Protein AF-0000000074848102 (afdb_homodimer)

Foldseek 3Di:
DCPCPPCPCPPPPPPCPDDPPDPDDPDPPDCVDDDPPPPDPPPPVPPDPPDPPPPPPPPDPPCVVPPVPPVQVPDPPWDWDFDAFFLWAAADQPDPPVVVVCVVVQQADRLQWFWFAWDDAPRKIKTATFQAQHQGNHQAGIFIWDDDPNHIHTAHPLHSVQDDPLPQNHARGFAYWDAQRVQQKIKTWGCCKHNLLDPDIRLRYATKIWIFRVVVSGDTPDIAGDDCVARNSNFWDWHYKDFALVFLPRPDTAKMWIATQRVLWIKIAGPVVSDIHIDHDPQQWADPPQWAAAPRDIDDDGTGKAAWEAALGRQKIWTFTQSFQWIKIAGVVQVVDRPHDGHVGMDTQDGHPARFHYWYDWNFWIKTDHQNQLFIKIQRQNVQCVVVVHDSSPGHGDDMDTSDHDSQQSHHFHYWFFAPVQKIKTKHANCVCSSVVNRDSPQPSHTGITMIITHHNTHHSSDRDPPPPPPPPD/DCPCPPPPCPPPDPPCPPPCPPPDDPPPPPPVDDDPPPPDPPPPVPPDPPDPPPPPPPPDPPCVVPPVPPVVVPDPPWDWDFDAFFLWAAADQPDPPVVVVCVVVQQADRLQWFWFAWDDAPRKIKTATFQAQHQGNHQAGIFIWDDDPNHIHTAHPLHSVQDDPLPQNHARGFAYWDAQRVQQKIKTWGCCKHNLLHPDIRLRYATKIWIFRVVVSGDTPDIAGADCVARNSNFWDWHYKDFALVFLPRPDTAKMWIATQRVLWIKIAGPVVSDIHIDHDPQQFADDPQWAAAPRDIDDDGTGKAAWEAALRRQKIWTFTQSFQWIKIAGVVQVVDRPHDGHVGMDTQDGDPARFHYWYDWNFWIKTDHQNQLFIKIQRQNVQCVVVVHDSSPGHGDDMDTSDHDSQQSHHFHYWFFDPVQKIKTKHANCVCSSVVNRDSPQPSHTGITMIITHHRTHGSSDRDPPPPPPPPD

Organism: Aplysia californica (NCBI:txid6500)

Sequence (948 aa):
MSFSLIRLTLVVSLLALSHGATFTGWAEDEINGDDQQGELFQDLFKSVIQNPEESNSDKDEDDCSYDGKDDLWLRWPPKAKLIHEWMTVEYKLGCPGVEEILVDYGEYVPHANWISGIDVYKDEVYITAPRVKNARGIPSGLNRVVKKDGKSLLEPYPNLSWHRLGRCSALQMPMSIEIDPNSGYMYVIDAGRVGITSSTPGNYCPAKIMILNLNDNGRLVRSHDLPDSVVSRTSNFLNDIVLDYVTPDGPEVRYAYMTDTGDASLVVFDFQRNSSWIFKDKSMQTDENSVMTINGVNYTLNFPINGIAMSPNFDYVYYSVIGSKKLFQIPTSVLRNKDADFGTHVRDLGEKAGSSDGMIAGKKNIYYGALERNAVYEWQRSRDIESQKVSEGQVNVTHERKLDSDHVTMQWPDSFTLDVKGYLWFTSERAQLFLNNKMDFSGSQGANFRIFRIYVDDVSYLTKPKNVKQWWDWMSFSLIRLTLVVSLLALSHGATFTGWAEDEINGDDQQGELFQDLFKSVIQNPEESNSDKDEDDCSYDGKDDLWLRWPPKAKLIHEWMTVEYKLGCPGVEEILVDYGEYVPHANWISGIDVYKDEVYITAPRVKNARGIPSGLNRVVKKDGKSLLEPYPNLSWHRLGRCSALQMPMSIEIDPNSGYMYVIDAGRVGITSSTPGNYCPAKIMILNLNDNGRLVRSHDLPDSVVSRTSNFLNDIVLDYVTPDGPEVRYAYMTDTGDASLVVFDFQRNSSWIFKDKSMQTDENSVMTINGVNYTLNFPINGIAMSPNFDYVYYSVIGSKKLFQIPTSVLRNKDADFGTHVRDLGEKAGSSDGMIAGKKNIYYGALERNAVYEWQRSRDIESQKVSEGQVNVTHERKLDSDHVTMQWPDSFTLDVKGYLWFTSERAQLFLNNKMDFSGSQGANFRIFRIYVDDVSYLTKPKNVKQWWDW

Radius of gyration: 36.61 Å; Cα contacts (8 Å, |Δi|>4): 2185; chains: 2; bounding box: 105×109×101 Å

Solvent-accessible surface area (backbone atoms only — not comparable to full-atom values): 51719 Å² total; per-residue (Å²): 134,86,81,77,77,79,74,82,70,84,75,78,82,75,80,73,87,68,86,70,87,72,81,76,82,81,75,76,77,78,79,72,78,86,79,74,85,70,67,73,78,67,66,75,73,62,68,74,74,68,74,82,70,74,79,73,74,74,69,72,80,69,73,76,63,71,63,75,71,63,76,69,79,71,64,77,75,52,64,67,39,81,75,44,60,26,65,54,58,42,71,49,79,87,38,69,39,48,62,60,51,31,40,76,71,47,38,39,33,50,86,56,45,51,66,46,18,35,37,64,57,97,91,40,44,34,36,16,28,43,22,43,66,33,66,57,14,54,62,43,23,36,24,35,60,43,77,56,96,94,35,60,26,36,27,42,44,74,37,52,50,44,30,39,76,76,42,70,93,26,48,53,13,28,33,24,51,42,64,40,80,82,79,36,38,34,42,35,39,24,35,16,32,20,6,68,75,39,98,71,50,45,60,67,26,59,20,31,42,38,31,26,28,60,85,56,77,41,41,76,73,48,76,44,75,41,54,57,90,64,41,40,47,84,50,53,34,48,43,32,64,46,76,28,41,66,38,67,81,42,93,55,73,40,34,37,42,30,20,20,33,52,65,27,30,42,37,34,37,34,64,83,75,69,45,72,45,64,47,72,52,75,86,25,46,44,46,83,87,31,70,46,47,46,93,85,42,78,40,80,49,88,39,16,19,32,16,42,29,40,42,42,61,38,54,35,38,35,38,28,15,40,21,32,36,45,36,34,37,34,48,35,75,44,67,76,33,86,82,48,68,59,80,84,55,51,38,78,31,43,62,52,100,30,30,24,45,23,30,34,27,23,71,51,34,35,36,34,17,17,39,57,66,10,23,36,33,32,38,38,49,52,57,31,22,62,76,66,70,45,55,79,92,66,44,52,66,78,46,68,46,79,58,44,67,34,85,76,73,26,28,38,32,38,23,41,35,47,34,94,84,14,31,39,34,35,26,14,40,35,52,76,31,54,80,63,75,59,60,70,77,85,46,89,82,44,63,45,34,36,34,35,37,28,69,67,79,39,31,31,29,72,61,61,80,75,76,70,75,72,77,66,81,120,137,87,81,79,81,81,78,83,71,86,75,80,81,76,78,71,85,65,84,73,79,73,80,76,81,82,75,76,76,76,76,71,77,86,80,73,86,70,68,74,77,65,66,75,73,62,70,76,74,65,74,82,69,79,76,74,74,77,70,73,80,71,74,73,60,70,64,74,70,60,77,69,79,72,65,77,75,54,62,66,40,81,75,44,60,27,65,54,60,44,70,50,76,87,38,70,40,49,62,61,51,31,41,75,69,47,38,38,32,50,86,57,44,53,68,46,19,35,39,64,59,96,92,39,43,35,36,17,28,43,22,43,64,36,66,57,14,53,62,43,23,36,25,36,60,43,78,55,95,93,35,61,27,34,27,42,44,72,37,50,51,44,28,42,75,76,42,69,92,27,48,52,14,28,35,24,52,43,65,41,81,84,79,36,36,33,42,33,39,23,34,16,31,19,7,68,76,40,97,71,50,43,60,67,25,60,20,29,42,37,32,25,28,61,87,56,77,41,41,78,74,48,74,43,76,41,55,57,91,63,41,39,46,84,51,53,33,49,46,32,61,44,77,29,40,66,39,68,81,44,92,53,73,40,34,37,42,30,22,20,31,51,68,28,30,43,36,37,36,33,62,83,74,69,44,70,45,66,46,74,53,76,84,24,45,42,47,84,86,32,69,45,48,47,93,85,42,78,40,80,48,87,38,16,21,33,15,40,29,40,42,41,63,37,54,34,37,34,39,26,12,38,20,31,35,45,35,34,37,34,49,36,75,46,65,75,33,85,82,46,69,60,78,85,54,51,40,80,30,44,63,51,98,30,29,25,46,22,30,34,28,23,71,52,33,37,37,33,16,17,40,57,64,11,21,37,34,34,38,38,49,54,57,31,22,61,73,66,71,44,54,78,93,67,45,52,66,78,46,68,45,77,56,44,70,34,84,77,73,26,29,37,31,38,22,41,34,46,32,95,85,15,29,40,34,35,26,15,40,35,52,77,30,55,80,65,74,60,60,70,77,85,46,88,81,44,65,46,34,35,32,35,37,27,70,68,80,40,32,31,29,71,61,61,79,73,74,69,73,72,72,68,80,119

Structure (mmCIF, N/CA/C/O backbone):
data_AF-0000000074848102-model_v1
#
loop_
_entity.id
_entity.type
_entity.pdbx_description
1 polymer 'Protein yellow'
#
loop_
_atom_site.group_PDB
_atom_site.id
_atom_site.type_symbol
_atom_site.label_atom_id
_atom_site.label_alt_id
_atom_site.label_comp_id
_atom_site.label_asym_id
_atom_site.label_entity_id
_atom_site.label_seq_id
_atom_site.pdbx_PDB_ins_code
_atom_site.Cartn_x
_atom_site.Cartn_y
_atom_site.Cartn_z
_atom_site.occupancy
_atom_site.B_iso_or_equiv
_atom_site.auth_seq_id
_atom_site.auth_comp_id
_atom_site.auth_asym_id
_atom_site.auth_atom_id
_atom_site.pdbx_PDB_model_num
ATOM 1 N N . MET A 1 1 ? -48.75 18.562 46.188 1 21.56 1 MET A N 1
ATOM 2 C CA . MET A 1 1 ? -49.312 17.219 46.125 1 21.56 1 MET A CA 1
ATOM 3 C C . MET A 1 1 ? -48.25 16.203 45.719 1 21.56 1 MET A C 1
ATOM 5 O O . MET A 1 1 ? -47.406 16.5 44.875 1 21.56 1 MET A O 1
ATOM 9 N N . SER A 1 2 ? -48 14.992 46.5 1 20.81 2 SER A N 1
ATOM 10 C CA . SER A 1 2 ? -46.906 14.219 47.062 1 20.81 2 SER A CA 1
ATOM 11 C C . SER A 1 2 ? -46.344 13.227 46.031 1 20.81 2 SER A C 1
ATOM 13 O O . SER A 1 2 ? -46.875 12.117 45.906 1 20.81 2 SER A O 1
ATOM 15 N N . PHE A 1 3 ? -46.25 13.711 44.75 1 23.52 3 PHE A N 1
ATOM 16 C CA . PHE A 1 3 ? -46.094 12.789 43.625 1 23.52 3 PHE A CA 1
ATOM 17 C C . PHE A 1 3 ? -44.906 11.875 43.844 1 23.52 3 PHE A C 1
ATOM 19 O O . PHE A 1 3 ? -43.781 12.352 44.062 1 23.52 3 PHE A O 1
ATOM 26 N N . SER A 1 4 ? -45.062 10.648 44.344 1 20.78 4 SER A N 1
ATOM 27 C CA . SER A 1 4 ? -44.562 9.453 45 1 20.78 4 SER A CA 1
ATOM 28 C C . SER A 1 4 ? -43.5 8.773 44.125 1 20.78 4 SER A C 1
ATOM 30 O O . SER A 1 4 ? -43.781 8.281 43.031 1 20.78 4 SER A O 1
ATOM 32 N N . LEU A 1 5 ? -42.188 9.352 44.125 1 20.94 5 LEU A N 1
ATOM 33 C CA . LEU A 1 5 ? -40.906 9.195 43.438 1 20.94 5 LEU A CA 1
ATOM 34 C C . LEU A 1 5 ? -40.406 7.762 43.562 1 20.94 5 LEU A C 1
ATOM 36 O O . LEU A 1 5 ? -40.062 7.305 44.656 1 20.94 5 LEU A O 1
ATOM 40 N N . ILE A 1 6 ? -41.188 6.852 42.906 1 19.09 6 ILE A N 1
ATOM 41 C CA . ILE A 1 6 ? -41.031 5.418 43.156 1 19.09 6 ILE A CA 1
ATOM 42 C C . ILE A 1 6 ? -39.562 5.031 42.938 1 19.09 6 ILE A C 1
ATOM 44 O O . ILE A 1 6 ? -38.969 5.375 41.906 1 19.09 6 ILE A O 1
ATOM 48 N N . ARG A 1 7 ? -38.719 4.656 43.969 1 18.56 7 ARG A N 1
ATOM 49 C CA . ARG A 1 7 ? -37.438 4.328 44.531 1 18.56 7 ARG A CA 1
ATOM 50 C C . ARG A 1 7 ? -36.844 3.088 43.875 1 18.56 7 ARG A C 1
ATOM 52 O O . ARG A 1 7 ? -36.906 1.988 44.406 1 18.56 7 ARG A O 1
ATOM 59 N N . LEU A 1 8 ? -37.25 2.812 42.5 1 18.89 8 LEU A N 1
ATOM 60 C CA . LEU A 1 8 ? -36.969 1.404 42.219 1 18.89 8 LEU A CA 1
ATOM 61 C C . LEU A 1 8 ? -35.469 1.096 42.375 1 18.89 8 LEU A C 1
ATOM 63 O O . LEU A 1 8 ? -34.656 1.754 41.75 1 18.89 8 LEU A O 1
ATOM 67 N N . THR A 1 9 ? -34.906 0.411 43.469 1 18.2 9 THR A N 1
ATOM 68 C CA . THR A 1 9 ? -33.75 -0.065 44.219 1 18.2 9 THR A CA 1
ATOM 69 C C . THR A 1 9 ? -32.938 -1.046 43.406 1 18.2 9 THR A C 1
ATOM 71 O O . THR A 1 9 ? -31.953 -1.609 43.906 1 18.2 9 THR A O 1
ATOM 74 N N . LEU A 1 10 ? -33.031 -1.078 42 1 19.98 10 LEU A N 1
ATOM 75 C CA . LEU A 1 10 ? -32.5 -2.363 41.531 1 19.98 10 LEU A CA 1
ATOM 76 C C . LEU A 1 10 ? -31.031 -2.521 41.875 1 19.98 10 LEU A C 1
ATOM 78 O O . LEU A 1 10 ? -30.219 -1.666 41.531 1 19.98 10 LEU A O 1
ATOM 82 N N . VAL A 1 11 ? -30.531 -3.355 42.844 1 18.28 11 VAL A N 1
ATOM 83 C CA . VAL A 1 11 ? -29.422 -3.826 43.688 1 18.28 11 VAL A CA 1
ATOM 84 C C . VAL A 1 11 ? -28.375 -4.508 42.812 1 18.28 11 VAL A C 1
ATOM 86 O O . VAL A 1 11 ? -28.547 -5.652 42.406 1 18.28 11 VAL A O 1
ATOM 89 N N . VAL A 1 12 ? -28.031 -4.066 41.562 1 19.19 12 VAL A N 1
ATOM 90 C CA . VAL A 1 12 ? -27.25 -5.012 40.75 1 19.19 12 VAL A CA 1
ATOM 91 C C . VAL A 1 12 ? -25.875 -5.23 41.406 1 19.19 12 VAL A C 1
ATOM 93 O O . VAL A 1 12 ? -25.172 -4.27 41.688 1 19.19 12 VAL A O 1
ATOM 96 N N . SER A 1 13 ? -25.594 -6.387 42.062 1 18.19 13 SER A N 1
ATOM 97 C CA . SER A 1 13 ? -24.578 -7.039 42.875 1 18.19 13 SER A CA 1
ATOM 98 C C . SER A 1 13 ? -23.219 -7.035 42.156 1 18.19 13 SER A C 1
ATOM 100 O O . SER A 1 13 ? -23.078 -7.559 41.062 1 18.19 13 SER A O 1
ATOM 102 N N . LEU A 1 14 ? -22.406 -6.047 42.281 1 19.11 14 LEU A N 1
ATOM 103 C CA . LEU A 1 14 ? -21.062 -5.656 41.844 1 19.11 14 LEU A CA 1
ATOM 104 C C . LEU A 1 14 ? -20.016 -6.66 42.312 1 19.11 14 LEU A C 1
ATOM 106 O O . LEU A 1 14 ? -19.719 -6.734 43.5 1 19.11 14 LEU A O 1
ATOM 110 N N . LEU A 1 15 ? -20.172 -8.031 41.844 1 18.66 15 LEU A N 1
ATOM 111 C CA . LEU A 1 15 ? -19.234 -9.016 42.375 1 18.66 15 LEU A CA 1
ATOM 112 C C . LEU A 1 15 ? -17.797 -8.5 42.25 1 18.66 15 LEU A C 1
ATOM 114 O O . LEU A 1 15 ? -17.422 -7.938 41.219 1 18.66 15 LEU A O 1
ATOM 118 N N . ALA A 1 16 ? -17.047 -8.422 43.281 1 18.48 16 ALA A N 1
ATOM 119 C CA . ALA A 1 16 ? -15.82 -7.953 43.938 1 18.48 16 ALA A CA 1
ATOM 120 C C . ALA A 1 16 ? -14.602 -8.664 43.344 1 18.48 16 ALA A C 1
ATOM 122 O O . ALA A 1 16 ? -13.961 -9.477 44 1 18.48 16 ALA A O 1
ATOM 123 N N . LEU A 1 17 ? -14.633 -9.188 42 1 19.3 17 LEU A N 1
ATOM 124 C CA . LEU A 1 17 ? -13.555 -10.156 41.844 1 19.3 17 LEU A CA 1
ATOM 125 C C . LEU A 1 17 ? -12.195 -9.516 42.125 1 19.3 17 LEU A C 1
ATOM 127 O O . LEU A 1 17 ? -11.852 -8.484 41.531 1 19.3 17 LEU A O 1
ATOM 131 N N . SER A 1 18 ? -11.539 -9.781 43.25 1 17.14 18 SER A N 1
ATOM 132 C CA . SER A 1 18 ? -10.445 -9.438 44.156 1 17.14 18 SER A CA 1
ATOM 133 C C . SER A 1 18 ? -9.094 -9.547 43.438 1 17.14 18 SER A C 1
ATOM 135 O O . SER A 1 18 ? -8.125 -8.891 43.844 1 17.14 18 SER A O 1
ATOM 137 N N . HIS A 1 19 ? -8.867 -10.516 42.438 1 21.25 19 HIS A N 1
ATOM 138 C CA . HIS A 1 19 ? -7.609 -11.219 42.656 1 21.25 19 HIS A CA 1
ATOM 139 C C . HIS A 1 19 ? -6.414 -10.312 42.406 1 21.25 19 HIS A C 1
ATOM 141 O O . HIS A 1 19 ? -6.426 -9.539 41.438 1 21.25 19 HIS A O 1
ATOM 147 N N . GLY A 1 20 ? -5.566 -10 43.281 1 18.11 20 GLY A N 1
ATOM 148 C CA . GLY A 1 20 ? -4.418 -9.219 43.719 1 18.11 20 GLY A CA 1
ATOM 149 C C . GLY A 1 20 ? -3.16 -9.516 42.906 1 18.11 20 GLY A C 1
ATOM 150 O O . GLY A 1 20 ? -2.059 -9.141 43.344 1 18.11 20 GLY A O 1
ATOM 151 N N . ALA A 1 21 ? -3.141 -10.359 41.75 1 20.06 21 ALA A N 1
ATOM 152 C CA . ALA A 1 21 ? -1.855 -11.008 41.5 1 20.06 21 ALA A CA 1
ATOM 153 C C . ALA A 1 21 ? -0.747 -9.969 41.312 1 20.06 21 ALA A C 1
ATOM 155 O O . ALA A 1 21 ? -0.878 -9.047 40.531 1 20.06 21 ALA A O 1
ATOM 156 N N . THR A 1 22 ? 0.042 -9.797 42.219 1 18.02 22 THR A N 1
ATOM 157 C CA . THR A 1 22 ? 1.157 -8.922 42.562 1 18.02 22 THR A CA 1
ATOM 158 C C . THR A 1 22 ? 2.289 -9.062 41.562 1 18.02 22 THR A C 1
ATOM 160 O O . THR A 1 22 ? 2.727 -10.18 41.281 1 18.02 22 THR A O 1
ATOM 163 N N . PHE A 1 23 ? 2.461 -8.242 40.594 1 18.34 23 PHE A N 1
ATOM 164 C CA . PHE A 1 23 ? 3.408 -8.078 39.5 1 18.34 23 PHE A CA 1
ATOM 165 C C . PHE A 1 23 ? 4.832 -7.961 40.031 1 18.34 23 PHE A C 1
ATOM 167 O O . PHE A 1 23 ? 5.199 -6.945 40.625 1 18.34 23 PHE A O 1
ATOM 174 N N . THR A 1 24 ? 5.258 -9.07 40.562 1 18.7 24 THR A N 1
ATOM 175 C CA . THR A 1 24 ? 6.555 -8.992 41.25 1 18.7 24 THR A CA 1
ATOM 176 C C . THR A 1 24 ? 7.613 -8.422 40.312 1 18.7 24 THR A C 1
ATOM 178 O O . THR A 1 24 ? 7.43 -8.398 39.094 1 18.7 24 THR A O 1
ATOM 181 N N . GLY A 1 25 ? 8.859 -8.344 40.719 1 18.06 25 GLY A N 1
ATOM 182 C CA . GLY A 1 25 ? 10.086 -7.562 40.812 1 18.06 25 GLY A CA 1
ATOM 183 C C . GLY A 1 25 ? 11.07 -7.852 39.688 1 18.06 25 GLY A C 1
ATOM 184 O O . GLY A 1 25 ? 11.32 -9.008 39.375 1 18.06 25 GLY A O 1
ATOM 185 N N . TRP A 1 26 ? 11.148 -7.02 38.625 1 18.53 26 TRP A N 1
ATOM 186 C CA . TRP A 1 26 ? 11.961 -6.879 37.438 1 18.53 26 TRP A CA 1
ATOM 187 C C . TRP A 1 26 ? 13.445 -6.949 37.75 1 18.53 26 TRP A C 1
ATOM 189 O O . TRP A 1 26 ? 13.969 -6.094 38.469 1 18.53 26 TRP A O 1
ATOM 199 N N . ALA A 1 27 ? 13.859 -8.109 38.188 1 18.44 27 ALA A N 1
ATOM 200 C CA . ALA A 1 27 ? 15.25 -8.211 38.625 1 18.44 27 ALA A CA 1
ATOM 201 C C . ALA A 1 27 ? 16.188 -7.641 37.562 1 18.44 27 ALA A C 1
ATOM 203 O O . ALA A 1 27 ? 15.953 -7.781 36.375 1 18.44 27 ALA A O 1
ATOM 204 N N . GLU A 1 28 ? 17.188 -6.75 37.844 1 20.09 28 GLU A N 1
ATOM 205 C CA . GLU A 1 28 ? 18.281 -5.887 37.406 1 20.09 28 GLU A CA 1
ATOM 206 C C . GLU A 1 28 ? 19.359 -6.684 36.688 1 20.09 28 GLU A C 1
ATOM 208 O O . GLU A 1 28 ? 20.469 -6.184 36.469 1 20.09 28 GLU A O 1
ATOM 213 N N . ASP A 1 29 ? 19.031 -7.871 36.156 1 20.38 29 ASP A N 1
ATOM 214 C CA . ASP A 1 29 ? 20.266 -8.602 35.906 1 20.38 29 ASP A CA 1
ATOM 215 C C . ASP A 1 29 ? 21.156 -7.84 34.906 1 20.38 29 ASP A C 1
ATOM 217 O O . ASP A 1 29 ? 20.672 -7.23 33.969 1 20.38 29 ASP A O 1
ATOM 221 N N . GLU A 1 30 ? 22.375 -7.617 35.281 1 21.72 30 GLU A N 1
ATOM 222 C CA . GLU A 1 30 ? 23.578 -6.902 34.906 1 21.72 30 GLU A CA 1
ATOM 223 C C . GLU A 1 30 ? 24.062 -7.34 33.5 1 21.72 30 GLU A C 1
ATOM 225 O O . GLU A 1 30 ? 24.531 -8.469 33.344 1 21.72 30 GLU A O 1
ATOM 230 N N . ILE A 1 31 ? 23.281 -6.984 32.5 1 21.19 31 ILE A N 1
ATOM 231 C CA . ILE A 1 31 ? 23.641 -7.316 31.125 1 21.19 31 ILE A CA 1
ATOM 232 C C . ILE A 1 31 ? 25.047 -6.789 30.812 1 21.19 31 ILE A C 1
ATOM 234 O O . ILE A 1 31 ? 25.25 -5.578 30.719 1 21.19 31 ILE A O 1
ATOM 238 N N . ASN A 1 32 ? 26.094 -7.305 31.375 1 21.16 32 ASN A N 1
ATOM 239 C CA . ASN A 1 32 ? 27.469 -6.863 31.188 1 21.16 32 ASN A CA 1
ATOM 240 C C . ASN A 1 32 ? 27.875 -6.961 29.719 1 21.16 32 ASN A C 1
ATOM 242 O O . ASN A 1 32 ? 29.062 -6.867 29.406 1 21.16 32 ASN A O 1
ATOM 246 N N . GLY A 1 33 ? 27.047 -7.664 28.875 1 20.42 33 GLY A N 1
ATOM 247 C CA . GLY A 1 33 ? 27.797 -8.125 27.719 1 20.42 33 GLY A CA 1
ATOM 248 C C . GLY A 1 33 ? 28.406 -6.992 26.906 1 20.42 33 GLY A C 1
ATOM 249 O O . GLY A 1 33 ? 27.922 -5.859 26.953 1 20.42 33 GLY A O 1
ATOM 250 N N . ASP A 1 34 ? 29.562 -7.102 26.25 1 20.45 34 ASP A N 1
ATOM 251 C CA . ASP A 1 34 ? 30.594 -6.328 25.562 1 20.45 34 ASP A CA 1
ATOM 252 C C . ASP A 1 34 ? 30.016 -5.602 24.344 1 20.45 34 ASP A C 1
ATOM 254 O O . ASP A 1 34 ? 29.172 -6.152 23.625 1 20.45 34 ASP A O 1
ATOM 258 N N . ASP A 1 35 ? 30.125 -4.227 24.188 1 20.58 35 ASP A N 1
ATOM 259 C CA . ASP A 1 35 ? 29.781 -2.969 23.547 1 20.58 35 ASP A CA 1
ATOM 260 C C . ASP A 1 35 ? 30.156 -2.99 22.062 1 20.58 35 ASP A C 1
ATOM 262 O O . ASP A 1 35 ? 30.078 -1.969 21.375 1 20.58 35 ASP A O 1
ATOM 266 N N . GLN A 1 36 ? 30.891 -3.986 21.547 1 19.03 36 GLN A N 1
ATOM 267 C CA . GLN A 1 36 ? 31.719 -3.549 20.422 1 19.03 36 GLN A CA 1
ATOM 268 C C . GLN A 1 36 ? 30.859 -3.311 19.188 1 19.03 36 GLN A C 1
ATOM 270 O O . GLN A 1 36 ? 31.328 -2.709 18.219 1 19.03 36 GLN A O 1
ATOM 275 N N . GLN A 1 37 ? 29.719 -4.027 18.969 1 18.22 37 GLN A N 1
ATOM 276 C CA . GLN A 1 37 ? 29.312 -4.254 17.594 1 18.22 37 GLN A CA 1
ATOM 277 C C . GLN A 1 37 ? 28.672 -3.008 16.984 1 18.22 37 GLN A C 1
ATOM 279 O O . GLN A 1 37 ? 27.641 -3.094 16.328 1 18.22 37 GLN A O 1
ATOM 284 N N . GLY A 1 38 ? 28.75 -1.833 17.547 1 19.5 38 GLY A N 1
ATOM 285 C CA . GLY A 1 38 ? 28 -0.655 17.141 1 19.5 38 GLY A CA 1
ATOM 286 C C . GLY A 1 38 ? 28.297 -0.201 15.727 1 19.5 38 GLY A C 1
ATOM 287 O O . GLY A 1 38 ? 27.609 0.659 15.188 1 19.5 38 GLY A O 1
ATOM 288 N N . GLU A 1 39 ? 29.5 -0.336 15.242 1 20.7 39 GLU A N 1
ATOM 289 C CA . GLU A 1 39 ? 30.062 0.59 14.266 1 20.7 39 GLU A CA 1
ATOM 290 C C . GLU A 1 39 ? 29.516 0.323 12.875 1 20.7 39 GLU A C 1
ATOM 292 O O . GLU A 1 39 ? 29.641 1.165 11.977 1 20.7 39 GLU A O 1
ATOM 297 N N . LEU A 1 40 ? 29.125 -0.915 12.57 1 19.88 40 LEU A N 1
ATOM 298 C CA . LEU A 1 40 ? 29.172 -1.254 11.148 1 19.88 40 LEU A CA 1
ATOM 299 C C . LEU A 1 40 ? 28 -0.629 10.406 1 19.88 40 LEU A C 1
ATOM 301 O O . LEU A 1 40 ? 28 -0.574 9.172 1 19.88 40 LEU A O 1
ATOM 305 N N . PHE A 1 41 ? 26.938 -0.216 11.102 1 19.12 41 PHE A N 1
ATOM 306 C CA . PHE A 1 41 ? 25.75 0.07 10.312 1 19.12 41 PHE A CA 1
ATOM 307 C C . PHE A 1 41 ? 25.906 1.383 9.555 1 19.12 41 PHE A C 1
ATOM 309 O O . PHE A 1 41 ? 24.969 1.823 8.875 1 19.12 41 PHE A O 1
ATOM 316 N N . GLN A 1 42 ? 26.922 2.189 9.914 1 19.06 42 GLN A N 1
ATOM 317 C CA . GLN A 1 42 ? 26.906 3.566 9.43 1 19.06 42 GLN A CA 1
ATOM 318 C C . GLN A 1 42 ? 27.094 3.623 7.918 1 19.06 42 GLN A C 1
ATOM 320 O O . GLN A 1 42 ? 26.609 4.543 7.258 1 19.06 42 GLN A O 1
ATOM 325 N N . ASP A 1 43 ? 28.016 2.861 7.383 1 20.5 43 ASP A N 1
ATOM 326 C CA . ASP A 1 43 ? 28.734 3.244 6.164 1 20.5 43 ASP A CA 1
ATOM 327 C C . ASP A 1 43 ? 27.844 3.07 4.934 1 20.5 43 ASP A C 1
ATOM 329 O O . ASP A 1 43 ? 28.234 3.426 3.822 1 20.5 43 ASP A O 1
ATOM 333 N N . LEU A 1 44 ? 26.797 2.24 5.012 1 19.53 44 LEU A N 1
ATOM 334 C CA . LEU A 1 44 ? 26.297 1.791 3.713 1 19.53 44 LEU A CA 1
ATOM 335 C C . LEU A 1 44 ? 25.547 2.91 3 1 19.53 44 LEU A C 1
ATOM 337 O O . LEU A 1 44 ? 25.188 2.77 1.832 1 19.53 44 LEU A O 1
ATOM 341 N N . PHE A 1 45 ? 25.188 3.98 3.744 1 20.19 45 PHE A N 1
ATOM 342 C CA . PHE A 1 45 ? 24.281 4.902 3.064 1 20.19 45 PHE A CA 1
ATOM 343 C C . PHE A 1 45 ? 25.047 5.789 2.092 1 20.19 45 PHE A C 1
ATOM 345 O O . PHE A 1 45 ? 24.531 6.805 1.624 1 20.19 45 PHE A O 1
ATOM 352 N N . LYS A 1 46 ? 26.359 5.703 2.168 1 21.25 46 LYS A N 1
ATOM 353 C CA . LYS A 1 46 ? 27.016 6.809 1.473 1 21.25 46 LYS A CA 1
ATOM 354 C C . LYS A 1 46 ? 26.625 6.844 0 1 21.25 46 LYS A C 1
ATOM 356 O O . LYS A 1 46 ? 26.672 7.902 -0.636 1 21.25 46 LYS A O 1
ATOM 361 N N . SER A 1 47 ? 26.672 5.723 -0.694 1 19.8 47 SER A N 1
ATOM 362 C CA . SER A 1 47 ? 27.141 5.828 -2.07 1 19.8 47 SER A CA 1
ATOM 363 C C . SER A 1 47 ? 26.125 6.52 -2.959 1 19.8 47 SER A C 1
ATOM 365 O O . SER A 1 47 ? 26.453 6.996 -4.047 1 19.8 47 SER A O 1
ATOM 367 N N . VAL A 1 48 ? 24.828 6.34 -2.674 1 20.2 48 VAL A N 1
ATOM 368 C CA . VAL A 1 48 ? 24.078 6.332 -3.922 1 20.2 48 VAL A CA 1
ATOM 369 C C . VAL A 1 48 ? 23.844 7.766 -4.398 1 20.2 48 VAL A C 1
ATOM 371 O O . VAL A 1 48 ? 23.078 7.996 -5.34 1 20.2 48 VAL A O 1
ATOM 374 N N . ILE A 1 49 ? 24.328 8.727 -3.555 1 20.81 49 ILE A N 1
ATOM 375 C CA . ILE A 1 49 ? 23.719 9.953 -4.047 1 20.81 49 ILE A CA 1
ATOM 376 C C . ILE A 1 49 ? 24.391 10.375 -5.352 1 20.81 49 ILE A C 1
ATOM 378 O O . ILE A 1 49 ? 25.484 10.945 -5.344 1 20.81 49 ILE A O 1
ATOM 382 N N . GLN A 1 50 ? 24.641 9.453 -6.281 1 19.83 50 GLN A N 1
ATOM 383 C CA . GLN A 1 50 ? 25.312 9.992 -7.457 1 19.83 50 GLN A CA 1
ATOM 384 C C . GLN A 1 50 ? 24.562 11.18 -8.031 1 19.83 50 GLN A C 1
ATOM 386 O O . GLN A 1 50 ? 23.328 11.25 -7.938 1 19.83 50 GLN A O 1
ATOM 391 N N . ASN A 1 51 ? 25.25 12.289 -8.141 1 20.95 51 ASN A N 1
ATOM 392 C CA . ASN A 1 51 ? 25 13.594 -8.75 1 20.95 51 ASN A CA 1
ATOM 393 C C . ASN A 1 51 ? 24.391 13.461 -10.141 1 20.95 51 ASN A C 1
ATOM 395 O O . ASN A 1 51 ? 24.922 12.742 -10.992 1 20.95 51 ASN A O 1
ATOM 399 N N . PRO A 1 52 ? 23.141 13.828 -10.273 1 21.81 52 PRO A N 1
ATOM 400 C CA . PRO A 1 52 ? 22.453 13.766 -11.562 1 21.81 52 PRO A CA 1
ATOM 401 C C . PRO A 1 52 ? 23.156 14.594 -12.641 1 21.81 52 PRO A C 1
ATOM 403 O O . PRO A 1 52 ? 23.125 15.828 -12.594 1 21.81 52 PRO A O 1
ATOM 406 N N . GLU A 1 53 ? 24.547 14.586 -12.719 1 21.36 53 GLU A N 1
ATOM 407 C CA . GLU A 1 53 ? 24.984 15.422 -13.828 1 21.36 53 GLU A CA 1
ATOM 408 C C . GLU A 1 53 ? 24.156 15.156 -15.078 1 21.36 53 GLU A C 1
ATOM 410 O O . GLU A 1 53 ? 23.641 14.055 -15.266 1 21.36 53 GLU A O 1
ATOM 415 N N . GLU A 1 54 ? 23.875 16.281 -15.82 1 22.69 54 GLU A N 1
ATOM 416 C CA . GLU A 1 54 ? 23.094 16.688 -16.984 1 22.69 54 GLU A CA 1
ATOM 417 C C . GLU A 1 54 ? 23.516 15.922 -18.234 1 22.69 54 GLU A C 1
ATOM 419 O O . GLU A 1 54 ? 23.125 16.266 -19.344 1 22.69 54 GLU A O 1
ATOM 424 N N . SER A 1 55 ? 24.328 14.805 -18.109 1 20.58 55 SER A N 1
ATOM 425 C CA . SER A 1 55 ? 24.891 14.586 -19.422 1 20.58 55 SER A CA 1
ATOM 426 C C . SER A 1 55 ? 23.797 14.422 -20.484 1 20.58 55 SER A C 1
ATOM 428 O O . SER A 1 55 ? 22.812 13.719 -20.25 1 20.58 55 SER A O 1
ATOM 430 N N . ASN A 1 56 ? 23.641 15.438 -21.359 1 22.84 56 ASN A N 1
ATOM 431 C CA . ASN A 1 56 ? 22.906 15.641 -22.609 1 22.84 56 ASN A CA 1
ATOM 432 C C . ASN A 1 56 ? 23.031 14.438 -23.531 1 22.84 56 ASN A C 1
ATOM 434 O O . ASN A 1 56 ? 22.828 14.555 -24.734 1 22.84 56 ASN A O 1
ATOM 438 N N . SER A 1 57 ? 23.766 13.352 -23.016 1 21.31 57 SER A N 1
ATOM 439 C CA . SER A 1 57 ? 24.172 12.562 -24.172 1 21.31 57 SER A CA 1
ATOM 440 C C . SER A 1 57 ? 22.953 12.141 -25 1 21.31 57 SER A C 1
ATOM 442 O O . SER A 1 57 ? 21.891 11.836 -24.453 1 21.31 57 SER A O 1
ATOM 444 N N . ASP A 1 58 ? 22.891 12.508 -26.234 1 22.84 58 ASP A N 1
ATOM 445 C CA . ASP A 1 58 ? 22.141 12.25 -27.453 1 22.84 58 ASP A CA 1
ATOM 446 C C . ASP A 1 58 ? 21.891 10.75 -27.641 1 22.84 58 ASP A C 1
ATOM 448 O O . ASP A 1 58 ? 22.703 10.055 -28.25 1 22.84 58 ASP A O 1
ATOM 452 N N . LYS A 1 59 ? 21.844 10.039 -26.469 1 23.55 59 LYS A N 1
ATOM 453 C CA . LYS A 1 59 ? 21.906 8.633 -26.859 1 23.55 59 LYS A CA 1
ATOM 454 C C . LYS A 1 59 ? 20.828 8.297 -27.891 1 23.55 59 LYS A C 1
ATOM 456 O O . LYS A 1 59 ? 19.672 8.688 -27.734 1 23.55 59 LYS A O 1
ATOM 461 N N . ASP A 1 60 ? 21.281 8.094 -29.016 1 21.73 60 ASP A N 1
ATOM 462 C CA . ASP A 1 60 ? 20.688 7.469 -30.203 1 21.73 60 ASP A CA 1
ATOM 463 C C . ASP A 1 60 ? 19.75 6.328 -29.797 1 21.73 60 ASP A C 1
ATOM 465 O O . ASP A 1 60 ? 20.109 5.473 -28.984 1 21.73 60 ASP A O 1
ATOM 469 N N . GLU A 1 61 ? 18.5 6.684 -29.641 1 23.19 61 GLU A N 1
ATOM 470 C CA . GLU A 1 61 ? 17.328 5.816 -29.562 1 23.19 61 GLU A CA 1
ATOM 471 C C . GLU A 1 61 ? 17.547 4.539 -30.375 1 23.19 61 GLU A C 1
ATOM 473 O O . GLU A 1 61 ? 17.375 4.535 -31.594 1 23.19 61 GLU A O 1
ATOM 478 N N . ASP A 1 62 ? 18.766 3.938 -30.156 1 21.44 62 ASP A N 1
ATOM 479 C CA . ASP A 1 62 ? 18.984 2.742 -30.953 1 21.44 62 ASP A CA 1
ATOM 480 C C . ASP A 1 62 ? 17.734 1.878 -31.016 1 21.44 62 ASP A C 1
ATOM 482 O O . ASP A 1 62 ? 16.906 1.911 -30.094 1 21.44 62 ASP A O 1
ATOM 486 N N . ASP A 1 63 ? 17.453 1.354 -32.219 1 23.8 63 ASP A N 1
ATOM 487 C CA . ASP A 1 63 ? 16.625 0.452 -32.969 1 23.8 63 ASP A CA 1
ATOM 488 C C . ASP A 1 63 ? 16.406 -0.871 -32.25 1 23.8 63 ASP A C 1
ATOM 490 O O . ASP A 1 63 ? 17.234 -1.78 -32.344 1 23.8 63 ASP A O 1
ATOM 494 N N . CYS A 1 64 ? 16.109 -0.734 -31.016 1 25.16 64 CYS A N 1
ATOM 495 C CA . CYS A 1 64 ? 15.828 -2.02 -30.391 1 25.16 64 CYS A CA 1
ATOM 496 C C . CYS A 1 64 ? 14.828 -2.822 -31.203 1 25.16 64 CYS A C 1
ATOM 498 O O . CYS A 1 64 ? 13.727 -3.119 -30.75 1 25.16 64 CYS A O 1
ATOM 500 N N . SER A 1 65 ? 14.656 -2.299 -32.562 1 25.45 65 SER A N 1
ATOM 501 C CA . SER A 1 65 ? 13.93 -3.246 -33.406 1 25.45 65 SER A CA 1
ATOM 502 C C . SER A 1 65 ? 14.5 -4.652 -33.25 1 25.45 65 SER A C 1
ATOM 504 O O . SER A 1 65 ? 15.633 -4.914 -33.656 1 25.45 65 SER A O 1
ATOM 506 N N . TYR A 1 66 ? 14.312 -5.129 -32.094 1 27.3 66 TYR A N 1
ATOM 507 C CA . TYR A 1 66 ? 14.539 -6.566 -32.156 1 27.3 66 TYR A CA 1
ATOM 508 C C . TYR A 1 66 ? 14.016 -7.125 -33.5 1 27.3 66 TYR A C 1
ATOM 510 O O . TYR A 1 66 ? 12.812 -7.086 -33.75 1 27.3 66 TYR A O 1
ATOM 518 N N . ASP A 1 67 ? 14.711 -6.809 -34.562 1 29.95 67 ASP A N 1
ATOM 519 C CA . ASP A 1 67 ? 14.523 -7.594 -35.781 1 29.95 67 ASP A CA 1
ATOM 520 C C . ASP A 1 67 ? 14.383 -9.078 -35.469 1 29.95 67 ASP A C 1
ATOM 522 O O . ASP A 1 67 ? 15.242 -9.664 -34.812 1 29.95 67 ASP A O 1
ATOM 526 N N . GLY A 1 68 ? 13.227 -9.453 -35.25 1 29.62 68 GLY A N 1
ATOM 527 C CA . GLY A 1 68 ? 12.789 -10.836 -35.125 1 29.62 68 GLY A CA 1
ATOM 528 C C . GLY A 1 68 ? 13.625 -11.797 -35.938 1 29.62 68 GLY A C 1
ATOM 529 O O . GLY A 1 68 ? 13.297 -12.984 -36.031 1 29.62 68 GLY A O 1
ATOM 530 N N . LYS A 1 69 ? 14.25 -11.125 -36.969 1 31.28 69 LYS A N 1
ATOM 531 C CA . LYS A 1 69 ? 14.734 -12.148 -37.906 1 31.28 69 LYS A CA 1
ATOM 532 C C . LYS A 1 69 ? 15.922 -12.914 -37.281 1 31.28 69 LYS A C 1
ATOM 534 O O . LYS A 1 69 ? 17.031 -12.883 -37.844 1 31.28 69 LYS A O 1
ATOM 539 N N . ASP A 1 70 ? 16.078 -12.898 -36.031 1 32.56 70 ASP A N 1
ATOM 540 C CA . ASP A 1 70 ? 17.172 -13.836 -35.781 1 32.56 70 ASP A CA 1
ATOM 541 C C . ASP A 1 70 ? 16.922 -15.172 -36.5 1 32.56 70 ASP A C 1
ATOM 543 O O . ASP A 1 70 ? 15.82 -15.727 -36.406 1 32.56 70 ASP A O 1
ATOM 547 N N . ASP A 1 71 ? 17.547 -15.383 -37.562 1 33.75 71 ASP A N 1
ATOM 548 C CA . ASP A 1 71 ? 17.641 -16.656 -38.281 1 33.75 71 ASP A CA 1
ATOM 549 C C . ASP A 1 71 ? 17.812 -17.812 -37.281 1 33.75 71 ASP A C 1
ATOM 551 O O . ASP A 1 71 ? 18.938 -18.172 -36.938 1 33.75 71 ASP A O 1
ATOM 555 N N . LEU A 1 72 ? 17.109 -17.953 -36.344 1 37.44 72 LEU A N 1
ATOM 556 C CA . LEU A 1 72 ? 16.938 -18.984 -35.312 1 37.44 72 LEU A CA 1
ATOM 557 C C . LEU A 1 72 ? 17.062 -20.375 -35.938 1 37.44 72 LEU A C 1
ATOM 559 O O . LEU A 1 72 ? 17.062 -21.391 -35.219 1 37.44 72 LEU A O 1
ATOM 563 N N . TRP A 1 73 ? 16.938 -20.453 -37.281 1 38.16 73 TRP A N 1
ATOM 564 C CA . TRP A 1 73 ? 16.891 -21.797 -37.844 1 38.16 73 TRP A CA 1
ATOM 565 C C . TRP A 1 73 ? 18.234 -22.5 -37.656 1 38.16 73 TRP A C 1
ATOM 567 O O . TRP A 1 73 ? 18.344 -23.703 -37.938 1 38.16 73 TRP A O 1
ATOM 577 N N . LEU A 1 74 ? 19.422 -21.859 -37.562 1 38.94 74 LEU A N 1
ATOM 578 C CA . LEU A 1 74 ? 20.688 -22.562 -37.75 1 38.94 74 LEU A CA 1
ATOM 579 C C . LEU A 1 74 ? 21.047 -23.391 -36.531 1 38.94 74 LEU A C 1
ATOM 581 O O . LEU A 1 74 ? 21.906 -24.266 -36.594 1 38.94 74 LEU A O 1
ATOM 585 N N . ARG A 1 75 ? 21.031 -22.906 -35.156 1 42.84 75 ARG A N 1
ATOM 586 C CA . ARG A 1 75 ? 21.688 -23.734 -34.125 1 42.84 75 ARG A CA 1
ATOM 587 C C . ARG A 1 75 ? 20.75 -24.828 -33.625 1 42.84 75 ARG A C 1
ATOM 589 O O . ARG A 1 75 ? 19.969 -24.625 -32.688 1 42.84 75 ARG A O 1
ATOM 596 N N . TRP A 1 76 ? 20.297 -25.734 -34.344 1 46.25 76 TRP A N 1
ATOM 597 C CA . TRP A 1 76 ? 19.719 -27 -33.906 1 46.25 76 TRP A CA 1
ATOM 598 C C . TRP A 1 76 ? 20.766 -27.891 -33.219 1 46.25 76 TRP A C 1
ATOM 600 O O . TRP A 1 76 ? 21.875 -28.031 -33.75 1 46.25 76 TRP A O 1
ATOM 610 N N . PRO A 1 77 ? 20.297 -28.266 -31.891 1 61.03 77 PRO A N 1
ATOM 611 C CA . PRO A 1 77 ? 18.984 -28.141 -31.25 1 61.03 77 PRO A CA 1
ATOM 612 C C . PRO A 1 77 ? 18.844 -26.844 -30.453 1 61.03 77 PRO A C 1
ATOM 614 O O . PRO A 1 77 ? 19.828 -26.312 -29.953 1 61.03 77 PRO A O 1
ATOM 617 N N . PRO A 1 78 ? 17.641 -26.297 -30.453 1 74.5 78 PRO A N 1
ATOM 618 C CA . PRO A 1 78 ? 17.422 -25.047 -29.719 1 74.5 78 PRO A CA 1
ATOM 619 C C . PRO A 1 78 ? 17.797 -25.172 -28.234 1 74.5 78 PRO A C 1
ATOM 621 O O . PRO A 1 78 ? 17.688 -26.25 -27.656 1 74.5 78 PRO A O 1
ATOM 624 N N . LYS A 1 79 ? 18.516 -24.266 -27.766 1 89.06 79 LYS A N 1
ATOM 625 C CA . LYS A 1 79 ? 18.875 -24.156 -26.359 1 89.06 79 LYS A CA 1
ATOM 626 C C . LYS A 1 79 ? 17.906 -23.266 -25.609 1 89.06 79 LYS A C 1
ATOM 628 O O . LYS A 1 79 ? 17.375 -22.297 -26.172 1 89.06 79 LYS A O 1
ATOM 633 N N . ALA A 1 80 ? 17.625 -23.734 -24.375 1 97 80 ALA A N 1
ATOM 634 C CA . ALA A 1 80 ? 16.75 -22.922 -23.531 1 97 80 ALA A CA 1
ATOM 635 C C . ALA A 1 80 ? 17.359 -21.547 -23.25 1 97 80 ALA A C 1
ATOM 637 O O . ALA A 1 80 ? 18.562 -21.453 -23 1 97 80 ALA A O 1
ATOM 638 N N . LYS A 1 81 ? 16.547 -20.547 -23.359 1 97.44 81 LYS A N 1
ATOM 639 C CA . LYS A 1 81 ? 16.953 -19.188 -23.047 1 97.44 81 LYS A CA 1
ATOM 640 C C . LYS A 1 81 ? 16.453 -18.766 -21.656 1 97.44 81 LYS A C 1
ATOM 642 O O . LYS A 1 81 ? 15.281 -18.953 -21.344 1 97.44 81 LYS A O 1
ATOM 647 N N . LEU A 1 82 ? 17.359 -18.281 -20.875 1 97.56 82 LEU A N 1
ATOM 648 C CA . LEU A 1 82 ? 17 -17.719 -19.578 1 97.56 82 LEU A CA 1
ATOM 649 C C . LEU A 1 82 ? 16.312 -16.375 -19.766 1 97.56 82 LEU A C 1
ATOM 651 O O . LEU A 1 82 ? 16.875 -15.445 -20.359 1 97.56 82 LEU A O 1
ATOM 655 N N . ILE A 1 83 ? 15.094 -16.188 -19.219 1 97.88 83 ILE A N 1
ATOM 656 C CA . ILE A 1 83 ? 14.305 -14.984 -19.438 1 97.88 83 ILE A CA 1
ATOM 657 C C . ILE A 1 83 ? 14.281 -14.156 -18.156 1 97.88 83 ILE A C 1
ATOM 659 O O . ILE A 1 83 ? 14.43 -12.93 -18.188 1 97.88 83 ILE A O 1
ATOM 663 N N . HIS A 1 84 ? 14.023 -14.773 -17.047 1 98.19 84 HIS A N 1
ATOM 664 C CA . HIS A 1 84 ? 13.992 -14.141 -15.734 1 98.19 84 HIS A CA 1
ATOM 665 C C . HIS A 1 84 ? 14.758 -14.961 -14.703 1 98.19 84 HIS A C 1
ATOM 667 O O . HIS A 1 84 ? 14.812 -16.188 -14.797 1 98.19 84 HIS A O 1
ATOM 673 N N . GLU A 1 85 ? 15.297 -14.32 -13.68 1 97.56 85 GLU A N 1
ATOM 674 C CA . GLU A 1 85 ? 15.914 -15.023 -12.562 1 97.56 85 GLU A CA 1
ATOM 675 C C . GLU A 1 85 ? 15.891 -14.18 -11.297 1 97.56 85 GLU A C 1
ATOM 677 O O . GLU A 1 85 ? 15.797 -12.945 -11.359 1 97.56 85 GLU A O 1
ATOM 682 N N . TRP A 1 86 ? 15.922 -14.812 -10.188 1 97.81 86 TRP A N 1
ATOM 683 C CA . TRP A 1 86 ? 15.922 -14.172 -8.883 1 97.81 86 TRP A CA 1
ATOM 684 C C . TRP A 1 86 ? 16.828 -14.914 -7.906 1 97.81 86 TRP A C 1
ATOM 686 O O . TRP A 1 86 ? 16.875 -16.141 -7.91 1 97.81 86 TRP A O 1
ATOM 696 N N . MET A 1 87 ? 17.609 -14.102 -7.152 1 96.62 87 MET A N 1
ATOM 697 C CA . MET A 1 87 ? 18.188 -14.68 -5.938 1 96.62 87 MET A CA 1
ATOM 698 C C . MET A 1 87 ? 17.125 -14.852 -4.859 1 96.62 87 MET A C 1
ATOM 700 O O . MET A 1 87 ? 16.984 -15.93 -4.289 1 96.62 87 MET A O 1
ATOM 704 N N . THR A 1 88 ? 16.5 -13.742 -4.555 1 96.75 88 THR A N 1
ATOM 705 C CA . THR A 1 88 ? 15.266 -13.688 -3.768 1 96.75 88 THR A CA 1
ATOM 706 C C . THR A 1 88 ? 14.141 -13.047 -4.57 1 96.75 88 THR A C 1
ATOM 708 O O . THR A 1 88 ? 14.367 -12.094 -5.32 1 96.75 88 THR A O 1
ATOM 711 N N . VAL A 1 89 ? 12.922 -13.57 -4.383 1 96.75 89 VAL A N 1
ATOM 712 C CA . VAL A 1 89 ? 11.789 -13.016 -5.117 1 96.75 89 VAL A CA 1
ATOM 713 C C . VAL A 1 89 ? 11.469 -11.617 -4.609 1 96.75 89 VAL A C 1
ATOM 715 O O . VAL A 1 89 ? 11.297 -11.406 -3.408 1 96.75 89 VAL A O 1
ATOM 718 N N . GLU A 1 90 ? 11.438 -10.727 -5.543 1 96.38 90 GLU A N 1
ATOM 719 C CA . GLU A 1 90 ? 11.156 -9.328 -5.23 1 96.38 90 GLU A CA 1
ATOM 720 C C . GLU A 1 90 ? 9.844 -8.867 -5.871 1 96.38 90 GLU A C 1
ATOM 722 O O . GLU A 1 90 ? 9.414 -9.422 -6.883 1 96.38 90 GLU A O 1
ATOM 727 N N . TYR A 1 91 ? 9.289 -7.781 -5.273 1 97.06 91 TYR A N 1
ATOM 728 C CA . TYR A 1 91 ? 7.949 -7.379 -5.691 1 97.06 91 TYR A CA 1
ATOM 729 C C . TYR A 1 91 ? 7.926 -5.914 -6.109 1 97.06 91 TYR A C 1
ATOM 731 O O . TYR A 1 91 ? 8.688 -5.102 -5.586 1 97.06 91 TYR A O 1
ATOM 739 N N . LYS A 1 92 ? 7.145 -5.648 -7.02 1 95.06 92 LYS A N 1
ATOM 740 C CA . LYS A 1 92 ? 6.652 -4.305 -7.297 1 95.06 92 LYS A CA 1
ATOM 741 C C . LYS A 1 92 ? 5.273 -4.082 -6.688 1 95.06 92 LYS A C 1
ATOM 743 O O . LYS A 1 92 ? 4.258 -4.434 -7.293 1 95.06 92 LYS A O 1
ATOM 748 N N . LEU A 1 93 ? 5.176 -3.428 -5.586 1 90.12 93 LEU A N 1
ATOM 749 C CA . LEU A 1 93 ? 3.936 -3.352 -4.82 1 90.12 93 LEU A CA 1
ATOM 750 C C . LEU A 1 93 ? 3.186 -2.059 -5.125 1 90.12 93 LEU A C 1
ATOM 752 O O . LEU A 1 93 ? 2.105 -1.819 -4.582 1 90.12 93 LEU A O 1
ATOM 756 N N . GLY A 1 94 ? 3.494 -1.23 -6.059 1 78 94 GLY A N 1
ATOM 757 C CA . GLY A 1 94 ? 2.734 -0.145 -6.66 1 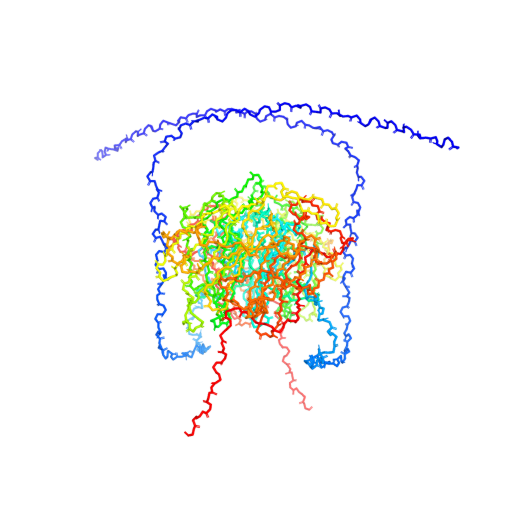78 94 GLY A CA 1
ATOM 758 C C . GLY A 1 94 ? 2.902 1.175 -5.934 1 78 94 GLY A C 1
ATOM 759 O O . GLY A 1 94 ? 3.229 2.191 -6.547 1 78 94 GLY A O 1
ATOM 760 N N . CYS A 1 95 ? 2.531 1.23 -4.559 1 84.38 95 CYS A N 1
ATOM 761 C CA . CYS A 1 95 ? 2.521 2.51 -3.857 1 84.38 95 CYS A CA 1
ATOM 762 C C . CYS A 1 95 ? 3.748 2.65 -2.963 1 84.38 95 CYS A C 1
ATOM 764 O O . CYS A 1 95 ? 4.109 1.714 -2.246 1 84.38 95 CYS A O 1
ATOM 766 N N . PRO A 1 96 ? 4.344 3.854 -3.139 1 86.31 96 PRO A N 1
ATOM 767 C CA . PRO A 1 96 ? 5.488 4.094 -2.256 1 86.31 96 PRO A CA 1
ATOM 768 C C . PRO A 1 96 ? 5.141 3.926 -0.779 1 86.31 96 PRO A C 1
ATOM 770 O O . PRO A 1 96 ? 4.055 4.316 -0.348 1 86.31 96 PRO A O 1
ATOM 773 N N . GLY A 1 97 ? 6.062 3.205 -0.075 1 88.38 97 GLY A N 1
ATOM 774 C CA . GLY A 1 97 ? 5.891 3.037 1.359 1 88.38 97 GLY A CA 1
ATOM 775 C C . GLY A 1 97 ? 5.266 1.708 1.733 1 88.38 97 GLY A C 1
ATOM 776 O O . GLY A 1 97 ? 5.402 1.247 2.869 1 88.38 97 GLY A O 1
ATOM 777 N N . VAL A 1 98 ? 4.602 1.133 0.781 1 90.25 98 VAL A N 1
ATOM 778 C CA . VAL A 1 98 ? 3.863 -0.091 1.072 1 90.25 98 VAL A CA 1
ATOM 779 C C . VAL A 1 98 ? 4.84 -1.223 1.386 1 90.25 98 VAL A C 1
ATOM 781 O O . VAL A 1 98 ? 4.629 -1.99 2.328 1 90.25 98 VAL A O 1
ATOM 784 N N . GLU A 1 99 ? 5.875 -1.297 0.604 1 92.06 99 GLU A N 1
ATOM 785 C CA . GLU A 1 99 ? 6.859 -2.354 0.834 1 92.06 99 GLU A CA 1
ATOM 786 C C . GLU A 1 99 ? 7.414 -2.289 2.254 1 92.06 99 GLU A C 1
ATOM 788 O O . GLU A 1 99 ? 7.492 -3.307 2.943 1 92.06 99 GLU A O 1
ATOM 793 N N . GLU A 1 100 ? 7.777 -1.106 2.654 1 88.44 100 GLU A N 1
ATOM 794 C CA . GLU A 1 100 ? 8.328 -0.929 3.996 1 88.44 100 GLU A CA 1
ATOM 795 C C . GLU A 1 100 ? 7.324 -1.352 5.066 1 88.44 100 GLU A C 1
ATOM 797 O O . GLU A 1 100 ? 7.691 -1.982 6.055 1 88.44 100 GLU A O 1
ATOM 802 N N . ILE A 1 101 ? 6.141 -1.034 4.844 1 87.12 101 ILE A N 1
ATOM 803 C CA . ILE A 1 101 ? 5.086 -1.372 5.793 1 87.12 101 ILE A CA 1
ATOM 804 C C . ILE A 1 101 ? 4.934 -2.889 5.875 1 87.12 101 ILE A C 1
ATOM 806 O O . ILE A 1 101 ? 4.867 -3.453 6.969 1 87.12 101 ILE A O 1
ATOM 810 N N . LEU A 1 102 ? 4.926 -3.529 4.754 1 92.38 102 LEU A N 1
ATOM 811 C CA . LEU A 1 102 ? 4.762 -4.977 4.723 1 92.38 102 LEU A CA 1
ATOM 812 C C . LEU A 1 102 ? 5.953 -5.676 5.371 1 92.38 102 LEU A C 1
ATOM 814 O O . LEU A 1 102 ? 5.785 -6.668 6.078 1 92.38 102 LEU A O 1
ATOM 818 N N . VAL A 1 103 ? 7.109 -5.164 5.117 1 93.12 103 VAL A N 1
ATOM 819 C CA . VAL A 1 103 ? 8.305 -5.73 5.727 1 93.12 103 VAL A CA 1
ATOM 820 C C . VAL A 1 103 ? 8.242 -5.562 7.242 1 93.12 103 VAL A C 1
ATOM 822 O O . VAL A 1 103 ? 8.477 -6.512 7.992 1 93.12 103 VAL A O 1
ATOM 825 N N . ASP A 1 104 ? 7.844 -4.422 7.738 1 88.94 104 ASP A N 1
ATOM 826 C CA . ASP A 1 104 ? 7.785 -4.121 9.164 1 88.94 104 ASP A CA 1
ATOM 827 C C . ASP A 1 104 ? 6.82 -5.062 9.883 1 88.94 104 ASP A C 1
ATOM 829 O O . ASP A 1 104 ? 7.059 -5.445 11.031 1 88.94 104 ASP A O 1
ATOM 833 N N . TYR A 1 105 ? 5.82 -5.453 9.164 1 89.06 105 TYR A N 1
ATOM 834 C CA . TYR A 1 105 ? 4.797 -6.242 9.844 1 89.06 105 TYR A CA 1
ATOM 835 C C . TYR A 1 105 ? 4.93 -7.723 9.5 1 89.06 105 TYR A C 1
ATOM 837 O O . TYR A 1 105 ? 4.047 -8.523 9.82 1 89.06 105 TYR A O 1
ATOM 845 N N . GLY A 1 106 ? 5.98 -8.094 8.727 1 91.31 106 GLY A N 1
ATOM 846 C CA . GLY A 1 106 ? 6.27 -9.492 8.438 1 91.31 106 GLY A CA 1
ATOM 847 C C . GLY A 1 106 ? 5.414 -10.062 7.324 1 91.31 106 GLY A C 1
ATOM 848 O O . GLY A 1 106 ? 5.332 -11.281 7.16 1 91.31 106 GLY A O 1
ATOM 849 N N . GLU A 1 107 ? 4.781 -9.172 6.594 1 91.88 107 GLU A N 1
ATOM 850 C CA . GLU A 1 107 ? 3.943 -9.617 5.48 1 91.88 107 GLU A CA 1
ATOM 851 C C . GLU A 1 107 ? 4.762 -9.773 4.203 1 91.88 107 GLU A C 1
ATOM 853 O O . GLU A 1 107 ? 4.289 -10.367 3.23 1 91.88 107 GLU A O 1
ATOM 858 N N . TYR A 1 108 ? 5.996 -9.242 4.316 1 96.12 108 TYR A N 1
ATOM 859 C CA . TYR A 1 108 ? 6.977 -9.5 3.268 1 96.12 108 TYR A CA 1
ATOM 860 C C . TYR A 1 108 ? 8.32 -9.883 3.861 1 96.12 108 TYR A C 1
ATOM 862 O O . TYR A 1 108 ? 9 -9.055 4.473 1 96.12 108 TYR A O 1
ATOM 870 N N . VAL A 1 109 ? 8.625 -11.086 3.598 1 96.31 109 VAL A N 1
ATOM 871 C CA . VAL A 1 109 ? 9.922 -11.656 3.957 1 96.31 109 VAL A CA 1
ATOM 872 C C . VAL A 1 109 ? 10.602 -12.227 2.713 1 96.31 109 VAL A C 1
ATOM 874 O O . VAL A 1 109 ? 10.219 -13.297 2.227 1 96.31 109 VAL A O 1
ATOM 877 N N . PRO A 1 110 ? 11.602 -11.609 2.193 1 94.12 110 PRO A N 1
ATOM 878 C CA . PRO A 1 110 ? 12.164 -11.953 0.887 1 94.12 110 PRO A CA 1
ATOM 879 C C . PRO A 1 110 ? 12.523 -13.43 0.773 1 94.12 110 PRO A C 1
ATOM 881 O O . PRO A 1 110 ? 12.172 -14.086 -0.213 1 94.12 110 PRO A O 1
ATOM 884 N N . HIS A 1 111 ? 13.109 -14.102 1.789 1 95.12 111 HIS A N 1
ATOM 885 C CA . HIS A 1 111 ? 13.602 -15.469 1.711 1 95.12 111 HIS A CA 1
ATOM 886 C C . HIS A 1 111 ? 12.469 -16.484 1.881 1 95.12 111 HIS A C 1
ATOM 888 O O . HIS A 1 111 ? 12.672 -17.688 1.719 1 95.12 111 HIS A O 1
ATOM 894 N N . ALA A 1 112 ? 11.289 -15.922 2.156 1 96 112 ALA A N 1
ATOM 895 C CA . ALA A 1 112 ? 10.148 -16.812 2.348 1 96 112 ALA A CA 1
ATOM 896 C C . ALA A 1 112 ? 9.461 -17.125 1.021 1 96 112 ALA A C 1
ATOM 898 O O . ALA A 1 112 ? 8.641 -18.047 0.936 1 96 112 ALA A O 1
ATOM 899 N N . ASN A 1 113 ? 9.781 -16.406 0.009 1 97.06 113 ASN A N 1
ATOM 900 C CA . ASN A 1 113 ? 9.062 -16.484 -1.259 1 97.06 113 ASN A CA 1
ATOM 901 C C . ASN A 1 113 ? 9.703 -17.484 -2.213 1 97.06 113 ASN A C 1
ATOM 903 O O . ASN A 1 113 ? 10.93 -17.641 -2.232 1 97.06 113 ASN A O 1
ATOM 907 N N . TRP A 1 114 ? 8.836 -18.125 -2.984 1 95.12 114 TRP A N 1
ATOM 908 C CA . TRP A 1 114 ? 9.195 -19.078 -4.031 1 95.12 114 TRP A CA 1
ATOM 909 C C . TRP A 1 114 ? 8.25 -18.953 -5.223 1 95.12 114 TRP A C 1
ATOM 911 O O . TRP A 1 114 ? 7.203 -18.312 -5.133 1 95.12 114 TRP A O 1
ATOM 921 N N . ILE A 1 115 ? 8.703 -19.484 -6.406 1 98 115 ILE A N 1
ATOM 922 C CA . ILE A 1 115 ? 7.828 -19.453 -7.578 1 98 115 ILE A CA 1
ATOM 923 C C . ILE A 1 115 ? 7.52 -20.875 -8.023 1 98 115 ILE A C 1
ATOM 925 O O . ILE A 1 115 ? 8.289 -21.797 -7.746 1 98 115 ILE A O 1
ATOM 929 N N . SER A 1 116 ? 6.414 -21.047 -8.727 1 97.44 116 SER A N 1
ATOM 930 C CA . SER A 1 116 ? 6.055 -22.391 -9.18 1 97.44 116 SER A CA 1
ATOM 931 C C . SER A 1 116 ? 5.273 -22.344 -10.492 1 97.44 116 SER A C 1
ATOM 933 O O . SER A 1 116 ? 5.863 -22.281 -11.57 1 97.44 116 SER A O 1
ATOM 935 N N . GLY A 1 117 ? 3.959 -22.109 -10.445 1 98.12 117 GLY A N 1
ATOM 936 C CA . GLY A 1 117 ? 3.096 -22.094 -11.609 1 98.12 117 GLY A CA 1
ATOM 937 C C . GLY A 1 117 ? 3.445 -21.016 -12.609 1 98.12 117 GLY A C 1
ATOM 938 O O . GLY A 1 117 ? 3.859 -19.922 -12.219 1 98.12 117 GLY A O 1
ATOM 939 N N . ILE A 1 118 ? 3.205 -21.344 -13.922 1 98.81 118 ILE A N 1
ATOM 940 C CA . ILE A 1 118 ? 3.508 -20.344 -14.953 1 98.81 118 ILE A CA 1
ATOM 941 C C . ILE A 1 118 ? 2.508 -20.469 -16.094 1 98.81 118 ILE A C 1
ATOM 943 O O . ILE A 1 118 ? 2.059 -21.578 -16.422 1 98.81 118 ILE A O 1
ATOM 947 N N . ASP A 1 119 ? 2.176 -19.422 -16.672 1 98.75 119 ASP A N 1
ATOM 948 C CA . ASP A 1 119 ? 1.488 -19.359 -17.953 1 98.75 119 ASP A CA 1
ATOM 949 C C . ASP A 1 119 ? 1.748 -18.016 -18.656 1 98.75 119 ASP A C 1
ATOM 951 O O . ASP A 1 119 ? 2.307 -17.094 -18.047 1 98.75 119 ASP A O 1
ATOM 955 N N . VAL A 1 120 ? 1.524 -18.016 -19.938 1 98.62 120 VAL A N 1
ATOM 956 C CA . VAL A 1 120 ? 1.818 -16.828 -20.75 1 98.62 120 VAL A CA 1
ATOM 957 C C . VAL A 1 120 ? 0.6 -16.469 -21.594 1 98.62 120 VAL A C 1
ATOM 959 O O . VAL A 1 120 ? -0.083 -17.359 -22.125 1 98.62 120 VAL A O 1
ATOM 962 N N . TYR A 1 121 ? 0.331 -15.227 -21.688 1 98.25 121 TYR A N 1
ATOM 963 C CA . TYR A 1 121 ? -0.748 -14.711 -22.516 1 98.25 121 TYR A CA 1
ATOM 964 C C . TYR A 1 121 ? -0.37 -13.359 -23.125 1 98.25 121 TYR A C 1
ATOM 966 O O . TYR A 1 121 ? -0.033 -12.422 -22.391 1 98.25 121 TYR A O 1
ATOM 974 N N . LYS A 1 122 ? -0.346 -13.211 -24.469 1 96.31 122 LYS A N 1
ATOM 975 C CA . LYS A 1 122 ? -0.004 -11.992 -25.188 1 96.31 122 LYS A CA 1
ATOM 976 C C . LYS A 1 122 ? 1.312 -11.406 -24.688 1 96.31 122 LYS A C 1
ATOM 978 O O . LYS A 1 122 ? 1.38 -10.227 -24.328 1 96.31 122 LYS A O 1
ATOM 983 N N . ASP A 1 123 ? 2.291 -12.273 -24.469 1 94.06 123 ASP A N 1
ATOM 984 C CA . ASP A 1 123 ? 3.684 -11.945 -24.172 1 94.06 123 ASP A CA 1
ATOM 985 C C . ASP A 1 123 ? 3.854 -11.531 -22.719 1 94.06 123 ASP A C 1
ATOM 987 O O . ASP A 1 123 ? 4.938 -11.102 -22.312 1 94.06 123 ASP A O 1
ATOM 991 N N . GLU A 1 124 ? 2.742 -11.609 -21.953 1 98.06 124 GLU A N 1
ATOM 992 C CA . GLU A 1 124 ? 2.85 -11.398 -20.516 1 98.06 124 GLU A CA 1
ATOM 993 C C . GLU A 1 124 ? 2.998 -12.719 -19.766 1 98.06 124 GLU A C 1
ATOM 995 O O . GLU A 1 124 ? 2.314 -13.695 -20.078 1 98.06 124 GLU A O 1
ATOM 1000 N N . VAL A 1 125 ? 3.918 -12.688 -18.781 1 98.69 125 VAL A N 1
ATOM 1001 C CA . VAL A 1 125 ? 4.18 -13.891 -18 1 98.69 125 VAL A CA 1
ATOM 1002 C C . VAL A 1 125 ? 3.461 -13.797 -16.656 1 98.69 125 VAL A C 1
ATOM 1004 O O . VAL A 1 125 ? 3.598 -12.805 -15.938 1 98.69 125 VAL A O 1
ATOM 1007 N N . TYR A 1 126 ? 2.67 -14.789 -16.391 1 98.88 126 TYR A N 1
ATOM 1008 C CA . TYR A 1 126 ? 2.008 -14.93 -15.102 1 98.88 126 TYR A CA 1
ATOM 1009 C C . TYR A 1 126 ? 2.592 -16.094 -14.312 1 98.88 126 TYR A C 1
ATOM 1011 O O . TYR A 1 126 ? 2.877 -17.156 -14.883 1 98.88 126 TYR A O 1
ATOM 1019 N N . ILE A 1 127 ? 2.781 -15.852 -13.016 1 98.81 127 ILE A N 1
ATOM 1020 C CA . ILE A 1 127 ? 3.451 -16.859 -12.195 1 98.81 127 ILE A CA 1
ATOM 1021 C C . ILE A 1 127 ? 2.801 -16.922 -10.82 1 98.81 127 ILE A C 1
ATOM 1023 O O . ILE A 1 127 ? 2.232 -15.938 -10.352 1 98.81 127 ILE A O 1
ATOM 1027 N N . THR A 1 128 ? 2.812 -18.047 -10.188 1 98.75 128 THR A N 1
ATOM 1028 C CA . THR A 1 128 ? 2.363 -18.172 -8.805 1 98.75 128 THR A CA 1
ATOM 1029 C C . THR A 1 128 ? 3.551 -18.172 -7.844 1 98.75 128 THR A C 1
ATOM 1031 O O . THR A 1 128 ? 4.641 -18.641 -8.203 1 98.75 128 THR A O 1
ATOM 1034 N N . ALA A 1 129 ? 3.408 -17.578 -6.719 1 98.31 129 ALA A N 1
ATOM 1035 C CA . ALA A 1 129 ? 4.27 -17.672 -5.543 1 98.31 129 ALA A CA 1
ATOM 1036 C C . ALA A 1 129 ? 3.525 -18.281 -4.359 1 98.31 129 ALA A C 1
ATOM 1038 O O . ALA A 1 129 ? 3.109 -17.578 -3.443 1 98.31 129 ALA A O 1
ATOM 1039 N N . PRO A 1 130 ? 3.438 -19.578 -4.359 1 97.12 130 PRO A N 1
ATOM 1040 C CA . PRO A 1 130 ? 2.494 -20.219 -3.441 1 97.12 130 PRO A CA 1
ATOM 1041 C C . PRO A 1 130 ? 2.986 -20.219 -1.995 1 97.12 130 PRO A C 1
ATOM 1043 O O . PRO A 1 130 ? 4.184 -20.375 -1.745 1 97.12 130 PRO A O 1
ATOM 1046 N N . ARG A 1 131 ? 2.094 -20.109 -1.082 1 97.06 131 ARG A N 1
ATOM 1047 C CA . ARG A 1 131 ? 2.338 -20.141 0.356 1 97.06 131 ARG A CA 1
ATOM 1048 C C . ARG A 1 131 ? 2.361 -21.562 0.88 1 97.06 131 ARG A C 1
ATOM 1050 O O . ARG A 1 131 ? 1.689 -21.891 1.862 1 97.06 131 ARG A O 1
ATOM 1057 N N . VAL A 1 132 ? 3.234 -22.312 0.353 1 94.62 132 VAL A N 1
ATOM 1058 C CA . VAL A 1 132 ? 3.277 -23.734 0.661 1 94.62 132 VAL A CA 1
ATOM 1059 C C . VAL A 1 132 ? 4.035 -23.953 1.968 1 94.62 132 VAL A C 1
ATOM 1061 O O . VAL A 1 132 ? 3.523 -24.609 2.887 1 94.62 132 VAL A O 1
ATOM 1064 N N . LYS A 1 133 ? 5.203 -23.484 1.973 1 89.75 133 LYS A N 1
ATOM 1065 C CA . LYS A 1 133 ? 6.09 -23.672 3.121 1 89.75 133 LYS A CA 1
ATOM 1066 C C . LYS A 1 133 ? 5.816 -22.609 4.191 1 89.75 133 LYS A C 1
ATOM 1068 O O . LYS A 1 133 ? 5.73 -22.938 5.379 1 89.75 133 LYS A O 1
ATOM 1073 N N . ASN A 1 134 ? 5.621 -21.422 3.744 1 87.31 134 ASN A N 1
ATOM 1074 C CA . ASN A 1 134 ? 5.383 -20.266 4.609 1 87.31 134 ASN A CA 1
ATOM 1075 C C . ASN A 1 134 ? 3.984 -19.688 4.41 1 87.31 134 ASN A C 1
ATOM 1077 O O . ASN A 1 134 ? 3.604 -19.359 3.287 1 87.31 134 ASN A O 1
ATOM 1081 N N . ALA A 1 135 ? 3.287 -19.562 5.52 1 91.25 135 ALA A N 1
ATOM 1082 C CA . ALA A 1 135 ? 1.937 -19.016 5.441 1 91.25 135 ALA A CA 1
ATOM 1083 C C . ALA A 1 135 ? 1.973 -17.5 5.289 1 91.25 135 ALA A C 1
ATOM 1085 O O . ALA A 1 135 ? 1.067 -16.906 4.699 1 91.25 135 ALA A O 1
ATOM 1086 N N . ARG A 1 136 ? 3.004 -16.953 5.816 1 91.38 136 ARG A N 1
ATOM 1087 C CA . ARG A 1 136 ? 3.143 -15.508 5.832 1 91.38 136 ARG A CA 1
ATOM 1088 C C . ARG A 1 136 ? 4.449 -15.07 5.18 1 91.38 136 ARG A C 1
ATOM 1090 O O . ARG A 1 136 ? 5.277 -15.914 4.816 1 91.38 136 ARG A O 1
ATOM 1097 N N . GLY A 1 137 ? 4.531 -13.742 4.906 1 95.88 137 GLY A N 1
ATOM 1098 C CA . GLY A 1 137 ? 5.75 -13.188 4.34 1 95.88 137 GLY A CA 1
ATOM 1099 C C . GLY A 1 137 ? 5.754 -13.188 2.822 1 95.88 137 GLY A C 1
ATOM 1100 O O . GLY A 1 137 ? 6.762 -12.836 2.199 1 95.88 137 GLY A O 1
ATOM 1101 N N . ILE A 1 138 ? 4.684 -13.586 2.301 1 97.75 138 ILE A N 1
ATOM 1102 C CA . ILE A 1 138 ? 4.488 -13.625 0.855 1 97.75 138 ILE A CA 1
ATOM 1103 C C . ILE A 1 138 ? 3.363 -12.68 0.458 1 97.75 138 ILE A C 1
ATOM 1105 O O . ILE A 1 138 ? 2.184 -13.008 0.605 1 97.75 138 ILE A O 1
ATOM 1109 N N . PRO A 1 139 ? 3.729 -11.555 -0.125 1 95.75 139 PRO A N 1
ATOM 1110 C CA . PRO A 1 139 ? 2.73 -10.508 -0.363 1 95.75 139 PRO A CA 1
ATOM 1111 C C . PRO A 1 139 ? 1.598 -10.977 -1.276 1 95.75 139 PRO A C 1
ATOM 1113 O O . PRO A 1 139 ? 0.437 -10.617 -1.055 1 95.75 139 PRO A O 1
ATOM 1116 N N . SER A 1 140 ? 1.929 -11.719 -2.293 1 97.25 140 SER A N 1
ATOM 1117 C CA . SER A 1 140 ? 0.926 -12.148 -3.264 1 97.25 140 SER A CA 1
ATOM 1118 C C . SER A 1 140 ? 1.293 -13.492 -3.881 1 97.25 140 SER A C 1
ATOM 1120 O O . SER A 1 140 ? 2.459 -13.742 -4.191 1 97.25 140 SER A O 1
ATOM 1122 N N . GLY A 1 141 ? 0.256 -14.305 -4.074 1 98.25 141 GLY A N 1
ATOM 1123 C CA . GLY A 1 141 ? 0.458 -15.648 -4.598 1 98.25 141 GLY A CA 1
ATOM 1124 C C . GLY A 1 141 ? 0.323 -15.727 -6.109 1 98.25 141 GLY A C 1
ATOM 1125 O O . GLY A 1 141 ? 0.786 -16.688 -6.73 1 98.25 141 GLY A O 1
ATOM 1126 N N . LEU A 1 142 ? -0.344 -14.836 -6.723 1 98.81 142 LEU A N 1
ATOM 1127 C CA . LEU A 1 142 ? -0.49 -14.727 -8.172 1 98.81 142 LEU A CA 1
ATOM 1128 C C . LEU A 1 142 ? 0.042 -13.383 -8.664 1 98.81 142 LEU A C 1
ATOM 1130 O O . LEU A 1 142 ? -0.316 -12.336 -8.133 1 98.81 142 LEU A O 1
ATOM 1134 N N . ASN A 1 143 ? 0.903 -13.492 -9.688 1 98.81 143 ASN A N 1
ATOM 1135 C CA . ASN A 1 143 ? 1.621 -12.289 -10.094 1 98.81 143 ASN A CA 1
ATOM 1136 C C . ASN A 1 143 ? 1.825 -12.234 -11.602 1 98.81 143 ASN A C 1
ATOM 1138 O O . ASN A 1 143 ? 1.809 -13.273 -12.273 1 98.81 143 ASN A O 1
ATOM 1142 N N . ARG A 1 144 ? 2.006 -11.062 -12.094 1 98.69 144 ARG A N 1
ATOM 1143 C CA . ARG A 1 144 ? 2.607 -10.812 -13.406 1 98.69 144 ARG A CA 1
ATOM 1144 C C . ARG A 1 144 ? 4.09 -10.477 -13.266 1 98.69 144 ARG A C 1
ATOM 1146 O O . ARG A 1 144 ? 4.484 -9.742 -12.359 1 98.69 144 ARG A O 1
ATOM 1153 N N . VAL A 1 145 ? 4.895 -11 -14.094 1 98.75 145 VAL A N 1
ATOM 1154 C CA . VAL A 1 145 ? 6.32 -10.688 -14.047 1 98.75 145 VAL A CA 1
ATOM 1155 C C . VAL A 1 145 ? 6.594 -9.414 -14.844 1 98.75 145 VAL A C 1
ATOM 1157 O O . VAL A 1 145 ? 6.184 -9.289 -16 1 98.75 145 VAL A O 1
ATOM 1160 N N . VAL A 1 146 ? 7.273 -8.508 -14.203 1 97.88 146 VAL A N 1
ATOM 1161 C CA . VAL A 1 146 ? 7.617 -7.258 -14.867 1 97.88 146 VAL A CA 1
ATOM 1162 C C . VAL A 1 146 ? 9.109 -6.984 -14.719 1 97.88 146 VAL A C 1
ATOM 1164 O O . VAL A 1 146 ? 9.75 -7.48 -13.781 1 97.88 146 VAL A O 1
ATOM 1167 N N . LYS A 1 147 ? 9.641 -6.262 -15.648 1 96.25 147 LYS A N 1
ATOM 1168 C CA . LYS A 1 147 ? 11.031 -5.824 -15.57 1 96.25 147 LYS A CA 1
ATOM 1169 C C . LYS A 1 147 ? 11.125 -4.328 -15.289 1 96.25 147 LYS A C 1
ATOM 1171 O O . LYS A 1 147 ? 10.422 -3.527 -15.906 1 96.25 147 LYS A O 1
ATOM 1176 N N . LYS A 1 148 ? 11.844 -4.035 -14.273 1 93.19 148 LYS A N 1
ATOM 1177 C CA . LYS A 1 148 ? 12.133 -2.648 -13.93 1 93.19 148 LYS A CA 1
ATOM 1178 C C . LYS A 1 148 ? 13.602 -2.465 -13.562 1 93.19 148 LYS A C 1
ATOM 1180 O O . LYS A 1 148 ? 14.133 -3.189 -12.719 1 93.19 148 LYS A O 1
ATOM 1185 N N . ASP A 1 149 ? 14.258 -1.507 -14.18 1 91.88 149 ASP A N 1
ATOM 1186 C CA . ASP A 1 149 ? 15.656 -1.184 -13.922 1 91.88 149 ASP A CA 1
ATOM 1187 C C . ASP A 1 149 ? 16.531 -2.432 -14 1 91.88 149 ASP A C 1
ATOM 1189 O O . ASP A 1 149 ? 17.359 -2.678 -13.109 1 91.88 149 ASP A O 1
ATOM 1193 N N . GLY A 1 150 ? 16.234 -3.342 -15.008 1 92.44 150 GLY A N 1
ATOM 1194 C CA . GLY A 1 150 ? 17.047 -4.523 -15.273 1 92.44 150 GLY A CA 1
ATOM 1195 C C . GLY A 1 150 ? 16.734 -5.672 -14.328 1 92.44 150 GLY A C 1
ATOM 1196 O O . GLY A 1 150 ? 17.359 -6.734 -14.414 1 92.44 150 GLY A O 1
ATOM 1197 N N . LYS A 1 151 ? 15.766 -5.445 -13.477 1 95.12 151 LYS A N 1
ATOM 1198 C CA . LYS A 1 151 ? 15.406 -6.484 -12.516 1 95.12 151 LYS A CA 1
ATOM 1199 C C . LYS A 1 151 ? 14.023 -7.059 -12.82 1 95.12 151 LYS A C 1
ATOM 1201 O O . LYS A 1 151 ? 13.133 -6.34 -13.273 1 95.12 151 LYS A O 1
ATOM 1206 N N . SER A 1 152 ? 13.914 -8.359 -12.602 1 97.62 152 SER A N 1
ATOM 1207 C CA . SER A 1 152 ? 12.602 -9 -12.664 1 97.62 152 SER A CA 1
ATOM 1208 C C . SER A 1 152 ? 11.867 -8.859 -11.336 1 97.62 152 SER A C 1
ATOM 1210 O O . SER A 1 152 ? 12.438 -9.117 -10.273 1 97.62 152 SER A O 1
ATOM 1212 N N . LEU A 1 153 ? 10.672 -8.445 -11.398 1 98.25 153 LEU A N 1
ATOM 1213 C CA . LEU A 1 153 ? 9.828 -8.258 -10.219 1 98.25 153 LEU A CA 1
ATOM 1214 C C . LEU A 1 153 ? 8.477 -8.938 -10.398 1 98.25 153 LEU A C 1
ATOM 1216 O O . LEU A 1 153 ? 8.023 -9.125 -11.531 1 98.25 153 LEU A O 1
ATOM 1220 N N . LEU A 1 154 ? 7.906 -9.312 -9.281 1 98.5 154 LEU A N 1
ATOM 1221 C CA . LEU A 1 154 ? 6.535 -9.797 -9.281 1 98.5 154 LEU A CA 1
ATOM 1222 C C . LEU A 1 154 ? 5.559 -8.68 -8.945 1 98.5 154 LEU A C 1
ATOM 1224 O O . LEU A 1 154 ? 5.738 -7.977 -7.945 1 98.5 154 LEU A O 1
ATOM 1228 N N . GLU A 1 155 ? 4.641 -8.477 -9.766 1 97.62 155 GLU A N 1
ATOM 1229 C CA . GLU A 1 155 ? 3.549 -7.547 -9.516 1 97.62 155 GLU A CA 1
ATOM 1230 C C . GLU A 1 155 ? 2.26 -8.281 -9.164 1 97.62 155 GLU A C 1
ATOM 1232 O O . GLU A 1 155 ? 1.747 -9.062 -9.969 1 97.62 155 GLU A O 1
ATOM 1237 N N . PRO A 1 156 ? 1.71 -7.984 -7.965 1 97.5 156 PRO A N 1
ATOM 1238 C CA . PRO A 1 156 ? 0.487 -8.695 -7.582 1 97.5 156 PRO A CA 1
ATOM 1239 C C . PRO A 1 156 ? -0.597 -8.625 -8.656 1 97.5 156 PRO A C 1
ATOM 1241 O O . PRO A 1 156 ? -0.854 -7.555 -9.211 1 97.5 156 PRO A O 1
ATOM 1244 N N . TYR A 1 157 ? -1.163 -9.773 -8.914 1 98.19 157 TYR A N 1
ATOM 1245 C CA . TYR A 1 157 ? -2.25 -9.82 -9.883 1 98.19 157 TYR A CA 1
ATOM 1246 C C . TYR A 1 157 ? -3.506 -10.422 -9.266 1 98.19 157 TYR A C 1
ATOM 1248 O O . TYR A 1 157 ? -3.449 -11.477 -8.625 1 98.19 157 TYR A O 1
ATOM 1256 N N . PRO A 1 158 ? -4.68 -9.922 -9.5 1 97.06 158 PRO A N 1
ATOM 1257 C CA . PRO A 1 158 ? -4.953 -8.664 -10.195 1 97.06 158 PRO A CA 1
ATOM 1258 C C . PRO A 1 158 ? -4.398 -7.445 -9.461 1 97.06 158 PRO A C 1
ATOM 1260 O O . PRO A 1 158 ? -4.066 -6.438 -10.086 1 97.06 158 PRO A O 1
ATOM 1263 N N . ASN A 1 159 ? -4.383 -7.488 -8.141 1 94.56 159 ASN A N 1
ATOM 1264 C CA . ASN A 1 159 ? -3.74 -6.508 -7.266 1 94.56 159 ASN A CA 1
ATOM 1265 C C . ASN A 1 159 ? -3.543 -7.059 -5.855 1 94.56 159 ASN A C 1
ATOM 1267 O O . ASN A 1 159 ? -3.879 -8.211 -5.582 1 94.56 159 ASN A O 1
ATOM 1271 N N . LEU A 1 160 ? -3.023 -6.223 -5.008 1 94.19 160 LEU A N 1
ATOM 1272 C CA . LEU A 1 160 ? -2.611 -6.664 -3.68 1 94.19 160 LEU A CA 1
ATOM 1273 C C . LEU A 1 160 ? -3.82 -7.078 -2.848 1 94.19 160 LEU A C 1
ATOM 1275 O O . LEU A 1 160 ? -3.732 -8.008 -2.037 1 94.19 160 LEU A O 1
ATOM 1279 N N . SER A 1 161 ? -5 -6.465 -3.02 1 91.94 161 SER A N 1
ATOM 1280 C CA . SER A 1 161 ? -6.18 -6.727 -2.203 1 91.94 161 SER A CA 1
ATOM 1281 C C . SER A 1 161 ? -6.707 -8.141 -2.428 1 91.94 161 SER A C 1
ATOM 1283 O O . SER A 1 161 ? -7.406 -8.688 -1.574 1 91.94 161 SER A O 1
ATOM 1285 N N . TRP A 1 162 ? -6.285 -8.766 -3.506 1 96.19 162 TRP A N 1
ATOM 1286 C CA . TRP A 1 162 ? -6.758 -10.094 -3.879 1 96.19 162 TRP A CA 1
ATOM 1287 C C . TRP A 1 162 ? -5.992 -11.18 -3.127 1 96.19 162 TRP A C 1
ATO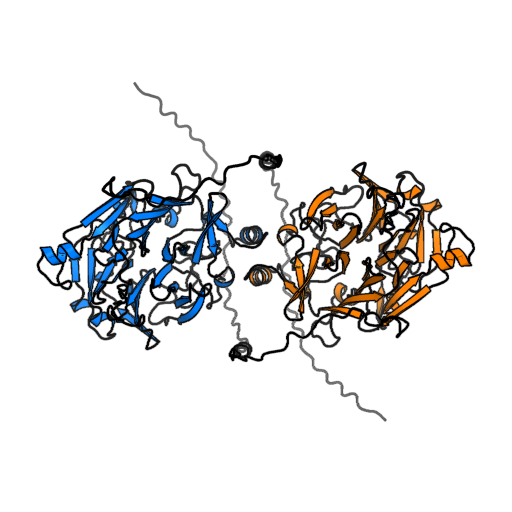M 1289 O O . TRP A 1 162 ? -6.242 -12.367 -3.318 1 96.19 162 TRP A O 1
ATOM 1299 N N . HIS A 1 163 ? -5.133 -10.805 -2.229 1 95.81 163 HIS A N 1
ATOM 1300 C CA . HIS A 1 163 ? -4.258 -11.797 -1.611 1 95.81 163 HIS A CA 1
ATOM 1301 C C . HIS A 1 163 ? -4.305 -11.703 -0.09 1 95.81 163 HIS A C 1
ATOM 1303 O O . HIS A 1 163 ? -3.395 -12.18 0.594 1 95.81 163 HIS A O 1
ATOM 1309 N N . ARG A 1 164 ? -5.348 -11.164 0.392 1 90.94 164 ARG A N 1
ATOM 1310 C CA . ARG A 1 164 ? -5.516 -11.039 1.837 1 90.94 164 ARG A CA 1
ATOM 1311 C C . ARG A 1 164 ? -5.781 -12.398 2.475 1 90.94 164 ARG A C 1
ATOM 1313 O O . ARG A 1 164 ? -6.77 -13.062 2.156 1 90.94 164 ARG A O 1
ATOM 1320 N N . LEU A 1 165 ? -4.957 -12.781 3.395 1 92.25 165 LEU A N 1
ATOM 1321 C CA . LEU A 1 165 ? -5.125 -14.055 4.09 1 92.25 165 LEU A CA 1
ATOM 1322 C C . LEU A 1 165 ? -6.383 -14.047 4.949 1 92.25 165 LEU A C 1
ATOM 1324 O O . LEU A 1 165 ? -6.691 -13.039 5.59 1 92.25 165 LEU A O 1
ATOM 1328 N N . GLY A 1 166 ? -7.078 -15.172 4.887 1 90.94 166 GLY A N 1
ATOM 1329 C CA . GLY A 1 166 ? -8.258 -15.312 5.719 1 90.94 166 GLY A CA 1
ATOM 1330 C C . GLY A 1 166 ? -9.531 -14.859 5.031 1 90.94 166 GLY A C 1
ATOM 1331 O O . GLY A 1 166 ? -10.633 -15.211 5.453 1 90.94 166 GLY A O 1
ATOM 1332 N N . ARG A 1 167 ? -9.453 -14.008 4.055 1 92.19 167 ARG A N 1
ATOM 1333 C CA . ARG A 1 167 ? -10.602 -13.609 3.254 1 92.19 167 ARG A CA 1
ATOM 1334 C C . ARG A 1 167 ? -10.875 -14.617 2.143 1 92.19 167 ARG A C 1
ATOM 1336 O O . ARG A 1 167 ? -10.172 -14.633 1.127 1 92.19 167 ARG A O 1
ATOM 1343 N N . CYS A 1 168 ? -11.867 -15.297 2.186 1 96.25 168 CYS A N 1
ATOM 1344 C CA . CYS A 1 168 ? -12.07 -16.469 1.341 1 96.25 168 CYS A CA 1
ATOM 1345 C C . CYS A 1 168 ? -12.414 -16.062 -0.086 1 96.25 168 CYS A C 1
ATOM 1347 O O . CYS A 1 168 ? -12.344 -16.875 -1.006 1 96.25 168 CYS A O 1
ATOM 1349 N N . SER A 1 169 ? -12.773 -14.812 -0.259 1 95.5 169 SER A N 1
ATOM 1350 C CA . SER A 1 169 ? -12.977 -14.336 -1.622 1 95.5 169 SER A CA 1
ATOM 1351 C C . SER A 1 169 ? -11.656 -13.969 -2.285 1 95.5 169 SER A C 1
ATOM 1353 O O . SER A 1 169 ? -11.602 -13.742 -3.496 1 95.5 169 SER A O 1
ATOM 1355 N N . ALA A 1 170 ? -10.602 -13.945 -1.502 1 96.25 170 ALA A N 1
ATOM 1356 C CA . ALA A 1 170 ? -9.258 -13.672 -2.008 1 96.25 170 ALA A CA 1
ATOM 1357 C C . ALA A 1 170 ? -8.461 -14.953 -2.172 1 96.25 170 ALA A C 1
ATOM 1359 O O . ALA A 1 170 ? -8.883 -16.016 -1.722 1 96.25 170 ALA A O 1
ATOM 1360 N N . LEU A 1 171 ? -7.367 -14.867 -2.848 1 98.12 171 LEU A N 1
ATOM 1361 C CA . LEU A 1 171 ? -6.473 -16 -3.049 1 98.12 171 LEU A CA 1
ATOM 1362 C C . LEU A 1 171 ? -5.66 -16.281 -1.789 1 98.12 171 LEU A C 1
ATOM 1364 O O . LEU A 1 171 ? -5.055 -15.367 -1.221 1 98.12 171 LEU A O 1
ATOM 1368 N N . GLN A 1 172 ? -5.648 -17.562 -1.389 1 97.62 172 GLN A N 1
ATOM 1369 C CA . GLN A 1 172 ? -4.875 -17.984 -0.221 1 97.62 172 GLN A CA 1
ATOM 1370 C C . GLN A 1 172 ? -3.557 -18.625 -0.632 1 97.62 172 GLN A C 1
ATOM 1372 O O . GLN A 1 172 ? -2.482 -18.156 -0.264 1 97.62 172 GLN A O 1
ATOM 1377 N N . MET A 1 173 ? -3.646 -19.641 -1.45 1 97.81 173 MET A N 1
ATOM 1378 C CA . MET A 1 173 ? -2.484 -20.344 -1.981 1 97.81 173 MET A CA 1
ATOM 1379 C C . MET A 1 173 ? -2.738 -20.812 -3.41 1 97.81 173 MET A C 1
ATOM 1381 O O . MET A 1 173 ? -2.955 -22 -3.65 1 97.81 173 MET A O 1
ATOM 1385 N N . PRO A 1 174 ? -2.742 -19.859 -4.309 1 98.38 174 PRO A N 1
ATOM 1386 C CA . PRO A 1 174 ? -2.793 -20.297 -5.707 1 98.38 174 PRO A CA 1
ATOM 1387 C C . PRO A 1 174 ? -1.569 -21.109 -6.117 1 98.38 174 PRO A C 1
ATOM 1389 O O . PRO A 1 174 ? -0.438 -20.641 -6.004 1 98.38 174 PRO A O 1
ATOM 1392 N N . MET A 1 175 ? -1.806 -22.266 -6.555 1 96.94 175 MET A N 1
ATOM 1393 C CA . MET A 1 175 ? -0.702 -23.172 -6.871 1 96.94 175 MET A CA 1
ATOM 1394 C C . MET A 1 175 ? -0.427 -23.188 -8.367 1 96.94 175 MET A C 1
ATOM 1396 O O . MET A 1 175 ? 0.729 -23.141 -8.797 1 96.94 175 MET A O 1
ATOM 1400 N N . SER A 1 176 ? -1.461 -23.328 -9.148 1 97.81 176 SER A N 1
ATOM 1401 C CA . SER A 1 176 ? -1.289 -23.438 -10.594 1 97.81 176 SER A CA 1
ATOM 1402 C C . SER A 1 176 ? -2.344 -22.625 -11.336 1 97.81 176 SER A C 1
ATOM 1404 O O . SER A 1 176 ? -3.365 -22.25 -10.758 1 97.81 176 SER A O 1
ATOM 1406 N N . ILE A 1 177 ? -1.981 -22.344 -12.562 1 98.75 177 ILE A N 1
ATOM 1407 C CA . ILE A 1 177 ? -2.861 -21.594 -13.453 1 98.75 177 ILE A CA 1
ATOM 1408 C C . ILE A 1 177 ? -2.859 -22.234 -14.836 1 98.75 177 ILE A C 1
ATOM 1410 O O . ILE A 1 177 ? -1.881 -22.875 -15.234 1 98.75 177 ILE A O 1
ATOM 1414 N N . GLU A 1 178 ? -3.941 -22.141 -15.508 1 98.75 178 GLU A N 1
ATOM 1415 C CA . GLU A 1 178 ? -4.086 -22.5 -16.922 1 98.75 178 GLU A CA 1
ATOM 1416 C C . GLU A 1 178 ? -4.852 -21.422 -17.688 1 98.75 178 GLU A C 1
ATOM 1418 O O . GLU A 1 178 ? -5.945 -21.016 -17.281 1 98.75 178 GLU A O 1
ATOM 1423 N N . ILE A 1 179 ? -4.203 -20.969 -18.734 1 98.75 179 ILE A N 1
ATOM 1424 C CA . ILE A 1 179 ? -4.836 -19.906 -19.516 1 98.75 179 ILE A CA 1
ATOM 1425 C C . ILE A 1 179 ? -5.355 -20.469 -20.828 1 98.75 179 ILE A C 1
ATOM 1427 O O . ILE A 1 179 ? -4.613 -21.109 -21.578 1 98.75 179 ILE A O 1
ATOM 1431 N N . ASP A 1 180 ? -6.613 -20.266 -21.062 1 98 180 ASP A N 1
ATOM 1432 C CA . ASP A 1 180 ? -7.191 -20.531 -22.375 1 98 180 ASP A CA 1
ATOM 1433 C C . ASP A 1 180 ? -6.824 -19.422 -23.375 1 98 180 ASP A C 1
ATOM 1435 O O . ASP A 1 180 ? -7.34 -18.312 -23.281 1 98 180 ASP A O 1
ATOM 1439 N N . PRO A 1 181 ? -5.973 -19.766 -24.344 1 97.06 181 PRO A N 1
ATOM 1440 C CA . PRO A 1 181 ? -5.52 -18.703 -25.234 1 97.06 181 PRO A CA 1
ATOM 1441 C C . PRO A 1 181 ? -6.633 -18.188 -26.156 1 97.06 181 PRO A C 1
ATOM 1443 O O . PRO A 1 181 ? -6.488 -17.125 -26.766 1 97.06 181 PRO A O 1
ATOM 1446 N N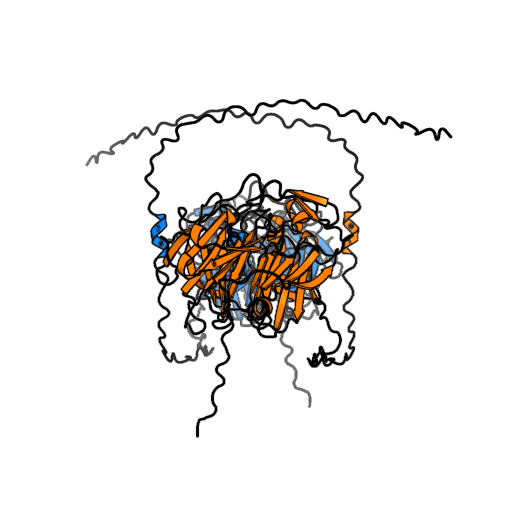 . ASN A 1 182 ? -7.719 -18.922 -26.234 1 95.94 182 ASN A N 1
ATOM 1447 C CA . ASN A 1 182 ? -8.82 -18.531 -27.109 1 95.94 182 ASN A CA 1
ATOM 1448 C C . ASN A 1 182 ? -9.703 -17.469 -26.453 1 95.94 182 ASN A C 1
ATOM 1450 O O . ASN A 1 182 ? -10.141 -16.531 -27.109 1 95.94 182 ASN A O 1
ATOM 1454 N N . SER A 1 183 ? -9.945 -17.547 -25.172 1 96.19 183 SER A N 1
ATOM 1455 C CA . SER A 1 183 ? -10.859 -16.656 -24.469 1 96.19 183 SER A CA 1
ATOM 1456 C C . SER A 1 183 ? -10.102 -15.578 -23.703 1 96.19 183 SER A C 1
ATOM 1458 O O . SER A 1 183 ? -10.648 -14.508 -23.422 1 96.19 183 SER A O 1
ATOM 1460 N N . GLY A 1 184 ? -8.891 -15.961 -23.328 1 98 184 GLY A N 1
ATOM 1461 C CA . GLY A 1 184 ? -8.141 -15.086 -22.422 1 98 184 GLY A CA 1
ATOM 1462 C C . GLY A 1 184 ? -8.516 -15.273 -20.969 1 98 184 GLY A C 1
ATOM 1463 O O . GLY A 1 184 ? -8.203 -14.422 -20.125 1 98 184 GLY A O 1
ATOM 1464 N N . TYR A 1 185 ? -9.25 -16.359 -20.688 1 98.69 185 TYR A N 1
ATOM 1465 C CA . TYR A 1 185 ? -9.594 -16.672 -19.297 1 98.69 185 TYR A CA 1
ATOM 1466 C C . TYR A 1 185 ? -8.477 -17.453 -18.625 1 98.69 185 TYR A C 1
ATOM 1468 O O . TYR A 1 185 ? -7.941 -18.406 -19.188 1 98.69 185 TYR A O 1
ATOM 1476 N N . MET A 1 186 ? -8.117 -16.969 -17.469 1 98.88 186 MET A N 1
ATOM 1477 C CA . MET A 1 186 ? -7.168 -17.688 -16.625 1 98.88 186 MET A CA 1
ATOM 1478 C C . MET A 1 186 ? -7.898 -18.484 -15.547 1 98.88 186 MET A C 1
ATOM 1480 O O . MET A 1 186 ? -8.688 -17.938 -14.781 1 98.88 186 MET A O 1
ATOM 1484 N N . TYR A 1 187 ? -7.668 -19.75 -15.516 1 98.88 187 TYR A N 1
ATOM 1485 C CA . TYR A 1 187 ? -8.172 -20.625 -14.469 1 98.88 187 TYR A CA 1
ATOM 1486 C C . TYR A 1 187 ? -7.133 -20.828 -13.375 1 98.88 187 TYR A C 1
ATOM 1488 O O . TYR A 1 187 ? -6.051 -21.359 -13.625 1 98.88 187 TYR A O 1
ATOM 1496 N N . VAL A 1 188 ? -7.461 -20.359 -12.172 1 98.88 188 VAL A N 1
ATOM 1497 C CA . VAL A 1 188 ? -6.555 -20.422 -11.031 1 98.88 188 VAL A CA 1
ATOM 1498 C C . VAL A 1 188 ? -7.07 -21.438 -10.008 1 98.88 188 VAL A C 1
ATOM 1500 O O . VAL A 1 188 ? -8.242 -21.391 -9.617 1 98.88 188 VAL A O 1
ATOM 1503 N N . ILE A 1 189 ? -6.234 -22.359 -9.602 1 98.75 189 ILE A N 1
ATOM 1504 C CA . ILE A 1 189 ? -6.645 -23.25 -8.523 1 98.75 189 ILE A CA 1
ATOM 1505 C C . ILE A 1 189 ? -5.965 -22.844 -7.223 1 98.75 189 ILE A C 1
ATOM 1507 O O . ILE A 1 189 ? -4.762 -22.578 -7.199 1 98.75 189 ILE A O 1
ATOM 1511 N N . ASP A 1 190 ? -6.77 -22.719 -6.242 1 98.62 190 ASP A N 1
ATOM 1512 C CA . ASP A 1 190 ? -6.367 -22.297 -4.906 1 98.62 190 ASP A CA 1
ATOM 1513 C C . ASP A 1 190 ? -6.707 -23.359 -3.865 1 98.62 190 ASP A C 1
ATOM 1515 O O . ASP A 1 190 ? -7.879 -23.703 -3.682 1 98.62 190 ASP A O 1
ATOM 1519 N N . ALA A 1 191 ? -5.699 -23.812 -3.158 1 97.75 191 ALA A N 1
ATOM 1520 C CA . ALA A 1 191 ? -5.887 -24.891 -2.199 1 97.75 191 ALA A CA 1
ATOM 1521 C C . ALA A 1 191 ? -6.688 -24.422 -0.988 1 97.75 191 ALA A C 1
ATOM 1523 O O . ALA A 1 191 ? -7.215 -25.25 -0.23 1 97.75 191 ALA A O 1
ATOM 1524 N N . GLY A 1 192 ? -6.723 -23.125 -0.758 1 97.81 192 GLY A N 1
ATOM 1525 C CA . GLY A 1 192 ? -7.457 -22.578 0.368 1 97.81 192 GLY A CA 1
ATOM 1526 C C . GLY A 1 192 ? -6.711 -22.703 1.684 1 97.81 192 GLY A C 1
ATOM 1527 O O . GLY A 1 192 ? -7.16 -22.172 2.707 1 97.81 192 GLY A O 1
ATOM 1528 N N . ARG A 1 193 ? -5.586 -23.391 1.63 1 96.62 193 ARG A N 1
ATOM 1529 C CA . ARG A 1 193 ? -4.707 -23.609 2.773 1 96.62 193 ARG A CA 1
ATOM 1530 C C . ARG A 1 193 ? -3.361 -22.922 2.572 1 96.62 193 ARG A C 1
ATOM 1532 O O . ARG A 1 193 ? -2.98 -22.609 1.443 1 96.62 193 ARG A O 1
ATOM 1539 N N . VAL A 1 194 ? -2.713 -22.672 3.729 1 96.75 194 VAL A N 1
ATOM 1540 C CA . VAL A 1 194 ? -1.373 -22.094 3.635 1 96.75 194 VAL A CA 1
ATOM 1541 C C . VAL A 1 194 ? -0.439 -22.797 4.617 1 96.75 194 VAL A C 1
ATOM 1543 O O . VAL A 1 194 ? -0.895 -23.422 5.578 1 96.75 194 VAL A O 1
ATOM 1546 N N . GLY A 1 195 ? 0.845 -22.734 4.281 1 95.62 195 GLY A N 1
ATOM 1547 C CA . GLY A 1 195 ? 1.833 -23.344 5.16 1 95.62 195 GLY A CA 1
ATOM 1548 C C . GLY A 1 195 ? 1.651 -24.844 5.324 1 95.62 195 GLY A C 1
ATOM 1549 O O . GLY A 1 195 ? 1.755 -25.375 6.434 1 95.62 195 GLY A O 1
ATOM 1550 N N . ILE A 1 196 ? 1.403 -25.5 4.297 1 92.25 196 ILE A N 1
ATOM 1551 C CA . ILE A 1 196 ? 0.928 -26.875 4.41 1 92.25 196 ILE A CA 1
ATOM 1552 C C . ILE A 1 196 ? 2.09 -27.797 4.781 1 92.25 196 ILE A C 1
ATOM 1554 O O . ILE A 1 196 ? 1.879 -28.906 5.254 1 92.25 196 ILE A O 1
ATOM 1558 N N . THR A 1 197 ? 3.301 -27.391 4.582 1 87.56 197 THR A N 1
ATOM 1559 C CA . THR A 1 197 ? 4.438 -28.219 4.953 1 87.56 197 THR A CA 1
ATOM 1560 C C . THR A 1 197 ? 4.992 -27.797 6.316 1 87.56 197 THR A C 1
ATOM 1562 O O . THR A 1 197 ? 5.996 -28.344 6.773 1 87.56 197 THR A O 1
ATOM 1565 N N . SER A 1 198 ? 4.332 -26.859 6.902 1 86.38 198 SER A N 1
ATOM 1566 C CA . SER A 1 198 ? 4.719 -26.438 8.242 1 86.38 198 SER A CA 1
ATOM 1567 C C . SER A 1 198 ? 3.996 -27.234 9.312 1 86.38 198 SER A C 1
ATOM 1569 O O . SER A 1 198 ? 3.117 -28.047 9 1 86.38 198 SER A O 1
ATOM 1571 N N . SER A 1 199 ? 4.43 -26.953 10.57 1 85.94 199 SER A N 1
ATOM 1572 C CA . SER A 1 199 ? 3.828 -27.672 11.695 1 85.94 199 SER A CA 1
ATOM 1573 C C . SER A 1 199 ? 2.447 -27.109 12.023 1 85.94 199 SER A C 1
ATOM 1575 O O . SER A 1 199 ? 1.658 -27.75 12.711 1 85.94 199 SER A O 1
ATOM 1577 N N . THR A 1 200 ? 2.146 -25.953 11.508 1 89.56 200 THR A N 1
ATOM 1578 C CA . THR A 1 200 ? 0.871 -25.328 11.828 1 89.56 200 THR A CA 1
ATOM 1579 C C . THR A 1 200 ? 0.226 -24.734 10.578 1 89.56 200 THR A C 1
ATOM 1581 O O . THR A 1 200 ? 0.109 -23.516 10.445 1 89.56 200 THR A O 1
ATOM 1584 N N . PRO A 1 201 ? -0.278 -25.562 9.734 1 93.06 201 PRO A N 1
ATOM 1585 C CA . PRO A 1 201 ? -0.918 -25.047 8.516 1 93.06 201 PRO A CA 1
ATOM 1586 C C . PRO A 1 201 ? -2.16 -24.219 8.812 1 93.06 201 PRO A C 1
ATOM 1588 O O . PRO A 1 201 ? -2.855 -24.469 9.805 1 93.06 201 PRO A O 1
ATOM 1591 N N . GLY A 1 202 ? -2.375 -23.219 8.055 1 94.12 202 GLY A N 1
ATOM 1592 C CA . GLY A 1 202 ? -3.617 -22.453 8.078 1 94.12 202 GLY A CA 1
ATOM 1593 C C . GLY A 1 202 ? -4.656 -22.984 7.105 1 94.12 202 GLY A C 1
ATOM 1594 O O . GLY A 1 202 ? -4.445 -22.953 5.891 1 94.12 202 GLY A O 1
ATOM 1595 N N . ASN A 1 203 ? -5.742 -23.469 7.613 1 95.31 203 ASN A N 1
ATOM 1596 C CA . ASN A 1 203 ? -6.844 -23.984 6.801 1 95.31 203 ASN A CA 1
ATOM 1597 C C . ASN A 1 203 ? -8.008 -22.984 6.762 1 95.31 203 ASN A C 1
ATOM 1599 O O . ASN A 1 203 ? -9.117 -23.312 7.188 1 95.31 203 ASN A O 1
ATOM 1603 N N . TYR A 1 204 ? -7.84 -21.859 6.184 1 92.12 204 TYR A N 1
ATOM 1604 C CA . TYR A 1 204 ? -8.711 -20.703 6.316 1 92.12 204 TYR A CA 1
ATOM 1605 C C . TYR A 1 204 ? -9.961 -20.844 5.461 1 92.12 204 TYR A C 1
ATOM 1607 O O . TYR A 1 204 ? -11.047 -20.438 5.863 1 92.12 204 TYR A O 1
ATOM 1615 N N . CYS A 1 205 ? -9.812 -21.375 4.215 1 97.06 205 CYS A N 1
ATOM 1616 C CA . CYS A 1 205 ? -10.867 -21.312 3.209 1 97.06 205 CYS A CA 1
ATOM 1617 C C . CYS A 1 205 ? -11.023 -22.641 2.49 1 97.06 205 CYS A C 1
ATOM 1619 O O . CYS A 1 205 ? -10.117 -23.469 2.514 1 97.06 205 CYS A O 1
ATOM 1621 N N . PRO A 1 206 ? -12.164 -22.891 1.86 1 97.62 206 PRO A N 1
ATOM 1622 C CA . PRO A 1 206 ? -12.266 -24.031 0.943 1 97.62 206 PRO A CA 1
ATOM 1623 C C . PRO A 1 206 ? -11.367 -23.875 -0.281 1 97.62 206 PRO A C 1
ATOM 1625 O O . PRO A 1 206 ? -11.07 -22.766 -0.704 1 97.62 206 PRO A O 1
ATOM 1628 N N . ALA A 1 207 ? -10.961 -25.078 -0.74 1 98.5 207 ALA A N 1
ATOM 1629 C CA . ALA A 1 207 ? -10.312 -25.031 -2.051 1 98.5 207 ALA A CA 1
ATOM 1630 C C . ALA A 1 207 ? -11.25 -24.453 -3.104 1 98.5 207 ALA A C 1
ATOM 1632 O O . ALA A 1 207 ? -12.477 -24.531 -2.973 1 98.5 207 ALA A O 1
ATOM 1633 N N . LYS A 1 208 ? -10.656 -23.844 -4.098 1 98.62 208 LYS A N 1
ATOM 1634 C CA . LYS A 1 208 ? -11.531 -23.203 -5.078 1 98.62 208 LYS A CA 1
ATOM 1635 C C . LYS A 1 208 ? -10.844 -23.078 -6.434 1 98.62 208 LYS A C 1
ATOM 1637 O O . LYS A 1 208 ? -9.625 -23.203 -6.527 1 98.62 208 LYS A O 1
ATOM 1642 N N . ILE A 1 209 ? -11.648 -22.891 -7.5 1 98.69 209 ILE A N 1
ATOM 1643 C CA . ILE A 1 209 ? -11.234 -22.484 -8.836 1 98.69 209 ILE A CA 1
ATOM 1644 C C . ILE A 1 209 ? -11.734 -21.078 -9.125 1 98.69 209 ILE A C 1
ATOM 1646 O O . ILE A 1 209 ? -12.93 -20.797 -9.016 1 98.69 209 ILE A O 1
ATOM 1650 N N . MET A 1 210 ? -10.812 -20.172 -9.398 1 98.56 210 MET A N 1
ATOM 1651 C CA . MET A 1 210 ? -11.188 -18.828 -9.805 1 98.56 210 MET A CA 1
ATOM 1652 C C . MET A 1 210 ? -10.859 -18.594 -11.273 1 98.56 210 MET A C 1
ATOM 1654 O O . MET A 1 210 ? -9.797 -19 -11.75 1 98.56 210 MET A O 1
ATOM 1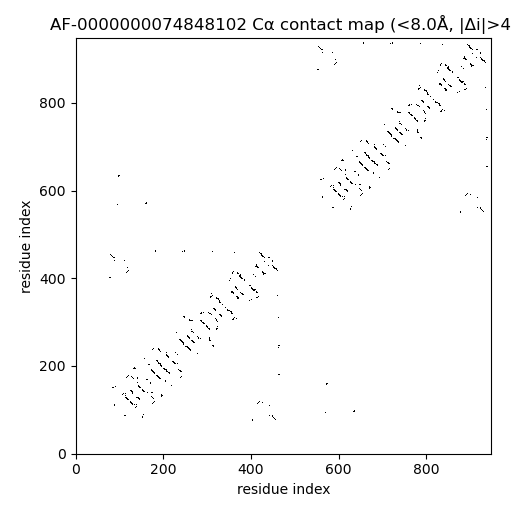658 N N . ILE A 1 211 ? -11.797 -17.984 -11.961 1 98.75 211 ILE A N 1
ATOM 1659 C CA . ILE A 1 211 ? -11.609 -17.656 -13.367 1 98.75 211 ILE A CA 1
ATOM 1660 C C . ILE A 1 211 ? -11.5 -16.156 -13.539 1 98.75 211 ILE A C 1
ATOM 1662 O O . ILE A 1 211 ? -12.414 -15.406 -13.18 1 98.75 211 ILE A O 1
ATOM 1666 N N . LEU A 1 212 ? -10.367 -15.711 -14.102 1 98.81 212 LEU A N 1
ATOM 1667 C CA . LEU A 1 212 ? -10.094 -14.289 -14.297 1 98.81 212 LEU A CA 1
ATOM 1668 C C . LEU A 1 212 ? -10.023 -13.953 -15.781 1 98.81 212 LEU A C 1
ATOM 1670 O O . LEU A 1 212 ? -9.461 -14.711 -16.562 1 98.81 212 LEU A O 1
ATOM 1674 N N . ASN A 1 213 ? -10.594 -12.828 -16.156 1 98.62 213 ASN A N 1
ATOM 1675 C CA . ASN A 1 213 ? -10.531 -12.344 -17.531 1 98.62 213 ASN A CA 1
ATOM 1676 C C . ASN A 1 213 ? -9.305 -11.461 -17.766 1 98.62 213 ASN A C 1
ATOM 1678 O O . ASN A 1 213 ? -9.273 -10.312 -17.328 1 98.62 213 ASN A O 1
ATOM 1682 N N . LEU A 1 214 ? -8.367 -11.977 -18.516 1 98.69 214 LEU A N 1
ATOM 1683 C CA . LEU A 1 214 ? -7.113 -11.25 -18.719 1 98.69 214 LEU A CA 1
ATOM 1684 C C . LEU A 1 214 ? -7.312 -10.078 -19.688 1 98.69 214 LEU A C 1
ATOM 1686 O O . LEU A 1 214 ? -6.484 -9.172 -19.734 1 98.69 214 LEU A O 1
ATOM 1690 N N . ASN A 1 215 ? -8.367 -10.109 -20.422 1 98 215 ASN A N 1
ATOM 1691 C CA . ASN A 1 215 ? -8.656 -9.031 -21.359 1 98 215 ASN A CA 1
ATOM 1692 C C . ASN A 1 215 ? -9.391 -7.879 -20.688 1 98 215 ASN A C 1
ATOM 1694 O O . ASN A 1 215 ? -9.656 -6.852 -21.312 1 98 215 ASN A O 1
ATOM 1698 N N . ASP A 1 216 ? -9.742 -8.039 -19.453 1 97.38 216 ASP A N 1
ATOM 1699 C CA . ASP A 1 216 ? -10.438 -7.023 -18.672 1 97.38 216 ASP A CA 1
ATOM 1700 C C . ASP A 1 216 ? -9.789 -6.852 -17.297 1 97.38 216 ASP A C 1
ATOM 1702 O O . ASP A 1 216 ? -10.469 -6.941 -16.266 1 97.38 216 ASP A O 1
ATOM 1706 N N . ASN A 1 217 ? -8.555 -6.73 -17.266 1 94.25 217 ASN A N 1
ATOM 1707 C CA . ASN A 1 217 ? -7.719 -6.391 -16.125 1 94.25 217 ASN A CA 1
ATOM 1708 C C . ASN A 1 217 ? -7.902 -7.383 -14.984 1 94.25 217 ASN A C 1
ATOM 1710 O O . ASN A 1 217 ? -7.977 -6.988 -13.82 1 94.25 217 ASN A O 1
ATOM 1714 N N . GLY A 1 218 ? -8.117 -8.609 -15.352 1 97.62 218 GLY A N 1
ATOM 1715 C CA . GLY A 1 218 ? -8.219 -9.648 -14.336 1 97.62 218 GLY A CA 1
ATOM 1716 C C . GLY A 1 218 ? -9.562 -9.672 -13.641 1 97.62 218 GLY A C 1
ATOM 1717 O O . GLY A 1 218 ? -9.68 -10.18 -12.523 1 97.62 218 GLY A O 1
ATOM 1718 N N . ARG A 1 219 ? -10.586 -9.125 -14.203 1 96.94 219 ARG A N 1
ATOM 1719 C CA . ARG A 1 219 ? -11.93 -9.172 -13.625 1 96.94 219 ARG A CA 1
ATOM 1720 C C . ARG A 1 219 ? -12.352 -10.609 -13.336 1 96.94 219 ARG A C 1
ATOM 1722 O O . ARG A 1 219 ? -12.156 -11.5 -14.164 1 96.94 219 ARG A O 1
ATOM 1729 N N . LEU A 1 220 ? -12.898 -10.836 -12.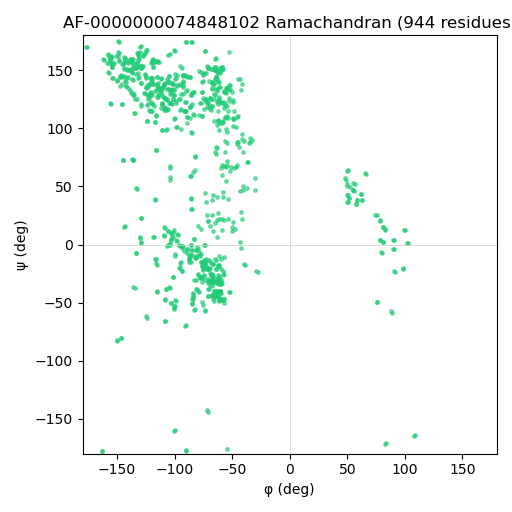195 1 97.81 220 LEU A N 1
ATOM 1730 C CA . LEU A 1 220 ? -13.398 -12.148 -11.82 1 97.81 220 LEU A CA 1
ATOM 1731 C C . LEU A 1 220 ? -14.602 -12.531 -12.664 1 97.81 220 LEU A C 1
ATOM 1733 O O . LEU A 1 220 ? -15.602 -11.812 -12.695 1 97.81 220 LEU A O 1
ATOM 1737 N N . VAL A 1 221 ? -14.492 -13.555 -13.359 1 97.25 221 VAL A N 1
ATOM 1738 C CA . VAL A 1 221 ? -15.609 -14.086 -14.133 1 97.25 221 VAL A CA 1
ATOM 1739 C C . VAL A 1 221 ? -16.469 -14.977 -13.25 1 97.25 221 VAL A C 1
ATOM 1741 O O . VAL A 1 221 ? -17.703 -14.844 -13.234 1 97.25 221 VAL A O 1
ATOM 1744 N N . ARG A 1 222 ? -15.812 -15.945 -12.539 1 95.88 222 ARG A N 1
ATOM 1745 C CA . ARG A 1 222 ? -16.5 -16.875 -11.648 1 95.88 222 ARG A CA 1
ATOM 1746 C C . ARG A 1 222 ? -15.539 -17.438 -10.609 1 95.88 222 ARG A C 1
ATOM 1748 O O . ARG A 1 222 ? -14.336 -17.547 -10.859 1 95.88 222 ARG A O 1
ATOM 1755 N N . SER A 1 223 ? -16.094 -17.719 -9.453 1 96.88 223 SER A N 1
ATOM 1756 C CA . SER A 1 223 ? -15.391 -18.453 -8.406 1 96.88 223 SER A CA 1
ATOM 1757 C C . SER A 1 223 ? -16.203 -19.656 -7.945 1 96.88 223 SER A C 1
ATOM 1759 O O . SER A 1 223 ? -17.406 -19.562 -7.723 1 96.88 223 SER A O 1
ATOM 1761 N N . HIS A 1 224 ? -15.531 -20.797 -7.902 1 96.69 224 HIS A N 1
ATOM 1762 C CA . HIS A 1 224 ? -16.188 -22.031 -7.488 1 96.69 224 HIS A CA 1
ATOM 1763 C C . HIS A 1 224 ? -15.477 -22.656 -6.297 1 96.69 224 HIS A C 1
ATOM 1765 O O . HIS A 1 224 ? -14.352 -23.156 -6.426 1 96.69 224 HIS A O 1
ATOM 1771 N N . ASP A 1 225 ? -16.219 -22.703 -5.215 1 97.06 225 ASP A N 1
ATOM 1772 C CA . ASP A 1 225 ? -15.68 -23.453 -4.078 1 97.06 225 ASP A CA 1
ATOM 1773 C C . ASP A 1 225 ? -15.82 -24.953 -4.297 1 97.06 225 ASP A C 1
ATOM 1775 O O . ASP A 1 225 ? -16.828 -25.422 -4.824 1 97.06 225 ASP A O 1
ATOM 1779 N N . LEU A 1 226 ? -14.836 -25.703 -3.938 1 98.5 226 LEU A N 1
ATOM 1780 C CA . LEU A 1 226 ? -14.922 -27.156 -3.92 1 98.5 226 LEU A CA 1
ATOM 1781 C C . LEU A 1 226 ? -15.352 -27.656 -2.545 1 98.5 226 LEU A C 1
ATOM 1783 O O . LEU A 1 226 ? -14.758 -27.281 -1.53 1 98.5 226 LEU A O 1
ATOM 1787 N N . PRO A 1 227 ? -16.359 -28.5 -2.529 1 97.5 227 PRO A N 1
ATOM 1788 C CA . PRO A 1 227 ? -16.844 -29 -1.234 1 97.5 227 PRO A CA 1
ATOM 1789 C C . PRO A 1 227 ? -15.766 -29.766 -0.46 1 97.5 227 PRO A C 1
ATOM 1791 O O . PRO A 1 227 ? -14.977 -30.5 -1.055 1 97.5 227 PRO A O 1
ATOM 1794 N N . ASP A 1 228 ? -15.859 -29.688 0.825 1 96.38 228 ASP A N 1
ATOM 1795 C CA . ASP A 1 228 ? -14.906 -30.359 1.698 1 96.38 228 ASP A CA 1
ATOM 1796 C C . ASP A 1 228 ? -14.945 -31.859 1.492 1 96.38 228 ASP A C 1
ATOM 1798 O O . ASP A 1 228 ? -13.938 -32.562 1.704 1 96.38 228 ASP A O 1
ATOM 1802 N N . SER A 1 229 ? -16.078 -32.312 1.065 1 96.56 229 SER A N 1
ATOM 1803 C CA . SER A 1 229 ? -16.25 -33.75 0.835 1 96.56 229 SER A CA 1
ATOM 1804 C C . SER A 1 229 ? -15.469 -34.188 -0.398 1 96.56 229 SER A C 1
ATOM 1806 O O . SER A 1 229 ? -15.188 -35.375 -0.557 1 96.56 229 SER A O 1
ATOM 1808 N N . VAL A 1 230 ? -15.141 -33.344 -1.259 1 98 230 VAL A N 1
ATOM 1809 C CA . VAL A 1 230 ? -14.414 -33.625 -2.488 1 98 230 VAL A CA 1
ATOM 1810 C C . VAL A 1 230 ? -12.938 -33.281 -2.314 1 98 230 VAL A C 1
ATOM 1812 O O . VAL A 1 230 ? -12.062 -34.125 -2.512 1 98 230 VAL A O 1
ATOM 1815 N N . VAL A 1 231 ? -12.68 -32.094 -1.889 1 98.38 231 VAL A N 1
ATOM 1816 C CA . VAL A 1 231 ? -11.328 -31.625 -1.599 1 98.38 231 VAL A CA 1
ATOM 1817 C C . VAL A 1 231 ? -11.234 -31.203 -0.133 1 98.38 231 VAL A C 1
ATOM 1819 O O . VAL A 1 231 ? -11.789 -30.172 0.263 1 98.38 231 VAL A O 1
ATOM 1822 N N . SER A 1 232 ? -10.438 -31.922 0.596 1 97.94 232 SER A N 1
ATOM 1823 C CA . SER A 1 232 ? -10.391 -31.719 2.041 1 97.94 232 SER A CA 1
ATOM 1824 C C . SER A 1 232 ? -9.797 -30.359 2.391 1 97.94 232 SER A C 1
ATOM 1826 O O . SER A 1 232 ? -8.766 -29.953 1.844 1 97.94 232 SER A O 1
ATOM 1828 N N . ARG A 1 233 ? -10.391 -29.734 3.346 1 95.12 233 ARG A N 1
ATOM 1829 C CA . ARG A 1 233 ? -9.914 -28.438 3.818 1 95.12 233 ARG A CA 1
ATOM 1830 C C . ARG A 1 233 ? -8.633 -28.578 4.629 1 95.12 233 ARG A C 1
ATOM 1832 O O . ARG A 1 233 ? -7.902 -27.609 4.824 1 95.12 233 ARG A O 1
ATOM 1839 N N . THR A 1 234 ? -8.328 -29.719 5.062 1 96.12 234 THR A N 1
ATOM 1840 C CA . THR A 1 234 ? -7.25 -29.859 6.031 1 96.12 234 THR A CA 1
ATOM 1841 C C . THR A 1 234 ? -6.102 -30.688 5.445 1 96.12 234 THR A C 1
ATOM 1843 O O . THR A 1 234 ? -4.996 -30.688 5.988 1 96.12 234 THR A O 1
ATOM 1846 N N . SER A 1 235 ? -6.371 -31.344 4.301 1 96.62 235 SER A N 1
ATOM 1847 C CA . SER A 1 235 ? -5.301 -32.25 3.883 1 96.62 235 SER A CA 1
ATOM 1848 C C . SER A 1 235 ? -4.988 -32.094 2.398 1 96.62 235 SER A C 1
ATOM 1850 O O . SER A 1 235 ? -3.979 -32.594 1.911 1 96.62 235 SER A O 1
ATOM 1852 N N . ASN A 1 236 ? -5.789 -31.297 1.671 1 97.44 236 ASN A N 1
ATOM 1853 C CA . ASN A 1 236 ? -5.543 -31.203 0.236 1 97.44 236 ASN A CA 1
ATOM 1854 C C . ASN A 1 236 ? -4.258 -30.438 -0.059 1 97.44 236 ASN A C 1
ATOM 1856 O O . ASN A 1 236 ? -3.756 -29.703 0.795 1 97.44 236 ASN A O 1
ATOM 1860 N N . PHE A 1 237 ? -3.688 -30.781 -1.157 1 96.94 237 PHE A N 1
ATOM 1861 C CA . PHE A 1 237 ? -2.66 -30.016 -1.856 1 96.94 237 PHE A CA 1
ATOM 1862 C C . PHE A 1 237 ? -2.93 -29.984 -3.355 1 96.94 237 PHE A C 1
ATOM 1864 O O . PHE A 1 237 ? -2.248 -30.672 -4.125 1 96.94 237 PHE A O 1
ATOM 1871 N N . LEU A 1 238 ? -3.971 -29.188 -3.701 1 97.38 238 LEU A N 1
ATOM 1872 C CA . LEU A 1 238 ? -4.262 -29 -5.117 1 97.38 238 LEU A CA 1
ATOM 1873 C C . LEU A 1 238 ? -3.035 -28.484 -5.863 1 97.38 238 LEU A C 1
ATOM 1875 O O . LEU A 1 238 ? -2.42 -27.5 -5.445 1 97.38 238 LEU A O 1
ATOM 1879 N N . ASN A 1 239 ? -2.711 -29.094 -6.941 1 96.69 239 ASN A N 1
ATOM 1880 C CA . ASN A 1 239 ? -1.388 -28.797 -7.48 1 96.69 239 ASN A CA 1
ATOM 1881 C C . ASN A 1 239 ? -1.464 -28.328 -8.93 1 96.69 239 ASN A C 1
ATOM 1883 O O . ASN A 1 239 ? -1.073 -27.203 -9.242 1 96.69 239 ASN A O 1
ATOM 1887 N N . ASP A 1 240 ? -1.98 -29.188 -9.898 1 98.19 240 ASP A N 1
ATOM 1888 C CA . ASP A 1 240 ? -2.008 -28.812 -11.305 1 98.19 240 ASP A CA 1
ATOM 1889 C C . ASP A 1 240 ? -3.416 -28.938 -11.883 1 98.19 240 ASP A C 1
ATOM 1891 O O . ASP A 1 240 ? -4.266 -29.625 -11.312 1 98.19 240 ASP A O 1
ATOM 1895 N N . ILE A 1 241 ? -3.596 -28.312 -13.07 1 98.81 241 ILE A N 1
ATOM 1896 C CA . ILE A 1 241 ? -4.922 -28.234 -13.68 1 98.81 241 ILE A CA 1
ATOM 1897 C C . ILE A 1 241 ? -4.797 -28.344 -15.195 1 98.81 241 ILE A C 1
ATOM 1899 O O . ILE A 1 241 ? -3.834 -27.844 -15.789 1 98.81 241 ILE A O 1
ATOM 1903 N N . VAL A 1 242 ? -5.781 -29 -15.852 1 98.88 242 VAL A N 1
ATOM 1904 C CA . VAL A 1 242 ? -5.996 -28.938 -17.297 1 98.88 242 VAL A CA 1
ATOM 1905 C C . VAL A 1 242 ? -7.473 -28.672 -17.578 1 98.88 242 VAL A C 1
ATOM 1907 O O . VAL A 1 242 ? -8.328 -28.891 -16.719 1 98.88 242 VAL A O 1
ATOM 1910 N N . LEU A 1 243 ? -7.723 -28.188 -18.75 1 98.88 243 LEU A N 1
ATOM 1911 C CA . LEU A 1 243 ? -9.062 -27.797 -19.156 1 98.88 243 LEU A CA 1
ATOM 1912 C C . LEU A 1 243 ? -9.555 -28.688 -20.312 1 98.88 243 LEU A C 1
ATOM 1914 O O . LEU A 1 243 ? -8.773 -29.062 -21.188 1 98.88 243 LEU A O 1
ATOM 1918 N N . ASP A 1 244 ? -10.859 -28.969 -20.281 1 98.81 244 ASP A N 1
ATOM 1919 C CA . ASP A 1 244 ? -11.469 -29.875 -21.25 1 98.81 244 ASP A CA 1
ATOM 1920 C C . ASP A 1 244 ? -12.609 -29.203 -22 1 98.81 244 ASP A C 1
ATOM 1922 O O . ASP A 1 244 ? -13.648 -28.891 -21.422 1 98.81 244 ASP A O 1
ATOM 1926 N N . TYR A 1 245 ? -12.445 -29.156 -23.297 1 97.62 245 TYR A N 1
ATOM 1927 C CA . TYR A 1 245 ? -13.492 -28.656 -24.172 1 97.62 245 TYR A CA 1
ATOM 1928 C C . TYR A 1 245 ? -14.422 -29.781 -24.609 1 97.62 245 TYR A C 1
ATOM 1930 O O . TYR A 1 245 ? -15.414 -29.547 -25.297 1 97.62 245 TYR A O 1
ATOM 1938 N N . VAL A 1 246 ? -14.117 -30.906 -24.234 1 97.56 246 VAL A N 1
ATOM 1939 C CA . VAL A 1 246 ? -14.828 -32.125 -24.625 1 97.56 246 VAL A CA 1
ATOM 1940 C C . VAL A 1 246 ? -14.469 -32.5 -26.062 1 97.56 246 VAL A C 1
ATOM 1942 O O . VAL A 1 246 ? -14.102 -33.625 -26.344 1 97.56 246 VAL A O 1
ATOM 1945 N N . THR A 1 247 ? -14.547 -31.516 -26.984 1 95.81 247 THR A N 1
ATOM 1946 C CA . THR A 1 247 ? -14.102 -31.672 -28.359 1 95.81 247 THR A CA 1
ATOM 1947 C C . THR A 1 247 ? -13.25 -30.469 -28.781 1 95.81 247 THR A C 1
ATOM 1949 O O . THR A 1 247 ? -13.375 -29.391 -28.219 1 95.81 247 THR A O 1
ATOM 1952 N N . PRO A 1 248 ? -12.359 -30.734 -29.75 1 94.06 248 PRO A N 1
ATOM 1953 C CA . PRO A 1 248 ? -11.453 -29.656 -30.156 1 94.06 248 PRO A CA 1
ATOM 1954 C C . PRO A 1 248 ? -12.203 -28.406 -30.625 1 94.06 248 PRO A C 1
ATOM 1956 O O . PRO A 1 248 ? -11.68 -27.297 -30.516 1 94.06 248 PRO A O 1
ATOM 1959 N N . ASP A 1 249 ? -13.422 -28.547 -31.109 1 92 249 ASP A N 1
ATOM 1960 C CA . ASP A 1 249 ? -14.195 -27.438 -31.641 1 92 249 ASP A CA 1
ATOM 1961 C C . ASP A 1 249 ? -15.234 -26.953 -30.625 1 92 249 ASP A C 1
ATOM 1963 O O . ASP A 1 249 ? -16.156 -26.203 -30.969 1 92 249 ASP A O 1
ATOM 1967 N N . GLY A 1 250 ? -15.117 -27.422 -29.438 1 92.69 250 GLY A N 1
ATOM 1968 C CA . GLY A 1 250 ? -16.047 -26.984 -28.406 1 92.69 250 GLY A CA 1
ATOM 1969 C C . GLY A 1 250 ? -16.031 -25.484 -28.188 1 92.69 250 GLY A C 1
ATOM 1970 O O . GLY A 1 250 ? -14.977 -24.859 -28.297 1 92.69 250 GLY A O 1
ATOM 1971 N N . PRO A 1 251 ? -17.109 -24.891 -27.766 1 91.69 251 PRO A N 1
ATOM 1972 C CA . PRO A 1 251 ? -17.203 -23.422 -27.688 1 91.69 251 PRO A CA 1
ATOM 1973 C C . PRO A 1 251 ? -16.594 -22.875 -26.406 1 91.69 251 PRO A C 1
ATOM 1975 O O . PRO A 1 251 ? -16.172 -21.703 -26.375 1 91.69 251 PRO A O 1
ATOM 1978 N N . GLU A 1 252 ? -16.672 -23.688 -25.344 1 95.19 252 GLU A N 1
ATOM 1979 C CA . GLU A 1 252 ? -16.125 -23.25 -24.062 1 95.19 252 GLU A CA 1
ATOM 1980 C C . GLU A 1 252 ? -15.602 -24.422 -23.25 1 95.19 252 GLU A C 1
ATOM 1982 O O . GLU A 1 252 ? -15.883 -25.578 -23.562 1 95.19 252 GLU A O 1
ATOM 1987 N N . VAL A 1 253 ? -14.844 -24.156 -22.266 1 97.81 253 VAL A N 1
ATOM 1988 C CA . VAL A 1 253 ? -14.352 -25.172 -21.344 1 97.81 253 VAL A CA 1
ATOM 1989 C C . VAL A 1 253 ? -15.516 -25.766 -20.562 1 97.81 253 VAL A C 1
ATOM 1991 O O . VAL A 1 253 ? -16.312 -25.047 -19.969 1 97.81 253 VAL A O 1
ATOM 1994 N N . ARG A 1 254 ? -15.547 -27.078 -20.562 1 98.19 254 ARG A N 1
ATOM 1995 C CA . ARG A 1 254 ? -16.656 -27.75 -19.906 1 98.19 254 ARG A CA 1
ATOM 1996 C C . ARG A 1 254 ? -16.203 -28.406 -18.594 1 98.19 254 ARG A C 1
ATOM 1998 O O . ARG A 1 254 ? -16.969 -28.453 -17.625 1 98.19 254 ARG A O 1
ATOM 2005 N N . TYR A 1 255 ? -15 -28.969 -18.609 1 98.75 255 TYR A N 1
ATOM 2006 C CA . TYR A 1 255 ? -14.477 -29.625 -17.422 1 98.75 255 TYR A CA 1
ATOM 2007 C C . TYR A 1 255 ? -13.078 -29.125 -17.094 1 98.75 255 TYR A C 1
ATOM 2009 O O . TYR A 1 255 ? -12.367 -28.609 -17.969 1 98.75 255 TYR A O 1
ATOM 2017 N N . ALA A 1 256 ? -12.797 -29.188 -15.852 1 98.88 256 ALA A N 1
ATOM 2018 C CA . ALA A 1 256 ? -11.414 -29.078 -15.391 1 98.88 256 ALA A CA 1
ATOM 2019 C C . ALA A 1 256 ? -10.992 -30.344 -14.625 1 98.88 256 ALA A C 1
ATOM 2021 O O . ALA A 1 256 ? -11.805 -30.953 -13.93 1 98.88 256 ALA A O 1
ATOM 2022 N N . TYR A 1 257 ? -9.797 -30.766 -14.828 1 98.94 257 TYR A N 1
ATOM 2023 C CA . TYR A 1 257 ? -9.188 -31.844 -14.055 1 98.94 257 TYR A CA 1
ATOM 2024 C C . TYR A 1 257 ? -7.984 -31.344 -13.266 1 98.94 257 TYR A C 1
ATOM 2026 O O . TYR A 1 257 ? -7.141 -30.625 -13.797 1 98.94 257 TYR A O 1
ATOM 2034 N N . MET A 1 258 ? -7.977 -31.734 -11.984 1 98.88 258 MET A N 1
ATOM 2035 C CA . MET A 1 258 ? -6.934 -31.25 -11.086 1 98.88 258 MET A CA 1
ATOM 2036 C C . MET A 1 258 ? -6.312 -32.406 -10.305 1 98.88 258 MET A C 1
ATOM 2038 O O . MET A 1 258 ? -7.004 -33.344 -9.953 1 98.88 258 MET A O 1
ATOM 2042 N N . THR A 1 259 ? -5.062 -32.281 -10.102 1 98.69 259 THR A N 1
ATOM 2043 C CA . THR A 1 259 ? -4.418 -33.219 -9.211 1 98.69 259 THR A CA 1
ATOM 2044 C C . THR A 1 259 ? -4.379 -32.688 -7.781 1 98.69 259 THR A C 1
ATOM 2046 O O . THR A 1 259 ? -4.152 -31.5 -7.566 1 98.69 259 THR A O 1
ATOM 2049 N N . ASP A 1 260 ? -4.691 -33.531 -6.879 1 98.31 260 ASP A N 1
ATOM 2050 C CA . ASP A 1 260 ? -4.508 -33.25 -5.453 1 98.31 260 ASP A CA 1
ATOM 2051 C C . ASP A 1 260 ? -3.395 -34.125 -4.871 1 98.31 260 ASP A C 1
ATOM 2053 O O . ASP A 1 260 ? -3.627 -35.25 -4.492 1 98.31 260 ASP A O 1
ATOM 2057 N N . THR A 1 261 ? -2.24 -33.5 -4.781 1 96.81 261 THR A N 1
ATOM 2058 C CA . THR A 1 261 ? -1.059 -34.219 -4.312 1 96.81 261 THR A CA 1
ATOM 2059 C C . THR A 1 261 ? -1.199 -34.594 -2.838 1 96.81 261 THR A C 1
ATOM 2061 O O . THR A 1 261 ? -0.664 -35.594 -2.395 1 96.81 261 THR A O 1
ATOM 2064 N N . GLY A 1 262 ? -1.907 -33.844 -2.078 1 95.69 262 GLY A N 1
ATOM 2065 C CA . GLY A 1 262 ? -2.086 -34.094 -0.658 1 95.69 262 GLY A CA 1
ATOM 2066 C C . GLY A 1 262 ? -2.854 -35.375 -0.377 1 95.69 262 GLY A C 1
ATOM 2067 O O . GLY A 1 262 ? -2.432 -36.188 0.444 1 95.69 262 GLY A O 1
ATOM 2068 N N . ASP A 1 263 ? -3.9 -35.531 -1.144 1 97.12 263 ASP A N 1
ATOM 2069 C CA . ASP A 1 263 ? -4.785 -36.656 -0.88 1 97.12 263 ASP A CA 1
ATOM 2070 C C . ASP A 1 263 ? -4.66 -37.719 -1.97 1 97.12 263 ASP A C 1
ATOM 2072 O O . ASP A 1 263 ? -5.426 -38.688 -1.992 1 97.12 263 ASP A O 1
ATOM 2076 N N . ALA A 1 264 ? -3.723 -37.594 -2.852 1 97.62 264 ALA A N 1
ATOM 2077 C CA . ALA A 1 264 ? -3.488 -38.531 -3.953 1 97.62 264 ALA A CA 1
ATOM 2078 C C . ALA A 1 264 ? -4.781 -38.812 -4.711 1 97.62 264 ALA A C 1
ATOM 2080 O O . ALA A 1 264 ? -5.223 -39.969 -4.777 1 97.62 264 ALA A O 1
ATOM 2081 N N . SER A 1 265 ? -5.309 -37.812 -5.297 1 98.5 265 SER A N 1
ATOM 2082 C CA . SER A 1 265 ? -6.582 -37.938 -5.996 1 98.5 265 SER A CA 1
ATOM 2083 C C . SER A 1 265 ? -6.625 -37.062 -7.238 1 98.5 265 SER A C 1
ATOM 2085 O O . SER A 1 265 ? -5.809 -36.156 -7.387 1 98.5 265 SER A O 1
ATOM 2087 N N . LEU A 1 266 ? -7.438 -37.469 -8.133 1 98.81 266 LEU A N 1
ATOM 2088 C CA . LEU A 1 266 ? -7.781 -36.656 -9.297 1 98.81 266 LEU A CA 1
ATOM 2089 C C . LEU A 1 266 ? -9.164 -36 -9.133 1 98.81 266 LEU A C 1
ATOM 2091 O O . LEU A 1 266 ? -10.156 -36.719 -8.953 1 98.81 266 LEU A O 1
ATOM 2095 N N . VAL A 1 267 ? -9.227 -34.688 -9.172 1 98.88 267 VAL A N 1
ATOM 2096 C CA . VAL A 1 267 ? -10.461 -33.938 -8.953 1 98.88 267 VAL A CA 1
ATOM 2097 C C . VAL A 1 267 ? -11.055 -33.5 -10.297 1 98.88 267 VAL A C 1
ATOM 2099 O O . VAL A 1 267 ? -10.328 -33.031 -11.18 1 98.88 267 VAL A O 1
ATOM 2102 N N . VAL A 1 268 ? -12.344 -33.719 -10.414 1 98.94 268 VAL A N 1
ATOM 2103 C CA . VAL A 1 268 ? -13.062 -33.281 -11.602 1 98.94 268 VAL A CA 1
ATOM 2104 C C . VAL A 1 268 ? -14.047 -32.188 -11.242 1 98.94 268 VAL A C 1
ATOM 2106 O O . VAL A 1 268 ? -14.727 -32.25 -10.219 1 98.94 268 VAL A O 1
ATOM 2109 N N . PHE A 1 269 ? -14.07 -31.156 -12.023 1 98.81 269 PHE A N 1
ATOM 2110 C CA . PHE A 1 269 ? -15.086 -30.125 -11.898 1 98.81 269 PHE A CA 1
ATOM 2111 C C . PHE A 1 269 ? -15.852 -29.953 -13.211 1 98.81 269 PHE A C 1
ATOM 2113 O O . PHE A 1 269 ? -15.242 -29.781 -14.266 1 98.81 269 PHE A O 1
ATOM 2120 N N . ASP A 1 270 ? -17.125 -30 -13.164 1 98.56 270 ASP A N 1
ATOM 2121 C CA . ASP A 1 270 ? -18.031 -29.75 -14.273 1 98.56 270 ASP A CA 1
ATOM 2122 C C . ASP A 1 270 ? -18.609 -28.328 -14.203 1 98.56 270 ASP A C 1
ATOM 2124 O O . ASP A 1 270 ? -19.5 -28.062 -13.406 1 98.56 270 ASP A O 1
ATOM 2128 N N . PHE A 1 271 ? -18.172 -27.5 -15.094 1 97.19 271 PHE A N 1
ATOM 2129 C CA . PHE A 1 271 ? -18.562 -26.094 -15.023 1 97.19 271 PHE A CA 1
ATOM 2130 C C . PHE A 1 271 ? -20.031 -25.906 -15.391 1 97.19 271 PHE A C 1
ATOM 2132 O O . PHE A 1 271 ? -20.672 -24.969 -14.938 1 97.19 271 PHE A O 1
ATOM 2139 N N . GLN A 1 272 ? -20.547 -26.703 -16.234 1 94.62 272 GLN A N 1
ATOM 2140 C CA . GLN A 1 272 ? -21.938 -26.594 -16.641 1 94.62 272 GLN A CA 1
ATOM 2141 C C . GLN A 1 272 ? -22.891 -26.984 -15.516 1 94.62 272 GLN A C 1
ATOM 2143 O O . GLN A 1 272 ? -23.891 -26.312 -15.281 1 94.62 272 GLN A O 1
ATOM 2148 N N . ARG A 1 273 ? -22.531 -27.953 -14.805 1 95.44 273 ARG A N 1
ATOM 2149 C CA . ARG A 1 273 ? -23.406 -28.453 -13.758 1 95.44 273 ARG A CA 1
ATOM 2150 C C . ARG A 1 273 ? -23 -27.938 -12.391 1 95.44 273 ARG A C 1
ATOM 2152 O O . ARG A 1 273 ? -23.688 -28.172 -11.391 1 95.44 273 ARG A O 1
ATOM 2159 N N . ASN A 1 274 ? -21.875 -27.297 -12.359 1 95.25 274 ASN A N 1
ATOM 2160 C CA . ASN A 1 274 ? -21.328 -26.781 -11.109 1 95.25 274 ASN A CA 1
ATOM 2161 C C . ASN A 1 274 ? -21.203 -27.891 -10.055 1 95.25 274 ASN A C 1
ATOM 2163 O O . ASN A 1 274 ? -21.719 -27.75 -8.945 1 95.25 274 ASN A O 1
ATOM 2167 N N . SER A 1 275 ? -20.594 -28.859 -10.445 1 97 275 SER A N 1
ATOM 2168 C CA . SER A 1 275 ? -20.406 -30 -9.562 1 97 275 SER A CA 1
ATOM 2169 C C . SER A 1 275 ? -18.984 -30.562 -9.68 1 97 275 SER A C 1
ATOM 2171 O O . SER A 1 275 ? -18.312 -30.344 -10.68 1 97 275 SER A O 1
ATOM 2173 N N . SER A 1 276 ? -18.609 -31.25 -8.625 1 98.56 276 SER A N 1
ATOM 2174 C CA . SER A 1 276 ? -17.266 -31.812 -8.578 1 98.56 276 SER A CA 1
ATOM 2175 C C . SER A 1 276 ? -17.281 -33.219 -7.953 1 98.56 276 SER A C 1
ATOM 2177 O O . SER A 1 276 ? -18.172 -33.531 -7.172 1 98.56 276 SER A O 1
ATOM 2179 N N . TRP A 1 277 ? -16.359 -34.062 -8.359 1 98.69 277 TRP A N 1
ATOM 2180 C CA . TRP A 1 277 ? -16.125 -35.375 -7.758 1 98.69 277 TRP A CA 1
ATOM 2181 C C . TRP A 1 277 ? -14.656 -35.75 -7.875 1 98.69 277 TRP A C 1
ATOM 2183 O O . TRP A 1 277 ? -13.844 -35.031 -8.453 1 98.69 277 TRP A O 1
ATOM 2193 N N . ILE A 1 278 ? -14.312 -36.906 -7.25 1 98.69 278 ILE A N 1
ATOM 2194 C CA . ILE A 1 278 ? -12.906 -37.312 -7.227 1 98.69 278 ILE A CA 1
ATOM 2195 C C . ILE A 1 278 ? -12.773 -38.781 -7.621 1 98.69 278 ILE A C 1
ATOM 2197 O O . ILE A 1 278 ? -13.742 -39.531 -7.57 1 98.69 278 ILE A O 1
ATOM 2201 N N . PHE A 1 279 ? -11.633 -39.094 -8.07 1 98.75 279 PHE A N 1
ATOM 2202 C CA . PHE A 1 279 ? -11.172 -40.469 -8.227 1 98.75 279 PHE A CA 1
ATOM 2203 C C . PHE A 1 279 ? -9.906 -40.719 -7.406 1 98.75 279 PHE A C 1
ATOM 2205 O O . PHE A 1 279 ? -9.047 -39.844 -7.312 1 98.75 279 PHE A O 1
ATOM 2212 N N . LYS A 1 280 ? -9.812 -41.844 -6.871 1 98.25 280 LYS A N 1
ATOM 2213 C CA . LYS A 1 280 ? -8.594 -42.375 -6.246 1 98.25 280 LYS A CA 1
ATOM 2214 C C . LYS A 1 280 ? -8.195 -43.719 -6.84 1 98.25 280 LYS A C 1
ATOM 2216 O O . LYS A 1 280 ? -9.055 -44.531 -7.199 1 98.25 280 LYS A O 1
ATOM 2221 N N . ASP A 1 281 ? -6.93 -43.844 -6.934 1 98.44 281 ASP A N 1
ATOM 2222 C CA . ASP A 1 281 ? -6.41 -45.094 -7.492 1 98.44 281 ASP A CA 1
ATOM 2223 C C . ASP A 1 281 ? -4.973 -45.344 -7.043 1 98.44 281 ASP A C 1
ATOM 2225 O O . ASP A 1 281 ? -4.242 -44.406 -6.73 1 98.44 281 ASP A O 1
ATOM 2229 N N . LYS A 1 282 ? -4.547 -46.594 -7.039 1 97 282 LYS A N 1
ATOM 2230 C CA . LYS A 1 282 ? -3.193 -46.969 -6.637 1 97 282 LYS A CA 1
ATOM 2231 C C . LYS A 1 282 ? -2.156 -46.344 -7.555 1 97 282 LYS A C 1
ATOM 2233 O O . LYS A 1 282 ? -1.038 -46.031 -7.125 1 97 282 LYS A O 1
ATOM 2238 N N . SER A 1 283 ? -2.516 -46.125 -8.789 1 97.56 283 SER A N 1
ATOM 2239 C CA . SER A 1 283 ? -1.603 -45.531 -9.766 1 97.56 283 SER A CA 1
ATOM 2240 C C . SER A 1 283 ? -1.229 -44.094 -9.375 1 97.56 283 SER A C 1
ATOM 2242 O O . SER A 1 283 ? -0.291 -43.531 -9.93 1 97.56 283 SER A O 1
ATOM 2244 N N . MET A 1 284 ? -1.925 -43.531 -8.461 1 97.75 284 MET A N 1
ATOM 2245 C CA . MET A 1 284 ? -1.688 -42.156 -8.055 1 97.75 284 MET A CA 1
ATOM 2246 C C . MET A 1 284 ? -0.722 -42.094 -6.875 1 97.75 284 MET A C 1
ATOM 2248 O O . MET A 1 284 ? -0.324 -41 -6.445 1 97.75 284 MET A O 1
ATOM 2252 N N . GLN A 1 285 ? -0.29 -43.219 -6.402 1 96.12 285 GLN A N 1
ATOM 2253 C CA . GLN A 1 285 ? 0.575 -43.281 -5.227 1 96.12 285 GLN A CA 1
ATOM 2254 C C . GLN A 1 285 ? 2.045 -43.344 -5.633 1 96.12 285 GLN A C 1
ATOM 2256 O O . GLN A 1 285 ? 2.375 -43.812 -6.723 1 96.12 285 GLN A O 1
ATOM 2261 N N . THR A 1 286 ? 2.807 -42.875 -4.73 1 93.69 286 THR A N 1
ATOM 2262 C CA . THR A 1 286 ? 4.25 -43 -4.914 1 93.69 286 THR A CA 1
ATOM 2263 C C . THR A 1 286 ? 4.688 -44.469 -4.898 1 93.69 286 THR A C 1
ATOM 2265 O O . THR A 1 286 ? 4.047 -45.281 -4.262 1 93.69 286 THR A O 1
ATOM 2268 N N . ASP A 1 287 ? 5.773 -44.719 -5.645 1 91.12 287 ASP A N 1
ATOM 2269 C CA . ASP A 1 287 ? 6.363 -46.062 -5.586 1 91.12 287 ASP A CA 1
ATOM 2270 C C . ASP A 1 287 ? 6.918 -46.344 -4.191 1 91.12 287 ASP A C 1
ATOM 2272 O O . ASP A 1 287 ? 7.332 -45.438 -3.477 1 91.12 287 ASP A O 1
ATOM 2276 N N . GLU A 1 288 ? 6.93 -47.594 -3.92 1 84.75 288 GLU A N 1
ATOM 2277 C CA . GLU A 1 288 ? 7.547 -48 -2.656 1 84.75 288 GLU A CA 1
ATOM 2278 C C . GLU A 1 288 ? 9.031 -47.688 -2.643 1 84.75 288 GLU A C 1
ATOM 2280 O O . GLU A 1 288 ? 9.734 -47.906 -3.631 1 84.75 288 GLU A O 1
ATOM 2285 N N . ASN A 1 289 ? 9.555 -47.125 -1.621 1 78.94 289 ASN A N 1
ATOM 2286 C CA . ASN A 1 289 ? 10.961 -46.781 -1.415 1 78.94 289 ASN A CA 1
ATOM 2287 C C . ASN A 1 289 ? 11.477 -45.844 -2.51 1 78.94 289 ASN A C 1
ATOM 2289 O O . ASN A 1 289 ? 12.562 -46.062 -3.047 1 78.94 289 ASN A O 1
ATOM 2293 N N . SER A 1 290 ? 10.641 -45 -2.863 1 84.81 290 SER A N 1
ATOM 2294 C CA . SER A 1 290 ? 11.039 -44.062 -3.896 1 84.81 290 SER A CA 1
ATOM 2295 C C . SER A 1 290 ? 12.102 -43.094 -3.379 1 84.81 290 SER A C 1
ATOM 2297 O O . SER A 1 290 ? 11.867 -42.375 -2.406 1 84.81 290 SER A O 1
ATOM 2299 N N . VAL A 1 291 ? 13.352 -43.062 -3.932 1 88.31 291 VAL A N 1
ATOM 2300 C CA . VAL A 1 291 ? 14.453 -42.156 -3.643 1 88.31 291 VAL A CA 1
ATOM 2301 C C . VAL A 1 291 ? 14.914 -41.469 -4.93 1 88.31 291 VAL A C 1
ATOM 2303 O O . VAL A 1 291 ? 15.102 -42.156 -5.953 1 88.31 291 VAL A O 1
ATOM 2306 N N . MET A 1 292 ? 14.977 -40.219 -4.84 1 90.5 292 MET A N 1
ATOM 2307 C CA . MET A 1 292 ? 15.492 -39.438 -5.965 1 90.5 292 MET A CA 1
ATOM 2308 C C . MET A 1 292 ? 16.859 -38.844 -5.633 1 90.5 292 MET A C 1
ATOM 2310 O O . MET A 1 292 ? 17.078 -38.375 -4.516 1 90.5 292 MET A O 1
ATOM 2314 N N . THR A 1 293 ? 17.766 -38.906 -6.582 1 92.81 293 THR A N 1
ATOM 2315 C CA . THR A 1 293 ? 19.078 -38.312 -6.406 1 92.81 293 THR A CA 1
ATOM 2316 C C . THR A 1 293 ? 19.25 -37.125 -7.324 1 92.81 293 THR A C 1
ATOM 2318 O O . THR A 1 293 ? 19.188 -37.25 -8.547 1 92.81 293 THR A O 1
ATOM 2321 N N . ILE A 1 294 ? 19.438 -35.969 -6.715 1 94.12 294 ILE A N 1
ATOM 2322 C CA . ILE A 1 294 ? 19.703 -34.75 -7.453 1 94.12 294 ILE A CA 1
ATOM 2323 C C . ILE A 1 294 ? 21.078 -34.188 -7.055 1 94.12 294 ILE A C 1
ATOM 2325 O O . ILE A 1 294 ? 21.297 -33.875 -5.883 1 94.12 294 ILE A O 1
ATOM 2329 N N . ASN A 1 295 ? 21.938 -34.062 -8.055 1 94.94 295 ASN A N 1
ATOM 2330 C CA . ASN A 1 295 ? 23.281 -33.594 -7.816 1 94.94 295 ASN A CA 1
ATOM 2331 C C . ASN A 1 295 ? 23.969 -34.344 -6.676 1 94.94 295 ASN A C 1
ATOM 2333 O O . ASN A 1 295 ? 24.562 -33.719 -5.789 1 94.94 295 ASN A O 1
ATOM 2337 N N . GLY A 1 296 ? 23.719 -35.531 -6.594 1 94.38 296 GLY A N 1
ATOM 2338 C CA . GLY A 1 296 ? 24.438 -36.406 -5.672 1 94.38 296 GLY A CA 1
ATOM 2339 C C . GLY A 1 296 ? 23.781 -36.5 -4.305 1 94.38 296 GLY A C 1
ATOM 2340 O O . GLY A 1 296 ? 24.234 -37.25 -3.439 1 94.38 296 GLY A O 1
ATOM 2341 N N . VAL A 1 297 ? 22.766 -35.781 -4.086 1 94.44 297 VAL A N 1
ATOM 2342 C CA . VAL A 1 297 ? 22.062 -35.812 -2.809 1 94.44 297 VAL A CA 1
ATOM 2343 C C . VAL A 1 297 ? 20.781 -36.625 -2.945 1 94.44 297 VAL A C 1
ATOM 2345 O O . VAL A 1 297 ? 20.016 -36.406 -3.893 1 94.44 297 VAL A O 1
ATOM 2348 N N . ASN A 1 298 ? 20.5 -37.531 -1.99 1 93.06 298 ASN A N 1
ATOM 2349 C CA . ASN A 1 298 ? 19.281 -38.344 -1.995 1 93.06 298 ASN A CA 1
ATOM 2350 C C . ASN A 1 298 ? 18.141 -37.688 -1.267 1 93.06 298 ASN A C 1
ATOM 2352 O O . ASN A 1 298 ? 18.328 -37.125 -0.178 1 93.06 298 ASN A O 1
ATOM 2356 N N . TYR A 1 299 ? 17.016 -37.688 -1.903 1 90.44 299 TYR A N 1
ATOM 2357 C CA . TYR A 1 299 ? 15.789 -37.156 -1.317 1 90.44 299 TYR A CA 1
ATOM 2358 C C . TYR A 1 299 ? 14.703 -38.25 -1.292 1 90.44 299 TYR A C 1
ATOM 2360 O O . TYR A 1 299 ? 14.469 -38.938 -2.293 1 90.44 299 TYR A O 1
ATOM 2368 N N . THR A 1 300 ? 14.195 -38.438 -0.115 1 84.81 300 THR A N 1
ATOM 2369 C CA . THR A 1 300 ? 13.008 -39.281 -0.019 1 84.81 300 THR A CA 1
ATOM 2370 C C . THR A 1 300 ? 11.742 -38.438 -0.181 1 84.81 300 THR A C 1
ATOM 2372 O O . THR A 1 300 ? 11.445 -37.594 0.657 1 84.81 300 THR A O 1
ATOM 2375 N N . LEU A 1 301 ? 11.188 -38.562 -1.284 1 74.62 301 LEU A N 1
ATOM 2376 C CA . LEU A 1 301 ? 9.992 -37.781 -1.553 1 74.62 301 LEU A CA 1
ATOM 2377 C C . LEU A 1 301 ? 8.75 -38.656 -1.601 1 74.62 301 LEU A C 1
ATOM 2379 O O . LEU A 1 301 ? 8.734 -39.688 -2.301 1 74.62 301 LEU A O 1
ATOM 2383 N N . ASN A 1 302 ? 7.852 -38.406 -0.729 1 81.56 302 ASN A N 1
ATOM 2384 C CA . ASN A 1 302 ? 6.57 -39.125 -0.72 1 81.56 302 ASN A CA 1
ATOM 2385 C C . ASN A 1 302 ? 5.449 -38.25 -1.288 1 81.56 302 ASN A C 1
ATOM 2387 O O . ASN A 1 302 ? 4.453 -38 -0.612 1 81.56 302 ASN A O 1
ATOM 2391 N N . PHE A 1 303 ? 5.648 -37.812 -2.516 1 87.94 303 PHE A N 1
ATOM 2392 C CA . PHE A 1 303 ? 4.629 -37 -3.172 1 87.94 303 PHE A CA 1
ATOM 2393 C C . PHE A 1 303 ? 3.891 -37.812 -4.23 1 87.94 303 PHE A C 1
ATOM 2395 O O . PHE A 1 303 ? 4.5 -38.312 -5.188 1 87.94 303 PHE A O 1
ATOM 2402 N N . PRO A 1 304 ? 2.643 -38 -4.047 1 94.5 304 PRO A N 1
ATOM 2403 C CA . PRO A 1 304 ? 1.823 -38.781 -4.988 1 94.5 304 PRO A CA 1
ATOM 2404 C C . PRO A 1 304 ? 1.594 -38.031 -6.305 1 94.5 304 PRO A C 1
ATOM 2406 O O . PRO A 1 304 ? 2.525 -37.438 -6.852 1 94.5 304 PRO A O 1
ATOM 2409 N N . ILE A 1 305 ? 0.407 -38.156 -6.879 1 97.12 305 ILE A N 1
ATOM 2410 C CA . ILE A 1 305 ? 0.004 -37.594 -8.156 1 97.12 305 ILE A CA 1
ATOM 2411 C C . ILE A 1 305 ? 0.295 -36.094 -8.172 1 97.12 305 ILE A C 1
ATOM 2413 O O . ILE A 1 305 ? 0.098 -35.406 -7.164 1 97.12 305 ILE A O 1
ATOM 2417 N N . ASN A 1 306 ? 0.834 -35.594 -9.305 1 96.75 306 ASN A N 1
ATOM 2418 C CA . ASN A 1 306 ? 1.219 -34.188 -9.438 1 96.75 306 ASN A CA 1
ATOM 2419 C C . ASN A 1 306 ? 1.018 -33.688 -10.859 1 96.75 306 ASN A C 1
ATOM 2421 O O . ASN A 1 306 ? -0.086 -33.281 -11.234 1 96.75 306 ASN A O 1
ATOM 2425 N N . GLY A 1 307 ? 1.94 -33.969 -11.773 1 97.75 307 GLY A N 1
ATOM 2426 C CA . GLY A 1 307 ? 1.865 -33.5 -13.148 1 97.75 307 GLY A CA 1
ATOM 2427 C C . GLY A 1 307 ? 0.644 -34.031 -13.891 1 97.75 307 GLY A C 1
ATOM 2428 O O . GLY A 1 307 ? 0.252 -35.188 -13.711 1 97.75 307 GLY A O 1
ATOM 2429 N N . ILE A 1 308 ? 0.028 -33.188 -14.688 1 98.75 308 ILE A N 1
ATOM 2430 C CA . ILE A 1 308 ? -1.155 -33.562 -15.461 1 98.75 308 ILE A CA 1
ATOM 2431 C C . ILE A 1 308 ? -1.096 -32.875 -16.828 1 98.75 308 ILE A C 1
ATOM 2433 O O . ILE A 1 308 ? -0.623 -31.75 -16.953 1 98.75 308 ILE A O 1
ATOM 2437 N N . ALA A 1 309 ? -1.492 -33.594 -17.844 1 98.81 309 ALA A N 1
ATOM 2438 C CA . ALA A 1 309 ? -1.577 -33.094 -19.219 1 98.81 309 ALA A CA 1
ATOM 2439 C C . ALA A 1 309 ? -2.82 -33.625 -19.922 1 98.81 309 ALA A C 1
ATOM 2441 O O . ALA A 1 309 ? -3.4 -34.625 -19.5 1 98.81 309 ALA A O 1
ATOM 2442 N N . MET A 1 310 ? -3.215 -32.906 -20.938 1 98.19 310 MET A N 1
ATOM 2443 C CA . MET A 1 310 ? -4.418 -33.219 -21.688 1 98.19 310 MET A CA 1
ATOM 2444 C C . MET A 1 310 ? -4.113 -33.375 -23.172 1 98.19 310 MET A C 1
ATOM 2446 O O . MET A 1 310 ? -3.398 -32.531 -23.75 1 98.19 310 MET A O 1
ATOM 2450 N N . SER A 1 311 ? -4.691 -34.469 -23.75 1 98.06 311 SER A N 1
ATOM 2451 C CA . SER A 1 311 ? -4.516 -34.625 -25.188 1 98.06 311 SER A CA 1
ATOM 2452 C C . SER A 1 311 ? -5.254 -33.562 -25.969 1 98.06 311 SER A C 1
ATOM 2454 O O . SER A 1 311 ? -6.305 -33.062 -25.531 1 98.06 311 SER A O 1
ATOM 2456 N N . PRO A 1 312 ? -4.719 -33.219 -27.172 1 97.12 312 PRO A N 1
ATOM 2457 C CA . PRO A 1 312 ? -5.316 -32.094 -27.922 1 97.12 312 PRO A CA 1
ATOM 2458 C C . PRO A 1 312 ? -6.711 -32.438 -28.453 1 97.12 312 PRO A C 1
ATOM 2460 O O . PRO A 1 312 ? -7.469 -31.516 -28.812 1 97.12 312 PRO A O 1
ATOM 2463 N N . ASN A 1 313 ? -7.055 -33.688 -28.562 1 97 313 ASN A N 1
ATOM 2464 C CA . ASN A 1 313 ? -8.398 -34.062 -28.984 1 97 313 ASN A CA 1
ATOM 2465 C C . ASN A 1 313 ? -9.344 -34.188 -27.797 1 97 313 ASN A C 1
ATOM 2467 O O . ASN A 1 313 ? -10.531 -34.469 -27.953 1 97 313 ASN A O 1
ATOM 2471 N N . PHE A 1 314 ? -8.82 -34.094 -26.562 1 98.38 314 PHE A N 1
ATOM 2472 C CA . PHE A 1 314 ? -9.555 -34.094 -25.312 1 98.38 314 PHE A CA 1
ATOM 2473 C C . PHE A 1 314 ? -10.078 -35.469 -24.969 1 98.38 314 PHE A C 1
ATOM 2475 O O . PHE A 1 314 ? -11.039 -35.594 -24.188 1 98.38 314 PHE A O 1
ATOM 2482 N N . ASP A 1 315 ? -9.422 -36.469 -25.469 1 98.5 315 ASP A N 1
ATOM 2483 C CA . ASP A 1 315 ? -9.906 -37.844 -25.234 1 98.5 315 ASP A CA 1
ATOM 2484 C C . ASP A 1 315 ? -9.188 -38.469 -24.062 1 98.5 315 ASP A C 1
ATOM 2486 O O . ASP A 1 315 ? -9.656 -39.469 -23.5 1 98.5 315 ASP A O 1
ATOM 2490 N N . TYR A 1 316 ? -8.023 -37.906 -23.719 1 98.81 316 TYR A N 1
ATOM 2491 C CA . TYR A 1 316 ? -7.238 -38.562 -22.688 1 98.81 316 TYR A CA 1
ATOM 2492 C C . TYR A 1 316 ? -6.59 -37.531 -21.766 1 98.81 316 TYR A C 1
ATOM 2494 O O . TYR A 1 316 ? -6.148 -36.469 -22.203 1 98.81 316 TYR A O 1
ATOM 2502 N N . VAL A 1 317 ? -6.535 -37.906 -20.516 1 98.88 317 VAL A N 1
ATOM 2503 C CA . VAL A 1 317 ? -5.715 -37.219 -19.531 1 98.88 317 VAL A CA 1
ATOM 2504 C C . VAL A 1 317 ? -4.488 -38.094 -19.203 1 98.88 317 VAL A C 1
ATOM 2506 O O . VAL A 1 317 ? -4.582 -39.312 -19.062 1 98.88 317 VAL A O 1
ATOM 2509 N N . TYR A 1 318 ? -3.357 -37.469 -19.188 1 98.81 318 TYR A N 1
ATOM 2510 C CA . TYR A 1 318 ? -2.107 -38.031 -18.719 1 98.81 318 TYR A CA 1
ATOM 2511 C C . TYR A 1 318 ? -1.706 -37.469 -17.359 1 98.81 318 TYR A C 1
ATOM 2513 O O . TYR A 1 318 ? -1.914 -36.281 -17.094 1 98.81 318 TYR A O 1
ATOM 2521 N N . TYR A 1 319 ? -1.17 -38.312 -16.516 1 98.56 319 TYR A N 1
ATOM 2522 C CA . TYR A 1 319 ? -0.668 -37.781 -15.258 1 98.56 319 TYR A CA 1
ATOM 2523 C C . TYR A 1 319 ? 0.532 -38.594 -14.773 1 98.56 319 TYR A C 1
ATOM 2525 O O . TYR A 1 319 ? 0.77 -39.688 -15.234 1 98.56 319 TYR A O 1
ATOM 2533 N N . SER A 1 320 ? 1.281 -37.969 -13.969 1 96.31 320 SER A N 1
ATOM 2534 C CA . SER A 1 320 ? 2.465 -38.594 -13.383 1 96.31 320 SER A CA 1
ATOM 2535 C C . SER A 1 320 ? 2.506 -38.406 -11.875 1 96.31 320 SER A C 1
ATOM 2537 O O . SER A 1 320 ? 1.727 -37.625 -11.32 1 96.31 320 SER A O 1
ATOM 2539 N N . VAL A 1 321 ? 3.312 -39.219 -11.258 1 94.81 321 VAL A N 1
ATOM 2540 C CA . VAL A 1 321 ? 3.588 -39.156 -9.82 1 94.81 321 VAL A CA 1
ATOM 2541 C C . VAL A 1 321 ? 5.031 -38.719 -9.586 1 94.81 321 VAL A C 1
ATOM 2543 O O . VAL A 1 321 ? 5.949 -39.188 -10.258 1 94.81 321 VAL A O 1
ATOM 2546 N N . ILE A 1 322 ? 5.195 -37.75 -8.648 1 93 322 ILE A N 1
ATOM 2547 C CA . ILE A 1 322 ? 6.547 -37.25 -8.422 1 93 322 ILE A CA 1
ATOM 2548 C C . ILE A 1 322 ? 7.453 -38.406 -7.977 1 93 322 ILE A C 1
ATOM 2550 O O . ILE A 1 322 ? 8.578 -38.531 -8.461 1 93 322 ILE A O 1
ATOM 2554 N N . GLY A 1 323 ? 6.965 -39.281 -7.102 1 91.69 323 GLY A N 1
ATOM 2555 C CA . GLY A 1 323 ? 7.758 -40.375 -6.594 1 91.69 323 GLY A CA 1
ATOM 2556 C C . GLY A 1 323 ? 7.727 -41.594 -7.5 1 91.69 323 GLY A C 1
ATOM 2557 O O . GLY A 1 323 ? 7.715 -42.75 -7.02 1 91.69 323 GLY A O 1
ATOM 2558 N N . SER A 1 324 ? 7.586 -41.375 -8.773 1 92.25 324 SER A N 1
ATOM 2559 C CA . SER A 1 324 ? 7.59 -42.438 -9.773 1 92.25 324 SER A CA 1
ATOM 2560 C C . SER A 1 324 ? 8.031 -41.906 -11.133 1 92.25 324 SER A C 1
ATOM 2562 O O . SER A 1 324 ? 7.871 -40.719 -11.43 1 92.25 324 SER A O 1
ATOM 2564 N N . LYS A 1 325 ? 8.609 -42.812 -11.945 1 93.75 325 LYS A N 1
ATOM 2565 C CA . LYS A 1 325 ? 8.953 -42.438 -13.312 1 93.75 325 LYS A CA 1
ATOM 2566 C C . LYS A 1 325 ? 7.828 -42.812 -14.281 1 93.75 325 LYS A C 1
ATOM 2568 O O . LYS A 1 325 ? 7.895 -42.469 -15.469 1 93.75 325 LYS A O 1
ATOM 2573 N N . LYS A 1 326 ? 6.852 -43.406 -13.773 1 95.12 326 LYS A N 1
ATOM 2574 C CA . LYS A 1 326 ? 5.777 -43.906 -14.625 1 95.12 326 LYS A CA 1
ATOM 2575 C C . LYS A 1 326 ? 4.887 -42.781 -15.117 1 95.12 326 LYS A C 1
ATOM 2577 O O . LYS A 1 326 ? 4.734 -41.781 -14.43 1 95.12 326 LYS A O 1
ATOM 2582 N N . LEU A 1 327 ? 4.371 -42.969 -16.312 1 98.06 327 LEU A N 1
ATOM 2583 C CA . LEU A 1 327 ? 3.328 -42.125 -16.875 1 98.06 327 LEU A CA 1
ATOM 2584 C C . LEU A 1 327 ? 2.025 -42.906 -17.031 1 98.06 327 LEU A C 1
ATOM 2586 O O . LEU A 1 327 ? 2.029 -44.031 -17.516 1 98.06 327 LEU A O 1
ATOM 2590 N N . PHE A 1 328 ? 0.948 -42.25 -16.609 1 98.62 328 PHE A N 1
ATOM 2591 C CA . PHE A 1 328 ? -0.351 -42.938 -16.688 1 98.62 328 PHE A CA 1
ATOM 2592 C C . PHE A 1 328 ? -1.299 -42.156 -17.594 1 98.62 328 PHE A C 1
ATOM 2594 O O . PHE A 1 328 ? -1.088 -40.969 -17.875 1 98.62 328 PHE A O 1
ATOM 2601 N N . GLN A 1 329 ? -2.285 -42.875 -18.078 1 98.81 329 GLN A N 1
ATOM 2602 C CA . GLN A 1 329 ? -3.303 -42.344 -18.969 1 98.81 329 GLN A CA 1
ATOM 2603 C C . GLN A 1 329 ? -4.695 -42.812 -18.578 1 98.81 329 GLN A C 1
ATOM 2605 O O . GLN A 1 329 ? -4.875 -43.969 -18.219 1 98.81 329 GLN A O 1
ATOM 2610 N N . ILE A 1 330 ? -5.648 -41.969 -18.688 1 98.88 330 ILE A N 1
ATOM 2611 C CA . ILE A 1 330 ? -7.043 -42.312 -18.422 1 98.88 330 ILE A CA 1
ATOM 2612 C C . ILE A 1 330 ? -7.945 -41.625 -19.453 1 98.88 330 ILE A C 1
ATOM 2614 O O . ILE A 1 330 ? -7.727 -40.469 -19.828 1 98.88 330 ILE A O 1
ATOM 2618 N N . PRO A 1 331 ? -8.93 -42.375 -20.031 1 98.81 331 PRO A N 1
ATOM 2619 C CA . PRO A 1 331 ? -9.883 -41.719 -20.953 1 98.81 331 PRO A CA 1
ATOM 2620 C C . PRO A 1 331 ? -10.742 -40.688 -20.25 1 98.81 331 PRO A C 1
ATOM 2622 O O . PRO A 1 331 ? -11.195 -40.875 -19.125 1 98.81 331 PRO A O 1
ATOM 2625 N N . THR A 1 332 ? -10.992 -39.594 -20.984 1 98.75 332 THR A N 1
ATOM 2626 C CA . THR A 1 332 ? -11.812 -38.531 -20.391 1 98.75 332 THR A CA 1
ATOM 2627 C C . THR A 1 332 ? -13.258 -39 -20.234 1 98.75 332 THR A C 1
ATOM 2629 O O . THR A 1 332 ? -13.984 -38.469 -19.375 1 98.75 332 THR A O 1
ATOM 2632 N N . SER A 1 333 ? -13.703 -39.969 -21.016 1 98.5 333 SER A N 1
ATOM 2633 C CA . SER A 1 333 ? -15.047 -40.5 -20.859 1 98.5 333 SER A CA 1
ATOM 2634 C C . SER A 1 333 ? -15.234 -41.094 -19.469 1 98.5 333 SER A C 1
ATOM 2636 O O . SER A 1 333 ? -16.344 -41.094 -18.938 1 98.5 333 SER A O 1
ATOM 2638 N N . VAL A 1 334 ? -14.195 -41.625 -18.906 1 98.75 334 VAL A N 1
ATOM 2639 C CA . VAL A 1 334 ? -14.242 -42.156 -17.547 1 98.75 334 VAL A CA 1
ATOM 2640 C C . VAL A 1 334 ? -14.352 -41 -16.547 1 98.75 334 VAL A C 1
ATOM 2642 O O . VAL A 1 334 ? -15.203 -41.031 -15.656 1 98.75 334 VAL A O 1
ATOM 2645 N N . LEU A 1 335 ? -13.578 -39.969 -16.734 1 98.88 335 LEU A N 1
ATOM 2646 C CA . LEU A 1 335 ? -13.516 -38.844 -15.789 1 98.88 335 LEU A CA 1
ATOM 2647 C C . LEU A 1 335 ? -14.828 -38.062 -15.797 1 98.88 335 LEU A C 1
ATOM 2649 O O . LEU A 1 335 ? -15.234 -37.531 -14.758 1 98.88 335 LEU A O 1
ATOM 2653 N N . ARG A 1 336 ? -15.484 -38.031 -16.906 1 98.62 336 ARG A N 1
ATOM 2654 C CA . ARG A 1 336 ? -16.703 -37.25 -17.047 1 98.62 336 ARG A CA 1
ATOM 2655 C C . ARG A 1 336 ? -17.891 -37.969 -16.422 1 98.62 336 ARG A C 1
ATOM 2657 O O . ARG A 1 336 ? -18.969 -37.406 -16.281 1 98.62 336 ARG A O 1
ATOM 2664 N N . ASN A 1 337 ? -17.656 -39.188 -16 1 98.06 337 ASN A N 1
ATOM 2665 C CA . ASN A 1 337 ? -18.672 -40 -15.312 1 98.06 337 ASN A CA 1
ATOM 2666 C C . ASN A 1 337 ? -18.266 -40.312 -13.883 1 98.06 337 ASN A C 1
ATOM 2668 O O . ASN A 1 337 ? -17.453 -41.219 -13.656 1 98.06 337 ASN A O 1
ATOM 2672 N N . LYS A 1 338 ? -18.953 -39.75 -12.961 1 97.25 338 LYS A N 1
ATOM 2673 C CA . LYS A 1 338 ? -18.562 -39.875 -11.555 1 97.25 338 LYS A CA 1
ATOM 2674 C C . LYS A 1 338 ? -18.641 -41.312 -11.07 1 97.25 338 LYS A C 1
ATOM 2676 O O . LYS A 1 338 ? -18 -41.656 -10.078 1 97.25 338 LYS A O 1
ATOM 2681 N N . ASP A 1 339 ? -19.406 -42.094 -11.766 1 97.56 339 ASP A N 1
ATOM 2682 C CA . ASP A 1 339 ? -19.625 -43.469 -11.312 1 97.56 339 ASP A CA 1
ATOM 2683 C C . ASP A 1 339 ? -18.766 -44.469 -12.094 1 97.56 339 ASP A C 1
ATOM 2685 O O . ASP A 1 339 ? -18.906 -45.688 -11.945 1 97.56 339 ASP A O 1
ATOM 2689 N N . ALA A 1 340 ? -17.906 -43.969 -12.906 1 98 340 ALA A N 1
ATOM 2690 C CA . ALA A 1 340 ? -17.094 -44.844 -13.742 1 98 340 ALA A CA 1
ATOM 2691 C C . ALA A 1 340 ? -16.047 -45.562 -12.914 1 98 340 ALA A C 1
ATOM 2693 O O . ALA A 1 340 ? -15.641 -45.094 -11.852 1 98 340 ALA A O 1
ATOM 2694 N N . ASP A 1 341 ? -15.68 -46.719 -13.453 1 97.19 341 ASP A N 1
ATOM 2695 C CA . ASP A 1 341 ? -14.617 -47.5 -12.82 1 97.19 341 ASP A CA 1
ATOM 2696 C C . ASP A 1 341 ? -13.242 -47.062 -13.289 1 97.19 341 ASP A C 1
ATOM 2698 O O . ASP A 1 341 ? -12.703 -47.594 -14.266 1 97.19 341 ASP A O 1
ATOM 2702 N N . PHE A 1 342 ? -12.633 -46.25 -12.547 1 98.31 342 PHE A N 1
ATOM 2703 C CA . PHE A 1 342 ? -11.359 -45.656 -12.898 1 98.31 342 PHE A CA 1
ATOM 2704 C C . PHE A 1 342 ? -10.281 -46.719 -13.062 1 98.31 342 PHE A C 1
ATOM 2706 O O . PHE A 1 342 ? -9.562 -46.75 -14.062 1 98.31 342 PHE A O 1
ATOM 2713 N N . GLY A 1 343 ? -10.148 -47.656 -12.188 1 98.06 343 GLY A N 1
ATOM 2714 C CA . GLY A 1 343 ? -9.07 -48.625 -12.086 1 98.06 343 GLY A CA 1
ATOM 2715 C C . GLY A 1 343 ? -8.977 -49.531 -13.281 1 98.06 343 GLY A C 1
ATOM 2716 O O . GLY A 1 343 ? -7.887 -49.969 -13.664 1 98.06 343 GLY A O 1
ATOM 2717 N N . THR A 1 344 ? -10.125 -49.812 -13.891 1 97.56 344 THR A N 1
ATOM 2718 C CA . THR A 1 344 ? -10.156 -50.75 -15.008 1 97.56 344 THR A CA 1
ATOM 2719 C C . THR A 1 344 ? -9.75 -50.062 -16.297 1 97.56 344 THR A C 1
ATOM 2721 O O . THR A 1 344 ? -9.445 -50.719 -17.297 1 97.56 344 THR A O 1
ATOM 2724 N N . HIS A 1 345 ? -9.688 -48.75 -16.219 1 98.25 345 HIS A N 1
ATOM 2725 C CA . HIS A 1 345 ? -9.492 -48.031 -17.469 1 98.25 345 HIS A CA 1
ATOM 2726 C C . HIS A 1 345 ? -8.156 -47.281 -17.484 1 98.25 345 HIS A C 1
ATOM 2728 O O . HIS A 1 345 ? -7.703 -46.844 -18.547 1 98.25 345 HIS A O 1
ATOM 2734 N N . VAL A 1 346 ? -7.523 -47.094 -16.328 1 98.69 346 VAL A N 1
ATOM 2735 C CA . VAL A 1 346 ? -6.23 -46.406 -16.266 1 98.69 346 VAL A CA 1
ATOM 2736 C C . VAL A 1 346 ? -5.156 -47.312 -16.891 1 98.69 346 VAL A C 1
ATOM 2738 O O . VAL A 1 346 ? -5.156 -48.531 -16.703 1 98.69 346 VAL A O 1
ATOM 2741 N N . ARG A 1 347 ? -4.258 -46.656 -17.641 1 98.56 347 ARG A N 1
ATOM 2742 C CA . ARG A 1 347 ? -3.162 -47.375 -18.266 1 98.56 347 ARG A CA 1
ATOM 2743 C C . ARG A 1 347 ? -1.81 -46.844 -17.781 1 98.56 347 ARG A C 1
ATOM 2745 O O . ARG A 1 347 ? -1.63 -45.656 -17.594 1 98.56 347 ARG A O 1
ATOM 2752 N N . ASP A 1 348 ? -0.948 -47.781 -17.562 1 98.19 348 ASP A N 1
ATOM 2753 C CA . ASP A 1 348 ? 0.474 -47.5 -17.391 1 98.19 348 ASP A CA 1
ATOM 2754 C C . ASP A 1 348 ? 1.195 -47.469 -18.734 1 98.19 348 ASP A C 1
ATOM 2756 O O . ASP A 1 348 ? 1.251 -48.469 -19.438 1 98.19 348 ASP A O 1
ATOM 2760 N N . LEU A 1 349 ? 1.778 -46.344 -19.094 1 98.5 349 LEU A N 1
ATOM 2761 C CA . LEU A 1 349 ? 2.338 -46.188 -20.422 1 98.5 349 LEU A CA 1
ATOM 2762 C C . LEU A 1 349 ? 3.832 -46.5 -20.438 1 98.5 349 LEU A C 1
ATOM 2764 O O . LEU A 1 349 ? 4.488 -46.375 -21.469 1 98.5 349 LEU A O 1
ATOM 2768 N N . GLY A 1 350 ? 4.301 -46.812 -19.266 1 97.12 350 GLY A N 1
ATOM 2769 C CA . GLY A 1 350 ? 5.73 -47.031 -19.125 1 97.12 350 GLY A CA 1
ATOM 2770 C C . GLY A 1 350 ? 6.43 -45.938 -18.359 1 97.12 350 GLY A C 1
ATOM 2771 O O . GLY A 1 350 ? 5.785 -45.156 -17.672 1 97.12 350 GLY A O 1
ATOM 2772 N N . GLU A 1 351 ? 7.781 -45.938 -18.5 1 95.25 351 GLU A N 1
ATOM 2773 C CA . GLU A 1 351 ? 8.586 -45.031 -17.703 1 95.25 351 GLU A CA 1
ATOM 2774 C C . GLU A 1 351 ? 9.109 -43.875 -18.562 1 95.25 351 GLU A C 1
ATOM 2776 O O . GLU A 1 351 ? 9.477 -44.062 -19.719 1 95.25 351 GLU A O 1
ATOM 2781 N N . LYS A 1 352 ? 9.086 -42.719 -17.953 1 95.56 352 LYS A N 1
ATOM 2782 C CA . LYS A 1 352 ? 9.711 -41.531 -18.531 1 95.56 352 LYS A CA 1
ATOM 2783 C C . LYS A 1 352 ? 11.195 -41.438 -18.188 1 95.56 352 LYS A C 1
ATOM 2785 O O . LYS A 1 352 ? 11.703 -42.281 -17.438 1 95.56 352 LYS A O 1
ATOM 2790 N N . ALA A 1 353 ? 11.797 -40.469 -18.781 1 93.75 353 ALA A N 1
ATOM 2791 C CA . ALA A 1 353 ? 13.227 -40.25 -18.594 1 93.75 353 ALA A CA 1
ATOM 2792 C C . ALA A 1 353 ? 13.547 -39.938 -17.125 1 93.75 353 ALA A C 1
ATOM 2794 O O . ALA A 1 353 ? 14.688 -40.125 -16.688 1 93.75 353 ALA A O 1
ATOM 2795 N N . GLY A 1 354 ? 12.625 -39.594 -16.406 1 90.94 354 GLY A N 1
ATOM 2796 C CA . GLY A 1 354 ? 12.812 -39.281 -14.992 1 90.94 354 GLY A CA 1
ATOM 2797 C C . GLY A 1 354 ? 11.516 -38.938 -14.273 1 90.94 354 GLY A C 1
ATOM 2798 O O . GLY A 1 354 ? 10.477 -38.75 -14.914 1 90.94 354 GLY A O 1
ATOM 2799 N N . SER A 1 355 ? 11.688 -38.875 -12.922 1 92.19 355 SER A N 1
ATOM 2800 C CA . SER A 1 355 ? 10.578 -38.344 -12.133 1 92.19 355 SER A CA 1
ATOM 2801 C C . SER A 1 355 ? 10.297 -36.906 -12.477 1 92.19 355 SER A C 1
ATOM 2803 O O . SER A 1 355 ? 11.227 -36.125 -12.75 1 92.19 355 SER A O 1
ATOM 2805 N N . SER A 1 356 ? 9.008 -36.594 -12.477 1 93.56 356 SER A N 1
ATOM 2806 C CA . SER A 1 356 ? 8.609 -35.25 -12.898 1 93.56 356 SER A CA 1
ATOM 2807 C C . SER A 1 356 ? 7.633 -34.625 -11.914 1 93.56 356 SER A C 1
ATOM 2809 O O . SER A 1 356 ? 6.848 -35.344 -11.273 1 93.56 356 SER A O 1
ATOM 2811 N N . ASP A 1 357 ? 7.699 -33.344 -11.781 1 93.44 357 ASP A N 1
ATOM 2812 C CA . ASP A 1 357 ? 6.73 -32.562 -11.031 1 93.44 357 ASP A CA 1
ATOM 2813 C C . ASP A 1 357 ? 5.594 -32.094 -11.93 1 93.44 357 ASP A C 1
ATOM 2815 O O . ASP A 1 357 ? 4.473 -32.594 -11.852 1 93.44 357 ASP A O 1
ATOM 2819 N N . GLY A 1 358 ? 5.809 -31.141 -12.883 1 94.38 358 GLY A N 1
ATOM 2820 C CA . GLY A 1 358 ? 4.82 -30.656 -13.828 1 94.38 358 GLY A CA 1
ATOM 2821 C C . GLY A 1 358 ? 5.004 -31.203 -15.227 1 94.38 358 GLY A C 1
ATOM 2822 O O . GLY A 1 358 ? 6.035 -31.797 -15.539 1 94.38 358 GLY A O 1
ATOM 2823 N N . MET A 1 359 ? 3.928 -31.031 -16 1 97.56 359 MET A N 1
ATOM 2824 C CA . MET A 1 359 ? 3.957 -31.391 -17.422 1 97.56 359 MET A CA 1
ATOM 2825 C C . MET A 1 359 ? 2.924 -30.594 -18.203 1 97.56 359 MET A C 1
ATOM 2827 O O . MET A 1 359 ? 1.973 -30.062 -17.625 1 97.56 359 MET A O 1
ATOM 2831 N N . ILE A 1 360 ? 3.111 -30.562 -19.5 1 98.5 360 ILE A N 1
ATOM 2832 C CA . ILE A 1 360 ? 2.158 -29.906 -20.391 1 98.5 360 ILE A CA 1
ATOM 2833 C C . ILE A 1 360 ? 2.115 -30.625 -21.734 1 98.5 360 ILE A C 1
ATOM 2835 O O . ILE A 1 360 ? 3.133 -31.141 -22.203 1 98.5 360 ILE A O 1
ATOM 2839 N N . ALA A 1 361 ? 0.928 -30.672 -22.297 1 98.56 361 ALA A N 1
ATOM 2840 C CA . ALA A 1 361 ? 0.764 -31.234 -23.625 1 98.56 361 ALA A CA 1
ATOM 2841 C C . ALA A 1 361 ? 0.646 -30.141 -24.688 1 98.56 361 ALA A C 1
ATOM 2843 O O . ALA A 1 361 ? -0.002 -29.125 -24.453 1 98.56 361 ALA A O 1
ATOM 2844 N N . GLY A 1 362 ? 1.318 -30.391 -25.781 1 98.31 362 GLY A N 1
ATOM 2845 C CA . GLY A 1 362 ? 1.023 -29.688 -27.016 1 98.31 362 GLY A CA 1
ATOM 2846 C C . GLY A 1 362 ? 0.168 -30.484 -27.969 1 98.31 362 GLY A C 1
ATOM 2847 O O . GLY A 1 362 ? -0.548 -31.391 -27.562 1 98.31 362 GLY A O 1
ATOM 2848 N N . LYS A 1 363 ? 0.267 -30.031 -29.203 1 97.38 363 LYS A N 1
ATOM 2849 C CA . LYS A 1 363 ? -0.438 -30.75 -30.266 1 97.38 363 LYS A CA 1
ATOM 2850 C C . LYS A 1 363 ? 0.272 -32.062 -30.625 1 97.38 363 LYS A C 1
ATOM 2852 O O . LYS A 1 363 ? -0.37 -33.031 -31.016 1 97.38 363 LYS A O 1
ATOM 2857 N N . LYS A 1 364 ? 1.569 -32.062 -30.391 1 97 364 LYS A N 1
ATOM 2858 C CA . LYS A 1 364 ? 2.373 -33.188 -30.875 1 97 364 LYS A CA 1
ATOM 2859 C C . LYS A 1 364 ? 2.961 -33.969 -29.703 1 97 364 LYS A C 1
ATOM 2861 O O . LYS A 1 364 ? 3.021 -35.219 -29.75 1 97 364 LYS A O 1
ATOM 2866 N N . ASN A 1 365 ? 3.383 -33.312 -28.734 1 98.5 365 ASN A N 1
ATOM 2867 C CA . ASN A 1 365 ? 4.227 -33.906 -27.719 1 98.5 365 ASN A CA 1
ATOM 2868 C C . ASN A 1 365 ? 3.748 -33.562 -26.312 1 98.5 365 ASN A C 1
ATOM 2870 O O . ASN A 1 365 ? 2.891 -32.688 -26.156 1 98.5 365 ASN A O 1
ATOM 2874 N N . ILE A 1 366 ? 4.246 -34.281 -25.328 1 98.62 366 ILE A N 1
ATOM 2875 C CA . ILE A 1 366 ? 4.117 -33.906 -23.922 1 98.62 366 ILE A CA 1
ATOM 2876 C C . ILE A 1 366 ? 5.484 -33.531 -23.359 1 98.62 366 ILE A C 1
ATOM 2878 O O . ILE A 1 366 ? 6.469 -34.25 -23.578 1 98.62 366 ILE A O 1
ATOM 2882 N N . TYR A 1 367 ? 5.559 -32.438 -22.688 1 98.62 367 TYR A N 1
ATOM 2883 C CA . TYR A 1 367 ? 6.797 -31.875 -22.141 1 98.62 367 TYR A CA 1
ATOM 2884 C C . TYR A 1 367 ? 6.816 -31.984 -20.625 1 98.62 367 TYR A C 1
ATOM 2886 O O . TYR A 1 367 ? 5.797 -31.75 -19.969 1 98.62 367 TYR A O 1
ATOM 2894 N N . TYR A 1 368 ? 7.949 -32.344 -20.078 1 98.25 368 TYR A N 1
ATOM 2895 C CA . TYR A 1 368 ? 8.047 -32.531 -18.625 1 98.25 368 TYR A CA 1
ATOM 2896 C C . TYR A 1 368 ? 9.492 -32.406 -18.156 1 98.25 368 TYR A C 1
ATOM 2898 O O . TYR A 1 368 ? 10.414 -32.375 -18.969 1 98.25 368 TYR A O 1
ATOM 2906 N N . GLY A 1 369 ? 9.641 -32.219 -16.891 1 97.38 369 GLY A N 1
ATOM 2907 C CA . GLY A 1 369 ? 10.969 -32.219 -16.297 1 97.38 369 GLY A CA 1
ATOM 2908 C C . GLY A 1 369 ? 11.438 -33.594 -15.859 1 97.38 369 GLY A C 1
ATOM 2909 O O . GLY A 1 369 ? 10.633 -34.406 -15.438 1 97.38 369 GLY A O 1
ATOM 2910 N N . ALA A 1 370 ? 12.727 -33.812 -16.016 1 96.81 370 ALA A N 1
ATOM 2911 C CA . ALA A 1 370 ? 13.391 -34.969 -15.391 1 96.81 370 ALA A CA 1
ATOM 2912 C C . ALA A 1 370 ? 14.258 -34.531 -14.219 1 96.81 370 ALA A C 1
ATOM 2914 O O . ALA A 1 370 ? 15.422 -34.188 -14.398 1 96.81 370 ALA A O 1
ATOM 2915 N N . LEU A 1 371 ? 13.727 -34.688 -13.062 1 96.19 371 LEU A N 1
ATOM 2916 C CA . LEU A 1 371 ? 14.266 -34 -11.883 1 96.19 371 LEU A CA 1
ATOM 2917 C C . LEU A 1 371 ? 15.68 -34.5 -11.578 1 96.19 371 LEU A C 1
ATOM 2919 O O . LEU A 1 371 ? 16.578 -33.719 -11.312 1 96.19 371 LEU A O 1
ATOM 2923 N N . GLU A 1 372 ? 15.93 -35.781 -11.703 1 95.44 372 GLU A N 1
ATOM 2924 C CA . GLU A 1 372 ? 17.234 -36.344 -11.352 1 95.44 372 GLU A CA 1
ATOM 2925 C C . GLU A 1 372 ? 18.281 -36 -12.391 1 95.44 372 GLU A C 1
ATOM 2927 O O . GLU A 1 372 ? 19.484 -36.125 -12.133 1 95.44 372 GLU A O 1
ATOM 2932 N N . ARG A 1 373 ? 17.797 -35.562 -13.5 1 96.75 373 ARG A N 1
ATOM 2933 C CA . ARG A 1 373 ? 18.719 -35.25 -14.602 1 96.75 373 ARG A CA 1
ATOM 2934 C C . ARG A 1 373 ? 18.875 -33.75 -14.773 1 96.75 373 ARG A C 1
ATOM 2936 O O . ARG A 1 373 ? 19.594 -33.312 -15.672 1 96.75 373 ARG A O 1
ATOM 2943 N N . ASN A 1 374 ? 18.203 -33 -13.969 1 97.62 374 ASN A N 1
ATOM 2944 C CA . ASN A 1 374 ? 18.219 -31.562 -14.141 1 97.62 374 ASN A CA 1
ATOM 2945 C C . ASN A 1 374 ? 17.953 -31.156 -15.594 1 97.62 374 ASN A C 1
ATOM 2947 O O . ASN A 1 374 ? 18.75 -30.406 -16.172 1 97.62 374 ASN A O 1
ATOM 2951 N N . ALA A 1 375 ? 16.797 -31.656 -16.078 1 97.94 375 ALA A N 1
ATO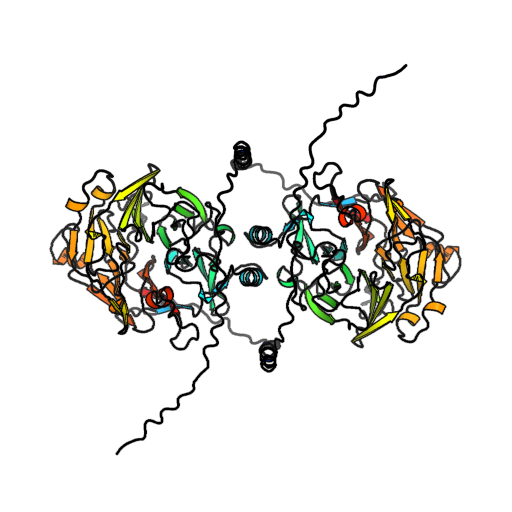M 2952 C CA . ALA A 1 375 ? 16.578 -31.547 -17.516 1 97.94 375 ALA A CA 1
ATOM 2953 C C . ALA A 1 375 ? 15.094 -31.406 -17.844 1 97.94 375 ALA A C 1
ATOM 2955 O O . ALA A 1 375 ? 14.234 -31.719 -17.016 1 97.94 375 ALA A O 1
ATOM 2956 N N . VAL A 1 376 ? 14.914 -30.938 -19.062 1 98.31 376 VAL A N 1
ATOM 2957 C CA . VAL A 1 376 ? 13.578 -30.906 -19.656 1 98.31 376 VAL A CA 1
ATOM 2958 C C . VAL A 1 376 ? 13.523 -31.844 -20.859 1 98.31 376 VAL A C 1
ATOM 2960 O O . VAL A 1 376 ? 14.445 -31.875 -21.672 1 98.31 376 VAL A O 1
ATOM 2963 N N . TYR A 1 377 ? 12.438 -32.562 -20.875 1 98.12 377 TYR A N 1
ATOM 2964 C CA . TYR A 1 377 ? 12.258 -33.594 -21.922 1 98.12 377 TYR A CA 1
ATOM 2965 C C . TYR A 1 377 ? 10.922 -33.406 -22.625 1 98.12 377 TYR A C 1
ATOM 2967 O O . TYR A 1 377 ? 10.031 -32.719 -22.125 1 98.12 377 TYR A O 1
ATOM 2975 N N . GLU A 1 378 ? 10.852 -34.031 -23.781 1 98.19 378 GLU A N 1
ATOM 2976 C CA . GLU A 1 378 ? 9.57 -34.281 -24.438 1 98.19 378 GLU A CA 1
ATOM 2977 C C . GLU A 1 378 ? 9.352 -35.75 -24.719 1 98.19 378 GLU A C 1
ATOM 2979 O O . GLU A 1 378 ? 10.297 -36.469 -25.062 1 98.19 378 GLU A O 1
ATOM 2984 N N . TRP A 1 379 ? 8.188 -36.219 -24.438 1 98.56 379 TRP A N 1
ATOM 2985 C CA . TRP A 1 379 ? 7.691 -37.438 -25.047 1 98.56 379 TRP A CA 1
ATOM 2986 C C . TRP A 1 379 ? 7.047 -37.156 -26.406 1 98.56 379 TRP A C 1
ATOM 2988 O O . TRP A 1 379 ? 6.105 -36.375 -26.5 1 98.56 379 TRP A O 1
ATOM 2998 N N . GLN A 1 380 ? 7.602 -37.781 -27.375 1 98.44 380 GLN A N 1
ATOM 2999 C CA . GLN A 1 380 ? 7.094 -37.594 -28.734 1 98.44 380 GLN A CA 1
ATOM 3000 C C . GLN A 1 380 ? 5.883 -38.469 -29 1 98.44 380 GLN A C 1
ATOM 3002 O O . GLN A 1 380 ? 5.969 -39.438 -29.766 1 98.44 380 GLN A O 1
ATOM 3007 N N . ARG A 1 381 ? 4.832 -38.094 -28.484 1 98.38 381 ARG A N 1
ATOM 3008 C CA . ARG A 1 381 ? 3.592 -38.875 -28.469 1 98.38 381 ARG A CA 1
ATOM 3009 C C . ARG A 1 381 ? 3.111 -39.188 -29.875 1 98.38 381 ARG A C 1
ATOM 3011 O O . ARG A 1 381 ? 2.777 -40.344 -30.188 1 98.38 381 ARG A O 1
ATOM 3018 N N . SER A 1 382 ? 3.07 -38.188 -30.781 1 97.81 382 SER A N 1
ATOM 3019 C CA . SER A 1 382 ? 2.609 -38.406 -32.156 1 97.81 382 SER A CA 1
ATOM 3020 C C . SER A 1 382 ? 3.502 -39.406 -32.875 1 97.81 382 SER A C 1
ATOM 3022 O O . SER A 1 382 ? 3.014 -40.25 -33.625 1 97.81 382 SER A O 1
ATOM 3024 N N . ARG A 1 383 ? 4.738 -39.25 -32.656 1 98.06 383 ARG A N 1
ATOM 3025 C CA . ARG A 1 383 ? 5.668 -40.188 -33.281 1 98.06 383 ARG A CA 1
ATOM 3026 C C . ARG A 1 383 ? 5.426 -41.625 -32.781 1 98.06 383 ARG A C 1
ATOM 3028 O O . ARG A 1 383 ? 5.469 -42.562 -33.562 1 98.06 383 ARG A O 1
ATOM 3035 N N . ASP A 1 384 ? 5.254 -41.75 -31.516 1 98.38 384 ASP A N 1
ATOM 3036 C CA . ASP A 1 384 ? 5.023 -43.062 -30.938 1 98.38 384 ASP A CA 1
ATOM 3037 C C . ASP A 1 384 ? 3.725 -43.688 -31.453 1 98.38 384 ASP A C 1
ATOM 3039 O O . ASP A 1 384 ? 3.662 -44.875 -31.734 1 98.38 384 ASP A O 1
ATOM 3043 N N . ILE A 1 385 ? 2.686 -42.875 -31.578 1 97.75 385 ILE A N 1
ATOM 3044 C CA . ILE A 1 385 ? 1.421 -43.344 -32.125 1 97.75 385 ILE A CA 1
ATOM 3045 C C . ILE A 1 385 ? 1.635 -43.875 -33.531 1 97.75 385 ILE A C 1
ATOM 3047 O O . ILE A 1 385 ? 1.167 -44.969 -33.875 1 97.75 385 ILE A O 1
ATOM 3051 N N . GLU A 1 386 ? 2.326 -43.156 -34.344 1 97.88 386 GLU A N 1
ATOM 3052 C CA . GLU A 1 386 ? 2.602 -43.562 -35.75 1 97.88 386 GLU A CA 1
ATOM 3053 C C . GLU A 1 386 ? 3.492 -44.781 -35.812 1 97.88 386 GLU A C 1
ATOM 3055 O O . GLU A 1 386 ? 3.205 -45.719 -36.531 1 97.88 386 GLU A O 1
ATOM 3060 N N . SER A 1 387 ? 4.531 -44.719 -35.031 1 98.06 387 SER A N 1
ATOM 3061 C CA . SER A 1 387 ? 5.52 -45.781 -35.125 1 98.06 387 SER A CA 1
ATOM 3062 C C . SER A 1 387 ? 4.961 -47.125 -34.594 1 98.06 387 SER A C 1
ATOM 3064 O O . SER A 1 387 ? 5.312 -48.188 -35.094 1 98.06 387 SER A O 1
ATOM 3066 N N . GLN A 1 388 ? 4.125 -47.031 -33.562 1 97.81 388 GLN A N 1
ATOM 3067 C CA . GLN A 1 388 ? 3.547 -48.219 -32.969 1 97.81 388 GLN A CA 1
ATOM 3068 C C . GLN A 1 388 ? 2.291 -48.656 -33.719 1 97.81 388 GLN A C 1
ATOM 3070 O O . GLN A 1 388 ? 1.765 -49.75 -33.469 1 97.81 388 GLN A O 1
ATOM 3075 N N . LYS A 1 389 ? 1.82 -47.906 -34.594 1 97.94 389 LYS A N 1
ATOM 3076 C CA . LYS A 1 389 ? 0.632 -48.156 -35.406 1 97.94 389 LYS A CA 1
ATOM 3077 C C . LYS A 1 389 ? -0.567 -48.5 -34.5 1 97.94 389 LYS A C 1
ATOM 3079 O O . LYS A 1 389 ? -1.246 -49.5 -34.75 1 97.94 389 LYS A O 1
ATOM 3084 N N . VAL A 1 390 ? -0.749 -47.688 -33.531 1 97.81 390 VAL A N 1
ATOM 3085 C CA . VAL A 1 390 ? -1.868 -47.844 -32.594 1 97.81 390 VAL A CA 1
ATOM 3086 C C . VAL A 1 390 ? -2.584 -46.531 -32.406 1 97.81 390 VAL A C 1
ATOM 3088 O O . VAL A 1 390 ? -2.066 -45.469 -32.812 1 97.81 390 VAL A O 1
ATOM 3091 N N . SER A 1 391 ? -3.785 -46.594 -31.844 1 96.81 391 SER A N 1
ATOM 3092 C CA . SER A 1 391 ? -4.484 -45.375 -31.438 1 96.81 391 SER A CA 1
ATOM 3093 C C . SER A 1 391 ? -3.854 -44.781 -30.188 1 96.81 391 SER A C 1
ATOM 3095 O O . SER A 1 391 ? -3.051 -45.438 -29.516 1 96.81 391 SER A O 1
ATOM 3097 N N . GLU A 1 392 ? -4.203 -43.594 -29.906 1 96.5 392 GLU A N 1
ATOM 3098 C CA . GLU A 1 392 ? -3.648 -42.906 -28.734 1 96.5 392 GLU A CA 1
ATOM 3099 C C . GLU A 1 392 ? -3.986 -43.656 -27.453 1 96.5 392 GLU A C 1
ATOM 3101 O O . GLU A 1 392 ? -3.195 -43.656 -26.5 1 96.5 392 GLU A O 1
ATOM 3106 N N . GLY A 1 393 ? -5.066 -44.312 -27.453 1 97.25 393 GLY A N 1
ATOM 3107 C CA . GLY A 1 393 ? -5.492 -45.031 -26.281 1 97.25 393 GLY A CA 1
ATOM 3108 C C . GLY A 1 393 ? -4.691 -46.312 -26.047 1 97.25 393 GLY A C 1
ATOM 3109 O O . GLY A 1 393 ? -4.887 -47 -25.047 1 97.25 393 GLY A O 1
ATOM 3110 N N . GLN A 1 394 ? -3.727 -46.594 -26.938 1 97.81 394 GLN A N 1
ATOM 3111 C CA . GLN A 1 394 ? -2.947 -47.812 -26.797 1 97.81 394 GLN A CA 1
ATOM 3112 C C . GLN A 1 394 ? -1.451 -47.531 -26.875 1 97.81 394 GLN A C 1
ATOM 3114 O O . GLN A 1 394 ? -0.636 -48.438 -26.875 1 97.81 394 GLN A O 1
ATOM 3119 N N . VAL A 1 395 ? -1.129 -46.344 -26.922 1 98.12 395 VAL A N 1
ATOM 3120 C CA . VAL A 1 395 ? 0.259 -45.938 -27.172 1 98.12 395 VAL A CA 1
ATOM 3121 C C . VAL A 1 395 ? 1.073 -46.125 -25.891 1 98.12 395 VAL A C 1
ATOM 3123 O O . VAL A 1 395 ? 0.543 -45.969 -24.781 1 98.12 395 VAL A O 1
ATOM 3126 N N . ASN A 1 396 ? 2.344 -46.438 -25.969 1 98.38 396 ASN A N 1
ATOM 3127 C CA . ASN A 1 396 ? 3.301 -46.469 -24.875 1 98.38 396 ASN A CA 1
ATOM 3128 C C . ASN A 1 396 ? 4.457 -45.5 -25.109 1 98.38 396 ASN A C 1
ATOM 3130 O O . ASN A 1 396 ? 4.734 -45.125 -26.25 1 98.38 396 ASN A O 1
ATOM 3134 N N . VAL A 1 397 ? 5.074 -45.125 -24.062 1 98.31 397 VAL A N 1
ATOM 3135 C CA . VAL A 1 397 ? 6.223 -44.219 -24.156 1 98.31 397 VAL A CA 1
ATOM 3136 C C . VAL A 1 397 ? 7.43 -44.969 -24.688 1 98.31 397 VAL A C 1
ATOM 3138 O O . VAL A 1 397 ? 7.957 -45.875 -24.031 1 98.31 397 VAL A O 1
ATOM 3141 N N . THR A 1 398 ? 7.902 -44.531 -25.875 1 98.12 398 THR A N 1
ATOM 3142 C CA . THR A 1 398 ? 9.078 -45.188 -26.438 1 98.12 398 THR A CA 1
ATOM 3143 C C . THR A 1 398 ? 10.07 -44.156 -26.953 1 98.12 398 THR A C 1
ATOM 3145 O O . THR A 1 398 ? 11.281 -44.375 -26.922 1 98.12 398 THR A O 1
ATOM 3148 N N . HIS A 1 399 ? 9.555 -43.062 -27.531 1 98.12 399 HIS A N 1
ATOM 3149 C CA . HIS A 1 399 ? 10.43 -42.031 -28.047 1 98.12 399 HIS A CA 1
ATOM 3150 C C . HIS A 1 399 ? 10.383 -40.781 -27.172 1 98.12 399 HIS A C 1
ATOM 3152 O O . HIS A 1 399 ? 9.344 -40.125 -27.047 1 98.12 399 HIS A O 1
ATOM 3158 N N . GLU A 1 400 ? 11.484 -40.469 -26.578 1 97.81 400 GLU A N 1
ATOM 3159 C CA . GLU A 1 400 ? 11.68 -39.25 -25.781 1 97.81 400 GLU A CA 1
ATOM 3160 C C . GLU A 1 400 ? 12.914 -38.5 -26.234 1 97.81 400 GLU A C 1
ATOM 3162 O O . GLU A 1 400 ? 13.828 -39.062 -26.844 1 97.81 400 GLU A O 1
ATOM 3167 N N . ARG A 1 401 ? 12.898 -37.25 -26.031 1 97.12 401 ARG A N 1
ATOM 3168 C CA . ARG A 1 401 ? 14.031 -36.406 -26.391 1 97.12 401 ARG A CA 1
ATOM 3169 C C . ARG A 1 401 ? 14.336 -35.406 -25.297 1 97.12 401 ARG A C 1
ATOM 3171 O O . ARG A 1 401 ? 13.43 -34.719 -24.781 1 97.12 401 ARG A O 1
ATOM 3178 N N . LYS A 1 402 ? 15.625 -35.344 -24.922 1 97.75 402 LYS A N 1
ATOM 3179 C CA . LYS A 1 402 ? 16.078 -34.281 -24.031 1 97.75 402 LYS A CA 1
ATOM 3180 C C . LYS A 1 402 ? 16.125 -32.938 -24.766 1 97.75 402 LYS A C 1
ATOM 3182 O O . LYS A 1 402 ? 16.828 -32.812 -25.766 1 97.75 402 LYS A O 1
ATOM 3187 N N . LEU A 1 403 ? 15.445 -32 -24.281 1 97.69 403 LEU A N 1
ATOM 3188 C CA . LEU A 1 403 ? 15.453 -30.688 -24.906 1 97.69 403 LEU A CA 1
ATOM 3189 C C . LEU A 1 403 ? 16.656 -29.875 -24.438 1 97.69 403 LEU A C 1
ATOM 3191 O O . LEU A 1 403 ? 17.312 -29.203 -25.234 1 97.69 403 LEU A O 1
ATOM 3195 N N . ASP A 1 404 ? 16.891 -29.859 -23.141 1 97.81 404 ASP A N 1
ATOM 3196 C CA . ASP A 1 404 ? 18.016 -29.156 -22.547 1 97.81 404 ASP A CA 1
ATOM 3197 C C . ASP A 1 404 ? 18.281 -29.672 -21.125 1 97.81 404 ASP A C 1
ATOM 3199 O O . ASP A 1 404 ? 17.438 -30.328 -20.531 1 97.81 404 ASP A O 1
ATOM 3203 N N . SER A 1 405 ? 19.469 -29.438 -20.641 1 97.5 405 SER A N 1
ATOM 3204 C CA . SER A 1 405 ? 19.859 -29.812 -19.281 1 97.5 405 SER A CA 1
ATOM 3205 C C . SER A 1 405 ? 20.984 -28.922 -18.766 1 97.5 405 SER A C 1
ATOM 3207 O O . SER A 1 405 ? 21.828 -28.453 -19.531 1 97.5 405 SER A O 1
ATOM 3209 N N . ASP A 1 406 ? 20.922 -28.625 -17.516 1 97 406 ASP A N 1
ATOM 3210 C CA . ASP A 1 406 ? 21.969 -27.891 -16.812 1 97 406 ASP A CA 1
ATOM 3211 C C . ASP A 1 406 ? 21.922 -28.203 -15.312 1 97 406 ASP A C 1
ATOM 3213 O O . ASP A 1 406 ? 20.906 -27.953 -14.648 1 97 406 ASP A O 1
ATOM 3217 N N . HIS A 1 407 ? 22.984 -28.703 -14.758 1 95.81 407 HIS A N 1
ATOM 3218 C CA . HIS A 1 407 ? 22.984 -29.188 -13.383 1 95.81 407 HIS A CA 1
ATOM 3219 C C . HIS A 1 407 ? 22.922 -28.016 -12.398 1 95.81 407 HIS A C 1
ATOM 3221 O O . HIS A 1 407 ? 22.672 -28.219 -11.203 1 95.81 407 HIS A O 1
ATOM 3227 N N . VAL A 1 408 ? 23.125 -26.828 -12.82 1 95.31 408 VAL A N 1
ATOM 3228 C CA . VAL A 1 408 ? 23.078 -25.656 -11.945 1 95.31 408 VAL A CA 1
ATOM 3229 C C . VAL A 1 408 ? 21.766 -24.906 -12.141 1 95.31 408 VAL A C 1
ATOM 3231 O O . VAL A 1 408 ? 21.047 -24.656 -11.18 1 95.31 408 VAL A O 1
ATOM 3234 N N . THR A 1 409 ? 21.375 -24.594 -13.352 1 97.19 409 THR A N 1
ATOM 3235 C CA . THR A 1 409 ? 20.297 -23.641 -13.594 1 97.19 409 THR A CA 1
ATOM 3236 C C . THR A 1 409 ? 18.969 -24.359 -13.781 1 97.19 409 THR A C 1
ATOM 3238 O O . THR A 1 409 ? 17.906 -23.734 -13.711 1 97.19 409 THR A O 1
ATOM 3241 N N . MET A 1 410 ? 19 -25.656 -14.016 1 97.69 410 MET A N 1
ATOM 3242 C CA . MET A 1 410 ? 17.766 -26.375 -14.312 1 97.69 410 MET A CA 1
ATOM 3243 C C . MET A 1 410 ? 17.469 -27.422 -13.242 1 97.69 410 MET A C 1
ATOM 3245 O O . MET A 1 410 ? 17.094 -28.547 -13.562 1 97.69 410 MET A O 1
ATOM 3249 N N . GLN A 1 411 ? 17.75 -27.016 -12.047 1 97.19 411 GLN A N 1
ATOM 3250 C CA . GLN A 1 411 ? 17.344 -27.859 -10.938 1 97.19 411 GLN A CA 1
ATOM 3251 C C . GLN A 1 411 ? 15.859 -27.719 -10.641 1 97.19 411 GLN A C 1
ATOM 3253 O O . GLN A 1 411 ? 15.367 -26.609 -10.414 1 97.19 411 GLN A O 1
ATOM 3258 N N . TRP A 1 412 ? 15.211 -28.859 -10.727 1 97.38 412 TRP A N 1
ATOM 3259 C CA . TRP A 1 412 ? 13.789 -29 -10.438 1 97.38 412 TRP A CA 1
ATOM 3260 C C . TRP A 1 412 ? 12.945 -28.219 -11.438 1 97.38 412 TRP A C 1
ATOM 3262 O O . TRP A 1 412 ? 12.148 -27.359 -11.039 1 97.38 412 TRP A O 1
ATOM 3272 N N . PRO A 1 413 ? 12.984 -28.5 -12.703 1 98.06 413 PRO A N 1
ATOM 3273 C CA . PRO A 1 413 ? 11.961 -27.953 -13.594 1 98.06 413 PRO A CA 1
ATOM 3274 C C . PRO A 1 413 ? 10.539 -28.312 -13.156 1 98.06 413 PRO A C 1
ATOM 3276 O O . PRO A 1 413 ? 10.195 -29.484 -13.078 1 98.06 413 PRO A O 1
ATOM 3279 N N . ASP A 1 414 ? 9.742 -27.312 -12.875 1 97.12 414 ASP A N 1
ATOM 3280 C CA . ASP A 1 414 ? 8.531 -27.5 -12.086 1 97.12 414 ASP A CA 1
ATOM 3281 C C . ASP A 1 414 ? 7.285 -27.375 -12.961 1 97.12 414 ASP A C 1
ATOM 3283 O O . ASP A 1 414 ? 6.531 -28.328 -13.125 1 97.12 414 ASP A O 1
ATOM 3287 N N . SER A 1 415 ? 7.027 -26.203 -13.5 1 98.12 415 SER A N 1
ATOM 3288 C CA . SER A 1 415 ? 5.805 -25.922 -14.242 1 98.12 415 SER A CA 1
ATOM 3289 C C . SER A 1 415 ? 6.109 -25.531 -15.688 1 98.12 415 SER A C 1
ATOM 3291 O O . SER A 1 415 ? 7.18 -25 -15.977 1 98.12 415 SER A O 1
ATOM 3293 N N . PHE A 1 416 ? 5.133 -25.797 -16.562 1 98.56 416 PHE A N 1
ATOM 3294 C CA . PHE A 1 416 ? 5.332 -25.641 -18 1 98.56 416 PHE A CA 1
ATOM 3295 C C . PHE A 1 416 ? 4.117 -24.984 -18.656 1 98.56 416 PHE A C 1
ATOM 3297 O O . PHE A 1 416 ? 2.988 -25.172 -18.188 1 98.56 416 PHE A O 1
ATOM 3304 N N . THR A 1 417 ? 4.406 -24.281 -19.703 1 98.56 417 THR A N 1
ATOM 3305 C CA . THR A 1 417 ? 3.34 -23.797 -20.562 1 98.56 417 THR A CA 1
ATOM 3306 C C . THR A 1 417 ? 3.85 -23.594 -21.984 1 98.56 417 THR A C 1
ATOM 3308 O O . THR A 1 417 ? 5.059 -23.547 -22.219 1 98.56 417 THR A O 1
ATOM 3311 N N . LEU A 1 418 ? 2.947 -23.641 -22.922 1 98.44 418 LEU A N 1
ATOM 3312 C CA . LEU A 1 418 ? 3.244 -23.375 -24.328 1 98.44 418 LEU A CA 1
ATOM 3313 C C . LEU A 1 418 ? 2.551 -22.109 -24.797 1 98.44 418 LEU A C 1
ATOM 3315 O O . LEU A 1 418 ? 1.348 -21.938 -24.594 1 98.44 418 LEU A O 1
ATOM 3319 N N . ASP A 1 419 ? 3.377 -21.234 -25.422 1 96.88 419 ASP A N 1
ATOM 3320 C CA . ASP A 1 419 ? 2.74 -20.062 -25.984 1 96.88 419 ASP A CA 1
ATOM 3321 C C . ASP A 1 419 ? 2.297 -20.297 -27.422 1 96.88 419 ASP A C 1
ATOM 3323 O O . ASP A 1 419 ? 2.391 -21.422 -27.922 1 96.88 419 ASP A O 1
ATOM 3327 N N . VAL A 1 420 ? 1.745 -19.25 -28.062 1 95.44 420 VAL A N 1
ATOM 3328 C CA . VAL A 1 420 ? 1.16 -19.406 -29.391 1 95.44 420 VAL A CA 1
ATOM 3329 C C . VAL A 1 420 ? 2.246 -19.25 -30.453 1 95.44 420 VAL A C 1
ATOM 3331 O O . VAL A 1 420 ? 1.972 -19.375 -31.641 1 95.44 420 VAL A O 1
ATOM 3334 N N . LYS A 1 421 ? 3.488 -19 -30.031 1 95.06 421 LYS A N 1
ATOM 3335 C CA . LYS A 1 421 ? 4.582 -18.75 -30.953 1 95.06 421 LYS A CA 1
ATOM 3336 C C . LYS A 1 421 ? 5.496 -19.953 -31.078 1 95.06 421 LYS A C 1
ATOM 3338 O O . LYS A 1 421 ? 6.523 -19.906 -31.766 1 95.06 421 LYS A O 1
ATOM 3343 N N . GLY A 1 422 ? 5.184 -21.016 -30.359 1 96.44 422 GLY A N 1
ATOM 3344 C CA . GLY A 1 422 ? 5.93 -22.266 -30.5 1 96.44 422 GLY A CA 1
ATOM 3345 C C . GLY A 1 422 ? 6.961 -22.469 -29.406 1 96.44 422 GLY A C 1
ATOM 3346 O O . GLY A 1 422 ? 7.816 -23.344 -29.516 1 96.44 422 GLY A O 1
ATOM 3347 N N . TYR A 1 423 ? 6.855 -21.656 -28.391 1 97.69 423 TYR A N 1
ATOM 3348 C CA . TYR A 1 423 ? 7.84 -21.766 -27.328 1 97.69 423 TYR A CA 1
ATOM 3349 C C . TYR A 1 423 ? 7.266 -22.5 -26.125 1 97.69 423 TYR A C 1
ATOM 3351 O O . TYR A 1 423 ? 6.109 -22.281 -25.75 1 97.69 423 TYR A O 1
ATOM 3359 N N . LEU A 1 424 ? 8.117 -23.359 -25.562 1 98.56 424 LEU A N 1
ATOM 3360 C CA . LEU A 1 424 ? 7.902 -23.953 -24.234 1 98.56 424 LEU A CA 1
ATOM 3361 C C . LEU A 1 424 ? 8.523 -23.078 -23.156 1 98.56 424 LEU A C 1
ATOM 3363 O O . LEU A 1 424 ? 9.711 -22.734 -23.219 1 98.56 424 LEU A O 1
ATOM 3367 N N . TRP A 1 425 ? 7.711 -22.672 -22.234 1 98.75 425 TRP A N 1
ATOM 3368 C CA . TRP A 1 425 ? 8.164 -21.938 -21.047 1 98.75 425 TRP A CA 1
ATOM 3369 C C . TRP A 1 425 ? 8.148 -22.844 -19.812 1 98.75 425 TRP A C 1
ATOM 3371 O O . TRP A 1 425 ? 7.258 -23.672 -19.656 1 98.75 425 TRP A O 1
ATOM 3381 N N . PHE A 1 426 ? 9.133 -22.609 -18.938 1 98.69 426 PHE A N 1
ATOM 3382 C CA . PHE A 1 426 ? 9.094 -23.406 -17.703 1 98.69 426 PHE A CA 1
ATOM 3383 C C . PHE A 1 426 ? 9.844 -22.703 -16.578 1 98.69 426 PHE A C 1
ATOM 3385 O O . PHE A 1 426 ? 10.664 -21.828 -16.828 1 98.69 426 PHE A O 1
ATOM 3392 N N . THR A 1 427 ? 9.516 -23.078 -15.352 1 98.69 427 THR A N 1
ATOM 3393 C CA . THR A 1 427 ? 10.203 -22.594 -14.156 1 98.69 427 THR A CA 1
ATOM 3394 C C . THR A 1 427 ? 11.219 -23.625 -13.672 1 98.69 427 THR A C 1
ATOM 3396 O O . THR A 1 427 ? 11.047 -24.828 -13.883 1 98.69 427 THR A O 1
ATOM 3399 N N . SER A 1 428 ? 12.25 -23.188 -13.148 1 98.25 428 SER A N 1
ATOM 3400 C CA . SER A 1 428 ? 13.258 -23.938 -12.414 1 98.25 428 SER A CA 1
ATOM 3401 C C . SER A 1 428 ? 13.562 -23.297 -11.062 1 98.25 428 SER A C 1
ATOM 3403 O O . SER A 1 428 ? 14.07 -22.172 -11.008 1 98.25 428 SER A O 1
ATOM 3405 N N . GLU A 1 429 ? 13.32 -24.047 -9.938 1 97.31 429 GLU A N 1
ATOM 3406 C CA . GLU A 1 429 ? 13.25 -23.25 -8.727 1 97.31 429 GLU A CA 1
ATOM 3407 C C . GLU A 1 429 ? 13.867 -23.984 -7.535 1 97.31 429 GLU A C 1
ATOM 3409 O O . GLU A 1 429 ? 13.594 -23.641 -6.383 1 97.31 429 GLU A O 1
ATOM 3414 N N . ARG A 1 430 ? 14.641 -25.031 -7.754 1 96.69 430 ARG A N 1
ATOM 3415 C CA . ARG A 1 430 ? 15.375 -25.719 -6.695 1 96.69 430 ARG A CA 1
ATOM 3416 C C . ARG A 1 430 ? 14.461 -26.047 -5.52 1 96.69 430 ARG A C 1
ATOM 3418 O O . ARG A 1 430 ? 14.812 -25.781 -4.367 1 96.69 430 ARG A O 1
ATOM 3425 N N . ALA A 1 431 ? 13.367 -26.641 -5.801 1 95.44 431 ALA A N 1
ATOM 3426 C CA . ALA A 1 431 ? 12.383 -26.922 -4.754 1 95.44 431 ALA A CA 1
ATOM 3427 C C . ALA A 1 431 ? 12.984 -27.812 -3.666 1 95.44 431 ALA A C 1
ATOM 3429 O O . ALA A 1 431 ? 12.656 -27.672 -2.486 1 95.44 431 ALA A O 1
ATOM 3430 N N . GLN A 1 432 ? 13.867 -28.703 -4.016 1 93.75 432 GLN A N 1
ATOM 3431 C CA . GLN A 1 432 ? 14.461 -29.609 -3.049 1 93.75 432 GLN A CA 1
ATOM 3432 C C . GLN A 1 432 ? 15.281 -28.859 -2.004 1 93.75 432 GLN A C 1
ATOM 3434 O O . GLN A 1 432 ? 15.383 -29.297 -0.854 1 93.75 432 GLN A O 1
ATOM 3439 N N . LEU A 1 433 ? 15.812 -27.828 -2.436 1 95.25 433 LEU A N 1
ATOM 3440 C CA . LEU A 1 433 ? 16.594 -27.031 -1.496 1 95.25 433 LEU A CA 1
ATOM 3441 C C . LEU A 1 433 ? 15.688 -26.094 -0.695 1 95.25 433 LEU A C 1
ATOM 3443 O O . LEU A 1 433 ? 15.82 -26 0.526 1 95.25 433 LEU A O 1
ATOM 3447 N N . PHE A 1 434 ? 14.773 -25.438 -1.33 1 95.31 434 PHE A N 1
ATOM 3448 C CA . PHE A 1 434 ? 13.891 -24.469 -0.682 1 95.31 434 PHE A CA 1
ATOM 3449 C C . PHE A 1 434 ? 13.047 -25.141 0.392 1 95.31 434 PHE A C 1
ATOM 3451 O O . PHE A 1 434 ? 12.977 -24.672 1.526 1 95.31 434 PHE A O 1
ATOM 3458 N N . LEU A 1 435 ? 12.461 -26.234 0.082 1 91.44 435 LEU A N 1
ATOM 3459 C CA . LEU A 1 435 ? 11.508 -26.891 0.969 1 91.44 435 LEU A CA 1
ATOM 3460 C C . LEU A 1 435 ? 12.234 -27.547 2.146 1 91.44 435 LEU A C 1
ATOM 3462 O O . LEU A 1 435 ? 11.617 -27.828 3.178 1 91.44 435 LEU A O 1
ATOM 3466 N N . ASN A 1 436 ? 13.523 -27.766 1.985 1 91.5 436 ASN A N 1
ATOM 3467 C CA . ASN A 1 436 ? 14.289 -28.391 3.059 1 91.5 436 ASN A CA 1
ATOM 3468 C C . ASN A 1 436 ? 15.172 -27.375 3.783 1 91.5 436 ASN A C 1
ATOM 3470 O O . ASN A 1 436 ? 16.109 -27.766 4.484 1 91.5 436 ASN A O 1
ATOM 3474 N N . ASN A 1 437 ? 14.984 -26.094 3.547 1 92.56 437 ASN A N 1
ATOM 3475 C CA . ASN A 1 437 ? 15.711 -25.016 4.207 1 92.56 437 ASN A CA 1
ATOM 3476 C C . ASN A 1 437 ? 17.203 -25.078 3.904 1 92.56 437 ASN A C 1
ATOM 3478 O O . ASN A 1 437 ? 18.031 -24.875 4.793 1 92.56 437 ASN A O 1
ATOM 3482 N N . LYS A 1 438 ? 17.531 -25.422 2.672 1 93.69 438 LYS A N 1
ATOM 3483 C CA . LYS A 1 438 ? 18.938 -25.547 2.287 1 93.69 438 LYS A CA 1
ATOM 3484 C C . LYS A 1 438 ? 19.297 -24.562 1.181 1 93.69 438 LYS A C 1
ATOM 3486 O O . LYS A 1 438 ? 20.391 -24.641 0.603 1 93.69 438 LYS A O 1
ATOM 3491 N N . MET A 1 439 ? 18.359 -23.734 0.891 1 95.38 439 MET A N 1
ATOM 3492 C CA . MET A 1 439 ? 18.609 -22.781 -0.182 1 95.38 439 MET A CA 1
ATOM 3493 C C . MET A 1 439 ? 19.688 -21.781 0.223 1 95.38 439 MET A C 1
ATOM 3495 O O . MET A 1 439 ? 19.688 -21.281 1.351 1 95.38 439 MET A O 1
ATOM 3499 N N . ASP A 1 440 ? 20.641 -21.531 -0.675 1 94.81 440 ASP A N 1
ATOM 3500 C CA . ASP A 1 440 ? 21.672 -20.516 -0.492 1 94.81 440 ASP A CA 1
ATOM 3501 C C . ASP A 1 440 ? 21.219 -19.172 -1.055 1 94.81 440 ASP A C 1
ATOM 3503 O O . ASP A 1 440 ? 21.172 -18.984 -2.273 1 94.81 440 ASP A O 1
ATOM 3507 N N . PHE A 1 441 ? 21.062 -18.219 -0.177 1 94.81 441 PHE A N 1
ATOM 3508 C CA . PHE A 1 441 ? 20.609 -16.906 -0.632 1 94.81 441 PHE A CA 1
ATOM 3509 C C . PHE A 1 441 ? 21.781 -15.922 -0.681 1 94.81 441 PHE A C 1
ATOM 3511 O O . PHE A 1 441 ? 21.594 -14.727 -0.916 1 94.81 441 PHE A O 1
ATOM 3518 N N . SER A 1 442 ? 23.016 -16.312 -0.527 1 93.12 442 SER A N 1
ATOM 3519 C CA . SER A 1 442 ? 24.188 -15.453 -0.568 1 93.12 442 SER A CA 1
ATOM 3520 C C . SER A 1 442 ? 24.594 -15.133 -2.004 1 93.12 442 SER A C 1
ATOM 3522 O O . SER A 1 442 ? 25.328 -14.172 -2.248 1 93.12 442 SER A O 1
ATOM 3524 N N . GLY A 1 443 ? 24.234 -16.031 -2.877 1 90.25 443 GLY A N 1
ATOM 3525 C CA . GLY A 1 443 ? 24.578 -15.844 -4.273 1 90.25 443 GLY A CA 1
ATOM 3526 C C . GLY A 1 443 ? 25.75 -16.688 -4.719 1 90.25 443 GLY A C 1
ATOM 3527 O O . GLY A 1 443 ? 26.094 -16.719 -5.902 1 90.25 443 GLY A O 1
ATOM 3528 N N . SER A 1 444 ? 26.297 -17.453 -3.936 1 90.88 444 SER A N 1
ATOM 3529 C CA . SER A 1 444 ? 27.484 -18.234 -4.25 1 90.88 444 SER A CA 1
ATOM 3530 C C . SER A 1 444 ? 27.188 -19.297 -5.297 1 90.88 444 SER A C 1
ATOM 3532 O O . SER A 1 444 ? 28.078 -19.703 -6.051 1 90.88 444 SER A O 1
ATOM 3534 N N . GLN A 1 445 ? 25.984 -19.75 -5.406 1 89.75 445 GLN A N 1
ATOM 3535 C CA . GLN A 1 445 ? 25.609 -20.797 -6.363 1 89.75 445 GLN A CA 1
ATOM 3536 C C . GLN A 1 445 ? 24.766 -20.219 -7.492 1 89.75 445 GLN A C 1
ATOM 3538 O O . GLN A 1 445 ? 24.062 -20.953 -8.188 1 89.75 445 GLN A O 1
ATOM 3543 N N . GLY A 1 446 ? 24.797 -18.906 -7.566 1 93.25 446 GLY A N 1
ATOM 3544 C CA . GLY A 1 446 ? 23.969 -18.25 -8.57 1 93.25 446 GLY A CA 1
ATOM 3545 C C . GLY A 1 446 ? 22.547 -18.047 -8.133 1 93.25 446 GLY A C 1
ATOM 3546 O O . GLY A 1 446 ? 22.203 -18.312 -6.977 1 93.25 446 GLY A O 1
ATOM 3547 N N . ALA A 1 447 ? 21.734 -17.625 -9.086 1 96.56 447 ALA A N 1
ATOM 3548 C CA . ALA A 1 447 ? 20.328 -17.344 -8.789 1 96.56 447 ALA A CA 1
ATOM 3549 C C . ALA A 1 447 ? 19.578 -18.609 -8.383 1 96.56 447 ALA A C 1
ATOM 3551 O O . ALA A 1 447 ? 20 -19.719 -8.703 1 96.56 447 ALA A O 1
ATOM 3552 N N . ASN A 1 448 ? 18.484 -18.422 -7.727 1 97.88 448 ASN A N 1
ATOM 3553 C CA . ASN A 1 448 ? 17.75 -19.547 -7.168 1 97.88 448 ASN A CA 1
ATOM 3554 C C . ASN A 1 448 ? 16.516 -19.875 -8 1 97.88 448 ASN A C 1
ATOM 3556 O O . ASN A 1 448 ? 16.109 -21.047 -8.102 1 97.88 448 ASN A O 1
ATOM 3560 N N . PHE A 1 449 ? 15.867 -18.906 -8.508 1 98.5 449 PHE A N 1
ATOM 3561 C CA . PHE A 1 449 ? 14.625 -19.078 -9.25 1 98.5 449 PHE A CA 1
ATOM 3562 C C . PHE A 1 449 ? 14.781 -18.578 -10.688 1 98.5 449 PHE A C 1
ATOM 3564 O O . PHE A 1 449 ? 15.391 -17.531 -10.922 1 98.5 449 PHE A O 1
ATOM 3571 N N . ARG A 1 450 ? 14.219 -19.375 -11.633 1 98.56 450 ARG A N 1
ATOM 3572 C CA . ARG A 1 450 ? 14.43 -19.031 -13.031 1 98.56 450 ARG A CA 1
ATOM 3573 C C . ARG A 1 450 ? 13.195 -19.344 -13.875 1 98.56 450 ARG A C 1
ATOM 3575 O O . ARG A 1 450 ? 12.438 -20.25 -13.547 1 98.56 450 ARG A O 1
ATOM 3582 N N . ILE A 1 451 ? 13.062 -18.578 -14.914 1 98.75 451 ILE A N 1
ATOM 3583 C CA . ILE A 1 451 ? 12.133 -18.875 -16 1 98.75 451 ILE A CA 1
ATOM 3584 C C . ILE A 1 451 ? 12.898 -19 -17.312 1 98.75 451 ILE A C 1
ATOM 3586 O O . ILE A 1 451 ? 13.688 -18.109 -17.672 1 98.75 451 ILE A O 1
ATOM 3590 N N . PHE A 1 452 ? 12.602 -20.094 -18.016 1 98.69 452 PHE A N 1
ATOM 3591 C CA . PHE A 1 452 ? 13.219 -20.344 -19.312 1 98.69 452 PHE A CA 1
ATOM 3592 C C . PHE A 1 452 ? 12.164 -20.406 -20.406 1 98.69 452 PHE A C 1
ATOM 3594 O O . PHE A 1 452 ? 10.992 -20.656 -20.125 1 98.69 452 PHE A O 1
ATOM 3601 N N . ARG A 1 453 ? 12.641 -20.203 -21.641 1 98 453 ARG A N 1
ATOM 3602 C CA . ARG A 1 453 ? 11.844 -20.609 -22.797 1 98 453 ARG A CA 1
ATOM 3603 C C . ARG A 1 453 ? 12.711 -21.312 -23.828 1 98 453 ARG A C 1
ATOM 3605 O O . ARG A 1 453 ? 13.906 -21.047 -23.922 1 98 453 ARG A O 1
ATOM 3612 N N . ILE A 1 454 ? 12.133 -22.156 -24.594 1 98.12 454 ILE A N 1
ATOM 3613 C CA . ILE A 1 454 ? 12.805 -22.906 -25.656 1 98.12 454 ILE A CA 1
ATOM 3614 C C . ILE A 1 454 ? 11.836 -23.141 -26.812 1 98.12 454 ILE A C 1
ATOM 3616 O O . ILE A 1 454 ? 10.664 -23.438 -26.594 1 98.12 454 ILE A O 1
ATOM 3620 N N . TYR A 1 455 ? 12.336 -22.938 -28.016 1 97.5 455 TYR A N 1
ATOM 3621 C CA . TYR A 1 455 ? 11.5 -23.188 -29.188 1 97.5 455 TYR A CA 1
ATOM 3622 C C . TYR A 1 455 ? 11.32 -24.672 -29.438 1 97.5 455 TYR A C 1
ATOM 3624 O O . TYR A 1 455 ? 12.305 -25.406 -29.562 1 97.5 455 TYR A O 1
ATOM 3632 N N . VAL A 1 456 ? 10.086 -25.156 -29.531 1 97.62 456 VAL A N 1
ATOM 3633 C CA . VAL A 1 456 ? 9.828 -26.578 -29.719 1 97.62 456 VAL A CA 1
ATOM 3634 C C . VAL A 1 456 ? 8.875 -26.781 -30.891 1 97.62 456 VAL A C 1
ATOM 3636 O O . VAL A 1 456 ? 8.477 -27.906 -31.188 1 97.62 456 VAL A O 1
ATOM 3639 N N . ASP A 1 457 ? 8.469 -25.75 -31.562 1 96.5 457 ASP A N 1
ATOM 3640 C CA . ASP A 1 457 ? 7.574 -25.766 -32.719 1 96.5 457 ASP A CA 1
ATOM 3641 C C . ASP A 1 457 ? 6.277 -26.5 -32.375 1 96.5 457 ASP A C 1
ATOM 3643 O O . ASP A 1 457 ? 5.883 -27.422 -33.094 1 96.5 457 ASP A O 1
ATOM 3647 N N . ASP A 1 458 ? 5.715 -26.219 -31.328 1 97.12 458 ASP A N 1
ATOM 3648 C CA . ASP A 1 458 ? 4.457 -26.766 -30.812 1 97.12 458 ASP A CA 1
ATOM 3649 C C . ASP A 1 458 ? 3.65 -25.688 -30.094 1 97.12 458 ASP A C 1
ATOM 3651 O O . ASP A 1 458 ? 4.172 -24.609 -29.781 1 97.12 458 ASP A O 1
ATOM 3655 N N . VAL A 1 459 ? 2.348 -25.859 -29.969 1 97.31 459 VAL A N 1
ATOM 3656 C CA . VAL A 1 459 ? 1.481 -24.938 -29.234 1 97.31 459 VAL A CA 1
ATOM 3657 C C . VAL A 1 459 ? 0.623 -25.719 -28.234 1 97.31 459 VAL A C 1
ATOM 3659 O O . VAL A 1 459 ? 0.595 -26.953 -28.266 1 97.31 459 VAL A O 1
ATOM 3662 N N . SER A 1 460 ? -0.006 -25.016 -27.438 1 97.94 460 SER A N 1
ATOM 3663 C CA . SER A 1 460 ? -0.803 -25.625 -26.375 1 97.94 460 SER A CA 1
ATOM 3664 C C . SER A 1 460 ? -1.879 -26.547 -26.938 1 97.94 460 SER A C 1
ATOM 3666 O O . SER A 1 460 ? -2.457 -26.25 -27.984 1 97.94 460 SER A O 1
ATOM 3668 N N . TYR A 1 461 ? -2.273 -27.531 -26.156 1 97.88 461 TYR A N 1
ATOM 3669 C CA . TYR A 1 461 ? -3.381 -28.422 -26.5 1 97.88 461 TYR A CA 1
ATOM 3670 C C . TYR A 1 461 ? -4.688 -27.641 -26.609 1 97.88 461 TYR A C 1
ATOM 3672 O O . TYR A 1 461 ? -5.629 -28.094 -27.266 1 97.88 461 TYR A O 1
ATOM 3680 N N . LEU A 1 462 ? -4.742 -26.469 -26.047 1 97.88 462 LEU A N 1
ATOM 3681 C CA . LEU A 1 462 ? -5.953 -25.656 -26.016 1 97.88 462 LEU A CA 1
ATOM 3682 C C . LEU A 1 462 ? -6.094 -24.812 -27.281 1 97.88 462 LEU A C 1
ATOM 3684 O O . LEU A 1 462 ? -7.16 -24.266 -27.547 1 97.88 462 LEU A O 1
ATOM 3688 N N . THR A 1 463 ? -5.02 -24.703 -28.016 1 95.44 463 THR A N 1
ATOM 3689 C CA . THR A 1 463 ? -5.035 -23.797 -29.156 1 95.44 463 THR A CA 1
ATOM 3690 C C . THR A 1 463 ? -5.973 -24.312 -30.25 1 95.44 463 THR A C 1
ATOM 3692 O O . THR A 1 463 ? -5.844 -25.453 -30.688 1 95.44 463 THR A O 1
ATOM 3695 N N . LYS A 1 464 ? -6.895 -23.516 -30.656 1 91 464 LYS A N 1
ATOM 3696 C CA . LYS A 1 464 ? -7.785 -23.875 -31.766 1 91 464 LYS A CA 1
ATOM 3697 C C . LYS A 1 464 ? -7.176 -23.5 -33.094 1 91 464 LYS A C 1
ATOM 3699 O O . LYS A 1 464 ? -6.414 -22.531 -33.219 1 91 464 LYS A O 1
ATOM 3704 N N . PRO A 1 465 ? -7.422 -24.297 -34 1 77.25 465 PRO A N 1
ATOM 3705 C CA . PRO A 1 465 ? -6.914 -23.938 -35.344 1 77.25 465 PRO A CA 1
ATOM 3706 C C . PRO A 1 465 ? -7.469 -22.609 -35.844 1 77.25 465 PRO A C 1
ATOM 3708 O O . PRO A 1 465 ? -8.602 -22.25 -35.531 1 77.25 465 PRO A O 1
ATOM 3711 N N . LYS A 1 466 ? -6.648 -21.703 -36.156 1 61.28 466 LYS A N 1
ATOM 3712 C CA . LYS A 1 466 ? -7.086 -20.438 -36.75 1 61.28 466 LYS A CA 1
ATOM 3713 C C . LYS A 1 466 ? -8.039 -20.656 -37.906 1 61.28 466 LYS A C 1
ATOM 3715 O O . LYS A 1 466 ? -7.82 -21.547 -38.719 1 61.28 466 LYS A O 1
ATOM 3720 N N . ASN A 1 467 ? -9.297 -20.344 -37.688 1 47.16 467 ASN A N 1
ATOM 3721 C CA . ASN A 1 467 ? -10.148 -20.344 -38.875 1 47.16 467 ASN A CA 1
ATOM 3722 C C . ASN A 1 467 ? -9.477 -19.625 -40.062 1 47.16 467 ASN A C 1
ATOM 3724 O O . ASN A 1 467 ? -9.133 -18.438 -39.938 1 47.16 467 ASN A O 1
ATOM 3728 N N . VAL A 1 468 ? -8.75 -20.203 -40.844 1 35.84 468 VAL A N 1
ATOM 3729 C CA . VAL A 1 468 ? -8.484 -19.562 -42.094 1 35.84 468 VAL A CA 1
ATOM 3730 C C . VAL A 1 468 ? -9.789 -19.031 -42.688 1 35.84 468 VAL A C 1
ATOM 3732 O O . VAL A 1 468 ? -10.719 -19.797 -42.938 1 35.84 468 VAL A O 1
ATOM 3735 N N . LYS A 1 469 ? -10.148 -17.812 -42.281 1 39.62 469 LYS A N 1
ATOM 3736 C CA . LYS A 1 469 ? -11.117 -17.141 -43.125 1 39.62 469 LYS A CA 1
ATOM 3737 C C . LYS A 1 469 ? -10.891 -17.484 -44.594 1 39.62 469 LYS A C 1
ATOM 3739 O O . LYS A 1 469 ? -9.789 -17.297 -45.125 1 39.62 469 LYS A O 1
ATOM 3744 N N . GLN A 1 470 ? -11.484 -18.594 -45.094 1 29.28 470 GLN A N 1
ATOM 3745 C CA . GLN A 1 470 ? -11.766 -18.703 -46.531 1 29.28 470 GLN A CA 1
ATOM 3746 C C . GLN A 1 470 ? -12.297 -17.391 -47.094 1 29.28 470 GLN A C 1
ATOM 3748 O O . GLN A 1 470 ? -13.281 -16.844 -46.562 1 29.28 470 GLN A O 1
ATOM 3753 N N . TRP A 1 471 ? -11.422 -16.578 -47.562 1 32.59 471 TRP A N 1
ATOM 3754 C CA . TRP A 1 471 ? -11.758 -15.43 -48.375 1 32.59 471 TRP A CA 1
ATOM 3755 C C . TRP A 1 471 ? -12.703 -15.828 -49.5 1 32.59 471 TRP A C 1
ATOM 3757 O O . TRP A 1 471 ? -12.281 -16 -50.656 1 32.59 471 TRP A O 1
ATOM 3767 N N . TRP A 1 472 ? -13.453 -17 -49.438 1 29.64 472 TRP A N 1
ATOM 3768 C CA . TRP A 1 472 ? -14.234 -17.125 -50.656 1 29.64 472 TRP A CA 1
ATOM 3769 C C . TRP A 1 472 ? -15.289 -16.031 -50.75 1 29.64 472 TRP A C 1
ATOM 3771 O O . TRP A 1 472 ? -16.281 -16.172 -51.438 1 29.64 472 TRP A O 1
ATOM 3781 N N . ASP A 1 473 ? -15.367 -14.945 -49.969 1 29.09 473 ASP A N 1
ATOM 3782 C CA . ASP A 1 473 ? -16.359 -14.055 -50.531 1 29.09 473 ASP A CA 1
ATOM 3783 C C . ASP A 1 473 ? -15.914 -13.562 -51.906 1 29.09 473 ASP A C 1
ATOM 3785 O O . ASP A 1 473 ? -14.875 -12.906 -52.031 1 29.09 473 ASP A O 1
ATOM 3789 N N . TRP A 1 474 ? -16.172 -14.367 -53.031 1 22.94 474 TRP A N 1
ATOM 3790 C CA . TRP A 1 474 ? -16.562 -13.773 -54.281 1 22.94 474 TRP A CA 1
ATOM 3791 C C . TRP A 1 474 ? -17.797 -12.883 -54.125 1 22.94 474 TRP A C 1
ATOM 3793 O O . TRP A 1 474 ? -18.656 -13.172 -53.281 1 22.94 474 TRP A O 1
ATOM 3803 N N . MET B 1 1 ? 55.406 -40.812 7.969 1 20.75 1 MET B N 1
ATOM 3804 C CA . MET B 1 1 ? 55.781 -39.656 8.789 1 20.75 1 MET B CA 1
ATOM 3805 C C . MET B 1 1 ? 54.562 -39.062 9.484 1 20.75 1 MET B C 1
ATOM 3807 O O . MET B 1 1 ? 53.5 -38.906 8.867 1 20.75 1 MET B O 1
ATOM 3811 N N . SER B 1 2 ? 54.375 -39.062 10.93 1 21.44 2 SER B N 1
ATOM 3812 C CA . SER B 1 2 ? 53.5 -39.25 12.078 1 21.44 2 SER B CA 1
ATOM 3813 C C . SER B 1 2 ? 52.719 -37.969 12.414 1 21.44 2 SER B C 1
ATOM 3815 O O . SER B 1 2 ? 53.219 -37.125 13.172 1 21.44 2 SER B O 1
ATOM 3817 N N . PHE B 1 3 ? 52.25 -37.219 11.281 1 22.78 3 PHE B N 1
ATOM 3818 C CA . PHE B 1 3 ? 51.844 -35.812 11.406 1 22.78 3 PHE B CA 1
ATOM 3819 C C . PHE B 1 3 ? 50.75 -35.656 12.477 1 22.78 3 PHE B C 1
ATOM 3821 O O . PHE B 1 3 ? 49.781 -36.406 12.508 1 22.78 3 PHE B O 1
ATOM 3828 N N . SER B 1 4 ? 50.969 -35.062 13.656 1 20.7 4 SER B N 1
ATOM 3829 C CA . SER B 1 4 ? 50.688 -34.75 15.047 1 20.7 4 SER B CA 1
ATOM 3830 C C . SER B 1 4 ? 49.406 -34 15.188 1 20.7 4 SER B C 1
ATOM 3832 O O . SER B 1 4 ? 49.281 -32.875 14.695 1 20.7 4 SER B O 1
ATOM 3834 N N . LEU B 1 5 ? 48.156 -34.688 15.156 1 20.3 5 LEU B N 1
ATOM 3835 C CA . LEU B 1 5 ? 46.688 -34.531 15.18 1 20.3 5 LEU B CA 1
ATOM 3836 C C . LEU B 1 5 ? 46.25 -33.75 16.422 1 20.3 5 LEU B C 1
ATOM 3838 O O . LEU B 1 5 ? 46.281 -34.281 17.531 1 20.3 5 LEU B O 1
ATOM 3842 N N . ILE B 1 6 ? 46.875 -32.469 16.609 1 18.91 6 ILE B N 1
ATOM 3843 C CA . ILE B 1 6 ? 46.781 -31.75 17.875 1 18.91 6 ILE B CA 1
ATOM 3844 C C . ILE B 1 6 ? 45.281 -31.531 18.219 1 18.91 6 ILE B C 1
ATOM 3846 O O . ILE B 1 6 ? 44.5 -31.094 17.375 1 18.91 6 ILE B O 1
ATOM 3850 N N . ARG B 1 7 ? 44.656 -32.062 19.359 1 18.94 7 ARG B N 1
ATOM 3851 C CA . ARG B 1 7 ? 43.5 -32.438 20.156 1 18.94 7 ARG B CA 1
ATOM 3852 C C . ARG B 1 7 ? 42.781 -31.219 20.703 1 18.94 7 ARG B C 1
ATOM 3854 O O . ARG B 1 7 ? 42.938 -30.859 21.875 1 18.94 7 ARG B O 1
ATOM 3861 N N . LEU B 1 8 ? 42.875 -29.938 20.031 1 18.86 8 LEU B N 1
ATOM 3862 C CA . LEU B 1 8 ? 42.562 -28.828 20.922 1 18.86 8 LEU B CA 1
ATOM 3863 C C . LEU B 1 8 ? 41.125 -28.906 21.422 1 18.86 8 LEU B C 1
ATOM 3865 O O . LEU B 1 8 ? 40.188 -28.984 20.625 1 18.86 8 LEU B O 1
ATOM 3869 N N . THR B 1 9 ? 40.781 -29.281 22.75 1 18.47 9 THR B N 1
ATOM 3870 C CA . THR B 1 9 ? 39.781 -29.641 23.766 1 18.47 9 THR B CA 1
ATOM 3871 C C . THR B 1 9 ? 38.844 -28.469 24.047 1 18.47 9 THR B C 1
ATOM 3873 O O . THR B 1 9 ? 38 -28.547 24.953 1 18.47 9 THR B O 1
ATOM 3876 N N . LEU B 1 10 ? 38.688 -27.375 23.172 1 20.23 10 LEU B N 1
ATOM 3877 C CA . LEU B 1 10 ? 38.156 -26.219 23.844 1 20.23 10 LEU B CA 1
ATOM 3878 C C . LEU B 1 10 ? 36.75 -26.516 24.406 1 20.23 10 LEU B C 1
ATOM 3880 O O . LEU B 1 10 ? 35.875 -26.984 23.688 1 20.23 10 LEU B O 1
ATOM 3884 N N . VAL B 1 11 ? 36.5 -26.703 25.734 1 18.53 11 VAL B N 1
ATOM 3885 C CA . VAL B 1 11 ? 35.562 -27.078 26.797 1 18.53 11 VAL B CA 1
ATOM 3886 C C . VAL B 1 11 ? 34.406 -26.094 26.828 1 18.53 11 VAL B C 1
ATOM 3888 O O . VAL B 1 11 ? 34.531 -24.953 27.281 1 18.53 11 VAL B O 1
ATOM 3891 N N . VAL B 1 12 ? 33.812 -25.594 25.734 1 19.39 12 VAL B N 1
ATOM 3892 C CA . VAL B 1 12 ? 32.906 -24.469 25.891 1 19.39 12 VAL B CA 1
ATOM 3893 C C . VAL B 1 12 ? 31.703 -24.891 26.75 1 19.39 12 VAL B C 1
ATOM 3895 O O . VAL B 1 12 ? 31.047 -25.906 26.469 1 19.39 12 VAL B O 1
ATOM 3898 N N . SER B 1 13 ? 31.641 -24.5 28.062 1 17.97 13 SER B N 1
ATOM 3899 C CA . SER B 1 13 ? 30.812 -24.672 29.266 1 17.97 13 SER B CA 1
ATOM 3900 C C . SER B 1 13 ? 29.344 -24.438 28.953 1 17.97 13 SER B C 1
ATOM 3902 O O . SER B 1 13 ? 28.984 -23.406 28.391 1 17.97 13 SER B O 1
ATOM 3904 N N . LEU B 1 14 ? 28.469 -25.406 28.906 1 18.89 14 LEU B N 1
ATOM 3905 C CA . LEU B 1 14 ? 27.094 -25.797 28.641 1 18.89 14 LEU B CA 1
ATOM 3906 C C . LEU B 1 14 ? 26.156 -25.203 29.672 1 18.89 14 LEU B C 1
ATOM 3908 O O . LEU B 1 14 ? 26.078 -25.672 30.812 1 18.89 14 LEU B O 1
ATOM 3912 N N . LEU B 1 15 ? 26.375 -23.766 30.078 1 19.22 15 LEU B N 1
ATOM 3913 C CA . LEU B 1 15 ? 25.547 -23.422 31.219 1 19.22 15 LEU B CA 1
ATOM 3914 C C . LEU B 1 15 ? 24.094 -23.859 31 1 19.22 15 LEU B C 1
ATOM 3916 O O . LEU B 1 15 ? 23.516 -23.594 29.938 1 19.22 15 LEU B O 1
ATOM 3920 N N . ALA B 1 16 ? 23.609 -24.75 31.734 1 17.94 16 ALA B N 1
ATOM 3921 C CA . ALA B 1 16 ? 22.484 -25.641 31.984 1 17.94 16 ALA B CA 1
ATOM 3922 C C . ALA B 1 16 ? 21.203 -24.859 32.25 1 17.94 16 ALA B C 1
ATOM 3924 O O . ALA B 1 16 ? 20.75 -24.781 33.406 1 17.94 16 ALA B O 1
ATOM 3925 N N . LEU B 1 17 ? 21.078 -23.516 31.781 1 19.75 17 LEU B N 1
ATOM 3926 C CA . LEU B 1 17 ? 19.984 -22.828 32.469 1 19.75 17 LEU B CA 1
ATOM 3927 C C . LEU B 1 17 ? 18.672 -23.594 32.312 1 19.75 17 LEU B C 1
ATOM 3929 O O . LEU B 1 17 ? 18.203 -23.828 31.188 1 19.75 17 LEU B O 1
ATOM 3933 N N . SER B 1 18 ? 18.344 -24.516 33.188 1 17.27 18 SER B N 1
ATOM 3934 C CA . SER B 1 18 ? 17.359 -25.578 33.438 1 17.27 18 SER B CA 1
ATOM 3935 C C . SER B 1 18 ? 15.945 -25.016 33.438 1 17.27 18 SER B C 1
ATOM 3937 O O . SER B 1 18 ? 14.969 -25.781 33.406 1 17.27 18 SER B O 1
ATOM 3939 N N . HIS B 1 19 ? 15.727 -23.656 33.688 1 22.03 19 HIS B N 1
ATOM 3940 C CA . HIS B 1 19 ? 14.539 -23.5 34.531 1 22.03 19 HIS B CA 1
ATOM 3941 C C . HIS B 1 19 ? 13.297 -24.031 33.812 1 22.03 19 HIS B C 1
ATOM 3943 O O . HIS B 1 19 ? 13.148 -23.859 32.594 1 22.03 19 HIS B O 1
ATOM 3949 N N . GLY B 1 20 ? 12.688 -25.016 34.25 1 17.95 20 GLY B N 1
ATOM 3950 C CA . GLY B 1 20 ? 11.586 -25.953 34.094 1 17.95 20 GLY B CA 1
ATOM 3951 C C . GLY B 1 20 ? 10.234 -25.281 33.938 1 17.95 20 GLY B C 1
ATOM 3952 O O . GLY B 1 20 ? 9.555 -25.016 34.938 1 17.95 20 GLY B O 1
ATOM 3953 N N . ALA B 1 21 ? 10.07 -24.109 33.188 1 18.78 21 ALA B N 1
ATOM 3954 C CA . ALA B 1 21 ? 8.812 -23.375 33.219 1 18.78 21 ALA B CA 1
ATOM 3955 C C . ALA B 1 21 ? 7.641 -24.266 32.812 1 18.78 21 ALA B C 1
ATOM 3957 O O . ALA B 1 21 ? 7.582 -24.766 31.688 1 18.78 21 ALA B O 1
ATOM 3958 N N . THR B 1 22 ? 7.223 -25.031 33.75 1 18.16 22 THR B N 1
ATOM 3959 C CA . THR B 1 22 ? 6.137 -26 33.594 1 18.16 22 THR B CA 1
ATOM 3960 C C . THR B 1 22 ? 4.852 -25.312 33.156 1 18.16 22 THR B C 1
ATOM 3962 O O . THR B 1 22 ? 4.457 -24.281 33.719 1 18.16 22 THR B O 1
ATOM 3965 N N . PHE B 1 23 ? 4.418 -25.391 31.969 1 18.41 23 PHE B N 1
ATOM 3966 C CA . PHE B 1 23 ? 3.285 -24.906 31.188 1 18.41 23 PHE B CA 1
ATOM 3967 C C . PHE B 1 23 ? 1.972 -25.406 31.781 1 18.41 23 PHE B C 1
ATOM 3969 O O . PHE B 1 23 ? 1.657 -26.594 31.688 1 18.41 23 PHE B O 1
ATOM 3976 N N . THR B 1 24 ? 1.729 -24.906 33 1 19.41 24 THR B N 1
ATOM 3977 C CA . THR B 1 24 ? 0.558 -25.453 33.656 1 19.41 24 THR B CA 1
ATOM 3978 C C . THR B 1 24 ? -0.679 -25.359 32.781 1 19.41 24 THR B C 1
ATOM 3980 O O . THR B 1 24 ? -0.714 -24.547 31.844 1 19.41 24 THR B O 1
ATOM 3983 N N . GLY B 1 25 ? -1.733 -26.047 33.094 1 17.86 25 GLY B N 1
ATOM 3984 C CA . GLY B 1 25 ? -2.939 -26.75 32.719 1 17.86 25 GLY B CA 1
ATOM 3985 C C . GLY B 1 25 ? -4.113 -25.828 32.438 1 17.86 25 GLY B C 1
ATOM 3986 O O . GLY B 1 25 ? -4.27 -24.812 33.094 1 17.86 25 GLY B O 1
ATOM 3987 N N . TRP B 1 26 ? -4.578 -25.719 31.172 1 18.48 26 TRP B N 1
ATOM 3988 C CA . TRP B 1 26 ? -5.637 -25.047 30.422 1 18.48 26 TRP B CA 1
ATOM 3989 C C . TRP B 1 26 ? -6.996 -25.281 31.078 1 18.48 26 TRP B C 1
ATOM 3991 O O . TRP B 1 26 ? -7.449 -26.422 31.188 1 18.48 26 TRP B O 1
ATOM 4001 N N . ALA B 1 27 ? -7.113 -24.719 32.25 1 18.59 27 ALA B N 1
ATOM 4002 C CA . ALA B 1 27 ? -8.383 -24.969 32.938 1 18.59 27 ALA B CA 1
ATOM 4003 C C . ALA B 1 27 ? -9.562 -24.703 32 1 18.59 27 ALA B C 1
ATOM 4005 O O . ALA B 1 27 ? -9.555 -23.734 31.234 1 18.59 27 ALA B O 1
ATOM 4006 N N . GLU B 1 28 ? -10.5 -25.625 31.703 1 20.02 28 GLU B N 1
ATOM 4007 C CA . GLU B 1 28 ? -11.727 -25.953 30.984 1 20.02 28 GLU B CA 1
ATOM 4008 C C . GLU B 1 28 ? -12.844 -24.953 31.312 1 20.02 28 GLU B C 1
ATOM 4010 O O . GLU B 1 28 ? -14.023 -25.312 31.266 1 20.02 28 GLU B O 1
ATOM 4015 N N . ASP B 1 29 ? -12.5 -23.75 31.781 1 19.8 29 ASP B N 1
ATOM 4016 C CA . ASP B 1 29 ? -13.703 -23.156 32.344 1 19.8 29 ASP B CA 1
ATOM 4017 C C . ASP B 1 29 ? -14.797 -23.031 31.297 1 19.8 29 ASP B C 1
ATOM 4019 O O . ASP B 1 29 ? -14.523 -22.688 30.141 1 19.8 29 ASP B O 1
ATOM 4023 N N . GLU B 1 30 ? -15.914 -23.609 31.531 1 20.72 30 GLU B N 1
ATOM 4024 C CA . GLU B 1 30 ? -17.219 -23.844 30.938 1 20.72 30 GLU B CA 1
ATOM 4025 C C . GLU B 1 30 ? -17.875 -22.547 30.484 1 20.72 30 GLU B C 1
ATOM 4027 O O . GLU B 1 30 ? -18.297 -21.75 31.328 1 20.72 30 GLU B O 1
ATOM 4032 N N . ILE B 1 31 ? -17.25 -21.906 29.547 1 20.47 31 ILE B N 1
ATOM 4033 C CA . ILE B 1 31 ? -17.844 -20.672 29.047 1 20.47 31 ILE B CA 1
ATOM 4034 C C . ILE B 1 31 ? -19.281 -20.938 28.594 1 20.47 31 ILE B C 1
ATOM 4036 O O . ILE B 1 31 ? -19.5 -21.656 27.609 1 20.47 31 ILE B O 1
ATOM 4040 N N . ASN B 1 32 ? -20.219 -21.156 29.438 1 20.58 32 ASN B N 1
ATOM 4041 C CA . ASN B 1 32 ? -21.625 -21.391 29.156 1 20.58 32 ASN B CA 1
ATOM 4042 C C . ASN B 1 32 ? -22.25 -20.25 28.359 1 20.58 32 ASN B C 1
ATOM 4044 O O . ASN B 1 32 ? -23.469 -20.156 28.25 1 20.58 32 ASN B O 1
ATOM 4048 N N . GLY B 1 33 ? -21.5 -19.094 28.219 1 20.11 33 GLY B N 1
ATOM 4049 C CA . GLY B 1 33 ? -22.422 -18 27.938 1 20.11 33 GLY B CA 1
ATOM 4050 C C . GLY B 1 33 ? -23.203 -18.188 26.656 1 20.11 33 GLY B C 1
ATOM 4051 O O . GLY B 1 33 ? -22.781 -18.953 25.781 1 20.11 33 GLY B O 1
ATOM 4052 N N . ASP B 1 34 ? -24.438 -17.672 26.453 1 20 34 ASP B N 1
ATOM 4053 C CA . ASP B 1 34 ? -25.625 -17.734 25.594 1 20 34 ASP B CA 1
ATOM 4054 C C . ASP B 1 34 ? -25.281 -17.312 24.156 1 20 34 ASP B C 1
ATOM 4056 O O . ASP B 1 34 ? -24.438 -16.453 23.938 1 20 34 ASP B O 1
ATOM 4060 N N . ASP B 1 35 ? -25.703 -18.094 23.062 1 20.61 35 ASP B N 1
ATOM 4061 C CA . ASP B 1 35 ? -25.688 -18.469 21.656 1 20.61 35 ASP B CA 1
ATOM 4062 C C . ASP B 1 35 ? -26.109 -17.297 20.766 1 20.61 35 ASP B C 1
ATOM 4064 O O . ASP B 1 35 ? -26.141 -17.422 19.531 1 20.61 35 ASP B O 1
ATOM 4068 N N . GLN B 1 36 ? -26.812 -16.266 21.234 1 19.06 36 GLN B N 1
ATOM 4069 C CA . GLN B 1 36 ? -27.812 -15.727 20.312 1 19.06 36 GLN B CA 1
ATOM 4070 C C . GLN B 1 36 ? -27.156 -14.891 19.219 1 19.06 36 GLN B C 1
ATOM 4072 O O . GLN B 1 36 ? -27.766 -14.609 18.188 1 19.06 36 GLN B O 1
ATOM 4077 N N . GLN B 1 37 ? -26.031 -14.188 19.5 1 18.62 37 GLN B N 1
ATOM 4078 C CA . GLN B 1 37 ? -25.875 -12.945 18.75 1 18.62 37 GLN B CA 1
ATOM 4079 C C . GLN B 1 37 ? -25.359 -13.203 17.344 1 18.62 37 GLN B C 1
ATOM 4081 O O . GLN B 1 37 ? -24.25 -12.781 16.984 1 18.62 37 GLN B O 1
ATOM 4086 N N . GLY B 1 38 ? -25.391 -14.398 16.781 1 19.16 38 GLY B N 1
ATOM 4087 C CA . GLY B 1 38 ? -24.766 -14.781 15.516 1 19.16 38 GLY B CA 1
ATOM 4088 C C . GLY B 1 38 ? -25.328 -14.023 14.328 1 19.16 38 GLY B C 1
ATOM 4089 O O . GLY B 1 38 ? -24.781 -14.117 13.219 1 19.16 38 GLY B O 1
ATOM 4090 N N . GLU B 1 39 ? -26.562 -13.664 14.32 1 20.62 39 GLU B N 1
ATOM 4091 C CA . GLU B 1 39 ? -27.344 -13.547 13.094 1 20.62 39 GLU B CA 1
ATOM 4092 C C . GLU B 1 39 ? -26.984 -12.281 12.32 1 20.62 39 GLU B C 1
ATOM 4094 O O . GLU B 1 39 ? -27.312 -12.148 11.141 1 20.62 39 GLU B O 1
ATOM 4099 N N . LEU B 1 40 ? -26.547 -11.258 13.031 1 19.64 40 LEU B N 1
ATOM 4100 C CA . LEU B 1 40 ? -26.797 -9.953 12.406 1 19.64 40 LEU B CA 1
ATOM 4101 C C . LEU B 1 40 ? -25.812 -9.703 11.273 1 19.64 40 LEU B C 1
ATOM 4103 O O . LEU B 1 40 ? -26.016 -8.805 10.453 1 19.64 40 LEU B O 1
ATOM 4107 N N . PHE B 1 41 ? -24.672 -10.43 11.234 1 18.86 41 PHE B N 1
ATOM 4108 C CA . PHE B 1 41 ? -23.641 -9.922 10.328 1 18.86 41 PHE B CA 1
ATOM 4109 C C . PHE B 1 41 ? -24.031 -10.211 8.875 1 18.86 41 PHE B C 1
ATOM 4111 O O . PHE B 1 41 ? -23.266 -9.906 7.961 1 18.86 41 PHE B O 1
ATOM 4118 N N . GLN B 1 42 ? -25.016 -11.086 8.68 1 19.19 42 GLN B N 1
ATOM 4119 C CA . GLN B 1 42 ? -25.172 -11.594 7.324 1 19.19 42 GLN B CA 1
ATOM 4120 C C . GLN B 1 42 ? -25.594 -10.477 6.367 1 19.19 42 GLN B C 1
ATOM 4122 O O . GLN B 1 42 ? -25.25 -10.5 5.188 1 19.19 42 GLN B O 1
ATOM 4127 N N . ASP B 1 43 ? -26.516 -9.656 6.789 1 20.72 43 ASP B N 1
ATOM 4128 C CA . ASP B 1 43 ? -27.422 -9.016 5.844 1 20.72 43 ASP B CA 1
ATOM 4129 C C . ASP B 1 43 ? -26.734 -7.887 5.086 1 20.72 43 ASP B C 1
ATOM 4131 O O . ASP B 1 43 ? -27.312 -7.285 4.184 1 20.72 43 ASP B O 1
ATOM 4135 N N . LEU B 1 44 ? -25.625 -7.367 5.652 1 19.67 44 LEU B N 1
ATOM 4136 C CA . LEU B 1 44 ? -25.297 -6.051 5.113 1 19.67 44 LEU B CA 1
ATOM 4137 C C . LEU B 1 44 ? -24.734 -6.168 3.699 1 19.67 44 LEU B C 1
ATOM 4139 O O . LEU B 1 44 ? -24.547 -5.156 3.018 1 19.67 44 LEU B O 1
ATOM 4143 N N . PHE B 1 45 ? -24.328 -7.402 3.32 1 20.12 45 PHE B N 1
ATOM 4144 C CA . PHE B 1 45 ? -23.625 -7.418 2.047 1 20.12 45 PHE B CA 1
ATOM 4145 C C . PHE B 1 45 ? -24.594 -7.328 0.882 1 20.12 45 PHE B C 1
ATOM 4147 O O . PHE B 1 45 ? -24.234 -7.609 -0.263 1 20.12 45 PHE B O 1
ATOM 4154 N N . LYS B 1 46 ? -25.875 -7.461 1.228 1 21.42 46 LYS B N 1
ATOM 4155 C CA . LYS B 1 46 ? -26.734 -7.699 0.073 1 21.42 46 LYS B CA 1
ATOM 4156 C C . LYS B 1 46 ? -26.594 -6.586 -0.96 1 21.42 46 LYS B C 1
ATOM 4158 O O . LYS B 1 46 ? -26.812 -6.805 -2.154 1 21.42 46 LYS B O 1
ATOM 4163 N N . SER B 1 47 ? -26.703 -5.336 -0.548 1 19.61 47 SER B N 1
ATOM 4164 C CA . SER B 1 47 ? -27.406 -4.406 -1.421 1 19.61 47 SER B CA 1
ATOM 4165 C C . SER B 1 47 ? -26.594 -4.082 -2.666 1 19.61 47 SER B C 1
ATOM 4167 O O . SER B 1 47 ? -27.125 -3.549 -3.643 1 19.61 47 SER B O 1
ATOM 4169 N N . VAL B 1 48 ? -25.266 -4.113 -2.555 1 20.11 48 VAL B N 1
ATOM 4170 C CA . VAL B 1 48 ? -24.719 -3.111 -3.457 1 20.11 48 VAL B CA 1
ATOM 4171 C C . VAL B 1 48 ? -24.688 -3.65 -4.883 1 20.11 48 VAL B C 1
ATOM 4173 O O . VAL B 1 48 ? -24.156 -3.014 -5.789 1 20.11 48 VAL B O 1
ATOM 4176 N N . ILE B 1 49 ? -25.094 -4.965 -5.004 1 21.2 49 ILE B N 1
ATOM 4177 C CA . ILE B 1 49 ? -24.688 -5.336 -6.352 1 21.2 49 ILE B CA 1
ATOM 4178 C C . ILE B 1 49 ? -25.594 -4.676 -7.375 1 21.2 49 ILE B C 1
ATOM 4180 O O . ILE B 1 49 ? -26.688 -5.176 -7.652 1 21.2 49 ILE B O 1
ATOM 4184 N N . GLN B 1 50 ? -26.047 -3.439 -7.168 1 19.84 50 GLN B N 1
ATOM 4185 C CA . GLN B 1 50 ? -26.953 -2.994 -8.211 1 19.84 50 GLN B CA 1
ATOM 4186 C C . GLN B 1 50 ? -26.344 -3.166 -9.594 1 19.84 50 GLN B C 1
ATOM 4188 O O . GLN B 1 50 ? -25.125 -3.074 -9.758 1 19.84 50 GLN B O 1
ATOM 4193 N N . ASN B 1 51 ? -27.078 -3.859 -10.445 1 20.84 51 ASN B N 1
ATOM 4194 C CA . ASN B 1 51 ? -26.984 -4.168 -11.867 1 20.84 51 ASN B CA 1
ATOM 4195 C C . ASN B 1 51 ? -26.641 -2.926 -12.688 1 20.84 51 ASN B C 1
ATOM 4197 O O . ASN B 1 51 ? -27.297 -1.895 -12.57 1 20.84 51 ASN B O 1
ATOM 4201 N N . PRO B 1 52 ? -25.453 -2.873 -13.219 1 21.66 52 PRO B N 1
ATOM 4202 C CA . PRO B 1 52 ? -25.031 -1.739 -14.047 1 21.66 52 PRO B CA 1
ATOM 4203 C C . PRO B 1 52 ? -25.938 -1.518 -15.25 1 21.66 52 PRO B C 1
ATOM 4205 O O . PRO B 1 52 ? -25.953 -2.328 -16.172 1 21.66 52 PRO B O 1
ATOM 4208 N N . GLU B 1 53 ? -27.312 -1.562 -15.07 1 21.16 53 GLU B N 1
ATOM 4209 C CA . GLU B 1 53 ? -28.016 -1.254 -16.312 1 21.16 53 GLU B CA 1
ATOM 4210 C C . GLU B 1 53 ? -27.375 -0.074 -17.031 1 21.16 53 GLU B C 1
ATOM 4212 O O . GLU B 1 53 ? -26.734 0.776 -16.406 1 21.16 53 GLU B O 1
ATOM 4217 N N . GLU B 1 54 ? -27.359 -0.192 -18.406 1 22.62 54 GLU B N 1
ATOM 4218 C CA . GLU B 1 54 ? -26.844 0.516 -19.578 1 22.62 54 GLU B CA 1
ATOM 4219 C C . GLU B 1 54 ? -27.359 1.95 -19.625 1 22.62 54 GLU B C 1
ATOM 4221 O O . GLU B 1 54 ? -28.141 2.307 -20.516 1 22.62 54 GLU B O 1
ATOM 4226 N N . SER B 1 55 ? -27.812 2.57 -18.5 1 20.61 55 SER B N 1
ATOM 4227 C CA . SER B 1 55 ? -28.531 3.758 -18.922 1 20.61 55 SER B CA 1
ATOM 4228 C C . SER B 1 55 ? -27.672 4.66 -19.797 1 20.61 55 SER B C 1
ATOM 4230 O O . SER B 1 55 ? -26.531 4.98 -19.422 1 20.61 55 SER B O 1
ATOM 4232 N N . ASN B 1 56 ? -27.828 4.613 -21.156 1 22.34 56 ASN B N 1
ATOM 4233 C CA . ASN B 1 56 ? -27.406 5.434 -22.281 1 22.34 56 ASN B CA 1
ATOM 4234 C C . ASN B 1 56 ? -27.562 6.922 -21.984 1 22.34 56 ASN B C 1
ATOM 4236 O O . ASN B 1 56 ? -27.594 7.746 -22.906 1 22.34 56 ASN B O 1
ATOM 4240 N N . SER B 1 57 ? -28.125 7.254 -20.75 1 20.91 57 SER B N 1
ATOM 4241 C CA . SER B 1 57 ? -28.641 8.609 -20.891 1 20.91 57 SER B CA 1
ATOM 4242 C C . SER B 1 57 ? -27.547 9.586 -21.312 1 20.91 57 SER B C 1
ATOM 4244 O O . SER B 1 57 ? -26.391 9.469 -20.859 1 20.91 57 SER B O 1
ATOM 4246 N N . ASP B 1 58 ? -27.672 10.289 -22.391 1 22.78 58 ASP B N 1
ATOM 4247 C CA . ASP B 1 58 ? -27.125 11.43 -23.125 1 22.78 58 ASP B CA 1
ATOM 4248 C C . ASP B 1 58 ? -26.812 12.586 -22.172 1 22.78 58 ASP B C 1
ATOM 4250 O O . ASP B 1 58 ? -27.594 13.539 -22.078 1 22.78 58 ASP B O 1
ATOM 4254 N N . LYS B 1 59 ? -26.625 12.242 -20.859 1 23.23 59 LYS B N 1
ATOM 4255 C CA . LYS B 1 59 ? -26.688 13.484 -20.094 1 23.23 59 LYS B CA 1
ATOM 4256 C C . LYS B 1 59 ? -25.703 14.516 -20.641 1 23.23 59 LYS B C 1
ATOM 4258 O O . LYS B 1 59 ? -24.562 14.172 -20.969 1 23.23 59 LYS B O 1
ATOM 4263 N N . ASP B 1 60 ? -26.219 15.508 -21.125 1 21.81 60 ASP B N 1
ATOM 4264 C CA . ASP B 1 60 ? -25.75 16.844 -21.453 1 21.81 60 ASP B CA 1
ATOM 4265 C C . ASP B 1 60 ? -24.703 17.328 -20.453 1 21.81 60 ASP B C 1
ATOM 4267 O O . ASP B 1 60 ? -24.922 17.297 -19.25 1 21.81 60 ASP B O 1
ATOM 4271 N N . GLU B 1 61 ? -23.453 17 -20.734 1 22.78 61 GLU B N 1
ATOM 4272 C CA . GLU B 1 61 ? -22.234 17.516 -20.156 1 22.78 61 GLU B CA 1
ATOM 4273 C C . GLU B 1 61 ? -22.406 18.969 -19.703 1 22.78 61 GLU B C 1
ATOM 4275 O O . GLU B 1 61 ? -22.438 19.891 -20.531 1 22.78 61 GLU B O 1
ATOM 4280 N N . ASP B 1 62 ? -23.422 19.125 -18.812 1 21.19 62 ASP B N 1
ATOM 4281 C CA . ASP B 1 62 ? -23.641 20.484 -18.312 1 21.19 62 ASP B CA 1
ATOM 4282 C C . ASP B 1 62 ? -22.328 21.172 -18 1 21.19 62 ASP B C 1
ATOM 4284 O O . ASP B 1 62 ? -21.328 20.516 -17.672 1 21.19 62 ASP B O 1
ATOM 4288 N N . ASP B 1 63 ? -22.188 22.406 -18.469 1 23.3 63 ASP B N 1
ATOM 4289 C CA . ASP B 1 63 ? -21.406 23.641 -18.453 1 23.3 63 ASP B CA 1
ATOM 4290 C C . ASP B 1 63 ? -20.953 23.984 -17.047 1 23.3 63 ASP B C 1
ATOM 4292 O O . ASP B 1 63 ? -21.703 24.609 -16.281 1 23.3 63 ASP B O 1
ATOM 4296 N N . CYS B 1 64 ? -20.438 23.016 -16.391 1 24.7 64 CYS B N 1
ATOM 4297 C CA . CYS B 1 64 ? -19.922 23.406 -15.07 1 24.7 64 CYS B CA 1
ATOM 4298 C C . CYS B 1 64 ? -19.016 24.625 -15.18 1 24.7 64 CYS B C 1
ATOM 4300 O O . CYS B 1 64 ? -17.828 24.531 -14.859 1 24.7 64 CYS B O 1
ATOM 4302 N N . SER B 1 65 ? -19.109 25.234 -16.453 1 24.91 65 SER B N 1
ATOM 4303 C CA . SER B 1 65 ? -18.438 26.531 -16.391 1 24.91 65 SER B CA 1
ATOM 4304 C C . SER B 1 65 ? -18.844 27.312 -15.148 1 24.91 65 SER B C 1
ATOM 4306 O O . SER B 1 65 ? -20 27.719 -15.016 1 24.91 65 SER B O 1
ATOM 4308 N N . TYR B 1 66 ? -18.375 26.734 -14.078 1 26.69 66 TYR B N 1
ATOM 4309 C CA . TYR B 1 66 ? -18.5 27.734 -13.023 1 26.69 66 TYR B CA 1
ATOM 4310 C C . TYR B 1 66 ? -18.219 29.141 -13.562 1 26.69 66 TYR B C 1
ATOM 4312 O O . TYR B 1 66 ? -17.094 29.422 -14.008 1 26.69 66 TYR B O 1
ATOM 4320 N N . ASP B 1 67 ? -19.172 29.594 -14.359 1 29.33 67 ASP B N 1
ATOM 4321 C CA . ASP B 1 67 ? -19.141 31.031 -14.586 1 29.33 67 ASP B CA 1
ATOM 4322 C C . ASP B 1 67 ? -18.812 31.781 -13.297 1 29.33 67 ASP B C 1
ATOM 4324 O O . ASP B 1 67 ? -19.547 31.688 -12.312 1 29.33 67 ASP B O 1
ATOM 4328 N N . GLY B 1 68 ? -17.641 31.812 -12.984 1 29.47 68 GLY B N 1
ATOM 4329 C CA . GLY B 1 68 ? -17 32.594 -11.93 1 29.47 68 GLY B CA 1
ATOM 4330 C C . GLY B 1 68 ? -17.734 33.875 -11.609 1 29.47 68 GLY B C 1
ATOM 4331 O O . GLY B 1 68 ? -17.25 34.688 -10.82 1 29.47 68 GLY B O 1
ATOM 4332 N N . LYS B 1 69 ? -18.516 34.312 -12.656 1 30.05 69 LYS B N 1
ATOM 4333 C CA . LYS B 1 69 ? -19.016 35.625 -12.32 1 30.05 69 LYS B CA 1
ATOM 4334 C C . LYS B 1 69 ? -20.062 35.562 -11.211 1 30.05 69 LYS B C 1
ATOM 4336 O O . LYS B 1 69 ? -21.266 35.594 -11.492 1 30.05 69 LYS B O 1
ATOM 4341 N N . ASP B 1 70 ? -20.078 34.562 -10.492 1 32.53 70 ASP B N 1
ATOM 4342 C CA . ASP B 1 70 ? -21.094 34.875 -9.5 1 32.53 70 ASP B CA 1
ATOM 4343 C C . ASP B 1 70 ? -20.891 36.281 -8.961 1 32.53 70 ASP B C 1
ATOM 4345 O O . ASP B 1 70 ? -19.781 36.688 -8.633 1 32.53 70 ASP B O 1
ATOM 4349 N N . ASP B 1 71 ? -21.656 37.156 -9.438 1 33.16 71 ASP B N 1
ATOM 4350 C CA . ASP B 1 71 ? -21.828 38.531 -8.914 1 33.16 71 ASP B CA 1
ATOM 4351 C C . ASP B 1 71 ? -21.766 38.531 -7.391 1 33.16 71 ASP B C 1
ATOM 4353 O O . ASP B 1 71 ? -22.797 38.375 -6.727 1 33.16 71 ASP B O 1
ATOM 4357 N N . LEU B 1 72 ? -20.891 37.969 -6.789 1 37.25 72 LEU B N 1
ATOM 4358 C CA . LEU B 1 72 ? -20.5 37.938 -5.383 1 37.25 72 LEU B CA 1
ATOM 4359 C C . LEU B 1 72 ? -20.641 39.281 -4.73 1 37.25 72 LEU B C 1
ATOM 4361 O O . LEU B 1 72 ? -20.453 39.438 -3.521 1 37.25 72 LEU B O 1
ATOM 4365 N N . TRP B 1 73 ? -20.734 40.375 -5.547 1 37.62 73 TRP B N 1
ATOM 4366 C CA . TRP B 1 73 ? -20.719 41.656 -4.898 1 37.62 73 TRP B CA 1
ATOM 4367 C C . TRP B 1 73 ? -21.953 41.844 -4.016 1 37.62 73 TRP B C 1
ATOM 4369 O O . TRP B 1 73 ? -22.047 42.812 -3.262 1 37.62 73 TRP B O 1
ATOM 4379 N N . LEU B 1 74 ? -23.156 41.25 -4.273 1 39.5 74 LEU B N 1
ATOM 4380 C CA . LEU B 1 74 ? -24.375 41.75 -3.686 1 39.5 74 LEU B CA 1
ATOM 4381 C C . LEU B 1 74 ? -24.484 41.375 -2.213 1 39.5 74 LEU B C 1
ATOM 4383 O O . LEU B 1 74 ? -25.281 41.969 -1.47 1 39.5 74 LEU B O 1
ATOM 4387 N N . ARG B 1 75 ? -24.344 40.031 -1.7 1 43.19 75 ARG B N 1
ATOM 4388 C CA . ARG B 1 75 ? -24.781 39.781 -0.332 1 43.19 75 ARG B CA 1
ATOM 4389 C C . ARG B 1 75 ? -23.703 40.188 0.671 1 43.19 75 ARG B C 1
ATOM 4391 O O . ARG B 1 75 ? -22.812 39.406 0.988 1 43.19 75 ARG B O 1
ATOM 4398 N N . TRP B 1 76 ? -23.234 41.281 0.909 1 46.25 76 TRP B N 1
ATOM 4399 C CA . TRP B 1 76 ? -22.516 41.844 2.059 1 46.25 76 TRP B CA 1
ATOM 4400 C C . TRP B 1 76 ? -23.391 41.812 3.305 1 46.25 76 TRP B C 1
ATOM 4402 O O . TRP B 1 76 ? -24.562 42.219 3.252 1 46.25 76 TRP B O 1
ATOM 4412 N N . PRO B 1 77 ? -22.656 41.094 4.359 1 60.06 77 PRO B N 1
ATOM 4413 C CA . PRO B 1 77 ? -21.266 40.625 4.461 1 60.06 77 PRO B CA 1
ATOM 4414 C C . PRO B 1 77 ? -21.094 39.219 3.963 1 60.06 77 PRO B C 1
ATOM 4416 O O . PRO B 1 77 ? -22.031 38.406 4.031 1 60.06 77 PRO B O 1
ATOM 4419 N N . PRO B 1 78 ? -19.938 38.938 3.355 1 74.12 78 PRO B N 1
ATOM 4420 C CA . PRO B 1 78 ? -19.703 37.594 2.852 1 74.12 78 PRO B CA 1
ATOM 4421 C C . PRO B 1 78 ? -19.828 36.531 3.938 1 74.12 78 PRO B C 1
ATOM 4423 O O . PRO B 1 78 ? -19.547 36.781 5.109 1 74.12 78 PRO B O 1
ATOM 4426 N N . LYS B 1 79 ? -20.531 35.562 3.676 1 88.88 79 LYS B N 1
ATOM 4427 C CA . LYS B 1 79 ? -20.688 34.406 4.543 1 88.88 79 LYS B CA 1
ATOM 4428 C C . LYS B 1 79 ? -19.672 33.312 4.188 1 88.88 79 LYS B C 1
ATOM 4430 O O . LYS B 1 79 ? -19.297 33.156 3.02 1 88.88 79 LYS B O 1
ATOM 4435 N N . ALA B 1 80 ? -19.156 32.719 5.27 1 96.94 80 ALA B N 1
ATOM 4436 C CA . ALA B 1 80 ? -18.219 31.609 5.051 1 96.94 80 ALA B CA 1
ATOM 4437 C C . ALA B 1 80 ? -18.875 30.469 4.285 1 96.94 80 ALA B C 1
ATOM 4439 O O . ALA B 1 80 ? -20.031 30.125 4.547 1 96.94 80 ALA B O 1
ATOM 4440 N N . LYS B 1 81 ? -18.172 29.969 3.338 1 97.44 81 LYS B N 1
ATOM 4441 C CA . LYS B 1 81 ? -18.625 28.812 2.566 1 97.44 81 LYS B CA 1
ATOM 4442 C C . LYS B 1 81 ? -17.938 27.531 3.049 1 97.44 81 LYS B C 1
ATOM 4444 O O . LYS B 1 81 ? -16.719 27.484 3.209 1 97.44 81 LYS B O 1
ATOM 4449 N N . LEU B 1 82 ? -18.75 26.547 3.326 1 97.56 82 LEU B N 1
ATOM 4450 C CA . LEU B 1 82 ? -18.234 25.234 3.658 1 97.56 82 LEU B CA 1
ATOM 4451 C C . LEU B 1 82 ? -17.672 24.531 2.422 1 97.56 82 LEU B C 1
ATOM 4453 O O . LEU B 1 82 ? -18.391 24.344 1.433 1 97.56 82 LEU B O 1
ATOM 4457 N N . ILE B 1 83 ? -16.422 24.094 2.447 1 97.88 83 ILE B N 1
ATOM 4458 C CA . ILE B 1 83 ? -15.766 23.531 1.278 1 97.88 83 ILE B CA 1
ATOM 4459 C C . ILE B 1 83 ? -15.602 22.016 1.459 1 97.88 83 ILE B C 1
ATOM 4461 O O . ILE B 1 83 ? -15.844 21.25 0.528 1 97.88 83 ILE B O 1
ATOM 4465 N N . HIS B 1 84 ? -15.125 21.594 2.584 1 98.19 84 HIS B N 1
ATOM 4466 C CA . HIS B 1 84 ? -14.938 20.188 2.928 1 98.19 84 HIS B CA 1
ATOM 4467 C C . HIS B 1 84 ? -15.469 19.891 4.328 1 98.19 84 HIS B C 1
ATOM 4469 O O . HIS B 1 84 ? -15.445 20.766 5.203 1 98.19 84 HIS B O 1
ATOM 4475 N N . GLU B 1 85 ? -15.898 18.672 4.57 1 97.62 85 GLU B N 1
ATOM 4476 C CA . GLU B 1 85 ? -16.281 18.234 5.91 1 97.62 85 GLU B CA 1
ATOM 4477 C C . GLU B 1 85 ? -16.125 16.719 6.07 1 97.62 85 GLU B C 1
ATOM 4479 O O . GLU B 1 85 ? -16.141 15.984 5.082 1 97.62 85 GLU B O 1
ATOM 4484 N N . TRP B 1 86 ? -15.945 16.297 7.258 1 97.81 86 TRP B N 1
ATOM 4485 C CA . TRP B 1 86 ? -15.789 14.891 7.602 1 97.81 86 TRP B CA 1
ATOM 4486 C C . TRP B 1 86 ? -16.484 14.57 8.922 1 97.81 86 TRP B C 1
ATOM 4488 O O . TRP B 1 86 ? -16.438 15.367 9.859 1 97.81 86 TRP B O 1
ATOM 4498 N N . MET B 1 87 ? -17.188 13.414 8.906 1 96.62 87 MET B N 1
ATOM 4499 C CA . MET B 1 87 ? -17.516 12.828 10.203 1 96.62 87 MET B CA 1
ATOM 4500 C C . MET B 1 87 ? -16.281 12.195 10.844 1 96.62 87 MET B C 1
ATOM 4502 O O . MET B 1 87 ? -15.977 12.477 12 1 96.62 87 MET B O 1
ATOM 4506 N N . THR B 1 88 ? -15.711 11.289 10.109 1 96.75 88 THR B N 1
ATOM 4507 C CA . THR B 1 88 ? -14.383 10.75 10.367 1 96.75 88 THR B CA 1
ATOM 4508 C C . THR B 1 88 ? -13.445 11.023 9.195 1 96.75 88 THR B C 1
ATOM 4510 O O . THR B 1 88 ? -13.859 10.961 8.031 1 96.75 88 THR B O 1
ATOM 4513 N N . VAL B 1 89 ? -12.172 11.312 9.523 1 96.69 89 VAL B N 1
ATOM 4514 C CA . VAL B 1 89 ? -11.211 11.594 8.469 1 96.69 89 VAL B CA 1
ATOM 4515 C C . VAL B 1 89 ? -10.922 10.32 7.672 1 96.69 89 VAL B C 1
ATOM 4517 O O . VAL B 1 89 ? -10.578 9.281 8.25 1 96.69 89 VAL B O 1
ATOM 4520 N N . GLU B 1 90 ? -11.102 10.453 6.395 1 96.31 90 GLU B N 1
ATOM 4521 C CA . GLU B 1 90 ? -10.883 9.328 5.488 1 96.31 90 GLU B CA 1
ATOM 4522 C C . GLU B 1 90 ? -9.719 9.609 4.535 1 96.31 90 GLU B C 1
ATOM 4524 O O . GLU B 1 90 ? -9.422 10.773 4.246 1 96.31 90 GLU B O 1
ATOM 4529 N N . TYR B 1 91 ? -9.156 8.484 4.004 1 97.06 91 TYR B N 1
ATOM 4530 C CA . TYR B 1 91 ? -7.934 8.641 3.223 1 97.06 91 TYR B CA 1
ATOM 4531 C C . TYR B 1 91 ? -8.086 8.008 1.845 1 97.06 91 TYR B C 1
ATOM 4533 O O . TYR B 1 91 ? -8.82 7.031 1.679 1 97.06 91 TYR B O 1
ATOM 4541 N N . LYS B 1 92 ? -7.469 8.586 0.948 1 95.12 92 LYS B N 1
ATOM 4542 C CA . LYS B 1 92 ? -7.133 7.965 -0.328 1 95.12 92 LYS B CA 1
ATOM 4543 C C . LYS B 1 92 ? -5.695 7.453 -0.327 1 95.12 92 LYS B C 1
ATOM 4545 O O . LYS B 1 92 ? -4.762 8.203 -0.619 1 95.12 92 LYS B O 1
ATOM 4550 N N . LEU B 1 93 ? -5.477 6.191 -0.146 1 90.12 93 LEU B N 1
ATOM 4551 C CA . LEU B 1 93 ? -4.141 5.645 0.082 1 90.12 93 LEU B CA 1
ATOM 4552 C C . LEU B 1 93 ? -3.549 5.102 -1.212 1 90.12 93 LEU B C 1
ATOM 4554 O O . LEU B 1 93 ? -2.41 4.629 -1.227 1 90.12 93 LEU B O 1
ATOM 4558 N N . GLY B 1 94 ? -4.059 5.25 -2.379 1 78.12 94 GLY B N 1
ATOM 4559 C CA . GLY B 1 94 ? -3.49 5.066 -3.703 1 78.12 94 GLY B CA 1
ATOM 4560 C C . GLY B 1 94 ? -3.615 3.643 -4.215 1 78.12 94 GLY B C 1
ATOM 4561 O O . GLY B 1 94 ? -4.082 3.418 -5.332 1 78.12 94 GLY B O 1
ATOM 4562 N N . CYS B 1 95 ? -3.055 2.6 -3.43 1 84.31 95 CYS B N 1
ATOM 4563 C CA . CYS B 1 95 ? -3.014 1.238 -3.951 1 84.31 95 CYS B CA 1
ATOM 4564 C C . CYS B 1 95 ? -4.094 0.376 -3.309 1 84.31 95 CYS B C 1
ATOM 4566 O O . CYS B 1 95 ? -4.285 0.42 -2.092 1 84.31 95 CYS B O 1
ATOM 4568 N N . PRO B 1 96 ? -4.781 -0.332 -4.242 1 86.19 96 PRO B N 1
ATOM 4569 C CA . PRO B 1 96 ? -5.797 -1.238 -3.697 1 86.19 96 PRO B CA 1
ATOM 4570 C C . PRO B 1 96 ? -5.223 -2.221 -2.682 1 86.19 96 PRO B C 1
ATOM 4572 O O . PRO B 1 96 ? -4.109 -2.727 -2.863 1 86.19 96 PRO B O 1
ATOM 4575 N N . GLY B 1 97 ? -5.977 -2.346 -1.555 1 88.19 97 GLY B N 1
ATOM 4576 C CA . GLY B 1 97 ? -5.586 -3.309 -0.538 1 88.19 97 GLY B CA 1
ATOM 4577 C C . GLY B 1 97 ? -4.816 -2.686 0.61 1 88.19 97 GLY B C 1
ATOM 4578 O O . GLY B 1 97 ? -4.75 -3.254 1.701 1 88.19 97 GLY B O 1
ATOM 4579 N N . VAL B 1 98 ? -4.27 -1.548 0.351 1 90.25 98 VAL B N 1
ATOM 4580 C CA . VAL B 1 98 ? -3.408 -0.922 1.348 1 90.25 98 VAL B CA 1
ATOM 4581 C C . VAL B 1 98 ? -4.238 -0.495 2.555 1 90.25 98 VAL B C 1
ATOM 4583 O O . VAL B 1 98 ? -3.83 -0.695 3.701 1 90.25 98 VAL B O 1
ATOM 4586 N N . GLU B 1 99 ? -5.371 0.069 2.277 1 92.19 99 GLU B N 1
ATOM 4587 C CA . GLU B 1 99 ? -6.23 0.511 3.373 1 92.19 99 GLU B CA 1
ATOM 4588 C C . GLU B 1 99 ? -6.566 -0.645 4.309 1 92.19 99 GLU B C 1
ATOM 4590 O O . GLU B 1 99 ? -6.465 -0.513 5.531 1 92.19 99 GLU B O 1
ATOM 4595 N N . GLU B 1 100 ? -6.949 -1.734 3.719 1 88.44 100 GLU B N 1
ATOM 4596 C CA . GLU B 1 100 ? -7.301 -2.904 4.52 1 88.44 100 GLU B CA 1
ATOM 4597 C C . GLU B 1 100 ? -6.113 -3.373 5.359 1 88.44 100 GLU B C 1
ATOM 4599 O O . GLU B 1 100 ? -6.281 -3.742 6.523 1 88.44 100 GLU B O 1
ATOM 4604 N N . ILE B 1 101 ? -5.016 -3.326 4.789 1 87.06 101 ILE B N 1
ATOM 4605 C CA . ILE B 1 101 ? -3.805 -3.756 5.48 1 87.06 101 ILE B CA 1
ATOM 4606 C C . ILE B 1 101 ? -3.527 -2.828 6.664 1 87.06 101 ILE B C 1
ATOM 4608 O O . ILE B 1 101 ? -3.256 -3.291 7.773 1 87.06 101 ILE B O 1
ATOM 4612 N N . LEU B 1 102 ? -3.65 -1.568 6.445 1 92.44 102 LEU B N 1
ATOM 4613 C CA . LEU B 1 102 ? -3.387 -0.596 7.5 1 92.44 102 LEU B CA 1
ATOM 4614 C C . LEU B 1 102 ? -4.41 -0.72 8.625 1 92.44 102 LEU B C 1
ATOM 4616 O O . LEU B 1 102 ? -4.062 -0.604 9.797 1 92.44 102 LEU B O 1
ATOM 4620 N 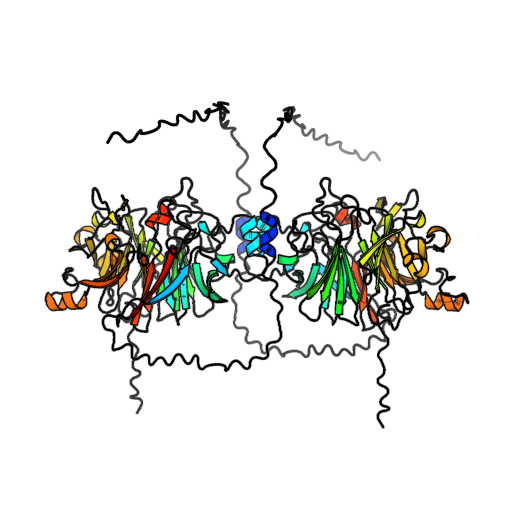N . VAL B 1 103 ? -5.625 -0.932 8.25 1 93.25 103 VAL B N 1
ATOM 4621 C CA . VAL B 1 103 ? -6.672 -1.113 9.258 1 93.25 103 VAL B CA 1
ATOM 4622 C C . VAL B 1 103 ? -6.391 -2.371 10.07 1 93.25 103 VAL B C 1
ATOM 4624 O O . VAL B 1 103 ? -6.438 -2.342 11.305 1 93.25 103 VAL B O 1
ATOM 4627 N N . ASP B 1 104 ? -6.004 -3.447 9.461 1 88.94 104 ASP B N 1
ATOM 4628 C CA . ASP B 1 104 ? -5.75 -4.723 10.125 1 88.94 104 ASP B CA 1
ATOM 4629 C C . ASP B 1 104 ? -4.617 -4.594 11.141 1 88.94 104 ASP B C 1
ATOM 4631 O O . ASP B 1 104 ? -4.645 -5.234 12.195 1 88.94 104 ASP B O 1
ATOM 4635 N N . TYR B 1 105 ? -3.703 -3.732 10.828 1 89 105 TYR B N 1
ATOM 4636 C CA . TYR B 1 105 ? -2.533 -3.666 11.703 1 89 105 TYR B CA 1
ATOM 4637 C C . TYR B 1 105 ? -2.605 -2.455 12.625 1 89 105 TYR B C 1
ATOM 4639 O O . TYR B 1 105 ? -1.629 -2.123 13.297 1 89 105 TYR B O 1
ATOM 4647 N N . GLY B 1 106 ? -3.736 -1.696 12.586 1 91.31 106 GLY B N 1
ATOM 4648 C CA . GLY B 1 106 ? -3.965 -0.594 13.508 1 91.31 106 GLY B CA 1
ATOM 4649 C C . GLY B 1 106 ? -3.246 0.679 13.102 1 91.31 106 GLY B C 1
ATOM 4650 O O . GLY B 1 106 ? -3.1 1.599 13.914 1 91.31 106 GLY B O 1
ATOM 4651 N N . GLU B 1 107 ? -2.795 0.704 11.867 1 91.94 107 GLU B N 1
ATOM 4652 C CA . GLU B 1 107 ? -2.105 1.89 11.367 1 91.94 107 GLU B CA 1
ATOM 4653 C C . GLU B 1 107 ? -3.094 2.908 10.805 1 91.94 107 GLU B C 1
ATOM 4655 O O . GLU B 1 107 ? -2.734 4.062 10.57 1 91.94 107 GLU B O 1
ATOM 4660 N N . TYR B 1 108 ? -4.344 2.406 10.68 1 96 108 TYR B N 1
ATOM 4661 C CA . TYR B 1 108 ? -5.449 3.299 10.359 1 96 108 TYR B CA 1
ATOM 4662 C C . TYR B 1 108 ? -6.66 3.004 11.234 1 96 108 TYR B C 1
ATOM 4664 O O . TYR B 1 108 ? -7.297 1.957 11.094 1 96 108 TYR B O 1
ATOM 4672 N N . VAL B 1 109 ? -6.91 3.959 12.031 1 96.38 109 VAL B N 1
ATOM 4673 C CA . VAL B 1 109 ? -8.094 3.963 12.891 1 96.38 109 VAL B CA 1
ATOM 4674 C C . VAL B 1 109 ? -8.906 5.23 12.641 1 96.38 109 VAL B C 1
ATOM 4676 O O . VAL B 1 109 ? -8.531 6.316 13.086 1 96.38 109 VAL B O 1
ATOM 4679 N N . PRO B 1 110 ? -10.016 5.145 11.984 1 94.19 110 PRO B N 1
ATOM 4680 C CA . PRO B 1 110 ? -10.75 6.32 11.508 1 94.19 110 PRO B CA 1
ATOM 4681 C C . PRO B 1 110 ? -11.016 7.34 12.609 1 94.19 110 PRO B C 1
ATOM 4683 O O . PRO B 1 110 ? -10.766 8.539 12.422 1 94.19 110 PRO B O 1
ATOM 4686 N N . HIS B 1 111 ? -11.383 6.965 13.852 1 95.12 111 HIS B N 1
ATOM 4687 C CA . HIS B 1 111 ? -11.781 7.879 14.922 1 95.12 111 HIS B CA 1
ATOM 4688 C C . HIS B 1 111 ? -10.562 8.477 15.609 1 95.12 111 HIS B C 1
ATOM 4690 O O . HIS B 1 111 ? -10.695 9.375 16.453 1 95.12 111 HIS B O 1
ATOM 4696 N N . ALA B 1 112 ? -9.391 7.988 15.18 1 96 112 ALA B N 1
ATOM 4697 C CA . ALA B 1 112 ? -8.172 8.5 15.797 1 96 112 ALA B CA 1
ATOM 4698 C C . ALA B 1 112 ? -7.676 9.75 15.086 1 96 112 ALA B C 1
ATOM 4700 O O . ALA B 1 112 ? -6.816 10.469 15.602 1 96 112 ALA B O 1
ATOM 4701 N N . ASN B 1 113 ? -8.203 10.039 13.961 1 97.12 113 ASN B N 1
ATOM 4702 C CA . ASN B 1 113 ? -7.688 11.094 13.102 1 97.12 113 ASN B CA 1
ATOM 4703 C C . ASN B 1 113 ? -8.391 12.422 13.359 1 97.12 113 ASN B C 1
ATOM 4705 O O . ASN B 1 113 ? -9.586 12.453 13.648 1 97.12 113 ASN B O 1
ATOM 4709 N N . TRP B 1 114 ? -7.59 13.484 13.211 1 95.19 114 TRP B N 1
ATOM 4710 C CA . TRP B 1 114 ? -8.023 14.867 13.336 1 95.19 114 TRP B CA 1
ATOM 4711 C C . TRP B 1 114 ? -7.301 15.766 12.336 1 95.19 114 TRP B C 1
ATOM 4713 O O . TRP B 1 114 ? -6.305 15.352 11.734 1 95.19 114 TRP B O 1
ATOM 4723 N N . ILE B 1 115 ? -7.891 16.969 12.062 1 98 115 ILE B N 1
ATOM 4724 C CA . ILE B 1 115 ? -7.215 17.891 11.164 1 98 115 ILE B CA 1
ATOM 4725 C C . ILE B 1 115 ? -6.879 19.188 11.914 1 98 115 ILE B C 1
ATOM 4727 O O . ILE B 1 115 ? -7.523 19.516 12.914 1 98 115 ILE B O 1
ATOM 4731 N N . SER B 1 116 ? -5.891 19.922 11.43 1 97.44 116 SER B N 1
ATOM 4732 C CA . SER B 1 116 ? -5.512 21.156 12.102 1 97.44 116 SER B CA 1
ATOM 4733 C C . SER B 1 116 ? -4.945 22.172 11.109 1 97.44 116 SER B C 1
ATOM 4735 O O . SER B 1 116 ? -5.699 22.906 10.469 1 97.44 116 SER B O 1
ATOM 4737 N N . GLY B 1 117 ? -3.658 22.062 10.758 1 98.12 117 GLY B N 1
ATOM 4738 C CA . GLY B 1 117 ? -2.986 23 9.875 1 98.12 117 GLY B CA 1
ATOM 4739 C C . GLY B 1 117 ? -3.566 23.031 8.477 1 98.12 117 GLY B C 1
ATOM 4740 O O . GLY B 1 117 ? -4.008 22 7.965 1 98.12 117 GLY B O 1
ATOM 4741 N N . ILE B 1 118 ? -3.5 24.25 7.844 1 98.81 118 ILE B N 1
ATOM 4742 C CA . ILE B 1 118 ? -4.031 24.375 6.492 1 98.81 118 ILE B CA 1
ATOM 4743 C C . ILE B 1 118 ? -3.215 25.391 5.703 1 98.81 118 ILE B C 1
ATOM 4745 O O . ILE B 1 118 ? -2.736 26.375 6.266 1 98.81 118 ILE B O 1
ATOM 4749 N N . ASP B 1 119 ? -3.055 25.172 4.488 1 98.75 119 ASP B N 1
ATOM 4750 C CA . ASP B 1 119 ? -2.58 26.156 3.52 1 98.75 119 ASP B CA 1
ATOM 4751 C C . ASP B 1 119 ? -3.041 25.797 2.107 1 98.75 119 ASP B C 1
ATOM 4753 O O . ASP B 1 119 ? -3.562 24.703 1.876 1 98.75 119 ASP B O 1
ATOM 4757 N N . VAL B 1 120 ? -3.018 26.781 1.249 1 98.62 120 VAL B N 1
ATOM 4758 C CA . VAL B 1 120 ? -3.516 26.609 -0.112 1 98.62 120 VAL B CA 1
ATOM 4759 C C . VAL B 1 120 ? -2.469 27.094 -1.11 1 98.62 120 VAL B C 1
ATOM 4761 O O . VAL B 1 120 ? -1.809 28.109 -0.881 1 98.62 120 VAL B O 1
ATOM 4764 N N . TYR B 1 121 ? -2.312 26.375 -2.145 1 98.25 121 TYR B N 1
ATOM 4765 C CA . TYR B 1 121 ? -1.415 26.75 -3.234 1 98.25 121 TYR B CA 1
ATOM 4766 C C . TYR B 1 121 ? -1.981 26.297 -4.578 1 98.25 121 TYR B C 1
ATOM 4768 O O . TYR B 1 121 ? -2.262 25.125 -4.781 1 98.25 121 TYR B O 1
ATOM 4776 N N . LYS B 1 122 ? -2.225 27.234 -5.543 1 96.25 122 LYS B N 1
ATOM 4777 C CA . LYS B 1 122 ? -2.764 26.969 -6.871 1 96.25 122 LYS B CA 1
ATOM 4778 C C . LYS B 1 122 ? -4.027 26.109 -6.793 1 96.25 122 LYS B C 1
ATOM 4780 O O . LYS B 1 122 ? -4.125 25.078 -7.453 1 96.25 122 LYS B O 1
ATOM 4785 N N . ASP B 1 123 ? -4.891 26.438 -5.844 1 94.06 123 ASP B N 1
ATOM 4786 C CA . ASP B 1 123 ? -6.242 25.906 -5.688 1 94.06 123 ASP B CA 1
ATOM 4787 C C . ASP B 1 123 ? -6.219 24.516 -5.051 1 94.06 123 ASP B C 1
ATOM 4789 O O . ASP B 1 123 ? -7.254 23.859 -4.941 1 94.06 123 ASP B O 1
ATOM 4793 N N . GLU B 1 124 ? -5 24.078 -4.684 1 98.06 124 GLU B N 1
ATOM 4794 C CA . GLU B 1 124 ? -4.902 22.844 -3.918 1 98.06 124 GLU B CA 1
ATOM 4795 C C . GLU B 1 124 ? -4.836 23.125 -2.418 1 98.06 124 GLU B C 1
ATOM 4797 O O . GLU B 1 124 ? -4.137 24.031 -1.982 1 98.06 124 GLU B O 1
ATOM 4802 N N . VAL B 1 125 ? -5.594 22.281 -1.668 1 98.75 125 VAL B N 1
ATOM 4803 C CA . VAL B 1 125 ? -5.641 22.453 -0.22 1 98.75 125 VAL B CA 1
ATOM 4804 C C . VAL B 1 125 ? -4.73 21.422 0.45 1 98.75 125 VAL B C 1
ATOM 4806 O O . VAL B 1 125 ? -4.832 20.219 0.176 1 98.75 125 VAL B O 1
ATOM 4809 N N . TYR B 1 126 ? -3.842 21.922 1.234 1 98.88 126 TYR B N 1
ATOM 4810 C CA . TYR B 1 126 ? -2.982 21.078 2.057 1 98.88 126 TYR B CA 1
ATOM 4811 C C . TYR B 1 126 ? -3.352 21.203 3.531 1 98.88 126 TYR B C 1
ATOM 4813 O O . TYR B 1 126 ? -3.645 22.297 4.02 1 98.88 126 TYR B O 1
ATOM 4821 N N . ILE B 1 127 ? -3.355 20.047 4.203 1 98.81 127 ILE B N 1
ATOM 4822 C CA . ILE B 1 127 ? -3.812 20.031 5.59 1 98.81 127 ILE B CA 1
ATOM 4823 C C . ILE B 1 127 ? -2.953 19.078 6.41 1 98.81 127 ILE B C 1
ATOM 4825 O O . ILE B 1 127 ? -2.389 18.125 5.871 1 98.81 127 ILE B O 1
ATOM 4829 N N . THR B 1 128 ? -2.789 19.312 7.652 1 98.75 128 THR B N 1
ATOM 4830 C CA . THR B 1 128 ? -2.123 18.391 8.555 1 98.75 128 THR B CA 1
ATOM 4831 C C . THR B 1 128 ? -3.145 17.578 9.352 1 98.75 128 THR B C 1
ATOM 4833 O O . THR B 1 128 ? -4.234 18.078 9.656 1 98.75 128 THR B O 1
ATOM 4836 N N . ALA B 1 129 ? -2.871 16.344 9.594 1 98.31 129 ALA B N 1
ATOM 4837 C CA . ALA B 1 129 ? -3.533 15.453 10.547 1 98.31 129 ALA B CA 1
ATOM 4838 C C . ALA B 1 129 ? -2.572 15.008 11.641 1 98.31 129 ALA B C 1
ATOM 4840 O O . ALA B 1 129 ? -2.08 13.875 11.625 1 98.31 129 ALA B O 1
ATOM 4841 N N . PRO B 1 130 ? -2.396 15.859 12.609 1 97.12 130 PRO B N 1
ATOM 4842 C CA . PRO B 1 130 ? -1.278 15.641 13.531 1 97.12 130 PRO B CA 1
ATOM 4843 C C . PRO B 1 130 ? -1.539 14.508 14.523 1 97.12 130 PRO B C 1
ATOM 4845 O O . PRO B 1 130 ? -2.668 14.344 14.992 1 97.12 130 PRO B O 1
ATOM 4848 N N . ARG B 1 131 ? -0.527 13.812 14.891 1 97.12 131 ARG B N 1
ATOM 4849 C CA . ARG B 1 131 ? -0.542 12.719 15.859 1 97.12 131 ARG B CA 1
ATOM 4850 C C . ARG B 1 131 ? -0.382 13.258 17.281 1 97.12 131 ARG B C 1
ATOM 4852 O O . ARG B 1 131 ? 0.455 12.766 18.047 1 97.12 131 ARG B O 1
ATOM 4859 N N . VAL B 1 132 ? -1.268 14.086 17.641 1 94.81 132 VAL B N 1
ATOM 4860 C CA . VAL B 1 132 ? -1.156 14.773 18.922 1 94.81 132 VAL B CA 1
ATOM 4861 C C . VAL B 1 132 ? -1.687 13.875 20.031 1 94.81 132 VAL B C 1
ATOM 4863 O O . VAL B 1 132 ? -0.998 13.633 21.031 1 94.81 132 VAL B O 1
ATOM 4866 N N . LYS B 1 133 ? -2.871 13.469 19.859 1 90 133 LYS B N 1
ATOM 4867 C CA . LYS B 1 133 ? -3.555 12.656 20.859 1 90 133 LYS B CA 1
ATOM 4868 C C . LYS B 1 133 ? -3.199 11.18 20.703 1 90 133 LYS B C 1
ATOM 4870 O O . LYS B 1 133 ? -2.912 10.492 21.688 1 90 133 LYS B O 1
ATOM 4875 N N . ASN B 1 134 ? -3.172 10.758 19.484 1 87.56 134 ASN B N 1
ATOM 4876 C CA . ASN B 1 134 ? -2.889 9.367 19.125 1 87.56 134 ASN B CA 1
ATOM 4877 C C . ASN B 1 134 ? -1.584 9.25 18.344 1 87.56 134 ASN B C 1
ATOM 4879 O O . ASN B 1 134 ? -1.416 9.891 17.297 1 87.56 134 ASN B O 1
ATOM 4883 N N . ALA B 1 135 ? -0.73 8.391 18.844 1 91.44 135 ALA B N 1
ATOM 4884 C CA . ALA B 1 135 ? 0.547 8.188 18.156 1 91.44 135 ALA B CA 1
ATOM 4885 C C . ALA B 1 135 ? 0.377 7.309 16.922 1 91.44 135 ALA B C 1
ATOM 4887 O O . ALA B 1 135 ? 1.133 7.434 15.953 1 91.44 135 ALA B O 1
ATOM 4888 N N . ARG B 1 136 ? -0.598 6.488 17 1 91.38 136 ARG B N 1
ATOM 4889 C CA . ARG B 1 136 ? -0.837 5.523 15.938 1 91.38 136 ARG B CA 1
ATOM 4890 C C . ARG B 1 136 ? -2.258 5.648 15.398 1 91.38 136 ARG B C 1
ATOM 4892 O O . ARG B 1 136 ? -3.07 6.402 15.938 1 91.38 136 ARG B O 1
ATOM 4899 N N . GLY B 1 137 ? -2.469 4.973 14.227 1 95.94 137 GLY B N 1
ATOM 4900 C CA . GLY B 1 137 ? -3.795 4.957 13.633 1 95.94 137 GLY B CA 1
ATOM 4901 C C . GLY B 1 137 ? -4.035 6.105 12.672 1 95.94 137 GLY B C 1
ATOM 4902 O O . GLY B 1 137 ? -5.145 6.273 12.156 1 95.94 137 GLY B O 1
ATOM 4903 N N . ILE B 1 138 ? -3.029 6.84 12.477 1 97.81 138 ILE B N 1
ATOM 4904 C CA . ILE B 1 138 ? -3.061 7.977 11.562 1 97.81 138 ILE B CA 1
ATOM 4905 C C . ILE B 1 138 ? -2.08 7.742 10.414 1 97.81 138 ILE B C 1
ATOM 4907 O O . ILE B 1 138 ? -0.874 7.945 10.57 1 97.81 138 ILE B O 1
ATOM 4911 N N . PRO B 1 139 ? -2.607 7.426 9.258 1 95.81 139 PRO B N 1
ATOM 4912 C CA . PRO B 1 139 ? -1.736 7 8.164 1 95.81 139 PRO B CA 1
ATOM 4913 C C . PRO B 1 139 ? -0.729 8.07 7.758 1 95.81 139 PRO B C 1
ATOM 4915 O O . PRO B 1 139 ? 0.422 7.758 7.441 1 95.81 139 PRO B O 1
ATOM 4918 N N . SER B 1 140 ? -1.156 9.297 7.734 1 97.31 140 SER B N 1
ATOM 4919 C CA . SER B 1 140 ? -0.287 10.383 7.289 1 97.31 140 SER B CA 1
ATOM 4920 C C . SER B 1 140 ? -0.644 11.695 7.977 1 97.31 140 SER B C 1
ATOM 4922 O O . SER B 1 140 ? -1.822 12.008 8.164 1 97.31 140 SER B O 1
ATOM 4924 N N . GLY B 1 141 ? 0.407 12.445 8.305 1 98.31 141 GLY B N 1
ATOM 4925 C CA . GLY B 1 141 ? 0.226 13.695 9.016 1 98.31 141 GLY B CA 1
ATOM 4926 C C . GLY B 1 141 ? 0.133 14.898 8.102 1 98.31 141 GLY B C 1
ATOM 4927 O O . GLY B 1 141 ? -0.347 15.961 8.508 1 98.31 141 GLY B O 1
ATOM 4928 N N . LEU B 1 142 ? 0.63 14.844 6.934 1 98.81 142 LEU B N 1
ATOM 4929 C CA . LEU B 1 142 ? 0.543 15.875 5.906 1 98.81 142 LEU B CA 1
ATOM 4930 C C . LEU B 1 142 ? -0.153 15.344 4.66 1 98.81 142 LEU B C 1
ATOM 4932 O O . LEU B 1 142 ? 0.206 14.281 4.145 1 98.81 142 LEU B O 1
ATOM 4936 N N . ASN B 1 143 ? -1.156 16.125 4.227 1 98.81 143 ASN B N 1
ATOM 4937 C CA . ASN B 1 143 ? -2.014 15.602 3.17 1 98.81 143 ASN B CA 1
ATOM 4938 C C . ASN B 1 143 ? -2.453 16.703 2.205 1 98.81 143 ASN B C 1
ATOM 4940 O O . ASN B 1 143 ? -2.469 17.875 2.564 1 98.81 143 ASN B O 1
ATOM 4944 N N . ARG B 1 144 ? -2.797 16.297 1.025 1 98.69 144 ARG B N 1
ATOM 4945 C CA . ARG B 1 144 ? -3.611 17.078 0.104 1 98.69 144 ARG B CA 1
ATOM 4946 C C . ARG B 1 144 ? -5.074 16.656 0.166 1 98.69 144 ARG B C 1
ATOM 4948 O O . ARG B 1 144 ? -5.375 15.461 0.244 1 98.69 144 ARG B O 1
ATOM 4955 N N . VAL B 1 145 ? -5.957 17.562 0.174 1 98.75 145 VAL B N 1
ATOM 4956 C CA . VAL B 1 145 ? -7.375 17.219 0.188 1 98.75 145 VAL B CA 1
ATOM 4957 C C . VAL B 1 145 ? -7.863 16.984 -1.238 1 98.75 145 VAL B C 1
ATOM 4959 O O . VAL B 1 145 ? -7.652 17.812 -2.123 1 98.75 145 VAL B O 1
ATOM 4962 N N . VAL B 1 146 ? -8.5 15.875 -1.413 1 97.88 146 VAL B N 1
ATOM 4963 C CA . VAL B 1 146 ? -9.031 15.547 -2.73 1 97.88 146 VAL B CA 1
ATOM 4964 C C . VAL B 1 146 ? -10.508 15.148 -2.607 1 97.88 146 VAL B C 1
ATOM 4966 O O . VAL B 1 146 ? -10.945 14.711 -1.546 1 97.88 146 VAL B O 1
ATOM 4969 N N . LYS B 1 147 ? -11.219 15.352 -3.662 1 96.25 147 LYS B N 1
ATOM 4970 C CA . LYS B 1 147 ? -12.609 14.922 -3.732 1 96.25 147 LYS B CA 1
ATOM 4971 C C . LYS B 1 147 ? -12.773 13.727 -4.672 1 96.25 147 LYS B C 1
ATOM 4973 O O . LYS B 1 147 ? -12.234 13.734 -5.781 1 96.25 147 LYS B O 1
ATOM 4978 N N . LYS B 1 148 ? -13.344 12.711 -4.145 1 93.25 148 LYS B N 1
ATOM 4979 C CA . LYS B 1 148 ? -13.68 11.531 -4.934 1 93.25 148 LYS B CA 1
ATOM 4980 C C . LYS B 1 148 ? -15.086 11.031 -4.613 1 93.25 148 LYS B C 1
ATOM 4982 O O . LYS B 1 148 ? -15.422 10.82 -3.445 1 93.25 148 LYS B O 1
ATOM 4987 N N . ASP B 1 149 ? -15.898 10.836 -5.613 1 91.88 149 ASP B N 1
ATOM 4988 C CA . ASP B 1 149 ? -17.266 10.328 -5.48 1 91.88 149 ASP B CA 1
ATOM 4989 C C . ASP B 1 149 ? -18.047 11.141 -4.445 1 91.88 149 ASP B C 1
ATOM 4991 O O . ASP B 1 149 ? -18.703 10.562 -3.568 1 91.88 149 ASP B O 1
ATOM 4995 N N . GLY B 1 150 ? -17.844 12.508 -4.449 1 92.56 150 GLY B N 1
ATOM 4996 C CA . GLY B 1 150 ? -18.594 13.414 -3.594 1 92.56 150 GLY B CA 1
ATOM 4997 C C . GLY B 1 150 ? -18.062 13.469 -2.174 1 92.56 150 GLY B C 1
ATOM 4998 O O . GLY B 1 150 ? -18.609 14.18 -1.327 1 92.56 150 GLY B O 1
ATOM 4999 N N . LYS B 1 151 ? -16.984 12.734 -1.964 1 95.12 151 LYS B N 1
ATOM 5000 C CA . LYS B 1 151 ? -16.406 12.703 -0.624 1 95.12 151 LYS B CA 1
ATOM 5001 C C . LYS B 1 151 ? -15.047 13.406 -0.596 1 95.12 151 LYS B C 1
ATOM 5003 O O . LYS B 1 151 ? -14.297 13.352 -1.571 1 95.12 151 LYS B O 1
ATOM 5008 N N . SER B 1 152 ? -14.812 14.102 0.512 1 97.69 152 SER B N 1
ATOM 5009 C CA . SER B 1 152 ? -13.477 14.648 0.757 1 97.69 152 SER B CA 1
ATOM 5010 C C . SER B 1 152 ? -12.562 13.602 1.379 1 97.69 152 SER B C 1
ATOM 5012 O O . SER B 1 152 ? -12.938 12.922 2.334 1 97.69 152 SER B O 1
ATOM 5014 N N . LEU B 1 153 ? -11.414 13.461 0.841 1 98.31 153 LEU B N 1
ATOM 5015 C CA . LEU B 1 153 ? -10.422 12.508 1.319 1 98.31 153 LEU B CA 1
ATOM 5016 C C . LEU B 1 153 ? -9.062 13.18 1.502 1 98.31 153 LEU B C 1
ATOM 5018 O O . LEU B 1 153 ? -8.781 14.195 0.868 1 98.31 153 LEU B O 1
ATOM 5022 N N . LEU B 1 154 ? -8.297 12.602 2.406 1 98.56 154 LEU B N 1
ATOM 5023 C CA . LEU B 1 154 ? -6.91 13.016 2.562 1 98.56 154 LEU B CA 1
ATOM 5024 C C . LEU B 1 154 ? -5.977 12.102 1.783 1 98.56 154 LEU B C 1
ATOM 5026 O O . LEU B 1 154 ? -6.051 10.875 1.917 1 98.56 154 LEU B O 1
ATOM 5030 N N . GLU B 1 155 ? -5.219 12.664 0.973 1 97.69 155 GLU B N 1
ATOM 5031 C CA . GLU B 1 155 ? -4.172 11.945 0.254 1 97.69 155 GLU B CA 1
ATOM 5032 C C . GLU B 1 155 ? -2.795 12.258 0.835 1 97.69 155 GLU B C 1
ATOM 5034 O O . GLU B 1 155 ? -2.359 13.406 0.838 1 97.69 155 GLU B O 1
ATOM 5039 N N . PRO B 1 156 ? -2.084 11.188 1.276 1 97.5 156 PRO B N 1
ATOM 5040 C CA . PRO B 1 156 ? -0.769 11.445 1.869 1 97.5 156 PRO B CA 1
ATOM 5041 C C . PRO B 1 156 ? 0.13 12.289 0.968 1 97.5 156 PRO B C 1
ATOM 5043 O O . PRO B 1 156 ? 0.224 12.031 -0.234 1 97.5 156 PRO B O 1
ATOM 5046 N N . TYR B 1 157 ? 0.726 13.281 1.593 1 98.19 157 TYR B N 1
ATOM 5047 C CA . TYR B 1 157 ? 1.653 14.125 0.85 1 98.19 157 TYR B CA 1
ATOM 5048 C C . TYR B 1 157 ? 3.031 14.125 1.503 1 98.19 157 TYR B C 1
ATOM 5050 O O . TYR B 1 157 ? 3.148 14.32 2.715 1 98.19 157 TYR B O 1
ATOM 5058 N N . PRO B 1 158 ? 4.113 14.047 0.781 1 97.19 158 PRO B N 1
ATOM 5059 C CA . PRO B 1 158 ? 4.188 13.781 -0.657 1 97.19 158 PRO B CA 1
ATOM 5060 C C . PRO B 1 158 ? 3.668 12.398 -1.028 1 97.19 158 PRO B C 1
ATOM 5062 O O . PRO B 1 158 ? 3.172 12.195 -2.141 1 97.19 158 PRO B O 1
ATOM 5065 N N . ASN B 1 159 ? 3.854 11.43 -0.15 1 94.62 159 ASN B N 1
ATOM 5066 C CA . ASN B 1 159 ? 3.285 10.086 -0.241 1 94.62 159 ASN B CA 1
ATOM 5067 C C . ASN B 1 159 ? 3.348 9.359 1.1 1 94.62 159 ASN B C 1
ATOM 5069 O O . ASN B 1 159 ? 3.807 9.922 2.096 1 94.62 159 ASN B O 1
ATOM 5073 N N . LEU B 1 160 ? 2.908 8.133 1.079 1 94.38 160 LEU B N 1
ATOM 5074 C CA . LEU B 1 160 ? 2.74 7.387 2.32 1 94.38 160 LEU B CA 1
ATOM 5075 C C . LEU B 1 160 ? 4.09 7.113 2.975 1 94.38 160 LEU B C 1
ATOM 5077 O O . LEU B 1 160 ? 4.195 7.09 4.203 1 94.38 160 LEU B O 1
ATOM 5081 N N . SER B 1 161 ? 5.176 6.93 2.219 1 92.19 161 SER B N 1
ATOM 5082 C CA . SER B 1 161 ? 6.484 6.566 2.75 1 92.19 161 SER B CA 1
ATOM 5083 C C . SER B 1 161 ? 7.07 7.691 3.6 1 92.19 161 SER B C 1
ATOM 5085 O O . SER B 1 161 ? 7.926 7.449 4.453 1 92.19 161 SER B O 1
ATOM 5087 N N . TRP B 1 162 ? 6.531 8.883 3.461 1 96.31 162 TRP B N 1
ATOM 5088 C CA . TRP B 1 162 ? 7.035 10.062 4.156 1 96.31 162 TRP B CA 1
ATOM 5089 C C . TRP B 1 162 ? 6.473 10.141 5.574 1 96.31 162 TRP B C 1
ATOM 5091 O O . TRP B 1 162 ? 6.766 11.086 6.312 1 96.31 162 TRP B O 1
ATOM 5101 N N . HIS B 1 163 ? 5.742 9.148 6 1 95.88 163 HIS B N 1
ATOM 5102 C CA . HIS B 1 163 ? 5.043 9.258 7.277 1 95.88 163 HIS B CA 1
ATOM 5103 C C . HIS B 1 163 ? 5.32 8.047 8.164 1 95.88 163 HIS B C 1
ATOM 5105 O O . HIS B 1 163 ? 4.555 7.762 9.086 1 95.88 163 HIS B O 1
ATOM 5111 N N . ARG B 1 164 ? 6.391 7.41 7.891 1 91.12 164 ARG B N 1
ATOM 5112 C CA . ARG B 1 164 ? 6.77 6.25 8.688 1 91.12 164 ARG B CA 1
ATOM 5113 C C . ARG B 1 164 ? 7.227 6.664 10.078 1 91.12 164 ARG B C 1
ATOM 5115 O O . ARG B 1 164 ? 8.203 7.402 10.227 1 91.12 164 ARG B O 1
ATOM 5122 N N . LEU B 1 165 ? 6.574 6.164 11.078 1 92.31 165 LEU B N 1
ATOM 5123 C CA . LEU B 1 165 ? 6.938 6.477 12.461 1 92.31 165 LEU B CA 1
ATOM 5124 C C . LEU B 1 165 ? 8.312 5.91 12.805 1 92.31 165 LEU B C 1
ATOM 5126 O O . LEU B 1 165 ? 8.648 4.793 12.398 1 92.31 165 LEU B O 1
ATOM 5130 N N . GLY B 1 166 ? 9.062 6.742 13.508 1 91.12 166 GLY B N 1
ATOM 5131 C CA . GLY B 1 166 ? 10.367 6.293 13.961 1 91.12 166 GLY B CA 1
ATOM 5132 C C . GLY B 1 166 ? 11.484 6.605 12.977 1 91.12 166 GLY B C 1
ATOM 5133 O O . GLY B 1 166 ? 12.656 6.602 13.344 1 91.12 166 GLY B O 1
ATOM 5134 N N . ARG B 1 167 ? 11.195 6.793 11.734 1 92.44 167 ARG B N 1
ATOM 5135 C CA . ARG B 1 167 ? 12.18 7.223 10.75 1 92.44 167 ARG B CA 1
ATOM 5136 C C . ARG B 1 167 ? 12.344 8.734 10.766 1 92.44 167 ARG B C 1
ATOM 5138 O O . ARG B 1 167 ? 11.516 9.469 10.227 1 92.44 167 ARG B O 1
ATOM 5145 N N . CYS B 1 168 ? 13.383 9.203 11.156 1 96.25 168 CYS B N 1
ATOM 5146 C CA . CYS B 1 168 ? 13.547 10.617 11.477 1 96.25 168 CYS B CA 1
ATOM 5147 C C . CYS B 1 168 ? 13.633 11.461 10.203 1 96.25 168 CYS B C 1
ATOM 5149 O O . CYS B 1 168 ? 13.477 12.68 10.25 1 96.25 168 CYS B O 1
ATOM 5151 N N . SER B 1 169 ? 13.867 10.812 9.094 1 95.56 169 SER B N 1
ATOM 5152 C CA . SER B 1 169 ? 13.828 11.547 7.836 1 95.56 169 SER B CA 1
ATOM 5153 C C . SER B 1 169 ? 12.391 11.727 7.344 1 95.56 169 SER B C 1
ATOM 5155 O O . SER B 1 169 ? 12.141 12.492 6.418 1 95.56 169 SER B O 1
ATOM 5157 N N . ALA B 1 170 ? 11.477 11.023 7.98 1 96.31 170 ALA B N 1
ATOM 5158 C CA . ALA B 1 170 ? 10.055 11.133 7.66 1 96.31 170 ALA B CA 1
ATOM 5159 C C . ALA B 1 170 ? 9.336 12.039 8.656 1 96.31 170 ALA B C 1
ATOM 5161 O O . ALA B 1 170 ? 9.898 12.406 9.688 1 96.31 170 ALA B O 1
ATOM 5162 N N . LEU B 1 171 ? 8.148 12.422 8.328 1 98.19 171 LEU B N 1
ATOM 5163 C CA . LEU B 1 171 ? 7.32 13.242 9.203 1 98.19 171 LEU B CA 1
ATOM 5164 C C . LEU B 1 171 ? 6.73 12.414 10.336 1 98.19 171 LEU B C 1
ATOM 5166 O O . LEU B 1 171 ? 6.152 11.352 10.102 1 98.19 171 LEU B O 1
ATOM 5170 N N . GLN B 1 172 ? 6.875 12.945 11.562 1 97.69 172 GLN B N 1
ATOM 5171 C CA . GLN B 1 172 ? 6.324 12.266 12.734 1 97.69 172 GLN B CA 1
ATOM 5172 C C . GLN B 1 172 ? 5.008 12.906 13.172 1 97.69 172 GLN B C 1
ATOM 5174 O O . GLN B 1 172 ? 3.971 12.242 13.211 1 97.69 172 GLN B O 1
ATOM 5179 N N . MET B 1 173 ? 5.039 14.195 13.406 1 97.81 173 MET B N 1
ATOM 5180 C CA . MET B 1 173 ? 3.867 14.977 13.781 1 97.81 173 MET B CA 1
ATOM 5181 C C . MET B 1 173 ? 3.932 16.375 13.188 1 97.81 173 MET B C 1
ATOM 5183 O O . MET B 1 173 ? 4.191 17.344 13.906 1 97.81 173 MET B O 1
ATOM 5187 N N . PRO B 1 174 ? 3.732 16.438 11.898 1 98.31 174 PRO B N 1
ATOM 5188 C CA . PRO B 1 174 ? 3.596 17.781 11.328 1 98.31 174 PRO B CA 1
ATOM 5189 C C . PRO B 1 174 ? 2.387 18.547 11.875 1 98.31 174 PRO B C 1
ATOM 5191 O O . PRO B 1 174 ? 1.253 18.062 11.758 1 98.31 174 PRO B O 1
ATOM 5194 N N . MET B 1 175 ? 2.633 19.625 12.445 1 96.88 175 MET B N 1
ATOM 5195 C CA . MET B 1 175 ? 1.562 20.375 13.102 1 96.88 175 MET B CA 1
ATOM 5196 C C . MET B 1 175 ? 1.058 21.5 12.203 1 96.88 175 MET B C 1
ATOM 5198 O O . MET B 1 175 ? -0.151 21.719 12.094 1 96.88 175 MET B O 1
ATOM 5202 N N . SER B 1 176 ? 1.964 22.266 11.664 1 97.81 176 SER B N 1
ATOM 5203 C CA . SER B 1 176 ? 1.578 23.422 10.852 1 97.81 176 SER B CA 1
ATOM 5204 C C . SER B 1 176 ? 2.443 23.531 9.602 1 97.81 176 SER B C 1
ATOM 5206 O O . SER B 1 176 ? 3.512 22.922 9.523 1 97.81 176 SER B O 1
ATOM 5208 N N . ILE B 1 177 ? 1.886 24.25 8.672 1 98.75 177 ILE B N 1
ATOM 5209 C CA . ILE B 1 177 ? 2.559 24.5 7.398 1 98.75 177 ILE B CA 1
ATOM 5210 C C . ILE B 1 177 ? 2.393 25.969 7 1 98.75 177 ILE B C 1
ATOM 5212 O O . ILE B 1 177 ? 1.413 26.609 7.383 1 98.75 177 ILE B O 1
ATOM 5216 N N . GLU B 1 178 ? 3.355 26.5 6.352 1 98.75 178 GLU B N 1
ATOM 5217 C CA . GLU B 1 178 ? 3.305 27.797 5.699 1 98.75 178 GLU B CA 1
ATOM 5218 C C . GLU B 1 178 ? 3.861 27.734 4.277 1 98.75 178 GLU B C 1
ATOM 5220 O O . GLU B 1 178 ? 4.977 27.25 4.066 1 98.75 178 GLU B O 1
ATOM 5225 N N . ILE B 1 179 ? 3.037 28.188 3.357 1 98.75 179 ILE B N 1
ATOM 5226 C CA . ILE B 1 179 ? 3.465 28.125 1.965 1 98.75 179 ILE B CA 1
ATOM 5227 C C . ILE B 1 179 ? 3.814 29.531 1.471 1 98.75 179 ILE B C 1
ATOM 5229 O O . ILE B 1 179 ? 3.016 30.453 1.606 1 98.75 179 ILE B O 1
ATOM 5233 N N . ASP B 1 180 ? 4.992 29.672 0.98 1 98 180 ASP B N 1
ATOM 5234 C CA . ASP B 1 180 ? 5.383 30.875 0.255 1 98 180 ASP B CA 1
ATOM 5235 C C . ASP B 1 180 ? 4.789 30.875 -1.151 1 98 180 ASP B C 1
ATOM 5237 O O . ASP B 1 180 ? 5.238 30.141 -2.025 1 98 180 ASP B O 1
ATOM 5241 N N . PRO B 1 181 ? 3.83 31.766 -1.379 1 97.06 181 PRO B N 1
ATOM 5242 C CA . PRO B 1 181 ? 3.17 31.734 -2.686 1 97.06 181 PRO B CA 1
ATOM 5243 C C . PRO B 1 181 ? 4.09 32.156 -3.824 1 97.06 181 PRO B C 1
ATOM 5245 O O . PRO B 1 181 ? 3.785 31.938 -4.996 1 97.06 181 PRO B O 1
ATOM 5248 N N . ASN B 1 182 ? 5.195 32.781 -3.498 1 95.88 182 ASN B N 1
ATOM 5249 C CA . ASN B 1 182 ? 6.121 33.281 -4.516 1 95.88 182 ASN B CA 1
ATOM 5250 C C . ASN B 1 182 ? 7.012 32.156 -5.043 1 95.88 182 ASN B C 1
ATOM 5252 O O . ASN B 1 182 ? 7.281 32.062 -6.242 1 95.88 182 ASN B O 1
ATOM 5256 N N . SER B 1 183 ? 7.457 31.25 -4.199 1 96.19 183 SER B N 1
ATOM 5257 C CA . SER B 1 183 ? 8.406 30.203 -4.574 1 96.19 183 SER B CA 1
ATOM 5258 C C . SER B 1 183 ? 7.699 28.875 -4.785 1 96.19 183 SER B C 1
ATOM 5260 O O . SER B 1 183 ? 8.203 28 -5.504 1 96.19 183 SER B O 1
ATOM 5262 N N . GLY B 1 184 ? 6.582 28.75 -4.074 1 98 184 GLY B N 1
ATOM 5263 C CA . GLY B 1 184 ? 5.922 27.453 -4.051 1 98 184 GLY B CA 1
ATOM 5264 C C . GLY B 1 184 ? 6.527 26.484 -3.041 1 98 184 GLY B C 1
ATOM 5265 O O . GLY B 1 184 ? 6.285 25.281 -3.105 1 98 184 GLY B O 1
ATOM 5266 N N . TYR B 1 185 ? 7.371 27.031 -2.146 1 98.69 185 TYR B N 1
ATOM 5267 C CA . TYR B 1 185 ? 7.945 26.203 -1.091 1 98.69 185 TYR B CA 1
ATOM 5268 C C . TYR B 1 185 ? 7.004 26.109 0.106 1 98.69 185 TYR B C 1
ATOM 5270 O O . TYR B 1 185 ? 6.449 27.125 0.542 1 98.69 185 TYR B O 1
ATOM 5278 N N . MET B 1 186 ? 6.789 24.906 0.536 1 98.88 186 MET B N 1
ATOM 5279 C CA . MET B 1 186 ? 6.035 24.656 1.762 1 98.88 186 MET B CA 1
ATOM 5280 C C . MET B 1 186 ? 6.977 24.406 2.939 1 98.88 186 MET B C 1
ATOM 5282 O O . MET B 1 186 ? 7.832 23.531 2.881 1 98.88 186 MET B O 1
ATOM 5286 N N . TYR B 1 187 ? 6.852 25.203 3.955 1 98.88 187 TYR B N 1
ATOM 5287 C CA . TYR B 1 187 ? 7.574 25.016 5.207 1 98.88 187 TYR B CA 1
ATOM 5288 C C . TYR B 1 187 ? 6.73 24.234 6.211 1 98.88 187 TYR B C 1
ATOM 5290 O O . TYR B 1 187 ? 5.664 24.703 6.625 1 98.88 187 TYR B O 1
ATOM 5298 N N . VAL B 1 188 ? 7.207 23.047 6.578 1 98.88 188 VAL B N 1
ATOM 5299 C CA . VAL B 1 188 ? 6.492 22.156 7.484 1 98.88 188 VAL B CA 1
ATOM 5300 C C . VAL B 1 188 ? 7.23 22.078 8.82 1 98.88 188 VAL B C 1
ATOM 5302 O O . VAL B 1 188 ? 8.438 21.828 8.852 1 98.88 188 VAL B O 1
ATOM 5305 N N . ILE B 1 189 ? 6.543 22.328 9.906 1 98.75 189 ILE B N 1
ATOM 5306 C CA . ILE B 1 189 ? 7.176 22.109 11.203 1 98.75 189 ILE B CA 1
ATOM 5307 C C . ILE B 1 189 ? 6.676 20.812 11.82 1 98.75 189 ILE B C 1
ATOM 5309 O O . ILE B 1 189 ? 5.473 20.531 11.82 1 98.75 189 ILE B O 1
ATOM 5313 N N . ASP B 1 190 ? 7.605 20.047 12.219 1 98.62 190 ASP B N 1
ATOM 5314 C CA . ASP B 1 190 ? 7.387 18.719 12.812 1 98.62 190 ASP B CA 1
ATOM 5315 C C . ASP B 1 190 ? 7.961 18.656 14.227 1 98.62 190 ASP B C 1
ATOM 5317 O O . ASP B 1 190 ? 9.164 18.812 14.422 1 98.62 190 ASP B O 1
ATOM 5321 N N . ALA B 1 191 ? 7.109 18.344 15.172 1 97.75 191 ALA B N 1
ATOM 5322 C CA . ALA B 1 191 ? 7.52 18.344 16.578 1 97.75 191 ALA B CA 1
ATOM 5323 C C . ALA B 1 191 ? 8.461 17.172 16.859 1 97.75 191 ALA B C 1
ATOM 5325 O O . ALA B 1 191 ? 9.156 17.172 17.875 1 97.75 191 ALA B O 1
ATOM 5326 N N . GLY B 1 192 ? 8.422 16.156 16.016 1 97.88 192 GLY B N 1
ATOM 5327 C CA . GLY B 1 192 ? 9.281 14.992 16.203 1 97.88 192 GLY B CA 1
ATOM 5328 C C . GLY B 1 192 ? 8.758 14.023 17.234 1 97.88 192 GLY B C 1
ATOM 5329 O O . GLY B 1 192 ? 9.312 12.938 17.422 1 97.88 192 GLY B O 1
ATOM 5330 N N . ARG B 1 193 ? 7.699 14.43 17.906 1 96.69 193 ARG B N 1
ATOM 5331 C CA . ARG B 1 193 ? 7.027 13.641 18.938 1 96.69 193 ARG B CA 1
ATOM 5332 C C . ARG B 1 193 ? 5.621 13.25 18.484 1 96.69 193 ARG B C 1
ATOM 5334 O O . ARG B 1 193 ? 5.051 13.875 17.594 1 96.69 193 ARG B O 1
ATOM 5341 N N . VAL B 1 194 ? 5.141 12.164 19.125 1 96.75 194 VAL B N 1
ATOM 5342 C CA . VAL B 1 194 ? 3.764 11.773 18.844 1 96.75 194 VAL B CA 1
ATOM 5343 C C . VAL B 1 194 ? 3.045 11.422 20.141 1 96.75 194 VAL B C 1
ATOM 5345 O O . VAL B 1 194 ? 3.686 11.125 21.156 1 96.75 194 VAL B O 1
ATOM 5348 N N . GLY B 1 195 ? 1.722 11.547 20.078 1 95.69 195 GLY B N 1
ATOM 5349 C CA . GLY B 1 195 ? 0.927 11.203 21.25 1 95.69 195 GLY B CA 1
ATOM 5350 C C . GLY B 1 195 ? 1.239 12.07 22.453 1 95.69 195 GLY B C 1
ATOM 5351 O O . GLY B 1 195 ? 1.338 11.562 23.578 1 95.69 195 GLY B O 1
ATOM 5352 N N . ILE B 1 196 ? 1.373 13.289 22.266 1 92.38 196 ILE B N 1
ATOM 5353 C CA . ILE B 1 196 ? 1.957 14.125 23.312 1 92.38 196 ILE B CA 1
ATOM 5354 C C . ILE B 1 196 ? 0.935 14.359 24.422 1 92.38 196 ILE B C 1
ATOM 5356 O O . ILE B 1 196 ? 1.296 14.75 25.531 1 92.38 196 ILE B O 1
ATOM 5360 N N . THR B 1 197 ? -0.318 14.148 24.172 1 87.5 197 THR B N 1
ATOM 5361 C CA . THR B 1 197 ? -1.323 14.328 25.219 1 87.5 197 THR B CA 1
ATOM 5362 C C . THR B 1 197 ? -1.689 12.984 25.844 1 87.5 197 THR B C 1
ATOM 5364 O O . THR B 1 197 ? -2.574 12.922 26.703 1 87.5 197 THR B O 1
ATOM 5367 N N . SER B 1 198 ? -1.012 11.984 25.406 1 86.5 198 SER B N 1
ATOM 5368 C CA . SER B 1 198 ? -1.222 10.664 25.984 1 86.5 198 SER B CA 1
ATOM 5369 C C . SER B 1 198 ? -0.291 10.43 27.172 1 86.5 198 SER B C 1
ATOM 5371 O O . SER B 1 198 ? 0.58 11.258 27.453 1 86.5 198 SER B O 1
ATOM 5373 N N . SER B 1 199 ? -0.545 9.266 27.812 1 86.06 199 SER B N 1
ATOM 5374 C CA . SER B 1 199 ? 0.271 8.914 28.984 1 86.06 199 SER B CA 1
ATOM 5375 C C . SER B 1 199 ? 1.642 8.398 28.547 1 86.06 199 SER B C 1
ATOM 5377 O O . SER B 1 199 ? 2.57 8.344 29.359 1 86.06 199 SER B O 1
ATOM 5379 N N . THR B 1 200 ? 1.776 8.062 27.297 1 89.56 200 THR B N 1
ATOM 5380 C CA . THR B 1 200 ? 3.037 7.504 26.828 1 89.56 200 THR B CA 1
ATOM 5381 C C . THR B 1 200 ? 3.436 8.125 25.484 1 89.56 200 THR B C 1
ATOM 5383 O O . THR B 1 200 ? 3.447 7.438 24.453 1 89.56 200 THR B O 1
ATOM 5386 N N . PRO B 1 201 ? 3.859 9.336 25.5 1 93.12 201 PRO B N 1
ATOM 5387 C CA . PRO B 1 201 ? 4.266 9.969 24.25 1 93.12 201 PRO B CA 1
ATOM 5388 C C . PRO B 1 201 ? 5.477 9.289 23.609 1 93.12 201 PRO B C 1
ATOM 5390 O O . PRO B 1 201 ? 6.336 8.758 24.328 1 93.12 201 PRO B O 1
ATOM 5393 N N . GLY B 1 202 ? 5.5 9.234 22.344 1 94.19 202 GLY B N 1
ATOM 5394 C CA . GLY B 1 202 ? 6.676 8.812 21.594 1 94.19 202 GLY B CA 1
ATOM 5395 C C . GLY B 1 202 ? 7.586 9.961 21.219 1 94.19 202 GLY B C 1
ATOM 5396 O O . GLY B 1 202 ? 7.191 10.844 20.438 1 94.19 202 GLY B O 1
ATOM 5397 N N . ASN B 1 203 ? 8.766 9.969 21.75 1 95.38 203 ASN B N 1
ATOM 5398 C CA . ASN B 1 203 ? 9.766 10.984 21.438 1 95.38 203 ASN B CA 1
ATOM 5399 C C . ASN B 1 203 ? 10.836 10.453 20.5 1 95.38 203 ASN B C 1
ATOM 5401 O O . ASN B 1 203 ? 12.016 10.414 20.844 1 95.38 203 ASN B O 1
ATOM 5405 N N . TYR B 1 204 ? 10.492 10.156 19.281 1 92.25 204 TYR B N 1
ATOM 5406 C CA . TYR B 1 204 ? 11.289 9.359 18.359 1 92.25 204 TYR B CA 1
ATOM 5407 C C . TYR B 1 204 ? 12.398 10.188 17.734 1 92.25 204 TYR B C 1
ATOM 5409 O O . TYR B 1 204 ? 13.508 9.688 17.5 1 92.25 204 TYR B O 1
ATOM 5417 N N . CYS B 1 205 ? 12.117 11.461 17.375 1 97.06 205 CYS B N 1
ATOM 5418 C CA . CYS B 1 205 ? 12.992 12.258 16.516 1 97.06 205 CYS B CA 1
ATOM 5419 C C . CYS B 1 205 ? 13.133 13.68 17.047 1 97.06 205 CYS B C 1
ATOM 5421 O O . CYS B 1 205 ? 12.305 14.141 17.828 1 97.06 205 CYS B O 1
ATOM 5423 N N . PRO B 1 206 ? 14.188 14.398 16.656 1 97.62 206 PRO B N 1
ATOM 5424 C CA . PRO B 1 206 ? 14.227 15.836 16.922 1 97.62 206 PRO B CA 1
ATOM 5425 C C . PRO B 1 206 ? 13.133 16.609 16.172 1 97.62 206 PRO B C 1
ATOM 5427 O O . PRO B 1 206 ? 12.703 16.172 15.102 1 97.62 206 PRO B O 1
ATOM 5430 N N . ALA B 1 207 ? 12.75 17.688 16.844 1 98.5 207 ALA B N 1
ATOM 5431 C CA . ALA B 1 207 ? 11.914 18.609 16.078 1 98.5 207 ALA B CA 1
ATOM 5432 C C . ALA B 1 207 ? 12.633 19.094 14.828 1 98.5 207 ALA B C 1
ATOM 5434 O O . ALA B 1 207 ? 13.859 19.141 14.789 1 98.5 207 ALA B O 1
ATOM 5435 N N . LYS B 1 208 ? 11.852 19.406 13.828 1 98.62 208 LYS B N 1
ATOM 5436 C CA . LYS B 1 208 ? 12.516 19.812 12.594 1 98.62 208 LYS B CA 1
ATOM 5437 C C . LYS B 1 208 ? 11.617 20.703 11.75 1 98.62 208 LYS B C 1
ATOM 5439 O O . LYS B 1 208 ? 10.406 20.766 11.969 1 98.62 208 LYS B O 1
ATOM 5444 N N . ILE B 1 209 ? 12.234 21.453 10.805 1 98.69 209 ILE B N 1
ATOM 5445 C CA . ILE B 1 209 ? 11.586 22.172 9.711 1 98.69 209 ILE B CA 1
ATOM 5446 C C . ILE B 1 209 ? 11.93 21.5 8.383 1 98.69 209 ILE B C 1
ATOM 5448 O O . ILE B 1 209 ? 13.109 21.312 8.055 1 98.69 209 ILE B O 1
ATOM 5452 N N . MET B 1 210 ? 10.922 21.062 7.668 1 98.56 210 MET B N 1
ATOM 5453 C CA . MET B 1 210 ? 11.125 20.516 6.332 1 98.56 210 MET B CA 1
ATOM 5454 C C . MET B 1 210 ? 10.562 21.453 5.27 1 98.56 210 MET B C 1
ATOM 5456 O O . MET B 1 210 ? 9.469 22.016 5.438 1 98.56 210 MET B O 1
ATOM 5460 N N . ILE B 1 211 ? 11.328 21.656 4.23 1 98.75 211 ILE B N 1
ATOM 5461 C CA . ILE B 1 211 ? 10.906 22.5 3.115 1 98.75 211 ILE B CA 1
ATOM 5462 C C . ILE B 1 211 ? 10.664 21.625 1.882 1 98.75 211 ILE B C 1
ATOM 5464 O O . ILE B 1 211 ? 11.57 20.953 1.401 1 98.75 211 ILE B O 1
ATOM 5468 N N . LEU B 1 212 ? 9.438 21.688 1.369 1 98.81 212 LEU B N 1
ATOM 5469 C CA . LEU B 1 212 ? 9.031 20.891 0.214 1 98.81 212 LEU B CA 1
ATOM 5470 C C . LEU B 1 212 ? 8.711 21.797 -0.975 1 98.81 212 LEU B C 1
ATOM 5472 O O . LEU B 1 212 ? 8.086 22.844 -0.812 1 98.81 212 LEU B O 1
ATOM 5476 N N . ASN B 1 213 ? 9.133 21.406 -2.16 1 98.62 213 ASN B N 1
ATOM 5477 C CA . ASN B 1 213 ? 8.828 22.125 -3.393 1 98.62 213 ASN B CA 1
ATOM 5478 C C . ASN B 1 213 ? 7.52 21.641 -4.012 1 98.62 213 ASN B C 1
ATOM 5480 O O . ASN B 1 213 ? 7.469 20.562 -4.605 1 98.62 213 ASN B O 1
ATOM 5484 N N . LEU B 1 214 ? 6.512 22.469 -3.957 1 98.69 214 LEU B N 1
ATOM 5485 C CA . LEU B 1 214 ? 5.195 22.062 -4.438 1 98.69 214 LEU B CA 1
ATOM 5486 C C . LEU B 1 214 ? 5.156 22.047 -5.961 1 98.69 214 LEU B C 1
ATOM 5488 O O . LEU B 1 214 ? 4.262 21.438 -6.559 1 98.69 214 LEU B O 1
ATOM 5492 N N . ASN B 1 215 ? 6.086 22.703 -6.578 1 98 215 ASN B N 1
ATOM 5493 C CA . ASN B 1 215 ? 6.148 22.734 -8.039 1 98 215 ASN B CA 1
ATOM 5494 C C . ASN B 1 215 ? 6.895 21.531 -8.594 1 98 215 ASN B C 1
ATOM 5496 O O . ASN B 1 215 ? 6.973 21.344 -9.805 1 98 215 ASN B O 1
ATOM 5500 N N . ASP B 1 216 ? 7.434 20.734 -7.738 1 97.38 216 ASP B N 1
ATOM 5501 C CA . ASP B 1 216 ? 8.164 19.531 -8.117 1 97.38 216 ASP B CA 1
ATOM 5502 C C . ASP B 1 216 ? 7.727 18.328 -7.27 1 97.38 216 ASP B C 1
ATOM 5504 O O . ASP B 1 216 ? 8.555 17.656 -6.652 1 97.38 216 ASP B O 1
ATOM 5508 N N . ASN B 1 217 ? 6.496 18.141 -7.156 1 94.38 217 ASN B N 1
ATOM 5509 C CA . ASN B 1 217 ? 5.824 17 -6.559 1 94.38 217 ASN B CA 1
ATOM 5510 C C . ASN B 1 217 ? 6.254 16.781 -5.109 1 94.38 217 ASN B C 1
ATOM 5512 O O . ASN B 1 217 ? 6.477 15.656 -4.68 1 94.38 217 ASN B O 1
ATOM 5516 N N . GLY B 1 218 ? 6.504 17.875 -4.445 1 97.69 218 GLY B N 1
ATOM 5517 C CA . GLY B 1 218 ? 6.832 17.781 -3.033 1 97.69 218 GLY B CA 1
ATOM 5518 C C . GLY B 1 218 ? 8.266 17.359 -2.781 1 97.69 218 GLY B C 1
ATOM 5519 O O . GLY B 1 218 ? 8.594 16.859 -1.705 1 97.69 218 GLY B O 1
ATOM 5520 N N . ARG B 1 219 ? 9.148 17.516 -3.715 1 97 219 ARG B N 1
ATOM 5521 C CA . ARG B 1 219 ? 10.555 17.203 -3.523 1 97 219 ARG B CA 1
ATOM 5522 C C . ARG B 1 219 ? 11.117 17.938 -2.312 1 97 219 ARG B C 1
ATOM 5524 O O . ARG B 1 219 ? 10.867 19.141 -2.133 1 97 219 ARG B O 1
ATOM 5531 N N . LEU B 1 220 ? 11.852 17.266 -1.509 1 97.81 220 LEU B N 1
ATOM 5532 C CA . LEU B 1 220 ? 12.5 17.859 -0.35 1 97.81 220 LEU B CA 1
ATOM 5533 C C . LEU B 1 220 ? 13.586 18.844 -0.783 1 97.81 220 LEU B C 1
ATOM 5535 O O . LEU B 1 220 ? 14.523 18.469 -1.497 1 97.81 220 LEU B O 1
ATOM 5539 N N . VAL B 1 221 ? 13.453 20.016 -0.429 1 97.31 221 VAL B N 1
ATOM 5540 C CA . VAL B 1 221 ? 14.469 21.031 -0.694 1 97.31 221 VAL B CA 1
ATOM 5541 C C . VAL B 1 221 ? 15.523 21 0.41 1 97.31 221 VAL B C 1
ATOM 5543 O O . VAL B 1 221 ? 16.719 21 0.13 1 97.31 221 VAL B O 1
ATOM 5546 N N . ARG B 1 222 ? 15.062 21.047 1.699 1 95.94 222 ARG B N 1
ATOM 5547 C CA . ARG B 1 222 ? 15.93 21.031 2.867 1 95.94 222 ARG B CA 1
ATOM 5548 C C . ARG B 1 222 ? 15.188 20.531 4.102 1 95.94 222 ARG B C 1
ATOM 5550 O O . ARG B 1 222 ? 13.969 20.703 4.207 1 95.94 222 ARG B O 1
ATOM 5557 N N . SER B 1 223 ? 15.93 19.875 4.953 1 97 223 SER B N 1
ATOM 5558 C CA . SER B 1 223 ? 15.453 19.516 6.285 1 97 223 SER B CA 1
ATOM 5559 C C . SER B 1 223 ? 16.406 20 7.367 1 97 223 SER B C 1
ATOM 5561 O O . SER B 1 223 ? 17.625 19.844 7.242 1 97 223 SER B O 1
ATOM 5563 N N . HIS B 1 224 ? 15.852 20.672 8.359 1 96.75 224 HIS B N 1
ATOM 5564 C CA . HIS B 1 224 ? 16.641 21.203 9.461 1 96.75 224 HIS B CA 1
ATOM 5565 C C . HIS B 1 224 ? 16.172 20.656 10.797 1 96.75 224 HIS B C 1
ATOM 5567 O O . HIS B 1 224 ? 15.086 21 11.266 1 96.75 224 HIS B O 1
ATOM 5573 N N . ASP B 1 225 ? 17.062 19.906 11.406 1 97.12 225 ASP B N 1
ATOM 5574 C CA . ASP B 1 225 ? 16.766 19.5 12.773 1 97.12 225 ASP B CA 1
ATOM 5575 C C . ASP B 1 225 ? 16.969 20.656 13.75 1 97.12 225 ASP B C 1
ATOM 5577 O O . ASP B 1 225 ? 17.922 21.422 13.609 1 97.12 225 ASP B O 1
ATOM 5581 N N . LEU B 1 226 ? 16.125 20.781 14.695 1 98.5 226 LEU B N 1
ATOM 5582 C CA . LEU B 1 226 ? 16.328 21.734 15.789 1 98.5 226 LEU B CA 1
ATOM 5583 C C . LEU B 1 226 ? 16.984 21.047 16.984 1 98.5 226 LEU B C 1
ATOM 5585 O O . LEU B 1 226 ? 16.531 20 17.438 1 98.5 226 LEU B O 1
ATOM 5589 N N . PRO B 1 227 ? 18.047 21.656 17.484 1 97.5 227 PRO B N 1
ATOM 5590 C CA . PRO B 1 227 ? 18.75 21.031 18.594 1 97.5 227 PRO B CA 1
ATOM 5591 C C . PRO B 1 227 ? 17.875 20.859 19.828 1 97.5 227 PRO B C 1
ATOM 5593 O O . PRO B 1 227 ? 17.062 21.75 20.141 1 97.5 227 PRO B O 1
ATOM 5596 N N . ASP B 1 228 ? 18.156 19.844 20.578 1 96.38 228 ASP B N 1
ATOM 5597 C CA . ASP B 1 228 ? 17.391 19.547 21.781 1 96.38 228 ASP B CA 1
ATOM 5598 C C . ASP B 1 228 ? 17.516 20.688 22.797 1 96.38 228 ASP B C 1
ATOM 5600 O O . ASP B 1 228 ? 16.594 20.906 23.594 1 96.38 228 ASP B O 1
ATOM 5604 N N . SER B 1 229 ? 18.609 21.375 22.688 1 96.62 229 SER B N 1
ATOM 5605 C CA . SER B 1 229 ? 18.828 22.5 23.594 1 96.62 229 SER B CA 1
ATOM 5606 C C . SER B 1 229 ? 17.906 23.672 23.281 1 96.62 229 SER B C 1
ATOM 5608 O O . SER B 1 229 ? 17.688 24.531 24.125 1 96.62 229 SER B O 1
ATOM 5610 N N . VAL B 1 230 ? 17.391 23.734 22.125 1 98.06 230 VAL B N 1
ATOM 5611 C CA . VAL B 1 230 ? 16.5 24.812 21.688 1 98.06 230 VAL B CA 1
ATOM 5612 C C . VAL B 1 230 ? 15.055 24.344 21.766 1 98.06 230 VAL B C 1
ATOM 5614 O O . VAL B 1 230 ? 14.219 24.984 22.406 1 98.06 230 VAL B O 1
ATOM 5617 N N . VAL B 1 231 ? 14.781 23.25 21.172 1 98.38 231 VAL B N 1
ATOM 5618 C CA . VAL B 1 231 ? 13.461 22.625 21.203 1 98.38 231 VAL B CA 1
ATOM 5619 C C . VAL B 1 231 ? 13.562 21.234 21.828 1 98.38 231 VAL B C 1
ATOM 5621 O O . VAL B 1 231 ? 14.094 20.312 21.219 1 98.38 231 VAL B O 1
ATOM 5624 N N . SER B 1 232 ? 12.93 21.094 22.953 1 97.94 232 SER B N 1
ATOM 5625 C CA . SER B 1 232 ? 13.086 19.859 23.719 1 97.94 232 SER B CA 1
ATOM 5626 C C . SER B 1 232 ? 12.469 18.672 23 1 97.94 232 SER B C 1
ATOM 5628 O O . SER B 1 232 ? 11.336 18.75 22.516 1 97.94 232 SER B O 1
ATOM 5630 N N . ARG B 1 233 ? 13.156 17.578 23.062 1 95.19 233 ARG B N 1
ATOM 5631 C CA . ARG B 1 233 ? 12.672 16.344 22.453 1 95.19 233 ARG B CA 1
ATOM 5632 C C . ARG B 1 233 ? 11.539 15.734 23.266 1 95.19 233 ARG B C 1
ATOM 5634 O O . ARG B 1 233 ? 10.789 14.891 22.766 1 95.19 233 ARG B O 1
ATOM 5641 N N . THR B 1 234 ? 11.383 16.125 24.453 1 96.12 234 THR B N 1
ATOM 5642 C CA . THR B 1 234 ? 10.469 15.414 25.344 1 96.12 234 THR B CA 1
ATOM 5643 C C . THR B 1 234 ? 9.312 16.312 25.766 1 96.12 234 THR B C 1
ATOM 5645 O O . THR B 1 234 ? 8.297 15.82 26.281 1 96.12 234 THR B O 1
ATOM 5648 N N . SER B 1 235 ? 9.445 17.625 25.5 1 96.69 235 SER B N 1
ATOM 5649 C CA . SER B 1 235 ? 8.398 18.453 26.078 1 96.69 235 SER B CA 1
ATOM 5650 C C . SER B 1 235 ? 7.848 19.453 25.062 1 96.69 235 SER B C 1
ATOM 5652 O O . SER B 1 235 ? 6.816 20.078 25.297 1 96.69 235 SER B O 1
ATOM 5654 N N . ASN B 1 236 ? 8.469 19.547 23.875 1 97.5 236 ASN B N 1
ATOM 5655 C CA . ASN B 1 236 ? 8.008 20.547 22.938 1 97.5 236 ASN B CA 1
ATOM 5656 C C . ASN B 1 236 ? 6.641 20.188 22.359 1 97.5 236 ASN B C 1
ATOM 5658 O O . ASN B 1 236 ? 6.227 19.031 22.406 1 97.5 236 ASN B O 1
ATOM 5662 N N . PHE B 1 237 ? 5.941 21.203 22.016 1 97 237 PHE B N 1
ATOM 5663 C CA . PHE B 1 237 ? 4.766 21.172 21.156 1 97 237 PHE B CA 1
ATOM 5664 C C . PHE B 1 237 ? 4.801 22.312 20.141 1 97 237 PHE B C 1
ATOM 5666 O O . PHE B 1 237 ? 4.059 23.297 20.281 1 97 237 PHE B O 1
ATOM 5673 N N . LEU B 1 238 ? 5.711 22.125 19.156 1 97.38 238 LEU B N 1
ATOM 5674 C CA . LEU B 1 238 ? 5.758 23.109 18.078 1 97.38 238 LEU B CA 1
ATOM 5675 C C . LEU B 1 238 ? 4.395 23.25 17.406 1 97.38 238 LEU B C 1
ATOM 5677 O O . LEU B 1 238 ? 3.777 22.25 17.031 1 97.38 238 LEU B O 1
ATOM 5681 N N . ASN B 1 239 ? 3.951 24.422 17.234 1 96.75 239 ASN B N 1
ATOM 5682 C CA . ASN B 1 239 ? 2.541 24.562 16.875 1 96.75 239 ASN B CA 1
ATOM 5683 C C . ASN B 1 239 ? 2.361 25.344 15.578 1 96.75 239 ASN B C 1
ATOM 5685 O O . ASN B 1 239 ? 1.843 24.828 14.594 1 96.75 239 ASN B O 1
ATOM 5689 N N . ASP B 1 240 ? 2.787 26.688 15.539 1 98.19 240 ASP B N 1
ATOM 5690 C CA . ASP B 1 240 ? 2.57 27.5 14.359 1 98.19 240 ASP B CA 1
ATOM 5691 C C . ASP B 1 240 ? 3.881 28.125 13.875 1 98.19 240 ASP B C 1
ATOM 5693 O O . ASP B 1 240 ? 4.855 28.203 14.625 1 98.19 240 ASP B O 1
ATOM 5697 N N . ILE B 1 241 ? 3.84 28.625 12.617 1 98.81 241 ILE B N 1
ATOM 5698 C CA . ILE B 1 241 ? 5.043 29.125 11.961 1 98.81 241 ILE B CA 1
ATOM 5699 C C . ILE B 1 241 ? 4.699 30.328 11.102 1 98.81 241 ILE B C 1
ATOM 5701 O O . ILE B 1 241 ? 3.625 30.391 10.5 1 98.81 241 ILE B O 1
ATOM 5705 N N . VAL B 1 242 ? 5.617 31.328 11.039 1 98.88 242 VAL B N 1
ATOM 5706 C CA . VAL B 1 242 ? 5.605 32.406 10.039 1 98.88 242 VAL B CA 1
ATOM 5707 C C . VAL B 1 242 ? 6.996 32.531 9.43 1 98.88 242 VAL B C 1
ATOM 5709 O O . VAL B 1 242 ? 7.988 32.094 10.008 1 98.88 242 VAL B O 1
ATOM 5712 N N . LEU B 1 243 ? 7.035 33.125 8.281 1 98.88 243 LEU B N 1
ATOM 5713 C CA . LEU B 1 243 ? 8.266 33.281 7.512 1 98.88 243 LEU B CA 1
ATOM 5714 C C . LEU B 1 243 ? 8.641 34.75 7.379 1 98.88 243 LEU B C 1
ATOM 5716 O O . LEU B 1 243 ? 7.762 35.625 7.238 1 98.88 243 LEU B O 1
ATOM 5720 N N . ASP B 1 244 ? 9.938 35.031 7.398 1 98.81 244 ASP B N 1
ATOM 5721 C CA . ASP B 1 244 ? 10.453 36.375 7.391 1 98.81 244 ASP B CA 1
ATOM 5722 C C . ASP B 1 244 ? 11.414 36.594 6.227 1 98.81 244 ASP B C 1
ATOM 5724 O O . ASP B 1 244 ? 12.508 36.031 6.203 1 98.81 244 ASP B O 1
ATOM 5728 N N . TYR B 1 245 ? 11.047 37.531 5.391 1 97.62 245 TYR B N 1
ATOM 5729 C CA . TYR B 1 245 ? 11.906 37.938 4.289 1 97.62 245 TYR B CA 1
ATOM 5730 C C . TYR B 1 245 ? 12.836 39.062 4.719 1 97.62 245 TYR B C 1
ATOM 5732 O O . TYR B 1 245 ? 13.688 39.5 3.949 1 97.62 245 TYR B O 1
ATOM 5740 N N . VAL B 1 246 ? 12.68 39.5 5.852 1 97.56 246 VAL B N 1
ATOM 5741 C CA . VAL B 1 246 ? 13.406 40.625 6.414 1 97.56 246 VAL B CA 1
ATOM 5742 C C . VAL B 1 246 ? 12.852 41.938 5.84 1 97.56 246 VAL B C 1
ATOM 5744 O O . VAL B 1 246 ? 12.547 42.875 6.582 1 97.56 246 VAL B O 1
ATOM 5747 N N . THR B 1 247 ? 12.719 42 4.52 1 95.81 247 THR B N 1
ATOM 5748 C CA . THR B 1 247 ? 12.07 43.125 3.822 1 95.81 247 THR B CA 1
ATOM 5749 C C . THR B 1 247 ? 11.078 42.594 2.785 1 95.81 247 THR B C 1
ATOM 5751 O O . THR B 1 247 ? 11.211 41.469 2.297 1 95.81 247 THR B O 1
ATOM 5754 N N . PRO B 1 248 ? 10.078 43.438 2.498 1 94.12 248 PRO B N 1
ATOM 5755 C CA . PRO B 1 248 ? 9.047 42.969 1.559 1 94.12 248 PRO B CA 1
ATOM 5756 C C . PRO B 1 248 ? 9.625 42.562 0.202 1 94.12 248 PRO B C 1
ATOM 5758 O O . PRO B 1 248 ? 9.047 41.719 -0.491 1 94.12 248 PRO B O 1
ATOM 5761 N N . ASP B 1 249 ? 10.758 43.125 -0.18 1 92 249 ASP B N 1
ATOM 5762 C CA . ASP B 1 249 ? 11.359 42.844 -1.481 1 92 249 ASP B CA 1
ATOM 5763 C C . ASP B 1 249 ? 12.508 41.844 -1.356 1 92 249 ASP B C 1
ATOM 5765 O O . ASP B 1 249 ? 13.305 41.688 -2.283 1 92 249 ASP B O 1
ATOM 5769 N N . GLY B 1 250 ? 12.602 41.25 -0.241 1 92.62 250 GLY B N 1
ATOM 5770 C CA . GLY B 1 250 ? 13.648 40.25 -0.064 1 92.62 250 GLY B CA 1
ATOM 5771 C C . GLY B 1 250 ? 13.562 39.125 -1.053 1 92.62 250 GLY B C 1
ATOM 5772 O O . GLY B 1 250 ? 12.461 38.719 -1.446 1 92.62 250 GLY B O 1
ATOM 5773 N N . PRO B 1 251 ? 14.648 38.5 -1.415 1 91.81 251 PRO B N 1
ATOM 5774 C CA . PRO B 1 251 ? 14.648 37.469 -2.48 1 91.81 251 PRO B CA 1
ATOM 5775 C C . PRO B 1 251 ? 14.203 36.094 -1.994 1 91.81 251 PRO B C 1
ATOM 5777 O O . PRO B 1 251 ? 13.711 35.312 -2.787 1 91.81 251 PRO B O 1
ATOM 5780 N N . GLU B 1 252 ? 14.5 35.844 -0.705 1 95.25 252 GLU B N 1
ATOM 5781 C CA . GLU B 1 252 ? 14.125 34.562 -0.147 1 95.25 252 GLU B CA 1
ATOM 5782 C C . GLU B 1 252 ? 13.82 34.656 1.343 1 95.25 252 GLU B C 1
ATOM 5784 O O . GLU B 1 252 ? 14.133 35.688 1.977 1 95.25 252 GLU B O 1
ATOM 5789 N N . VAL B 1 253 ? 13.219 33.688 1.88 1 97.88 253 VAL B N 1
ATOM 5790 C CA . VAL B 1 253 ? 12.938 33.594 3.311 1 97.88 253 VAL B CA 1
ATOM 5791 C C . VAL B 1 253 ? 14.25 33.5 4.086 1 97.88 253 VAL B C 1
ATOM 5793 O O . VAL B 1 253 ? 15.078 32.625 3.793 1 97.88 253 VAL B O 1
ATOM 5796 N N . ARG B 1 254 ? 14.375 34.344 5.07 1 98.19 254 ARG B N 1
ATOM 5797 C CA . ARG B 1 254 ? 15.617 34.344 5.832 1 98.19 254 ARG B CA 1
ATOM 5798 C C . ARG B 1 254 ? 15.422 33.75 7.223 1 98.19 254 ARG B C 1
ATOM 5800 O O . ARG B 1 254 ? 16.328 33.125 7.762 1 98.19 254 ARG B O 1
ATOM 5807 N N . TYR B 1 255 ? 14.273 34.062 7.82 1 98.75 255 TYR B N 1
ATOM 5808 C CA . TYR B 1 255 ? 13.984 33.531 9.156 1 98.75 255 TYR B CA 1
ATOM 5809 C C . TYR B 1 255 ? 12.617 32.875 9.195 1 98.75 255 TYR B C 1
ATOM 5811 O O . TYR B 1 255 ? 11.758 33.156 8.367 1 98.75 255 TYR B O 1
ATOM 5819 N N . ALA B 1 256 ? 12.539 31.938 10.086 1 98.88 256 ALA B N 1
ATOM 5820 C CA . ALA B 1 256 ? 11.242 31.422 10.508 1 98.88 256 ALA B CA 1
ATOM 5821 C C . ALA B 1 256 ? 11.031 31.641 12.008 1 98.88 256 ALA B C 1
ATOM 5823 O O . ALA B 1 256 ? 11.984 31.562 12.789 1 98.88 256 ALA B O 1
ATOM 5824 N N . TYR B 1 257 ? 9.867 31.969 12.406 1 98.94 257 TYR B N 1
ATOM 5825 C CA . TYR B 1 257 ? 9.461 32.062 13.805 1 98.94 257 TYR B CA 1
ATOM 5826 C C . TYR B 1 257 ? 8.359 31.031 14.102 1 98.94 257 TYR B C 1
ATOM 5828 O O . TYR B 1 257 ? 7.395 30.906 13.352 1 98.94 257 TYR B O 1
ATOM 5836 N N . MET B 1 258 ? 8.57 30.312 15.211 1 98.88 258 MET B N 1
ATOM 5837 C CA . MET B 1 258 ? 7.645 29.25 15.578 1 98.88 258 MET B CA 1
ATOM 5838 C C . MET B 1 258 ? 7.238 29.359 17.047 1 98.88 258 MET B C 1
ATOM 5840 O O . MET B 1 258 ? 8.047 29.75 17.891 1 98.88 258 MET B O 1
ATOM 5844 N N . THR B 1 259 ? 6.027 29.047 17.266 1 98.69 259 THR B N 1
ATOM 5845 C CA . THR B 1 259 ? 5.602 28.938 18.656 1 98.69 259 THR B CA 1
ATOM 5846 C C . THR B 1 259 ? 5.746 27.5 19.156 1 98.69 259 THR B C 1
ATOM 5848 O O . THR B 1 259 ? 5.469 26.547 18.438 1 98.69 259 THR B O 1
ATOM 5851 N N . ASP B 1 260 ? 6.242 27.391 20.328 1 98.31 260 ASP B N 1
ATOM 5852 C CA . ASP B 1 260 ? 6.258 26.125 21.047 1 98.31 260 ASP B CA 1
ATOM 5853 C C . ASP B 1 260 ? 5.312 26.156 22.25 1 98.31 260 ASP B C 1
ATOM 5855 O O . ASP B 1 260 ? 5.688 26.625 23.328 1 98.31 260 ASP B O 1
ATOM 5859 N N . THR B 1 261 ? 4.152 25.609 22.016 1 96.88 261 THR B N 1
ATOM 5860 C CA . THR B 1 261 ? 3.111 25.625 23.031 1 96.88 261 THR B CA 1
ATOM 5861 C C . THR B 1 261 ? 3.504 24.766 24.219 1 96.88 261 THR B C 1
ATOM 5863 O O . THR B 1 261 ? 3.123 25.047 25.359 1 96.88 261 THR B O 1
ATOM 5866 N N . GLY B 1 262 ? 4.258 23.75 24.031 1 95.75 262 GLY B N 1
ATOM 5867 C CA . GLY B 1 262 ? 4.668 22.859 25.094 1 95.75 262 GLY B CA 1
ATOM 5868 C C . GLY B 1 262 ? 5.562 23.531 26.125 1 95.75 262 GLY B C 1
ATOM 5869 O O . GLY B 1 262 ? 5.336 23.406 27.328 1 95.75 262 GLY B O 1
ATOM 5870 N N . ASP B 1 263 ? 6.492 24.297 25.609 1 97.12 263 ASP B N 1
ATOM 5871 C CA . ASP B 1 263 ? 7.488 24.891 26.484 1 97.12 263 ASP B CA 1
ATOM 5872 C C . ASP B 1 263 ? 7.277 26.391 26.625 1 97.12 263 ASP B C 1
ATOM 5874 O O . ASP B 1 263 ? 8.094 27.094 27.219 1 97.12 263 ASP B O 1
ATOM 5878 N N . ALA B 1 264 ? 6.207 26.906 26.094 1 97.62 264 ALA B N 1
ATOM 5879 C CA . ALA B 1 264 ? 5.875 28.328 26.141 1 97.62 264 ALA B CA 1
ATOM 5880 C C . ALA B 1 264 ? 7.051 29.172 25.688 1 97.62 264 ALA B C 1
ATOM 5882 O O . ALA B 1 264 ? 7.566 30 26.453 1 97.62 264 ALA B O 1
ATOM 5883 N N . SER B 1 265 ? 7.41 29.016 24.469 1 98.56 265 SER B N 1
ATOM 5884 C CA . SER B 1 265 ? 8.57 29.719 23.922 1 98.56 265 SER B CA 1
ATOM 5885 C C . SER B 1 265 ? 8.359 30.078 22.469 1 98.56 265 SER B C 1
ATOM 5887 O O . SER B 1 265 ? 7.465 29.547 21.797 1 98.56 265 SER B O 1
ATOM 5889 N N . LEU B 1 266 ? 9.047 31.078 22.062 1 98.81 266 LEU B N 1
ATOM 5890 C CA . LEU B 1 266 ? 9.148 31.453 20.672 1 98.81 266 LEU B CA 1
ATOM 5891 C C . LEU B 1 266 ? 10.492 31.016 20.078 1 98.81 266 LEU B C 1
ATOM 5893 O O . LEU B 1 266 ? 11.547 31.406 20.578 1 98.81 266 LEU B O 1
ATOM 5897 N N . VAL B 1 267 ? 10.453 30.203 19.031 1 98.88 267 VAL B N 1
ATOM 5898 C CA . VAL B 1 267 ? 11.641 29.625 18.406 1 98.88 267 VAL B CA 1
ATOM 5899 C C . VAL B 1 267 ? 11.984 30.406 17.141 1 98.88 267 VAL B C 1
ATOM 5901 O O . VAL B 1 267 ? 11.109 30.719 16.344 1 98.88 267 VAL B O 1
ATOM 5904 N N . VAL B 1 268 ? 13.258 30.734 17.031 1 98.94 268 VAL B N 1
ATOM 5905 C CA . VAL B 1 268 ? 13.758 31.406 15.844 1 98.94 268 VAL B CA 1
ATOM 5906 C C . VAL B 1 268 ? 14.703 30.484 15.078 1 98.94 268 VAL B C 1
ATOM 5908 O O . VAL B 1 268 ? 15.539 29.797 15.68 1 98.94 268 VAL B O 1
ATOM 5911 N N . PHE B 1 269 ? 14.523 30.406 13.797 1 98.88 269 PHE B N 1
ATOM 5912 C CA . PHE B 1 269 ? 15.477 29.719 12.938 1 98.88 269 PHE B CA 1
ATOM 5913 C C . PHE B 1 269 ? 16.016 30.656 11.859 1 98.88 269 PHE B C 1
ATOM 5915 O O . PHE B 1 269 ? 15.242 31.297 11.148 1 98.88 269 PHE B O 1
ATOM 5922 N N . ASP B 1 270 ? 17.281 30.734 11.727 1 98.56 270 ASP B N 1
ATOM 5923 C CA . ASP B 1 270 ? 17.984 31.469 10.688 1 98.56 270 ASP B CA 1
ATOM 5924 C C . ASP B 1 270 ? 18.469 30.547 9.57 1 98.56 270 ASP B C 1
ATOM 5926 O O . ASP B 1 270 ? 19.438 29.812 9.734 1 98.56 270 ASP B O 1
ATOM 5930 N N . PHE B 1 271 ? 17.844 30.641 8.453 1 97.19 271 PHE B N 1
ATOM 5931 C CA . PHE B 1 271 ? 18.125 29.719 7.367 1 97.19 271 PHE B CA 1
ATOM 5932 C C . PHE B 1 271 ? 19.5 29.969 6.77 1 97.19 271 PHE B C 1
ATOM 5934 O O . PHE B 1 271 ? 20.141 29.062 6.23 1 97.19 271 PHE B O 1
ATOM 5941 N N . GLN B 1 272 ? 19.938 31.156 6.773 1 94.62 272 GLN B N 1
ATOM 5942 C CA . GLN B 1 272 ? 21.25 31.484 6.207 1 94.62 272 GLN B CA 1
ATOM 5943 C C . GLN B 1 272 ? 22.375 30.953 7.074 1 94.62 272 GLN B C 1
ATOM 5945 O O . GLN B 1 272 ? 23.359 30.422 6.559 1 94.62 272 GLN B O 1
ATOM 5950 N N . ARG B 1 273 ? 22.203 31.016 8.312 1 95.31 273 ARG B N 1
ATOM 5951 C CA . ARG B 1 273 ? 23.266 30.609 9.219 1 95.31 273 ARG B CA 1
ATOM 5952 C C . ARG B 1 273 ? 23.031 29.203 9.75 1 95.31 273 ARG B C 1
ATOM 5954 O O . ARG B 1 273 ? 23.875 28.641 10.438 1 95.31 273 ARG B O 1
ATOM 5961 N N . ASN B 1 274 ? 21.875 28.703 9.477 1 95.31 274 ASN B N 1
ATOM 5962 C CA . ASN B 1 274 ? 21.5 27.375 9.961 1 95.31 274 ASN B CA 1
ATOM 5963 C C . ASN B 1 274 ? 21.609 27.281 11.484 1 95.31 274 ASN B C 1
ATOM 5965 O O . ASN B 1 274 ? 22.266 26.391 12.008 1 95.31 274 ASN B O 1
ATOM 5969 N N . SER B 1 275 ? 21.016 28.172 12.062 1 96.94 275 SER B N 1
ATOM 5970 C CA . SER B 1 275 ? 21.062 28.234 13.523 1 96.94 275 SER B CA 1
ATOM 5971 C C . SER B 1 275 ? 19.688 28.594 14.094 1 96.94 275 SER B C 1
ATOM 5973 O O . SER B 1 275 ? 18.844 29.172 13.391 1 96.94 275 SER B O 1
ATOM 5975 N N . SER B 1 276 ? 19.531 28.203 15.336 1 98.56 276 SER B N 1
ATOM 5976 C CA . SER B 1 276 ? 18.25 28.438 16 1 98.56 276 SER B CA 1
ATOM 5977 C C . SER B 1 276 ? 18.453 28.875 17.453 1 98.56 276 SER B C 1
ATOM 5979 O O . SER B 1 276 ? 19.484 28.547 18.062 1 98.56 276 SER B O 1
ATOM 5981 N N . TRP B 1 277 ? 17.562 29.656 17.969 1 98.69 277 TRP B N 1
ATOM 5982 C CA . TRP B 1 277 ? 17.516 30.047 19.375 1 98.69 277 TRP B CA 1
ATOM 5983 C C . TRP B 1 277 ? 16.078 30.281 19.844 1 98.69 277 TRP B C 1
ATOM 5985 O O . TRP B 1 277 ? 15.148 30.203 19.031 1 98.69 277 TRP B O 1
ATOM 5995 N N . ILE B 1 278 ? 15.922 30.531 21.156 1 98.69 278 ILE B N 1
ATOM 5996 C CA . ILE B 1 278 ? 14.57 30.672 21.688 1 98.69 278 ILE B CA 1
ATOM 5997 C C . ILE B 1 278 ? 14.477 31.906 22.578 1 98.69 278 ILE B C 1
ATOM 5999 O O . ILE B 1 278 ? 15.5 32.438 23.031 1 98.69 278 ILE B O 1
ATOM 6003 N N . PHE B 1 279 ? 13.305 32.375 22.703 1 98.81 279 PHE B N 1
ATOM 6004 C CA . PHE B 1 279 ? 12.93 33.344 23.719 1 98.81 279 PHE B CA 1
ATOM 6005 C C . PHE B 1 279 ? 11.828 32.812 24.609 1 98.81 279 PHE B C 1
ATOM 6007 O O . PHE B 1 279 ? 10.93 32.125 24.141 1 98.81 279 PHE B O 1
ATOM 6014 N N . LYS B 1 280 ? 11.891 33.125 25.844 1 98.25 280 LYS B N 1
ATOM 6015 C CA . LYS B 1 280 ? 10.828 32.906 26.812 1 98.25 280 LYS B CA 1
ATOM 6016 C C . LYS B 1 280 ? 10.438 34.219 27.516 1 98.25 280 LYS B C 1
ATOM 6018 O O . LYS B 1 280 ? 11.289 35.062 27.766 1 98.25 280 LYS B O 1
ATOM 6023 N N . ASP B 1 281 ? 9.195 34.281 27.766 1 98.44 281 ASP B N 1
ATOM 6024 C CA . ASP B 1 281 ? 8.688 35.469 28.438 1 98.44 281 ASP B CA 1
ATOM 6025 C C . ASP B 1 281 ? 7.359 35.188 29.125 1 98.44 281 ASP B C 1
ATOM 6027 O O . ASP B 1 281 ? 6.621 34.312 28.719 1 98.44 281 ASP B O 1
ATOM 6031 N N . LYS B 1 282 ? 7.027 35.969 30.141 1 97.06 282 LYS B N 1
ATOM 6032 C CA . LYS B 1 282 ? 5.781 35.812 30.891 1 97.06 282 LYS B CA 1
ATOM 6033 C C . LYS B 1 282 ? 4.57 36.031 29.984 1 97.06 282 LYS B C 1
ATOM 6035 O O . LYS B 1 282 ? 3.514 35.438 30.188 1 97.06 282 LYS B O 1
ATOM 6040 N N . SER B 1 283 ? 4.719 36.844 28.969 1 97.62 283 SER B N 1
ATOM 6041 C CA . SER B 1 283 ? 3.629 37.125 28.047 1 97.62 283 SER B CA 1
ATOM 6042 C C . SER B 1 283 ? 3.217 35.906 27.266 1 97.62 283 SER B C 1
ATOM 6044 O O . SER B 1 283 ? 2.16 35.875 26.641 1 97.62 283 SER B O 1
ATOM 6046 N N . MET B 1 284 ? 4 34.875 27.312 1 97.81 284 MET B N 1
ATOM 6047 C CA . MET B 1 284 ? 3.73 33.656 26.562 1 97.81 284 MET B CA 1
ATOM 6048 C C . MET B 1 284 ? 2.955 32.656 27.422 1 97.81 284 MET B C 1
ATOM 6050 O O . MET B 1 284 ? 2.551 31.609 26.938 1 97.81 284 MET B O 1
ATOM 6054 N N . GLN B 1 285 ? 2.691 33 28.625 1 96.12 285 GLN B N 1
ATOM 6055 C CA . GLN B 1 285 ? 2.027 32.125 29.578 1 96.12 285 GLN B CA 1
ATOM 6056 C C . GLN B 1 285 ? 0.521 32.344 29.594 1 96.12 285 GLN B C 1
ATOM 6058 O O . GLN B 1 285 ? 0.061 33.469 29.312 1 96.12 285 GLN B O 1
ATOM 6063 N N . THR B 1 286 ? -0.129 31.312 29.922 1 93.75 286 THR B N 1
ATOM 6064 C CA . THR B 1 286 ? -1.571 31.422 30.125 1 93.75 286 THR B CA 1
ATOM 6065 C C . THR B 1 286 ? -1.893 32.344 31.297 1 93.75 286 THR B C 1
ATOM 6067 O O . THR B 1 286 ? -1.099 32.438 32.25 1 93.75 286 THR B O 1
ATOM 6070 N N . ASP B 1 287 ? -3.059 33 31.203 1 91.25 287 ASP B N 1
ATOM 6071 C CA . ASP B 1 287 ? -3.533 33.781 32.344 1 91.25 287 ASP B CA 1
ATOM 6072 C C . ASP B 1 287 ? -3.842 32.875 33.531 1 91.25 287 ASP B C 1
ATOM 6074 O O . ASP B 1 287 ? -4.207 31.703 33.344 1 91.25 287 ASP B O 1
ATOM 6078 N N . GLU B 1 288 ? -3.715 33.469 34.656 1 84.75 288 GLU B N 1
ATOM 6079 C CA . GLU B 1 288 ? -4.098 32.75 35.844 1 84.75 288 GLU B CA 1
ATOM 6080 C C . GLU B 1 288 ? -5.586 32.406 35.844 1 84.75 288 GLU B C 1
ATOM 6082 O O . GLU B 1 288 ? -6.414 33.25 35.5 1 84.75 288 GLU B O 1
ATOM 6087 N N . ASN B 1 289 ? -5.977 31.234 36.156 1 78.81 289 ASN B N 1
ATOM 6088 C CA . ASN B 1 289 ? -7.352 30.766 36.25 1 78.81 289 ASN B CA 1
ATOM 6089 C C . ASN B 1 289 ? -8.094 30.953 34.906 1 78.81 289 ASN B C 1
ATOM 6091 O O . ASN B 1 289 ? -9.234 31.422 34.906 1 78.81 289 ASN B O 1
ATOM 6095 N N . SER B 1 290 ? -7.391 30.719 33.938 1 84.62 290 SER B N 1
ATOM 6096 C CA . SER B 1 290 ? -8.008 30.859 32.594 1 84.62 290 SER B CA 1
ATOM 6097 C C . SER B 1 290 ? -9.047 29.766 32.375 1 84.62 290 SER B C 1
ATOM 6099 O O . SER B 1 290 ? -8.727 28.578 32.406 1 84.62 290 SER B O 1
ATOM 6101 N N . VAL B 1 291 ? -10.367 30.109 32.219 1 88.25 291 VAL B N 1
ATOM 6102 C CA . VAL B 1 291 ? -11.477 29.219 31.891 1 88.25 291 VAL B CA 1
ATOM 6103 C C . VAL B 1 291 ? -12.18 29.719 30.625 1 88.25 291 VAL B C 1
ATOM 6105 O O . VAL B 1 291 ? -12.477 30.906 30.516 1 88.25 291 VAL B O 1
ATOM 6108 N N . MET B 1 292 ? -12.328 28.812 29.719 1 90.38 292 MET B N 1
ATOM 6109 C CA . MET B 1 292 ? -13.07 29.109 28.5 1 90.38 292 MET B CA 1
ATOM 6110 C C . MET B 1 292 ? -14.398 28.375 28.469 1 90.38 292 MET B C 1
ATOM 6112 O O . MET B 1 292 ? -14.477 27.219 28.859 1 90.38 292 MET B O 1
ATOM 6116 N N . THR B 1 293 ? -15.438 29.094 28.094 1 92.62 293 THR B N 1
ATOM 6117 C CA . THR B 1 293 ? -16.75 28.469 27.953 1 92.62 293 THR B CA 1
ATOM 6118 C C . THR B 1 293 ? -17.156 28.375 26.484 1 92.62 293 THR B C 1
ATOM 6120 O O . THR B 1 293 ? -17.266 29.375 25.797 1 92.62 293 THR B O 1
ATOM 6123 N N . ILE B 1 294 ? -17.312 27.156 26.031 1 93.94 294 ILE B N 1
ATOM 6124 C CA . ILE B 1 294 ? -17.781 26.891 24.672 1 93.94 294 ILE B CA 1
ATOM 6125 C C . ILE B 1 294 ? -19.109 26.125 24.719 1 93.94 294 ILE B C 1
ATOM 6127 O O . ILE B 1 294 ? -19.172 25.031 25.25 1 93.94 294 ILE B O 1
ATOM 6131 N N . ASN B 1 295 ? -20.109 26.766 24.141 1 94.88 295 ASN B N 1
ATOM 6132 C CA . ASN B 1 295 ? -21.453 26.172 24.125 1 94.88 295 ASN B CA 1
ATOM 6133 C C . ASN B 1 295 ? -21.891 25.734 25.516 1 94.88 295 ASN B C 1
ATOM 6135 O O . ASN B 1 295 ? -22.375 24.625 25.719 1 94.88 295 ASN B O 1
ATOM 6139 N N . GLY B 1 296 ? -21.531 26.484 26.453 1 94.31 296 GLY B N 1
ATOM 6140 C CA . GLY B 1 296 ? -22.031 26.297 27.797 1 94.31 296 GLY B CA 1
ATOM 6141 C C . GLY B 1 296 ? -21.172 25.359 28.641 1 94.31 296 GLY B C 1
ATOM 6142 O O . GLY B 1 296 ? -21.422 25.172 29.828 1 94.31 296 GLY B O 1
ATOM 6143 N N . VAL B 1 297 ? -20.203 24.812 28.078 1 94.38 297 VAL B N 1
ATOM 6144 C CA . VAL B 1 297 ? -19.312 23.906 28.797 1 94.38 297 VAL B CA 1
ATOM 6145 C C . VAL B 1 297 ? -18 24.625 29.125 1 94.38 297 VAL B C 1
ATOM 6147 O O . VAL B 1 297 ? -17.406 25.25 28.25 1 94.38 297 VAL B O 1
ATOM 6150 N N . ASN B 1 298 ? -17.516 24.516 30.375 1 92.94 298 ASN B N 1
ATOM 6151 C CA . ASN B 1 298 ? -16.266 25.141 30.797 1 92.94 298 ASN B CA 1
ATOM 6152 C C . ASN B 1 298 ? -15.062 24.234 30.562 1 92.94 298 ASN B C 1
ATOM 6154 O O . ASN B 1 298 ? -15.117 23.031 30.875 1 92.94 298 ASN B O 1
ATOM 6158 N N . TYR B 1 299 ? -14.062 24.797 30 1 90.25 299 TYR B N 1
ATOM 6159 C CA . TYR B 1 299 ? -12.797 24.109 29.781 1 90.25 299 TYR B CA 1
ATOM 6160 C C . TYR B 1 299 ? -11.648 24.859 30.438 1 90.25 299 TYR B C 1
ATOM 6162 O O . TYR B 1 299 ? -11.531 26.078 30.297 1 90.25 299 TYR B O 1
ATOM 6170 N N . THR B 1 300 ? -10.938 24.141 31.266 1 84.5 300 THR B N 1
ATOM 6171 C CA . THR B 1 300 ? -9.695 24.719 31.766 1 84.5 300 THR B CA 1
ATOM 6172 C C . THR B 1 300 ? -8.547 24.438 30.797 1 84.5 300 THR B C 1
ATOM 6174 O O . THR B 1 300 ? -8.18 23.281 30.578 1 84.5 300 THR B O 1
ATOM 6177 N N . LEU B 1 301 ? -8.164 25.438 30.188 1 74.19 301 LEU B N 1
ATOM 6178 C CA . LEU B 1 301 ? -7.113 25.266 29.188 1 74.19 301 LEU B CA 1
ATOM 6179 C C . LEU B 1 301 ? -5.801 25.875 29.672 1 74.19 301 LEU B C 1
ATOM 6181 O O . LEU B 1 301 ? -5.746 27.047 30.031 1 74.19 301 LEU B O 1
ATOM 6185 N N . ASN B 1 302 ? -4.832 25.094 29.859 1 81.5 302 ASN B N 1
ATOM 6186 C CA . ASN B 1 302 ? -3.496 25.562 30.219 1 81.5 302 ASN B CA 1
ATOM 6187 C C . ASN B 1 302 ? -2.545 25.5 29.016 1 81.5 302 ASN B C 1
ATOM 6189 O O . ASN B 1 302 ? -1.483 24.875 29.109 1 81.5 302 ASN B O 1
ATOM 6193 N N . PHE B 1 303 ? -2.945 26.141 27.953 1 88 303 PHE B N 1
ATOM 6194 C CA . PHE B 1 303 ? -2.098 26.172 26.766 1 88 303 PHE B CA 1
ATOM 6195 C C . PHE B 1 303 ? -1.475 27.562 26.594 1 88 303 PHE B C 1
ATOM 6197 O O . PHE B 1 303 ? -2.188 28.547 26.453 1 88 303 PHE B O 1
ATOM 6204 N N . PRO B 1 304 ? -0.205 27.625 26.656 1 94.5 304 PRO B N 1
ATOM 6205 C CA . PRO B 1 304 ? 0.513 28.891 26.5 1 94.5 304 PRO B CA 1
ATOM 6206 C C . PRO B 1 304 ? 0.48 29.422 25.078 1 94.5 304 PRO B C 1
ATOM 6208 O O . PRO B 1 304 ? -0.569 29.406 24.422 1 94.5 304 PRO B O 1
ATOM 6211 N N . ILE B 1 305 ? 1.561 30.047 24.609 1 97.19 305 ILE B N 1
ATOM 6212 C CA . ILE B 1 305 ? 1.718 30.672 23.312 1 97.19 305 ILE B CA 1
ATOM 6213 C C . ILE B 1 305 ? 1.323 29.688 22.219 1 97.19 305 ILE B C 1
ATOM 6215 O O . ILE B 1 305 ? 1.623 28.484 22.297 1 97.19 305 ILE B O 1
ATOM 6219 N N . ASN B 1 306 ? 0.584 30.188 21.219 1 96.81 306 ASN B N 1
ATOM 6220 C CA . ASN B 1 306 ? 0.083 29.344 20.125 1 96.81 306 ASN B CA 1
ATOM 6221 C C . ASN B 1 306 ? 0.03 30.109 18.812 1 96.81 306 ASN B C 1
ATOM 6223 O O . ASN B 1 306 ? 1.031 30.203 18.094 1 96.81 306 ASN B O 1
ATOM 6227 N N . GLY B 1 307 ? -1.004 30.922 18.578 1 97.75 307 GLY B N 1
ATOM 6228 C CA . GLY B 1 307 ? -1.171 31.672 17.344 1 97.75 307 GLY B CA 1
ATOM 6229 C C . GLY B 1 307 ? -0.039 32.656 17.078 1 97.75 307 GLY B C 1
ATOM 6230 O O . GLY B 1 307 ? 0.464 33.281 18 1 97.75 307 GLY B O 1
ATOM 6231 N N . ILE B 1 308 ? 0.378 32.75 15.844 1 98.81 308 ILE B N 1
ATOM 6232 C CA . ILE B 1 308 ? 1.45 33.656 15.438 1 98.81 308 ILE B CA 1
ATOM 6233 C C . ILE B 1 308 ? 1.13 34.25 14.07 1 98.81 308 ILE B C 1
ATOM 6235 O O . ILE B 1 308 ? 0.557 33.562 13.211 1 98.81 308 ILE B O 1
ATOM 6239 N N . ALA B 1 309 ? 1.415 35.5 13.906 1 98.81 309 ALA B N 1
ATOM 6240 C CA . ALA B 1 309 ? 1.254 36.25 12.648 1 98.81 309 ALA B CA 1
ATOM 6241 C C . ALA B 1 309 ? 2.41 37.219 12.422 1 98.81 309 ALA B C 1
ATOM 6243 O O . ALA B 1 309 ? 3.129 37.562 13.359 1 98.81 309 ALA B O 1
ATOM 6244 N N . MET B 1 310 ? 2.584 37.531 11.156 1 98.19 310 MET B N 1
ATOM 6245 C CA . MET B 1 310 ? 3.682 38.406 10.758 1 98.19 310 MET B CA 1
ATOM 6246 C C . MET B 1 310 ? 3.164 39.594 9.961 1 98.19 310 MET B C 1
ATOM 6248 O O . MET B 1 310 ? 2.309 39.438 9.086 1 98.19 310 MET B O 1
ATOM 6252 N N . SER B 1 311 ? 3.721 40.781 10.328 1 98 311 SER B N 1
ATOM 6253 C CA . SER B 1 311 ? 3.338 41.969 9.562 1 98 311 SER B CA 1
ATOM 6254 C C . SER B 1 311 ? 3.869 41.906 8.133 1 98 311 SER B C 1
ATOM 6256 O O . SER B 1 311 ? 4.938 41.344 7.891 1 98 311 SER B O 1
ATOM 6258 N N . PRO B 1 312 ? 3.139 42.562 7.191 1 97.06 312 PRO B N 1
ATOM 6259 C CA . PRO B 1 312 ? 3.533 42.438 5.785 1 97.06 312 PRO B CA 1
ATOM 6260 C C . PRO B 1 312 ? 4.848 43.156 5.48 1 97.06 312 PRO B C 1
ATOM 6262 O O . PRO B 1 312 ? 5.469 42.875 4.449 1 97.06 312 PRO B O 1
ATOM 6265 N N . ASN B 1 313 ? 5.25 44.094 6.305 1 97 313 ASN B N 1
ATOM 6266 C CA . ASN B 1 313 ? 6.539 44.75 6.121 1 97 313 ASN B CA 1
ATOM 6267 C C . ASN B 1 313 ? 7.664 43.969 6.816 1 97 313 ASN B C 1
ATOM 6269 O O . ASN B 1 313 ? 8.828 44.406 6.758 1 97 313 ASN B O 1
ATOM 6273 N N . PHE B 1 314 ? 7.336 42.969 7.617 1 98.38 314 PHE B N 1
ATOM 6274 C CA . PHE B 1 314 ? 8.25 42.031 8.289 1 98.38 314 PHE B CA 1
ATOM 6275 C C . PHE B 1 314 ? 8.922 42.719 9.477 1 98.38 314 PHE B C 1
ATOM 6277 O O . PHE B 1 314 ? 9.992 42.281 9.914 1 98.38 314 PHE B O 1
ATOM 6284 N N . ASP B 1 315 ? 8.266 43.719 10.016 1 98.5 315 ASP B N 1
ATOM 6285 C CA . ASP B 1 315 ? 8.875 44.438 11.117 1 98.5 315 ASP B CA 1
ATOM 6286 C C . ASP B 1 315 ? 8.391 43.906 12.469 1 98.5 315 ASP B C 1
ATOM 6288 O O . ASP B 1 315 ? 9.023 44.156 13.5 1 98.5 315 ASP B O 1
ATOM 6292 N N . TYR B 1 316 ? 7.258 43.219 12.43 1 98.81 316 TYR B N 1
ATOM 6293 C CA . TYR B 1 316 ? 6.695 42.812 13.711 1 98.81 316 TYR B CA 1
ATOM 6294 C C . TYR B 1 316 ? 6.121 41.406 13.617 1 98.81 316 TYR B C 1
ATOM 6296 O O . TYR B 1 316 ? 5.543 41 12.602 1 98.81 316 TYR B O 1
ATOM 6304 N N . VAL B 1 317 ? 6.285 40.688 14.711 1 98.88 317 VAL B N 1
ATOM 6305 C CA . VAL B 1 317 ? 5.582 39.438 14.945 1 98.88 317 VAL B CA 1
ATOM 6306 C C . VAL B 1 317 ? 4.48 39.656 15.984 1 98.88 317 VAL B C 1
ATOM 6308 O O . VAL B 1 317 ? 4.684 40.375 16.969 1 98.88 317 VAL B O 1
ATOM 6311 N N . TYR B 1 318 ? 3.33 39.156 15.695 1 98.81 318 TYR B N 1
ATOM 6312 C CA . TYR B 1 318 ? 2.213 39.094 16.625 1 98.81 318 TYR B CA 1
ATOM 6313 C C . TYR B 1 318 ? 1.983 37.688 17.125 1 98.81 318 TYR B C 1
ATOM 6315 O O . TYR B 1 318 ? 2.141 36.719 16.359 1 98.81 318 TYR B O 1
ATOM 6323 N N . TYR B 1 319 ? 1.642 37.531 18.359 1 98.56 319 TYR B N 1
ATOM 6324 C CA . TYR B 1 319 ? 1.305 36.188 18.844 1 98.56 319 TYR B CA 1
ATOM 6325 C C . TYR B 1 319 ? 0.254 36.281 19.953 1 98.56 319 TYR B C 1
ATOM 6327 O O . TYR B 1 319 ? 0.03 37.344 20.531 1 98.56 319 TYR B O 1
ATOM 6335 N N . SER B 1 320 ? -0.394 35.219 20.125 1 96.38 320 SER B N 1
ATOM 6336 C CA . SER B 1 320 ? -1.426 35.094 21.141 1 96.38 320 SER B CA 1
ATOM 6337 C C . SER B 1 320 ? -1.248 33.812 21.953 1 96.38 320 SER B C 1
ATOM 6339 O O . SER B 1 320 ? -0.456 32.938 21.594 1 96.38 320 SER B O 1
ATOM 6341 N N . VAL B 1 321 ? -1.898 33.812 23.078 1 94.88 321 VAL B N 1
ATOM 6342 C CA . VAL B 1 321 ? -1.95 32.688 24.016 1 94.88 321 VAL B CA 1
ATOM 6343 C C . VAL B 1 321 ? -3.365 32.125 24.047 1 94.88 321 VAL B C 1
ATOM 6345 O O . VAL B 1 321 ? -4.344 32.875 24.125 1 94.88 321 VAL B O 1
ATOM 6348 N N . ILE B 1 322 ? -3.455 30.781 23.938 1 93 322 ILE B N 1
ATOM 6349 C CA . ILE B 1 322 ? -4.785 30.188 23.906 1 93 322 ILE B CA 1
ATOM 6350 C C . ILE B 1 322 ? -5.527 30.531 25.203 1 93 322 ILE B C 1
ATOM 6352 O O . ILE B 1 322 ? -6.707 30.891 25.172 1 93 322 ILE B O 1
ATOM 6356 N N . GLY B 1 323 ? -4.855 30.469 26.344 1 91.75 323 GLY B N 1
ATOM 6357 C CA . GLY B 1 323 ? -5.477 30.75 27.625 1 91.75 323 GLY B CA 1
ATOM 6358 C C . GLY B 1 323 ? -5.496 32.219 27.969 1 91.75 323 GLY B C 1
ATOM 6359 O O . GLY B 1 323 ? -5.32 32.594 29.125 1 91.75 323 GLY B O 1
ATOM 6360 N N . SER B 1 324 ? -5.566 33.062 26.969 1 92.38 324 SER B N 1
ATOM 6361 C CA . SER B 1 324 ? -5.641 34.5 27.141 1 92.38 324 SER B CA 1
ATOM 6362 C C . SER B 1 324 ? -6.328 35.156 25.953 1 92.38 324 SER B C 1
ATOM 6364 O O . SER B 1 324 ? -6.301 34.625 24.844 1 92.38 324 SER B O 1
ATOM 6366 N N . LYS B 1 325 ? -6.953 36.312 26.203 1 93.81 325 LYS B N 1
ATOM 6367 C CA . LYS B 1 325 ? -7.527 37.094 25.109 1 93.81 325 LYS B CA 1
ATOM 6368 C C . LYS B 1 325 ? -6.539 38.125 24.578 1 93.81 325 LYS B C 1
ATOM 6370 O O . LYS B 1 325 ? -6.812 38.812 23.594 1 93.81 325 LYS B O 1
ATOM 6375 N N . LYS B 1 326 ? -5.457 38.219 25.219 1 95.19 326 LYS B N 1
ATOM 6376 C CA . LYS B 1 326 ? -4.496 39.25 24.891 1 95.19 326 LYS B CA 1
ATOM 6377 C C . LYS B 1 326 ? -3.777 38.969 23.578 1 95.19 326 LYS B C 1
ATOM 6379 O O . LYS B 1 326 ? -3.604 37.781 23.219 1 95.19 326 LYS B O 1
ATOM 6384 N N . LEU B 1 327 ? -3.443 40.031 22.891 1 98.12 327 LEU B N 1
ATOM 6385 C CA . LEU B 1 327 ? -2.564 39.969 21.719 1 98.12 327 LEU B CA 1
ATOM 6386 C C . LEU B 1 327 ? -1.247 40.688 22.016 1 98.12 327 LEU B C 1
ATOM 6388 O O . LEU B 1 327 ? -1.24 41.781 22.562 1 98.12 327 LEU B O 1
ATOM 6392 N N . PHE B 1 328 ? -0.172 40.031 21.625 1 98.62 328 PHE B N 1
ATOM 6393 C CA . PHE B 1 328 ? 1.146 40.594 21.891 1 98.62 328 PHE B CA 1
ATOM 6394 C C . PHE B 1 328 ? 1.883 40.875 20.578 1 98.62 328 PHE B C 1
ATOM 6396 O O . PHE B 1 328 ? 1.543 40.312 19.531 1 98.62 328 PHE B O 1
ATOM 6403 N N . GLN B 1 329 ? 2.834 41.781 20.672 1 98.81 329 GLN B N 1
ATOM 6404 C CA . GLN B 1 329 ? 3.658 42.156 19.531 1 98.81 329 GLN B CA 1
ATOM 6405 C C . GLN B 1 329 ? 5.129 42.281 19.922 1 98.81 329 GLN B C 1
ATOM 6407 O O . GLN B 1 329 ? 5.445 42.75 21.016 1 98.81 329 GLN B O 1
ATOM 6412 N N . ILE B 1 330 ? 5.992 41.875 19.062 1 98.88 330 ILE B N 1
ATOM 6413 C CA . ILE B 1 330 ? 7.43 41.969 19.266 1 98.88 330 ILE B CA 1
ATOM 6414 C C . ILE B 1 330 ? 8.109 42.406 17.969 1 98.88 330 ILE B C 1
ATOM 6416 O O . ILE B 1 330 ? 7.746 41.938 16.891 1 98.88 330 ILE B O 1
ATOM 6420 N N . PRO B 1 331 ? 9.039 43.406 18.016 1 98.81 331 PRO B N 1
ATOM 6421 C CA . PRO B 1 331 ? 9.789 43.719 16.797 1 98.81 331 PRO B CA 1
ATOM 6422 C C . PRO B 1 331 ? 10.672 42.594 16.312 1 98.81 331 PRO B C 1
ATOM 6424 O O . PRO B 1 331 ? 11.312 41.906 17.109 1 98.81 331 PRO B O 1
ATOM 6427 N N . THR B 1 332 ? 10.734 42.438 14.984 1 98.75 332 THR B N 1
ATOM 6428 C CA . THR B 1 332 ? 11.547 41.375 14.422 1 98.75 332 THR B CA 1
ATOM 6429 C C . THR B 1 332 ? 13.031 41.625 14.656 1 98.75 332 THR B C 1
ATOM 6431 O O . THR B 1 332 ? 13.836 40.719 14.695 1 98.75 332 THR B O 1
ATOM 6434 N N . SER B 1 333 ? 13.422 42.875 14.812 1 98.5 333 SER B N 1
ATOM 6435 C CA . SER B 1 333 ? 14.812 43.219 15.117 1 98.5 333 SER B CA 1
ATOM 6436 C C . SER B 1 333 ? 15.258 42.562 16.422 1 98.5 333 SER B C 1
ATOM 6438 O O . SER B 1 333 ? 16.438 42.219 16.578 1 98.5 333 SER B O 1
ATOM 6440 N N . VAL B 1 334 ? 14.359 42.406 17.344 1 98.75 334 VAL B N 1
ATOM 6441 C CA . VAL B 1 334 ? 14.648 41.719 18.609 1 98.75 334 VAL B CA 1
ATOM 6442 C C . VAL B 1 334 ? 14.82 40.219 18.359 1 98.75 334 VAL B C 1
ATOM 6444 O O . VAL B 1 334 ? 15.797 39.625 18.812 1 98.75 334 VAL B O 1
ATOM 6447 N N . LEU B 1 335 ? 13.969 39.656 17.578 1 98.88 335 LEU B N 1
ATOM 6448 C CA . LEU B 1 335 ? 13.969 38.219 17.328 1 98.88 335 LEU B CA 1
ATOM 6449 C C . LEU B 1 335 ? 15.203 37.781 16.531 1 98.88 335 LEU B C 1
ATOM 6451 O O . LEU B 1 335 ? 15.719 36.688 16.719 1 98.88 335 LEU B O 1
ATOM 6455 N N . ARG B 1 336 ? 15.664 38.656 15.688 1 98.62 336 ARG B N 1
ATOM 6456 C CA . ARG B 1 336 ? 16.797 38.344 14.82 1 98.62 336 ARG B CA 1
ATOM 6457 C C . ARG B 1 336 ? 18.109 38.406 15.586 1 98.62 336 ARG B C 1
ATOM 6459 O O . ARG B 1 336 ? 19.156 38 15.062 1 98.62 336 ARG B O 1
ATOM 6466 N N . ASN B 1 337 ? 18.047 38.875 16.828 1 98.06 337 ASN B N 1
ATOM 6467 C CA . ASN B 1 337 ? 19.203 38.969 17.719 1 98.06 337 ASN B CA 1
ATOM 6468 C C . ASN B 1 337 ? 19.031 38.062 18.938 1 98.06 337 ASN B C 1
ATOM 6470 O O . ASN B 1 337 ? 18.344 38.438 19.891 1 98.06 337 ASN B O 1
ATOM 6474 N N . LYS B 1 338 ? 19.812 37.031 18.984 1 97.31 338 LYS B N 1
ATOM 6475 C CA . LYS B 1 338 ? 19.656 36 20.016 1 97.31 338 LYS B CA 1
ATOM 6476 C C . LYS B 1 338 ? 19.922 36.594 21.406 1 97.31 338 LYS B C 1
ATOM 6478 O O . LYS B 1 338 ? 19.453 36.031 22.406 1 97.31 338 LYS B O 1
ATOM 6483 N N . ASP B 1 339 ? 20.609 37.688 21.453 1 97.56 339 ASP B N 1
ATOM 6484 C CA . ASP B 1 339 ? 21 38.25 22.734 1 97.56 339 ASP B CA 1
ATOM 6485 C C . ASP B 1 339 ? 20.094 39.438 23.109 1 97.56 339 ASP B C 1
ATOM 6487 O O . ASP B 1 339 ? 20.344 40.125 24.109 1 97.56 339 ASP B O 1
ATOM 6491 N N . ALA B 1 340 ? 19.094 39.656 22.359 1 98 340 ALA B N 1
ATOM 6492 C CA . ALA B 1 340 ? 18.219 40.781 22.609 1 98 340 ALA B CA 1
ATOM 6493 C C . ALA B 1 340 ? 17.375 40.562 23.859 1 98 340 ALA B C 1
ATOM 6495 O O . ALA B 1 340 ? 17.109 39.438 24.25 1 98 340 ALA B O 1
ATOM 6496 N N . ASP B 1 341 ? 17.016 41.688 24.453 1 97.19 341 ASP B N 1
ATOM 6497 C CA . ASP B 1 341 ? 16.125 41.656 25.609 1 97.19 341 ASP B CA 1
ATOM 6498 C C . ASP B 1 341 ? 14.664 41.625 25.188 1 97.19 341 ASP B C 1
ATOM 6500 O O . ASP B 1 341 ? 14.016 42.656 25.062 1 97.19 341 ASP B O 1
ATOM 6504 N N . PHE B 1 342 ? 14.133 40.5 25.141 1 98.25 342 PHE B N 1
ATOM 6505 C CA . PHE B 1 342 ? 12.773 40.281 24.656 1 98.25 342 PHE B CA 1
ATOM 6506 C C . PHE B 1 342 ? 11.773 41.031 25.531 1 98.25 342 PHE B C 1
ATOM 6508 O O . PHE B 1 342 ? 10.898 41.719 25.016 1 98.25 342 PHE B O 1
ATOM 6515 N N . GLY B 1 343 ? 11.836 40.969 26.797 1 98.12 343 GLY B N 1
ATOM 6516 C CA . GLY B 1 343 ? 10.859 41.438 27.766 1 98.12 343 GLY B CA 1
ATOM 6517 C C . GLY B 1 343 ? 10.656 42.938 27.719 1 98.12 343 GLY B C 1
ATOM 6518 O O . GLY B 1 343 ? 9.555 43.438 27.984 1 98.12 343 GLY B O 1
ATOM 6519 N N . THR B 1 344 ? 11.711 43.656 27.359 1 97.5 344 THR B N 1
ATOM 6520 C CA . THR B 1 344 ? 11.633 45.094 27.359 1 97.5 344 THR B CA 1
ATOM 6521 C C . THR B 1 344 ? 10.977 45.594 26.062 1 97.5 344 THR B C 1
ATOM 6523 O O . THR B 1 344 ? 10.57 46.781 25.984 1 97.5 344 THR B O 1
ATOM 6526 N N . HIS B 1 345 ? 10.836 44.688 25.141 1 98.25 345 HIS B N 1
ATOM 6527 C CA . HIS B 1 345 ? 10.398 45.156 23.844 1 98.25 345 HIS B CA 1
ATOM 6528 C C . HIS B 1 345 ? 9.023 44.594 23.484 1 98.25 345 HIS B C 1
ATOM 6530 O O . HIS B 1 345 ? 8.375 45.094 22.547 1 98.25 345 HIS B O 1
ATOM 6536 N N . VAL B 1 346 ? 8.57 43.531 24.156 1 98.69 346 VAL B N 1
ATOM 6537 C CA . VAL B 1 346 ? 7.254 42.969 23.891 1 98.69 346 VAL B CA 1
ATOM 6538 C C . VAL B 1 346 ? 6.16 43.938 24.312 1 98.69 346 VAL B C 1
ATOM 6540 O O . VAL B 1 346 ? 6.281 44.594 25.359 1 98.69 346 VAL B O 1
ATOM 6543 N N . ARG B 1 347 ? 5.121 44.031 23.5 1 98.56 347 ARG B N 1
ATOM 6544 C CA . ARG B 1 347 ? 3.996 44.906 23.812 1 98.56 347 ARG B CA 1
ATOM 6545 C C . ARG B 1 347 ? 2.701 44.094 23.938 1 98.56 347 ARG B C 1
ATOM 6547 O O . ARG B 1 347 ? 2.467 43.156 23.188 1 98.56 347 ARG B O 1
ATOM 6554 N N . ASP B 1 348 ? 1.952 44.469 24.906 1 98.19 348 ASP B N 1
ATOM 6555 C CA . ASP B 1 348 ? 0.558 44.062 25.031 1 98.19 348 ASP B CA 1
ATOM 6556 C C . ASP B 1 348 ? -0.364 45 24.266 1 98.19 348 ASP B C 1
ATOM 6558 O O . ASP B 1 348 ? -0.47 46.188 24.594 1 98.19 348 ASP B O 1
ATOM 6562 N N . LEU B 1 349 ? -1.068 44.5 23.281 1 98.5 349 LEU B N 1
ATOM 6563 C CA . LEU B 1 349 ? -1.842 45.375 22.391 1 98.5 349 LEU B CA 1
ATOM 6564 C C . LEU B 1 349 ? -3.291 45.469 22.844 1 98.5 349 LEU B C 1
ATOM 6566 O O . LEU B 1 349 ? -4.105 46.125 22.203 1 98.5 349 LEU B O 1
ATOM 6570 N N . GLY B 1 350 ? -3.541 44.75 23.922 1 97.12 350 GLY B N 1
ATOM 6571 C CA . GLY B 1 350 ? -4.914 44.688 24.391 1 97.12 350 GLY B CA 1
ATOM 6572 C C . GLY B 1 350 ? -5.566 43.344 24.156 1 97.12 350 GLY B C 1
ATOM 6573 O O . GLY B 1 350 ? -4.879 42.375 23.891 1 97.12 350 GLY B O 1
ATOM 6574 N N . GLU B 1 351 ? -6.918 43.375 24.281 1 95.31 351 GLU B N 1
ATOM 6575 C CA . GLU B 1 351 ? -7.664 42.125 24.219 1 95.31 351 GLU B CA 1
ATOM 6576 C C . GLU B 1 351 ? -8.391 41.969 22.891 1 95.31 351 GLU B C 1
ATOM 6578 O O . GLU B 1 351 ? -8.914 42.969 22.359 1 95.31 351 GLU B O 1
ATOM 6583 N N . LYS B 1 352 ? -8.359 40.75 22.391 1 95.5 352 LYS B N 1
ATOM 6584 C CA . LYS B 1 352 ? -9.148 40.375 21.219 1 95.5 352 LYS B CA 1
ATOM 6585 C C . LYS B 1 352 ? -10.562 39.969 21.609 1 95.5 352 LYS B C 1
ATOM 6587 O O . LYS B 1 352 ? -10.875 39.906 22.812 1 95.5 352 LYS B O 1
ATOM 6592 N N . ALA B 1 353 ? -11.32 39.75 20.594 1 93.69 353 ALA B N 1
ATOM 6593 C CA . ALA B 1 353 ? -12.719 39.344 20.781 1 93.69 353 ALA B CA 1
ATOM 6594 C C . ALA B 1 353 ? -12.828 38.031 21.516 1 93.69 353 ALA B C 1
ATOM 6596 O O . ALA B 1 353 ? -13.867 37.719 22.109 1 93.69 353 ALA B O 1
ATOM 6597 N N . GLY B 1 354 ? -11.836 37.312 21.547 1 90.81 354 GLY B N 1
ATOM 6598 C CA . GLY B 1 354 ? -11.82 36.031 22.25 1 90.81 354 GLY B CA 1
ATOM 6599 C C . GLY B 1 354 ? -10.461 35.344 22.234 1 90.81 354 GLY B C 1
ATOM 6600 O O . GLY B 1 354 ? -9.547 35.812 21.547 1 90.81 354 GLY B O 1
ATOM 6601 N N . SER B 1 355 ? -10.422 34.281 23.078 1 92.12 355 SER B N 1
ATOM 6602 C CA . SER B 1 355 ? -9.242 33.438 23 1 92.12 355 SER B CA 1
ATOM 6603 C C . SER B 1 355 ? -9.125 32.75 21.625 1 92.12 355 SER B C 1
ATOM 6605 O O . SER B 1 355 ? -10.141 32.406 21.016 1 92.12 355 SER B O 1
ATOM 6607 N N . SER B 1 356 ? -7.879 32.625 21.219 1 93.5 356 SER B N 1
ATOM 6608 C CA . SER B 1 356 ? -7.652 32.125 19.859 1 93.5 356 SER B CA 1
ATOM 6609 C C . SER B 1 356 ? -6.582 31.047 19.859 1 93.5 356 SER B C 1
ATOM 6611 O O . SER B 1 356 ? -5.652 31.078 20.672 1 93.5 356 SER B O 1
ATOM 6613 N N . ASP B 1 357 ? -6.707 30.109 19 1 93.44 357 ASP B N 1
ATOM 6614 C CA . ASP B 1 357 ? -5.695 29.078 18.719 1 93.44 357 ASP B CA 1
ATOM 6615 C C . ASP B 1 357 ? -4.746 29.531 17.609 1 93.44 357 ASP B C 1
ATOM 6617 O O . ASP B 1 357 ? -3.578 29.828 17.875 1 93.44 357 ASP B O 1
ATOM 6621 N N . GLY B 1 358 ? -5.172 29.656 16.344 1 94.38 358 GLY B N 1
ATOM 6622 C CA . GLY B 1 358 ? -4.383 30.109 15.203 1 94.38 358 GLY B CA 1
ATOM 6623 C C . GLY B 1 358 ? -4.738 31.516 14.758 1 94.38 358 GLY B C 1
ATOM 6624 O O . GLY B 1 358 ? -5.754 32.062 15.18 1 94.38 358 GLY B O 1
ATOM 6625 N N . MET B 1 359 ? -3.812 32.062 13.977 1 97.56 359 MET B N 1
ATOM 6626 C CA . MET B 1 359 ? -4.035 33.375 13.359 1 97.56 359 MET B CA 1
ATOM 6627 C C . MET B 1 359 ? -3.201 33.531 12.094 1 97.56 359 MET B C 1
ATOM 6629 O O . MET B 1 359 ? -2.217 32.812 11.898 1 97.56 359 MET B O 1
ATOM 6633 N N . ILE B 1 360 ? -3.598 34.469 11.273 1 98.5 360 ILE B N 1
ATOM 6634 C CA . ILE B 1 360 ? -2.848 34.781 10.062 1 98.5 360 ILE B CA 1
ATOM 6635 C C . ILE B 1 360 ? -2.959 36.281 9.75 1 98.5 360 ILE B C 1
ATOM 6637 O O . ILE B 1 360 ? -3.988 36.906 10.023 1 98.5 360 ILE B O 1
ATOM 6641 N N . ALA B 1 361 ? -1.871 36.812 9.242 1 98.56 361 ALA B N 1
ATOM 6642 C CA . ALA B 1 361 ? -1.875 38.219 8.812 1 98.56 361 ALA B CA 1
ATOM 6643 C C . ALA B 1 361 ? -2.002 38.312 7.293 1 98.56 361 ALA B C 1
ATOM 6645 O O . ALA B 1 361 ? -1.407 37.531 6.559 1 98.56 361 ALA B O 1
ATOM 6646 N N . GLY B 1 362 ? -2.809 39.25 6.883 1 98.31 362 GLY B N 1
ATOM 6647 C CA . GLY B 1 362 ? -2.762 39.75 5.516 1 98.31 362 GLY B CA 1
ATOM 6648 C C . GLY B 1 362 ? -2.014 41.062 5.375 1 98.31 362 GLY B C 1
ATOM 6649 O O . GLY B 1 362 ? -1.183 41.375 6.223 1 98.31 362 GLY B O 1
ATOM 6650 N N . LYS B 1 363 ? -2.324 41.688 4.27 1 97.38 363 LYS B N 1
ATOM 6651 C CA . LYS B 1 363 ? -1.742 43 4.027 1 97.38 363 LYS B CA 1
ATOM 6652 C C . LYS B 1 363 ? -2.402 44.062 4.898 1 97.38 363 LYS B C 1
ATOM 6654 O O . LYS B 1 363 ? -1.76 45.031 5.289 1 97.38 363 LYS B O 1
ATOM 6659 N N . LYS B 1 364 ? -3.646 43.812 5.277 1 97 364 LYS B N 1
ATOM 6660 C CA . LYS B 1 364 ? -4.43 44.844 5.945 1 97 364 LYS B CA 1
ATOM 6661 C C . LYS B 1 364 ? -4.773 44.438 7.375 1 97 364 LYS B C 1
ATOM 6663 O O . LYS B 1 364 ? -4.758 45.25 8.281 1 97 364 LYS B O 1
ATOM 6668 N N . ASN B 1 365 ? -5.09 43.25 7.543 1 98.5 365 ASN B N 1
ATOM 6669 C CA . ASN B 1 365 ? -5.715 42.781 8.781 1 98.5 365 ASN B CA 1
ATOM 6670 C C . ASN B 1 365 ? -5.055 41.531 9.32 1 98.5 365 ASN B C 1
ATOM 6672 O O . ASN B 1 365 ? -4.246 40.906 8.633 1 98.5 365 ASN B O 1
ATOM 6676 N N . ILE B 1 366 ? -5.348 41.219 10.57 1 98.62 366 ILE B N 1
ATOM 6677 C CA . ILE B 1 366 ? -5.027 39.938 11.172 1 98.62 366 ILE B CA 1
ATOM 6678 C C . ILE B 1 366 ? -6.312 39.156 11.461 1 98.62 366 ILE B C 1
ATOM 6680 O O . ILE B 1 366 ? -7.266 39.719 12.016 1 98.62 366 ILE B O 1
ATOM 6684 N N . TYR B 1 367 ? -6.359 37.938 11.055 1 98.62 367 TYR B N 1
ATOM 6685 C CA . TYR B 1 367 ? -7.535 37.062 11.18 1 98.62 367 TYR B CA 1
ATOM 6686 C C . TYR B 1 367 ? -7.312 36 12.227 1 98.62 367 TYR B C 1
ATOM 6688 O O . TYR B 1 367 ? -6.223 35.406 12.312 1 98.62 367 TYR B O 1
ATOM 6696 N N . TYR B 1 368 ? -8.32 35.719 13.023 1 98.25 368 TYR B N 1
ATOM 6697 C CA . TYR B 1 368 ? -8.18 34.75 14.094 1 98.25 368 TYR B CA 1
ATOM 6698 C C . TYR B 1 368 ? -9.539 34.188 14.516 1 98.25 368 TYR B C 1
ATOM 6700 O O . TYR B 1 368 ? -10.578 34.719 14.125 1 98.25 368 TYR B O 1
ATOM 6708 N N . GLY B 1 369 ? -9.5 33.125 15.203 1 97.38 369 GLY B N 1
ATOM 6709 C CA . GLY B 1 369 ? -10.711 32.562 15.781 1 97.38 369 GLY B CA 1
ATOM 6710 C C . GLY B 1 369 ? -11.016 33.094 17.172 1 97.38 369 GLY B C 1
ATOM 6711 O O . GLY B 1 369 ? -10.094 33.375 17.938 1 97.38 369 GLY B O 1
ATOM 6712 N N . ALA B 1 370 ? -12.289 33.25 17.453 1 96.81 370 ALA B N 1
ATOM 6713 C CA . ALA B 1 370 ? -12.766 33.5 18.812 1 96.81 370 ALA B CA 1
ATOM 6714 C C . ALA B 1 370 ? -13.477 32.25 19.359 1 96.81 370 ALA B C 1
ATOM 6716 O O . ALA B 1 370 ? -14.68 32.094 19.172 1 96.81 370 ALA B O 1
ATOM 6717 N N . LEU B 1 371 ? -12.75 31.516 20.125 1 96.06 371 LEU B N 1
ATOM 6718 C CA . LEU B 1 371 ? -13.156 30.156 20.453 1 96.06 371 LEU B CA 1
ATOM 6719 C C . LEU B 1 371 ? -14.461 30.141 21.25 1 96.06 371 LEU B C 1
ATOM 6721 O O . LEU B 1 371 ? -15.359 29.344 20.953 1 96.06 371 LEU B O 1
ATOM 6725 N N . GLU B 1 372 ? -14.641 31.047 22.172 1 95.31 372 GLU B N 1
ATOM 6726 C CA . GLU B 1 372 ? -15.82 31.062 23.031 1 95.31 372 GLU B CA 1
ATOM 6727 C C . GLU B 1 372 ? -17.047 31.547 22.266 1 95.31 372 GLU B C 1
ATOM 6729 O O . GLU B 1 372 ? -18.188 31.359 22.719 1 95.31 372 GLU B O 1
ATOM 6734 N N . ARG B 1 373 ? -16.781 32.125 21.156 1 96.69 373 ARG B N 1
ATOM 6735 C CA . ARG B 1 373 ? -17.875 32.719 20.375 1 96.69 373 ARG B CA 1
ATOM 6736 C C . ARG B 1 373 ? -18.172 31.859 19.156 1 96.69 373 ARG B C 1
ATOM 6738 O O . ARG B 1 373 ? -19.062 32.188 18.359 1 96.69 373 ARG B O 1
ATOM 6745 N N . ASN B 1 374 ? -17.438 30.812 18.984 1 97.56 374 ASN B N 1
ATOM 6746 C CA . ASN B 1 374 ? -17.578 30 17.781 1 97.56 374 ASN B CA 1
ATOM 6747 C C . ASN B 1 374 ? -17.594 30.859 16.516 1 97.56 374 ASN B C 1
ATOM 6749 O O . ASN B 1 374 ? -18.516 30.766 15.703 1 97.56 374 ASN B O 1
ATOM 6753 N N . ALA B 1 375 ? -16.469 31.625 16.406 1 97.94 375 ALA B N 1
ATOM 6754 C CA . ALA B 1 375 ? -16.5 32.656 15.367 1 97.94 375 ALA B CA 1
ATOM 6755 C C . ALA B 1 375 ? -15.094 32.938 14.836 1 97.94 375 ALA B C 1
ATOM 6757 O O . ALA B 1 375 ? -14.102 32.562 15.469 1 97.94 375 ALA B O 1
ATOM 6758 N N . VAL B 1 376 ? -15.133 33.562 13.672 1 98.31 376 VAL B N 1
ATOM 6759 C CA . VAL B 1 376 ? -13.914 34.062 13.055 1 98.31 376 VAL B CA 1
ATOM 6760 C C . VAL B 1 376 ? -13.969 35.594 13 1 98.31 376 VAL B C 1
ATOM 6762 O O . VAL B 1 376 ? -15 36.188 12.633 1 98.31 376 VAL B O 1
ATOM 6765 N N . TYR B 1 377 ? -12.852 36.156 13.375 1 98.12 377 TYR B N 1
ATOM 6766 C CA . TYR B 1 377 ? -12.758 37.625 13.453 1 98.12 377 TYR B CA 1
ATOM 6767 C C . TYR B 1 377 ? -11.562 38.125 12.664 1 98.12 377 TYR B C 1
ATOM 6769 O O . TYR B 1 377 ? -10.664 37.375 12.32 1 98.12 377 TYR B O 1
ATOM 6777 N N . GLU B 1 378 ? -11.633 39.438 12.391 1 98.19 378 GLU B N 1
ATOM 6778 C CA . GLU B 1 378 ? -10.461 40.156 11.945 1 98.19 378 GLU B CA 1
ATOM 6779 C C . GLU B 1 378 ? -10.18 41.344 12.859 1 98.19 378 GLU B C 1
ATOM 6781 O O . GLU B 1 378 ? -11.109 42 13.336 1 98.19 378 GLU B O 1
ATOM 6786 N N . TRP B 1 379 ? -8.945 41.531 13.203 1 98.56 379 TRP B N 1
ATOM 6787 C CA . TRP B 1 379 ? -8.461 42.812 13.68 1 98.56 379 TRP B CA 1
ATOM 6788 C C . TRP B 1 379 ? -8.062 43.719 12.516 1 98.56 379 TRP B C 1
ATOM 6790 O O . TRP B 1 379 ? -7.199 43.344 11.711 1 98.56 379 TRP B O 1
ATOM 6800 N N . GLN B 1 380 ? -8.711 44.812 12.438 1 98.44 380 GLN B N 1
ATOM 6801 C CA . GLN B 1 380 ? -8.438 45.75 11.352 1 98.44 380 GLN B CA 1
ATOM 6802 C C . GLN B 1 380 ? -7.219 46.625 11.672 1 98.44 380 GLN B C 1
ATOM 6804 O O . GLN B 1 380 ? -7.352 47.812 11.938 1 98.44 380 GLN B O 1
ATOM 6809 N N . ARG B 1 381 ? -6.137 46.062 11.539 1 98.38 381 ARG B N 1
ATOM 6810 C CA . ARG B 1 381 ? -4.855 46.625 11.953 1 98.38 381 ARG B CA 1
ATOM 6811 C C . ARG B 1 381 ? -4.574 47.938 11.219 1 98.38 381 ARG B C 1
ATOM 6813 O O . ARG B 1 381 ? -4.211 48.938 11.844 1 98.38 381 ARG B O 1
ATOM 6820 N N . SER B 1 382 ? -4.742 48 9.883 1 97.75 382 SER B N 1
ATOM 6821 C CA . SER B 1 382 ? -4.484 49.188 9.102 1 97.75 382 SER B CA 1
ATOM 6822 C C . SER B 1 382 ? -5.406 50.344 9.523 1 97.75 382 SER B C 1
ATOM 6824 O O . SER B 1 382 ? -4.977 51.469 9.609 1 97.75 382 SER B O 1
ATOM 6826 N N . ARG B 1 383 ? -6.598 49.969 9.75 1 98.06 383 ARG B N 1
ATOM 6827 C CA . ARG B 1 383 ? -7.547 51 10.219 1 98.06 383 ARG B CA 1
ATOM 6828 C C . ARG B 1 383 ? -7.125 51.562 11.57 1 98.06 383 ARG B C 1
ATOM 6830 O O . ARG B 1 383 ? -7.227 52.75 11.812 1 98.06 383 ARG B O 1
ATOM 6837 N N . ASP B 1 384 ? -6.746 50.688 12.453 1 98.38 384 ASP B N 1
ATOM 6838 C CA . ASP B 1 384 ? -6.332 51.125 13.781 1 98.38 384 ASP B CA 1
ATOM 6839 C C . ASP B 1 384 ? -5.09 52 13.711 1 98.38 384 ASP B C 1
ATOM 6841 O O . ASP B 1 384 ? -4.977 53 14.445 1 98.38 384 ASP B O 1
ATOM 6845 N N . ILE B 1 385 ? -4.148 51.656 12.852 1 97.81 385 ILE B N 1
ATOM 6846 C CA . ILE B 1 385 ? -2.953 52.469 12.688 1 97.81 385 ILE B CA 1
ATOM 6847 C C . ILE B 1 385 ? -3.342 53.875 12.219 1 97.81 385 ILE B C 1
ATOM 6849 O O . ILE B 1 385 ? -2.85 54.844 12.758 1 97.81 385 ILE B O 1
ATOM 6853 N N . GLU B 1 386 ? -4.191 53.969 11.273 1 97.88 386 GLU B N 1
ATOM 6854 C CA . GLU B 1 386 ? -4.652 55.25 10.734 1 97.88 386 GLU B CA 1
ATOM 6855 C C . GLU B 1 386 ? -5.445 56.031 11.773 1 97.88 386 GLU B C 1
ATOM 6857 O O . GLU B 1 386 ? -5.211 57.219 11.969 1 97.88 386 GLU B O 1
ATOM 6862 N N . SER B 1 387 ? -6.355 55.344 12.359 1 98.06 387 SER B N 1
ATOM 6863 C CA . SER B 1 387 ? -7.27 56.031 13.266 1 98.06 387 SER B CA 1
ATOM 6864 C C . SER B 1 387 ? -6.543 56.531 14.516 1 98.06 387 SER B C 1
ATOM 6866 O O . SER B 1 387 ? -6.891 57.562 15.078 1 98.06 387 SER B O 1
ATOM 6868 N N . GLN B 1 388 ? -5.57 55.75 14.969 1 97.81 388 GLN B N 1
ATOM 6869 C CA . GLN B 1 388 ? -4.824 56.125 16.172 1 97.81 388 GLN B CA 1
ATOM 6870 C C . GLN B 1 388 ? -3.67 57.062 15.828 1 97.81 388 GLN B C 1
ATOM 6872 O O . GLN B 1 388 ? -3.033 57.594 16.719 1 97.81 388 GLN B O 1
ATOM 6877 N N . LYS B 1 389 ? -3.391 57.25 14.625 1 97.88 389 LYS B N 1
ATOM 6878 C CA . LYS B 1 389 ? -2.324 58.125 14.133 1 97.88 389 LYS B CA 1
ATOM 6879 C C . LYS B 1 389 ? -0.982 57.75 14.758 1 97.88 389 LYS B C 1
ATOM 6881 O O . LYS B 1 389 ? -0.275 58.625 15.273 1 97.88 389 LYS B O 1
ATOM 6886 N N . VAL B 1 390 ? -0.71 56.5 14.75 1 97.75 390 VAL B N 1
ATOM 6887 C CA . VAL B 1 390 ? 0.547 55.969 15.281 1 97.75 390 VAL B CA 1
ATOM 6888 C C . VAL B 1 390 ? 1.183 55.031 14.281 1 97.75 390 VAL B C 1
ATOM 6890 O O . VAL B 1 390 ? 0.54 54.594 13.312 1 97.75 390 VAL B O 1
ATOM 6893 N N . SER B 1 391 ? 2.457 54.719 14.508 1 96.69 391 SER B N 1
ATOM 6894 C CA . SER B 1 391 ? 3.119 53.656 13.742 1 96.69 391 SER B CA 1
ATOM 6895 C C . SER B 1 391 ? 2.645 52.281 14.172 1 96.69 391 SER B C 1
ATOM 6897 O O . SER B 1 391 ? 2.006 52.125 15.219 1 96.69 391 SER B O 1
ATOM 6899 N N . GLU B 1 392 ? 2.953 51.312 13.391 1 96.44 392 GLU B N 1
ATOM 6900 C CA . GLU B 1 392 ? 2.543 49.938 13.703 1 96.44 392 GLU B CA 1
ATOM 6901 C C . GLU B 1 392 ? 3.133 49.5 15.039 1 96.44 392 GLU B C 1
ATOM 6903 O O . GLU B 1 392 ? 2.506 48.719 15.766 1 96.44 392 GLU B O 1
ATOM 6908 N N . GLY B 1 393 ? 4.23 50 15.352 1 97.19 393 GLY B N 1
ATOM 6909 C CA . GLY B 1 393 ? 4.8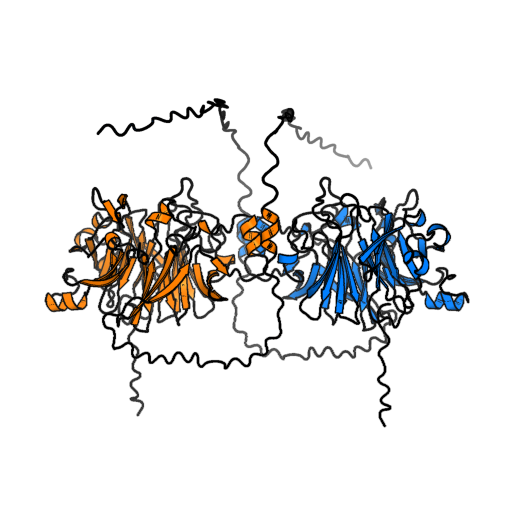95 49.625 16.594 1 97.19 393 GLY B CA 1
ATOM 6910 C C . GLY B 1 393 ? 4.23 50.219 17.828 1 97.19 393 GLY B C 1
ATOM 6911 O O . GLY B 1 393 ? 4.625 49.906 18.953 1 97.19 393 GLY B O 1
ATOM 6912 N N . GLN B 1 394 ? 3.158 51 17.609 1 97.81 394 GLN B N 1
ATOM 6913 C CA . GLN B 1 394 ? 2.504 51.656 18.75 1 97.81 394 GLN B CA 1
ATOM 6914 C C . GLN B 1 394 ? 0.997 51.406 18.719 1 97.81 394 GLN B C 1
ATOM 6916 O O . GLN B 1 394 ? 0.263 51.938 19.562 1 97.81 394 GLN B O 1
ATOM 6921 N N . VAL B 1 395 ? 0.581 50.625 17.844 1 98.12 395 VAL B N 1
ATOM 6922 C CA . VAL B 1 395 ? -0.852 50.469 17.609 1 98.12 395 VAL B CA 1
ATOM 6923 C C . VAL B 1 395 ? -1.444 49.562 18.672 1 98.12 395 VAL B C 1
ATOM 6925 O O . VAL B 1 395 ? -0.761 48.656 19.188 1 98.12 395 VAL B O 1
ATOM 6928 N N . ASN B 1 396 ? -2.686 49.719 19.062 1 98.38 396 ASN B N 1
ATOM 6929 C CA . ASN B 1 396 ? -3.455 48.844 19.922 1 98.38 396 ASN B CA 1
ATOM 6930 C C . ASN B 1 396 ? -4.703 48.312 19.234 1 98.38 396 ASN B C 1
ATOM 6932 O O . ASN B 1 396 ? -5.18 48.906 18.266 1 98.38 396 ASN B O 1
ATOM 6936 N N . VAL B 1 397 ? -5.164 47.219 19.703 1 98.31 397 VAL B N 1
ATOM 6937 C CA . VAL B 1 397 ? -6.379 46.625 19.141 1 98.31 397 VAL B CA 1
ATOM 6938 C C . VAL B 1 397 ? -7.594 47.469 19.562 1 98.31 397 VAL B C 1
ATOM 6940 O O . VAL B 1 397 ? -7.949 47.5 20.75 1 98.31 397 VAL B O 1
ATOM 6943 N N . THR B 1 398 ? -8.281 48.031 18.547 1 98.12 398 THR B N 1
ATOM 6944 C CA . THR B 1 398 ? -9.484 48.781 18.875 1 98.12 398 THR B CA 1
ATOM 6945 C C . THR B 1 398 ? -10.617 48.438 17.906 1 98.12 398 THR B C 1
ATOM 6947 O O . THR B 1 398 ? -11.789 48.469 18.281 1 98.12 398 THR B O 1
ATOM 6950 N N . HIS B 1 399 ? -10.273 48.219 16.656 1 98.12 399 HIS B N 1
ATOM 6951 C CA . HIS B 1 399 ? -11.289 47.875 15.664 1 98.12 399 HIS B CA 1
ATOM 6952 C C . HIS B 1 399 ? -11.203 46.406 15.281 1 98.12 399 HIS B C 1
ATOM 6954 O O . HIS B 1 399 ? -10.203 45.969 14.703 1 98.12 399 HIS B O 1
ATOM 6960 N N . GLU B 1 400 ? -12.219 45.688 15.586 1 97.81 400 GLU B N 1
ATOM 6961 C CA . GLU B 1 400 ? -12.375 44.281 15.211 1 97.81 400 GLU B CA 1
ATOM 6962 C C . GLU B 1 400 ? -13.719 44.031 14.516 1 97.81 400 GLU B C 1
ATOM 6964 O O . GLU B 1 400 ? -14.664 44.812 14.711 1 97.81 400 GLU B O 1
ATOM 6969 N N . ARG B 1 401 ? -13.758 43.062 13.727 1 97.12 401 ARG B N 1
ATOM 6970 C CA . ARG B 1 401 ? -14.992 42.719 13.023 1 97.12 401 ARG B CA 1
ATOM 6971 C C . ARG B 1 401 ? -15.195 41.219 13.008 1 97.12 401 ARG B C 1
ATOM 6973 O O . ARG B 1 401 ? -14.273 40.469 12.695 1 97.12 401 ARG B O 1
ATOM 6980 N N . LYS B 1 402 ? -16.422 40.812 13.406 1 97.75 402 LYS B N 1
ATOM 6981 C CA . LYS B 1 402 ? -16.797 39.406 13.234 1 97.75 402 LYS B CA 1
ATOM 6982 C C . LYS B 1 402 ? -17.062 39.094 11.766 1 97.75 402 LYS B C 1
ATOM 6984 O O . LYS B 1 402 ? -17.922 39.719 11.133 1 97.75 402 LYS B O 1
ATOM 6989 N N . LEU B 1 403 ? -16.391 38.156 11.266 1 97.69 403 LEU B N 1
ATOM 6990 C CA . LEU B 1 403 ? -16.594 37.781 9.867 1 97.69 403 LEU B CA 1
ATOM 6991 C C . LEU B 1 403 ? -17.766 36.812 9.734 1 97.69 403 LEU B C 1
ATOM 6993 O O . LEU B 1 403 ? -18.562 36.938 8.812 1 97.69 403 LEU B O 1
ATOM 6997 N N . ASP B 1 404 ? -17.797 35.812 10.57 1 97.81 404 ASP B N 1
ATOM 6998 C CA . ASP B 1 404 ? -18.859 34.812 10.609 1 97.81 404 ASP B CA 1
ATOM 6999 C C . ASP B 1 404 ? -18.875 34.062 11.93 1 97.81 404 ASP B C 1
ATOM 7001 O O . ASP B 1 404 ? -17.906 34.125 12.688 1 97.81 404 ASP B O 1
ATOM 7005 N N . SER B 1 405 ? -19.984 33.469 12.25 1 97.5 405 SER B N 1
ATOM 7006 C CA . SER B 1 405 ? -20.125 32.656 13.453 1 97.5 405 SER B CA 1
ATOM 7007 C C . SER B 1 405 ? -21.219 31.594 13.289 1 97.5 405 SER B C 1
ATOM 7009 O O . SER B 1 405 ? -22.203 31.812 12.578 1 97.5 405 SER B O 1
ATOM 7011 N N . ASP B 1 406 ? -20.984 30.469 13.836 1 97 406 ASP B N 1
ATOM 7012 C CA . ASP B 1 406 ? -21.953 29.375 13.898 1 97 406 ASP B CA 1
ATOM 7013 C C . ASP B 1 406 ? -21.656 28.438 15.07 1 97 406 ASP B C 1
ATOM 7015 O O . ASP B 1 406 ? -20.578 27.844 15.141 1 97 406 ASP B O 1
ATOM 7019 N N . HIS B 1 407 ? -22.578 28.281 15.969 1 95.81 407 HIS B N 1
ATOM 7020 C CA . HIS B 1 407 ? -22.344 27.547 17.203 1 95.81 407 HIS B CA 1
ATOM 7021 C C . HIS B 1 407 ? -22.203 26.062 16.938 1 95.81 407 HIS B C 1
ATOM 7023 O O . HIS B 1 407 ? -21.75 25.312 17.812 1 95.81 407 HIS B O 1
ATOM 7029 N N . VAL B 1 408 ? -22.547 25.594 15.805 1 95.31 408 VAL B N 1
ATOM 7030 C CA . VAL B 1 408 ? -22.453 24.172 15.469 1 95.31 408 VAL B CA 1
ATOM 7031 C C . VAL B 1 408 ? -21.25 23.922 14.57 1 95.31 408 VAL B C 1
ATOM 7033 O O . VAL B 1 408 ? -20.406 23.094 14.875 1 95.31 408 VAL B O 1
ATOM 7036 N N . THR B 1 409 ? -21.078 24.656 13.5 1 97.19 409 THR B N 1
ATOM 7037 C CA . THR B 1 409 ? -20.125 24.297 12.453 1 97.19 409 THR B CA 1
ATOM 7038 C C . THR B 1 409 ? -18.781 25 12.672 1 97.19 409 THR B C 1
ATOM 7040 O O . THR B 1 409 ? -17.781 24.625 12.078 1 97.19 409 THR B O 1
ATOM 7043 N N . MET B 1 410 ? -18.766 26.016 13.523 1 97.69 410 MET B N 1
ATOM 7044 C CA . MET B 1 410 ? -17.531 26.797 13.68 1 97.69 410 MET B CA 1
ATOM 7045 C C . MET B 1 410 ? -17 26.688 15.102 1 97.69 410 MET B C 1
ATOM 7047 O O . MET B 1 410 ? -16.594 27.688 15.695 1 97.69 410 MET B O 1
ATOM 7051 N N . GLN B 1 411 ? -17.141 25.5 15.594 1 97.19 411 GLN B N 1
ATOM 7052 C CA . GLN B 1 411 ? -16.5 25.234 16.891 1 97.19 411 GLN B CA 1
ATOM 7053 C C . GLN B 1 411 ? -15.008 25.016 16.734 1 97.19 411 GLN B C 1
ATOM 7055 O O . GLN B 1 411 ? -14.57 24.172 15.961 1 97.19 411 GLN B O 1
ATOM 7060 N N . TRP B 1 412 ? -14.281 25.875 17.438 1 97.31 412 TRP B N 1
ATOM 7061 C CA . TRP B 1 412 ? -12.828 25.844 17.516 1 97.31 412 TRP B CA 1
ATOM 7062 C C . TRP B 1 412 ? -12.211 26.156 16.156 1 97.31 412 TRP B C 1
ATOM 7064 O O . TRP B 1 412 ? -11.43 25.359 15.625 1 97.31 412 TRP B O 1
ATOM 7074 N N . PRO B 1 413 ? -12.43 27.281 15.562 1 98.06 413 PRO B N 1
ATOM 7075 C CA . PRO B 1 413 ? -11.594 27.688 14.43 1 98.06 413 PRO B CA 1
ATOM 7076 C C . PRO B 1 413 ? -10.109 27.688 14.758 1 98.06 413 PRO B C 1
ATOM 7078 O O . PRO B 1 413 ? -9.664 28.422 15.641 1 98.06 413 PRO B O 1
ATOM 7081 N N . ASP B 1 414 ? -9.352 26.875 14.047 1 97.12 414 ASP B N 1
ATOM 7082 C CA . ASP B 1 414 ? -8.023 26.484 14.5 1 97.12 414 ASP B CA 1
ATOM 7083 C C . ASP B 1 414 ? -6.938 27.156 13.656 1 97.12 414 ASP B C 1
ATOM 7085 O O . ASP B 1 414 ? -6.145 27.953 14.172 1 97.12 414 ASP B O 1
ATOM 7089 N N . SER B 1 415 ? -6.848 26.828 12.398 1 98.12 415 SER B N 1
ATOM 7090 C CA . SER B 1 415 ? -5.777 27.297 11.523 1 98.12 415 SER B CA 1
ATOM 7091 C C . SER B 1 415 ? -6.332 28.109 10.359 1 98.12 415 SER B C 1
ATOM 7093 O O . SER B 1 415 ? -7.469 27.906 9.93 1 98.12 415 SER B O 1
ATOM 7095 N N . PHE B 1 416 ? -5.488 29.031 9.844 1 98.56 416 PHE B N 1
ATOM 7096 C CA . PHE B 1 416 ? -5.922 29.984 8.836 1 98.56 416 PHE B CA 1
ATOM 7097 C C . PHE B 1 416 ? -4.867 30.141 7.75 1 98.56 416 PHE B C 1
ATOM 7099 O O . PHE B 1 416 ? -3.674 29.984 8.008 1 98.56 416 PHE B O 1
ATOM 7106 N N . THR B 1 417 ? -5.371 30.453 6.59 1 98.56 417 THR B N 1
ATOM 7107 C CA . THR B 1 417 ? -4.488 30.875 5.504 1 98.56 417 THR B CA 1
ATOM 7108 C C . THR B 1 417 ? -5.223 31.797 4.535 1 98.56 417 THR B C 1
ATOM 7110 O O . THR B 1 417 ? -6.453 31.859 4.551 1 98.56 417 THR B O 1
ATOM 7113 N N . LEU B 1 418 ? -4.469 32.594 3.842 1 98.44 418 LEU B N 1
ATOM 7114 C CA . LEU B 1 418 ? -4.996 33.469 2.797 1 98.44 418 LEU B CA 1
ATOM 7115 C C . LEU B 1 418 ? -4.477 33.062 1.426 1 98.44 418 LEU B C 1
ATOM 7117 O O . LEU B 1 418 ? -3.271 32.875 1.24 1 98.44 418 LEU B O 1
ATOM 7121 N N . ASP B 1 419 ? -5.457 32.906 0.504 1 96.94 419 ASP B N 1
ATOM 7122 C CA . ASP B 1 419 ? -5.004 32.594 -0.852 1 96.94 419 ASP B CA 1
ATOM 7123 C C . ASP B 1 419 ? -4.777 33.875 -1.65 1 96.94 419 ASP B C 1
ATOM 7125 O O . ASP B 1 419 ? -4.867 34.969 -1.105 1 96.94 419 ASP B O 1
ATOM 7129 N N . VAL B 1 420 ? -4.406 33.719 -2.934 1 95.38 420 VAL B N 1
ATOM 7130 C CA . VAL B 1 420 ? -4.027 34.875 -3.754 1 95.38 420 VAL B CA 1
ATOM 7131 C C . VAL B 1 420 ? -5.273 35.5 -4.375 1 95.38 420 VAL B C 1
ATOM 7133 O O . VAL B 1 420 ? -5.18 36.5 -5.078 1 95.38 420 VAL B O 1
ATOM 7136 N N . LYS B 1 421 ? -6.441 34.906 -4.094 1 95.06 421 LYS B N 1
ATOM 7137 C CA . LYS B 1 421 ? -7.684 35.375 -4.707 1 95.06 421 LYS B CA 1
ATOM 7138 C C . LYS B 1 421 ? -8.516 36.188 -3.721 1 95.06 421 LYS B C 1
ATOM 7140 O O . LYS B 1 421 ? -9.633 36.594 -4.031 1 95.06 421 LYS B O 1
ATOM 7145 N N . GLY B 1 422 ? -8.016 36.375 -2.512 1 96.44 422 GLY B N 1
ATOM 7146 C CA . GLY B 1 422 ? -8.68 37.219 -1.547 1 96.44 422 GLY B CA 1
ATOM 7147 C C . GLY B 1 422 ? -9.508 36.469 -0.536 1 96.44 422 GLY B C 1
ATOM 7148 O O . GLY B 1 422 ? -10.305 37.062 0.198 1 96.44 422 GLY B O 1
ATOM 7149 N N . TYR B 1 423 ? -9.305 35.188 -0.524 1 97.69 423 TYR B N 1
ATOM 7150 C CA . TYR B 1 423 ? -10.109 34.375 0.388 1 97.69 423 TYR B CA 1
ATOM 7151 C C . TYR B 1 423 ? -9.297 33.969 1.619 1 97.69 423 TYR B C 1
ATOM 7153 O O . TYR B 1 423 ? -8.117 33.625 1.513 1 97.69 423 TYR B O 1
ATOM 7161 N N . LEU B 1 424 ? -9.992 34.031 2.77 1 98.56 424 LEU B N 1
ATOM 7162 C CA . LEU B 1 424 ? -9.531 33.438 4.012 1 98.56 424 LEU B CA 1
ATOM 7163 C C . LEU B 1 424 ? -10.039 32 4.141 1 98.56 424 LEU B C 1
ATOM 7165 O O . LEU B 1 424 ? -11.242 31.75 4.027 1 98.56 424 LEU B O 1
ATOM 7169 N N . TRP B 1 425 ? -9.133 31.094 4.293 1 98.75 425 TRP B N 1
ATOM 7170 C CA . TRP B 1 425 ? -9.461 29.688 4.562 1 98.75 425 TRP B CA 1
ATOM 7171 C C . TRP B 1 425 ? -9.188 29.344 6.02 1 98.75 425 TRP B C 1
ATOM 7173 O O . TRP B 1 425 ? -8.219 29.828 6.613 1 98.75 425 TRP B O 1
ATOM 7183 N N . PHE B 1 426 ? -10.031 28.469 6.57 1 98.69 426 PHE B N 1
ATOM 7184 C CA . PHE B 1 426 ? -9.742 28.047 7.938 1 98.69 426 PHE B CA 1
ATOM 7185 C C . PHE B 1 426 ? -10.359 26.688 8.242 1 98.69 426 PHE B C 1
ATOM 7187 O O . PHE B 1 426 ? -11.266 26.25 7.531 1 98.69 426 PHE B O 1
ATOM 7194 N N . THR B 1 427 ? -9.82 26.016 9.242 1 98.69 427 THR B N 1
ATOM 7195 C CA . THR B 1 427 ? -10.344 24.75 9.75 1 98.69 427 THR B CA 1
ATOM 7196 C C . THR B 1 427 ? -11.203 24.984 10.992 1 98.69 427 THR B C 1
ATOM 7198 O O . THR B 1 427 ? -10.969 25.938 11.742 1 98.69 427 THR B O 1
ATOM 7201 N N . SER B 1 428 ? -12.164 24.234 11.148 1 98.25 428 SER B N 1
ATOM 7202 C CA . SER B 1 428 ? -12.984 24.094 12.344 1 98.25 428 SER B CA 1
ATOM 7203 C C . SER B 1 428 ? -13.125 22.625 12.75 1 98.25 428 SER B C 1
ATOM 7205 O O . SER B 1 428 ? -13.688 21.828 12.008 1 98.25 428 SER B O 1
ATOM 7207 N N . GLU B 1 429 ? -12.672 22.281 14.008 1 97.25 429 GLU B N 1
ATOM 7208 C CA . GLU B 1 429 ? -12.469 20.844 14.156 1 97.25 429 GLU B CA 1
ATOM 7209 C C . GLU B 1 429 ? -12.836 20.391 15.562 1 97.25 429 GLU B C 1
ATOM 7211 O O . GLU B 1 429 ? -12.406 19.312 16 1 97.25 429 GLU B O 1
ATOM 7216 N N . ARG B 1 430 ? -13.539 21.172 16.344 1 96.69 430 ARG B N 1
ATOM 7217 C CA . ARG B 1 430 ? -14.055 20.781 17.656 1 96.69 430 ARG B CA 1
ATOM 7218 C C . ARG B 1 430 ? -12.945 20.156 18.5 1 96.69 430 ARG B C 1
ATOM 7220 O O . ARG B 1 430 ? -13.133 19.094 19.094 1 96.69 430 ARG B O 1
ATOM 7227 N N . ALA B 1 431 ? -11.867 20.828 18.609 1 95.38 431 ALA B N 1
ATOM 7228 C CA . ALA B 1 431 ? -10.719 20.281 19.328 1 95.38 431 ALA B CA 1
ATOM 7229 C C . ALA B 1 431 ? -11.078 19.984 20.781 1 95.38 431 ALA B C 1
ATOM 7231 O O . ALA B 1 431 ? -10.57 19.031 21.375 1 95.38 431 ALA B O 1
ATOM 7232 N N . GLN B 1 432 ? -11.945 20.766 21.375 1 93.69 432 GLN B N 1
ATOM 7233 C CA . GLN B 1 432 ? -12.312 20.594 22.781 1 93.69 432 GLN B CA 1
ATOM 7234 C C . GLN B 1 432 ? -13.016 19.25 23 1 93.69 432 GLN B C 1
ATOM 7236 O O . GLN B 1 432 ? -12.898 18.656 24.062 1 93.69 432 GLN B O 1
ATOM 7241 N N . LEU B 1 433 ? -13.672 18.875 22.016 1 95.25 433 LEU B N 1
ATOM 7242 C CA . LEU B 1 433 ? -14.352 17.594 22.125 1 95.25 433 LEU B CA 1
ATOM 7243 C C . LEU B 1 433 ? -13.406 16.438 21.781 1 95.25 433 LEU B C 1
ATOM 7245 O O . LEU B 1 433 ? -13.359 15.438 22.5 1 95.25 433 LEU B O 1
ATOM 7249 N N . PHE B 1 434 ? -12.656 16.547 20.75 1 95.31 434 PHE B N 1
ATOM 7250 C CA . PHE B 1 434 ? -11.758 15.492 20.281 1 95.31 434 PHE B CA 1
ATOM 7251 C C . PHE B 1 434 ? -10.711 15.18 21.344 1 95.31 434 PHE B C 1
ATOM 7253 O O . PHE B 1 434 ? -10.5 14.008 21.688 1 95.31 434 PHE B O 1
ATOM 7260 N N . LEU B 1 435 ? -10.094 16.172 21.875 1 91.31 435 LEU B N 1
ATOM 7261 C CA . LEU B 1 435 ? -8.969 15.992 22.797 1 91.31 435 LEU B CA 1
ATOM 7262 C C . LEU B 1 435 ? -9.453 15.469 24.141 1 91.31 435 LEU B C 1
ATOM 7264 O O . LEU B 1 435 ? -8.664 14.914 24.906 1 91.31 435 LEU B O 1
ATOM 7268 N N . ASN B 1 436 ? -10.742 15.641 24.406 1 91.5 436 ASN B N 1
ATOM 7269 C CA . ASN B 1 436 ? -11.281 15.18 25.688 1 91.5 436 ASN B CA 1
ATOM 7270 C C . ASN B 1 436 ? -12.117 13.914 25.516 1 91.5 436 ASN B C 1
ATOM 7272 O O . ASN B 1 436 ? -12.914 13.57 26.391 1 91.5 436 ASN B O 1
ATOM 7276 N N . ASN B 1 437 ? -12.07 13.273 24.359 1 92.62 437 ASN B N 1
ATOM 7277 C CA . ASN B 1 437 ? -12.766 12.023 24.062 1 92.62 437 ASN B CA 1
ATOM 7278 C C . ASN B 1 437 ? -14.281 12.188 24.156 1 92.62 437 ASN B C 1
ATOM 7280 O O . ASN B 1 437 ? -14.969 11.32 24.688 1 92.62 437 ASN B O 1
ATOM 7284 N N . LYS B 1 438 ? -14.766 13.32 23.703 1 93.62 438 LYS B N 1
ATOM 7285 C CA . LYS B 1 438 ? -16.203 13.602 23.766 1 93.62 438 LYS B CA 1
ATOM 7286 C C . LYS B 1 438 ? -16.797 13.773 22.375 1 93.62 438 LYS B C 1
ATOM 7288 O O . LYS B 1 438 ? -17.953 14.172 22.234 1 93.62 438 LYS B O 1
ATOM 7293 N N . MET B 1 439 ? -15.992 13.516 21.422 1 95.38 439 MET B N 1
ATOM 7294 C CA . MET B 1 439 ? -16.469 13.695 20.047 1 95.38 439 MET B CA 1
ATOM 7295 C C . MET B 1 439 ? -17.547 12.664 19.719 1 95.38 439 MET B C 1
ATOM 7297 O O . MET B 1 439 ? -17.406 11.484 20.062 1 95.38 439 MET B O 1
ATOM 7301 N N . ASP B 1 440 ? -18.625 13.125 19.094 1 94.81 440 ASP B N 1
ATOM 7302 C CA . ASP B 1 440 ? -19.688 12.258 18.609 1 94.81 440 ASP B CA 1
ATOM 7303 C C . ASP B 1 440 ? -19.438 11.836 17.156 1 94.81 440 ASP B C 1
ATOM 7305 O O . ASP B 1 440 ? -19.578 12.648 16.234 1 94.81 440 ASP B O 1
ATOM 7309 N N . PHE B 1 441 ? -19.219 10.547 16.969 1 94.75 441 PHE B N 1
ATOM 7310 C CA . PHE B 1 441 ? -18.953 10.07 15.617 1 94.75 441 PHE B CA 1
ATOM 7311 C C . PHE B 1 441 ? -20.188 9.398 15.031 1 94.75 441 PHE B C 1
ATOM 7313 O O . PHE B 1 441 ? -20.125 8.805 13.953 1 94.75 441 PHE B O 1
ATOM 7320 N N . SER B 1 442 ? -21.344 9.461 15.617 1 93.12 442 SER B N 1
ATOM 7321 C CA . SER B 1 442 ? -22.578 8.859 15.125 1 93.12 442 SER B CA 1
ATOM 7322 C C . SER B 1 442 ? -23.219 9.711 14.039 1 93.12 442 SER B C 1
ATOM 7324 O O . SER B 1 442 ? -24.047 9.219 13.266 1 93.12 442 SER B O 1
ATOM 7326 N N . GLY B 1 443 ? -22.922 10.969 14.094 1 90.38 443 GLY B N 1
ATOM 7327 C CA . GLY B 1 443 ? -23.5 11.883 13.125 1 90.38 443 GLY B CA 1
ATOM 7328 C C . GLY B 1 443 ? -24.656 12.68 13.672 1 90.38 443 GLY B C 1
ATOM 7329 O O . GLY B 1 443 ? -25.188 13.578 12.992 1 90.38 443 GLY B O 1
ATOM 7330 N N . SER B 1 444 ? -25.016 12.555 14.828 1 91 444 SER B N 1
ATOM 7331 C CA . SER B 1 444 ? -26.188 13.211 15.398 1 91 444 SER B CA 1
ATOM 7332 C C . SER B 1 444 ? -25.969 14.719 15.5 1 91 444 SER B C 1
ATOM 7334 O O . SER B 1 444 ? -26.938 15.492 15.469 1 91 444 SER B O 1
ATOM 7336 N N . GLN B 1 445 ? -24.781 15.18 15.594 1 89.81 445 GLN B N 1
ATOM 7337 C CA . GLN B 1 445 ? -24.469 16.594 15.711 1 89.81 445 GLN B CA 1
ATOM 7338 C C . GLN B 1 445 ? -23.844 17.141 14.43 1 89.81 445 GLN B C 1
ATOM 7340 O O . GLN B 1 445 ? -23.219 18.188 14.438 1 89.81 445 GLN B O 1
ATOM 7345 N N . GLY B 1 446 ? -23.984 16.344 13.398 1 93.31 446 GLY B N 1
ATOM 7346 C CA . GLY B 1 446 ? -23.375 16.734 12.133 1 93.31 446 GLY B CA 1
ATOM 7347 C C . GLY B 1 446 ? -21.906 16.375 12.039 1 93.31 446 GLY B C 1
ATOM 7348 O O . GLY B 1 446 ? -21.375 15.695 12.922 1 93.31 446 GLY B O 1
ATOM 7349 N N . ALA B 1 447 ? -21.297 16.875 10.984 1 96.56 447 ALA B N 1
ATOM 7350 C CA . ALA B 1 447 ? -19.891 16.562 10.734 1 96.56 447 ALA B CA 1
ATOM 7351 C C . ALA B 1 447 ? -19 17.125 11.836 1 96.56 447 ALA B C 1
ATOM 7353 O O . ALA B 1 447 ? -19.375 18.062 12.547 1 96.56 447 ALA B O 1
ATOM 7354 N N . ASN B 1 448 ? -17.812 16.594 11.945 1 97.88 448 ASN B N 1
ATOM 7355 C CA . ASN B 1 448 ? -16.922 16.969 13.039 1 97.88 448 ASN B CA 1
ATOM 7356 C C . ASN B 1 448 ? -15.812 17.891 12.57 1 97.88 448 ASN B C 1
ATOM 7358 O O . ASN B 1 448 ? -15.352 18.75 13.32 1 97.88 448 ASN B O 1
ATOM 7362 N N . PHE B 1 449 ? -15.328 17.688 11.406 1 98.5 449 PHE B N 1
ATOM 7363 C CA . PHE B 1 449 ? -14.203 18.453 10.867 1 98.5 449 PHE B CA 1
ATOM 7364 C C . PHE B 1 449 ? -14.617 19.203 9.609 1 98.5 449 PHE B C 1
ATOM 7366 O O . PHE B 1 449 ? -15.328 18.656 8.758 1 98.5 449 PHE B O 1
ATOM 7373 N N . ARG B 1 450 ? -14.141 20.484 9.531 1 98.62 450 ARG B N 1
ATOM 7374 C CA . ARG B 1 450 ? -14.594 21.297 8.414 1 98.62 450 ARG B CA 1
ATOM 7375 C C . ARG B 1 450 ? -13.484 22.219 7.926 1 98.62 450 ARG B C 1
ATOM 7377 O O . ARG B 1 450 ? -12.617 22.609 8.703 1 98.62 450 ARG B O 1
ATOM 7384 N N . ILE B 1 451 ? -13.57 22.531 6.664 1 98.75 451 ILE B N 1
ATOM 7385 C CA . ILE B 1 451 ? -12.797 23.609 6.043 1 98.75 451 ILE B CA 1
ATOM 7386 C C . ILE B 1 451 ? -13.75 24.625 5.422 1 98.75 451 ILE B C 1
ATOM 7388 O O . ILE B 1 451 ? -14.641 24.266 4.652 1 98.75 451 ILE B O 1
ATOM 7392 N N . PHE B 1 452 ? -13.484 25.875 5.773 1 98.69 452 PHE B N 1
ATOM 7393 C CA . PHE B 1 452 ? -14.273 26.984 5.238 1 98.69 452 PHE B CA 1
ATOM 7394 C C . PHE B 1 452 ? -13.398 27.938 4.43 1 98.69 452 PHE B C 1
ATOM 7396 O O . PHE B 1 452 ? -12.18 27.969 4.613 1 98.69 452 PHE B O 1
ATOM 7403 N N . ARG B 1 453 ? -14.07 28.703 3.557 1 98.06 453 ARG B N 1
ATOM 7404 C CA . ARG B 1 453 ? -13.438 29.891 3.012 1 98.06 453 ARG B CA 1
ATOM 7405 C C . ARG B 1 453 ? -14.398 31.078 3.02 1 98.06 453 ARG B C 1
ATOM 7407 O O . ARG B 1 453 ? -15.617 30.891 2.945 1 98.06 453 ARG B O 1
ATOM 7414 N N . ILE B 1 454 ? -13.891 32.25 3.102 1 98.12 454 ILE B N 1
ATOM 7415 C CA . ILE B 1 454 ? -14.664 33.469 3.098 1 98.12 454 ILE B CA 1
ATOM 7416 C C . ILE B 1 454 ? -13.875 34.562 2.379 1 98.12 454 ILE B C 1
ATOM 7418 O O . ILE B 1 454 ? -12.664 34.688 2.561 1 98.12 454 ILE B O 1
ATOM 7422 N N . TYR B 1 455 ? -14.562 35.344 1.544 1 97.44 455 TYR B N 1
ATOM 7423 C CA . TYR B 1 455 ? -13.898 36.438 0.852 1 97.44 455 TYR B CA 1
ATOM 7424 C C . TYR B 1 455 ? -13.656 37.594 1.794 1 97.44 455 TYR B C 1
ATOM 7426 O O . TYR B 1 455 ? -14.594 38.125 2.416 1 97.44 455 TYR B O 1
ATOM 7434 N N . VAL B 1 456 ? -12.422 38.062 1.903 1 97.62 456 VAL B N 1
ATOM 7435 C CA . VAL B 1 456 ? -12.086 39.156 2.822 1 97.62 456 VAL B CA 1
ATOM 7436 C C . VAL B 1 456 ? -11.312 40.25 2.08 1 97.62 456 VAL B C 1
ATOM 7438 O O . VAL B 1 456 ? -10.883 41.219 2.684 1 97.62 456 VAL B O 1
ATOM 7441 N N . ASP B 1 457 ? -11.086 40.094 0.821 1 96.5 457 ASP B N 1
ATOM 7442 C CA . ASP B 1 457 ? -10.383 41.062 -0.038 1 96.5 457 ASP B CA 1
ATOM 7443 C C . ASP B 1 457 ? -9 41.375 0.521 1 96.5 457 ASP B C 1
ATOM 7445 O O . ASP B 1 457 ? -8.656 42.531 0.708 1 96.5 457 ASP B O 1
ATOM 7449 N N . ASP B 1 458 ? -8.305 40.438 0.885 1 97.12 458 ASP B N 1
ATOM 7450 C CA . ASP B 1 458 ? -6.945 40.5 1.418 1 97.12 458 ASP B CA 1
ATOM 7451 C C . ASP B 1 458 ? -6.117 39.312 0.933 1 97.12 458 ASP B C 1
ATOM 7453 O O . ASP B 1 458 ? -6.66 38.344 0.384 1 97.12 458 ASP B O 1
ATOM 7457 N N . VAL B 1 459 ? -4.797 39.406 0.959 1 97.31 459 VAL B N 1
ATOM 7458 C CA . VAL B 1 459 ? -3.895 38.312 0.591 1 97.31 459 VAL B CA 1
ATOM 7459 C C . VAL B 1 459 ? -2.842 38.125 1.68 1 97.31 459 VAL B C 1
ATOM 7461 O O . VAL B 1 459 ? -2.715 38.969 2.582 1 97.31 459 VAL B O 1
ATOM 7464 N N . SER B 1 460 ? -2.143 37.094 1.559 1 97.94 460 SER B N 1
ATOM 7465 C CA . SER B 1 460 ? -1.151 36.75 2.566 1 97.94 460 SER B CA 1
ATOM 7466 C C . SER B 1 460 ? -0.111 37.844 2.736 1 97.94 460 SER B C 1
ATOM 7468 O O . SER B 1 460 ? 0.269 38.5 1.766 1 97.94 460 SER B O 1
ATOM 7470 N N . TYR B 1 461 ? 0.47 37.938 3.93 1 97.94 461 TYR B N 1
ATOM 7471 C CA . TYR B 1 461 ? 1.575 38.844 4.215 1 97.94 461 TYR B CA 1
ATOM 7472 C C . TYR B 1 461 ? 2.787 38.5 3.352 1 97.94 461 TYR B C 1
ATOM 7474 O O . TYR B 1 461 ? 3.648 39.375 3.131 1 97.94 461 TYR B O 1
ATOM 7482 N N . LEU B 1 462 ? 2.842 37.344 2.801 1 97.94 462 LEU B N 1
ATOM 7483 C CA . LEU B 1 462 ? 3.982 36.875 2.027 1 97.94 462 LEU B CA 1
ATOM 7484 C C . LEU B 1 462 ? 3.861 37.281 0.567 1 97.94 462 LEU B C 1
ATOM 7486 O O . LEU B 1 462 ? 4.832 37.188 -0.19 1 97.94 462 LEU B O 1
ATOM 7490 N N . THR B 1 463 ? 2.686 37.688 0.179 1 95.5 463 THR B N 1
ATOM 7491 C CA . THR B 1 463 ? 2.461 37.969 -1.234 1 95.5 463 THR B CA 1
ATOM 7492 C C . THR B 1 463 ? 3.258 39.219 -1.673 1 95.5 463 THR B C 1
ATOM 7494 O O . THR B 1 463 ? 3.146 40.281 -1.065 1 95.5 463 THR B O 1
ATOM 7497 N N . LYS B 1 464 ? 4.039 39.062 -2.684 1 91 464 LYS B N 1
ATOM 7498 C CA . LYS B 1 464 ? 4.781 40.188 -3.246 1 91 464 LYS B CA 1
ATOM 7499 C C . LYS B 1 464 ? 3.945 40.938 -4.281 1 91 464 LYS B C 1
ATOM 7501 O O . LYS B 1 464 ? 3.107 40.344 -4.961 1 91 464 LYS B O 1
ATOM 7506 N N . PRO B 1 465 ? 4.129 42.156 -4.281 1 76.88 465 PRO B N 1
ATOM 7507 C CA . PRO B 1 465 ? 3.4 42.906 -5.305 1 76.88 465 PRO B CA 1
ATOM 7508 C C . PRO B 1 465 ? 3.768 42.469 -6.723 1 76.88 465 PRO B C 1
ATOM 7510 O O . PRO B 1 465 ? 4.902 42.062 -6.973 1 76.88 465 PRO B O 1
ATOM 7513 N N . LYS B 1 466 ? 2.844 42.062 -7.477 1 61.09 466 LYS B N 1
ATOM 7514 C CA . LYS B 1 466 ? 3.09 41.719 -8.867 1 61.09 466 LYS B CA 1
ATOM 7515 C C . LYS B 1 466 ? 3.873 42.812 -9.594 1 61.09 466 LYS B C 1
ATOM 7517 O O . LYS B 1 466 ? 3.615 44 -9.391 1 61.09 466 LYS B O 1
ATOM 7522 N N . ASN B 1 467 ? 5.121 42.5 -9.898 1 46.88 467 ASN B N 1
ATOM 7523 C CA . ASN B 1 467 ? 5.77 43.469 -10.789 1 46.88 467 ASN B CA 1
ATOM 7524 C C . ASN B 1 467 ? 4.863 43.844 -11.953 1 46.88 467 ASN B C 1
ATOM 7526 O O . ASN B 1 467 ? 4.441 43 -12.727 1 46.88 467 ASN B O 1
ATOM 7530 N N . VAL B 1 468 ? 4.078 44.75 -11.867 1 35.19 468 VAL B N 1
ATOM 7531 C CA . VAL B 1 468 ? 3.555 45.312 -13.109 1 35.19 468 VAL B CA 1
ATOM 7532 C C . VAL B 1 468 ? 4.691 45.5 -14.117 1 35.19 468 VAL B C 1
ATOM 7534 O O . VAL B 1 468 ? 5.645 46.219 -13.852 1 35.19 468 VAL B O 1
ATOM 7537 N N . LYS B 1 469 ? 4.992 44.406 -14.828 1 39.12 469 LYS B N 1
ATOM 7538 C CA . LYS B 1 469 ? 5.746 44.688 -16.047 1 39.12 469 LYS B CA 1
ATOM 7539 C C . LYS B 1 469 ? 5.34 46.031 -16.641 1 39.12 469 LYS B C 1
ATOM 7541 O O . LYS B 1 469 ? 4.156 46.281 -16.891 1 39.12 469 LYS B O 1
ATOM 7546 N N . GLN B 1 470 ? 6 47.125 -16.25 1 28.97 470 GLN B N 1
ATOM 7547 C CA . GLN B 1 470 ? 6.078 48.312 -17.125 1 28.97 470 GLN B CA 1
ATOM 7548 C C . GLN B 1 470 ? 6.309 47.906 -18.578 1 28.97 470 GLN B C 1
ATOM 7550 O O . GLN B 1 470 ? 7.242 47.156 -18.875 1 28.97 470 GLN B O 1
ATOM 7555 N N . TRP B 1 471 ? 5.262 47.812 -19.312 1 32.09 471 TRP B N 1
ATOM 7556 C CA . TRP B 1 471 ? 5.277 47.719 -20.766 1 32.09 471 TRP B CA 1
ATOM 7557 C C . TRP B 1 471 ? 6.188 48.781 -21.375 1 32.09 471 TRP B C 1
ATOM 7559 O O . TRP B 1 471 ? 6.023 49.156 -22.531 1 32.09 471 TRP B O 1
ATOM 7569 N N . TRP B 1 472 ? 7.062 49.469 -20.562 1 29.64 472 TRP B N 1
ATOM 7570 C CA . TRP B 1 472 ? 7.695 50.5 -21.391 1 29.64 472 TRP B CA 1
ATOM 7571 C C . TRP B 1 472 ? 8.633 49.875 -22.406 1 29.64 472 TRP B C 1
ATOM 7573 O O . TRP B 1 472 ? 9.562 50.531 -22.891 1 29.64 472 TRP B O 1
ATOM 7583 N N . ASP B 1 473 ? 8.664 48.594 -22.766 1 29.12 473 ASP B N 1
ATOM 7584 C CA . ASP B 1 473 ? 9.5 48.469 -23.969 1 29.12 473 ASP B CA 1
ATOM 7585 C C . ASP B 1 473 ? 8.883 49.25 -25.125 1 29.12 473 ASP B C 1
ATOM 7587 O O . ASP B 1 473 ? 7.766 48.969 -25.562 1 29.12 473 ASP B O 1
ATOM 7591 N N . TRP B 1 474 ? 9.133 50.625 -25.219 1 23.58 474 TRP B N 1
ATOM 7592 C CA . TRP B 1 474 ? 9.375 51.25 -26.5 1 23.58 474 TRP B CA 1
ATOM 7593 C C . TRP B 1 474 ? 10.539 50.594 -27.234 1 23.58 474 TRP B C 1
ATOM 7595 O O . TRP B 1 474 ? 11.484 50.125 -26.594 1 23.58 474 TRP B O 1
#

Nearest PDB structures (foldseek):
  7asd-assembly1_AA  TM=8.474E-01  e=2.743E-29  Apis mellifera
  5yyl-assembly1_A-2  TM=8.341E-01  e=1.605E-28  Apis mellifera
  5yyl-assembly1_B-2  TM=8.294E-01  e=4.367E-24  Apis mellifera
  3q6k-assembly1_A  TM=7.852E-01  e=4.991E-19  Lutzomyia longipalpis
  6n01-assembly4_D  TM=5.056E-01  e=9.668E-05  Citrobacter koseri ATCC BAA-895

pLDDT: mean 82.96, std 28.06, range [17.14, 98.94]

InterPro domains:
  IPR011042 Six-bladed beta-propeller, TolB-like [G3DSA:2.120.10.30] (81-466)
  IPR017996 Major royal jelly/yellow-related [PF03022] (177-459)
  IPR017996 Major royal jelly/yellow-related [PTHR10009] (78-466)

Secondary structure (DSSP, 8-state):
-----------------------------------GGGSGGGGGGGTT-------------------S---TTSSSSPPPEEEEEESS--B--SSTTHHHHHHHTTS--GGG-----EEEETTEEEEE---SS-SSS-S-SEEEEEEETTEEEEEESS-GGGG-TT-TTS-S-EEEEEEETTTTEEEEEE-S-B-TTSSS-B--S--EEEEEEGGGTTEEEEEEEPPTTTS-TTT--EEEEEEE-SSTT-SS--EEEEEETTTTEEEEEETTTTEEEEEE-GGGSPPTT-EEEETTEEEE----EEEEEE-TTSSEEEEEETT--EEEEEEHHHHT-TTS-HHHH-EEEEE-SS--S-EEEBSS-EEEEEGGGTEEEEE-HHHHHHHHT--GGG-----EEEEEE-TTTTSSEEEEEE-TTSEEEEEE--HHHHTTT----SSTT--SEEEEEEE-S--BTTPPP---------/------------------------------------TTSGGGGGGGTT-------------------S---TTSSSSPPPEEEEEESS--B--SSTTHHHHHHHTTS--GGG-----EEEETTEEEEE---SS-SSS-S-SEEEEEEETTEEEEEESS-GGGG-TT-TTS-S-EEEEEEETTTTEEEEEE-S-B-TTSSS-B--S--EEEEEEGGGTTEEEEEEEPPTTTS-TTT--EEEEEEE-SSTT-SS--EEEEEETTTTEEEEEETTTTEEEEE--GGGSPPTT-EEEETTEEEE----EEEEEE-TTSSEEEEEETT--EEEEEEHHHHT-TTS-HHHH-EEEEE-SS--S-EEEBSS-EEEEEGGGTEEEEE-HHHHHHHHT--GGG-----EEEEEE-TTTTSSEEEEEE-TTSEEEEEE--HHHHTTT----SSTT--SEEEEEEE-S--BTTPPP---------